Protein AF-A0A936J9A9-F1 (afdb_monomer_lite)

Radius of gyration: 54.3 Å; chains: 1; bounding box: 162×49×166 Å

Structure (mmCIF, N/CA/C/O backbone):
data_AF-A0A936J9A9-F1
#
_entry.id   AF-A0A936J9A9-F1
#
loop_
_atom_site.group_PDB
_atom_site.id
_atom_site.type_symbol
_atom_site.label_atom_id
_atom_site.label_alt_id
_atom_site.label_comp_id
_atom_site.label_asym_id
_atom_site.label_entity_id
_atom_site.label_seq_id
_atom_site.pdbx_PDB_ins_code
_atom_site.Cartn_x
_atom_site.Cartn_y
_atom_site.Cartn_z
_atom_site.occupancy
_atom_site.B_iso_or_equiv
_atom_site.auth_seq_id
_atom_site.auth_comp_id
_atom_site.auth_asym_id
_atom_site.auth_atom_id
_atom_site.pdbx_PDB_model_num
ATOM 1 N N . MET A 1 1 ? 71.850 3.114 -85.555 1.00 32.31 1 MET A N 1
ATOM 2 C CA . MET A 1 1 ? 72.379 4.167 -84.662 1.00 32.31 1 MET A CA 1
ATOM 3 C C . MET A 1 1 ? 71.323 5.258 -84.590 1.00 32.31 1 MET A C 1
ATOM 5 O O . MET A 1 1 ? 70.815 5.624 -85.639 1.00 32.31 1 MET A O 1
ATOM 9 N N . ASN A 1 2 ? 70.968 5.633 -83.360 1.00 35.50 2 ASN A N 1
ATOM 10 C CA . ASN A 1 2 ? 69.932 6.567 -82.871 1.00 35.50 2 ASN A CA 1
ATOM 11 C C . ASN A 1 2 ? 69.866 7.946 -83.590 1.00 35.50 2 ASN A C 1
ATOM 13 O O . ASN A 1 2 ? 70.836 8.264 -84.279 1.00 35.50 2 ASN A O 1
ATOM 17 N N . PRO A 1 3 ? 68.962 8.898 -83.246 1.00 53.53 3 PRO A N 1
ATOM 18 C CA . PRO A 1 3 ? 67.499 8.928 -82.986 1.00 53.53 3 PRO A CA 1
ATOM 19 C C . PRO A 1 3 ? 66.781 10.015 -83.848 1.00 53.53 3 PRO A C 1
ATOM 21 O O . PRO A 1 3 ? 67.442 10.830 -84.489 1.00 53.53 3 PRO A O 1
ATOM 24 N N . SER A 1 4 ? 65.439 10.090 -83.830 1.00 39.50 4 SER A N 1
ATOM 25 C CA . SER A 1 4 ? 64.626 11.335 -83.683 1.00 39.50 4 SER A CA 1
ATOM 26 C C . SER A 1 4 ? 63.185 11.164 -84.191 1.00 39.50 4 SER A C 1
ATOM 28 O O . SER A 1 4 ? 62.994 10.829 -85.354 1.00 39.50 4 SER A O 1
ATOM 30 N N . THR A 1 5 ? 62.212 11.387 -83.293 1.00 40.19 5 THR A N 1
ATOM 31 C CA . THR A 1 5 ? 61.037 12.303 -83.362 1.00 40.19 5 THR A CA 1
ATOM 32 C C . THR A 1 5 ? 59.995 11.843 -82.320 1.00 40.19 5 THR A C 1
ATOM 34 O O . THR A 1 5 ? 59.391 10.797 -82.512 1.00 40.19 5 THR A O 1
ATOM 37 N N . ASN A 1 6 ? 59.967 12.423 -81.115 1.00 40.44 6 ASN A N 1
ATOM 38 C CA . ASN A 1 6 ? 59.155 13.575 -80.657 1.00 40.44 6 ASN A CA 1
ATOM 39 C C . ASN A 1 6 ? 57.678 13.238 -80.327 1.00 40.44 6 ASN A C 1
ATOM 41 O O . ASN A 1 6 ? 56.849 13.179 -81.231 1.00 40.44 6 ASN A O 1
ATOM 45 N N . ILE A 1 7 ? 57.369 13.131 -79.028 1.00 35.81 7 ILE A N 1
ATOM 46 C CA . ILE A 1 7 ? 56.060 13.427 -78.408 1.00 35.81 7 ILE A CA 1
ATOM 47 C C . ILE A 1 7 ? 56.336 14.493 -77.319 1.00 35.81 7 ILE A C 1
ATOM 49 O O . ILE A 1 7 ? 57.429 14.464 -76.746 1.00 35.81 7 ILE A O 1
ATOM 53 N N . PRO A 1 8 ? 55.452 15.489 -77.106 1.00 42.06 8 PRO A N 1
ATOM 54 C CA . PRO A 1 8 ? 55.761 16.710 -76.363 1.00 42.06 8 PRO A CA 1
ATOM 55 C C . PRO A 1 8 ? 55.753 16.474 -74.850 1.00 42.06 8 PRO A C 1
ATOM 57 O O . PRO A 1 8 ? 54.817 15.883 -74.327 1.00 42.06 8 PRO A O 1
ATOM 60 N N . THR A 1 9 ? 56.759 16.999 -74.153 1.00 41.94 9 THR A N 1
ATOM 61 C CA . THR A 1 9 ? 56.700 17.245 -72.710 1.00 41.94 9 THR A CA 1
ATOM 62 C C . THR A 1 9 ? 55.883 18.513 -72.484 1.00 41.94 9 THR A C 1
ATOM 64 O O . THR A 1 9 ? 56.319 19.591 -72.908 1.00 41.94 9 THR A O 1
ATOM 67 N N . ASP A 1 10 ? 54.715 18.394 -71.854 1.00 38.38 10 ASP A N 1
ATOM 68 C CA . ASP A 1 10 ? 54.114 19.546 -71.189 1.00 38.38 10 ASP A CA 1
ATOM 69 C C . ASP A 1 10 ? 55.054 19.980 -70.055 1.00 38.38 10 ASP A C 1
ATOM 71 O O . ASP A 1 10 ? 55.721 19.155 -69.430 1.00 38.38 10 ASP A O 1
ATOM 75 N N . GLY A 1 11 ? 55.212 21.283 -69.879 1.00 46.25 11 GLY A N 1
ATOM 76 C CA . GLY A 1 11 ? 56.262 21.910 -69.077 1.00 46.25 11 GLY A CA 1
ATOM 77 C C . GLY A 1 11 ? 56.073 21.792 -67.566 1.00 46.25 11 GLY A C 1
ATOM 78 O O . GLY A 1 11 ? 56.320 22.771 -66.867 1.00 46.25 11 GLY A O 1
ATOM 79 N N . GLN A 1 12 ? 55.652 20.639 -67.056 1.00 43.31 12 GLN A N 1
ATOM 80 C CA . GLN A 1 12 ? 55.498 20.402 -65.626 1.00 43.31 12 GLN A CA 1
ATOM 81 C C . GLN A 1 12 ? 56.839 19.955 -65.033 1.00 43.31 12 GLN A C 1
ATOM 83 O O . GLN A 1 12 ? 57.353 18.874 -65.318 1.00 43.31 12 GLN A O 1
ATOM 88 N N . THR A 1 13 ? 57.459 20.829 -64.240 1.00 45.31 13 THR A N 1
ATOM 89 C CA . THR A 1 13 ? 58.517 20.420 -63.312 1.00 45.31 13 THR A CA 1
ATOM 90 C C . THR A 1 13 ? 57.876 19.774 -62.076 1.00 45.31 13 THR A C 1
ATOM 92 O O . THR A 1 13 ? 56.802 20.229 -61.689 1.00 45.31 13 THR A O 1
ATOM 95 N N . PRO A 1 14 ? 58.526 18.798 -61.410 1.00 47.16 14 PRO A N 1
ATOM 96 C CA . PRO A 1 14 ? 57.985 18.041 -60.260 1.00 47.16 14 PRO A CA 1
ATOM 97 C C . PRO A 1 14 ? 57.685 18.843 -58.973 1.00 47.16 14 PRO A C 1
ATOM 99 O O . PRO A 1 14 ? 57.649 18.284 -57.888 1.00 47.16 14 PRO A O 1
ATOM 102 N N . THR A 1 15 ? 57.554 20.164 -59.056 1.00 49.31 15 THR A N 1
ATOM 103 C CA . THR A 1 15 ? 57.460 21.096 -57.921 1.00 49.31 15 THR A CA 1
ATOM 104 C C . THR A 1 15 ? 56.061 21.697 -57.761 1.00 49.31 15 THR A C 1
ATOM 106 O O . THR A 1 15 ? 55.935 22.741 -57.130 1.00 49.31 15 THR A O 1
ATOM 109 N N . GLY A 1 16 ? 55.049 21.137 -58.430 1.00 46.19 16 GLY A N 1
ATOM 110 C CA . GLY A 1 16 ? 53.688 21.685 -58.476 1.00 46.19 16 GLY A CA 1
ATOM 111 C C . GLY A 1 16 ? 52.595 20.751 -57.964 1.00 46.19 16 GLY A C 1
ATOM 112 O O . GLY A 1 16 ? 51.439 21.150 -58.021 1.00 46.19 16 GLY A O 1
ATOM 113 N N . PHE A 1 17 ? 52.949 19.553 -57.496 1.00 52.81 17 PHE A N 1
ATOM 114 C CA . PHE A 1 17 ? 52.012 18.620 -56.874 1.00 52.81 17 PHE A CA 1
ATOM 115 C C . PHE A 1 17 ? 52.288 18.576 -55.365 1.00 52.81 17 PHE A C 1
ATOM 117 O O . PHE A 1 17 ? 53.476 18.623 -55.002 1.00 52.81 17 PHE A O 1
ATOM 124 N N . PRO A 1 18 ? 51.242 18.589 -54.520 1.00 54.97 18 PRO A N 1
ATOM 125 C CA . PRO A 1 18 ? 51.382 18.494 -53.071 1.00 54.97 18 PRO A CA 1
ATOM 126 C C . PRO A 1 18 ? 52.116 17.215 -52.628 1.00 54.97 18 PRO A C 1
ATOM 128 O O . PRO A 1 18 ? 52.439 16.353 -53.444 1.00 54.97 18 PRO A O 1
ATOM 131 N N . ASN A 1 19 ? 52.566 17.228 -51.380 1.00 55.59 19 ASN A N 1
ATOM 132 C CA . ASN A 1 19 ? 52.786 16.035 -50.567 1.00 55.59 19 ASN A CA 1
ATOM 133 C C . ASN A 1 19 ? 51.935 16.349 -49.330 1.00 55.59 19 ASN A C 1
ATOM 135 O O . ASN A 1 19 ? 52.258 17.340 -48.659 1.00 55.59 19 ASN A O 1
ATOM 139 N N . LEU A 1 20 ? 50.748 15.745 -49.248 1.00 52.66 20 LEU A N 1
ATOM 140 C CA . LEU A 1 20 ? 49.685 16.150 -48.315 1.00 52.66 20 LEU A CA 1
ATOM 141 C C . LEU A 1 20 ? 49.723 15.351 -47.010 1.00 52.66 20 LEU A C 1
ATOM 143 O O . LEU A 1 20 ? 49.526 15.973 -45.971 1.00 52.66 20 LEU A O 1
ATOM 147 N N . ASP A 1 21 ? 50.069 14.066 -47.076 1.00 52.75 21 ASP A N 1
ATOM 148 C CA . ASP A 1 21 ? 50.162 13.136 -45.938 1.00 52.75 21 ASP A CA 1
ATOM 149 C C . ASP A 1 21 ? 51.474 13.276 -45.132 1.00 52.75 21 ASP A C 1
ATOM 151 O O . ASP A 1 21 ? 51.488 13.219 -43.911 1.00 52.75 21 ASP A O 1
ATOM 155 N N . GLY A 1 22 ? 52.608 13.554 -45.780 1.00 48.00 22 GLY A N 1
ATOM 156 C CA . GLY A 1 22 ? 53.906 13.683 -45.112 1.00 48.00 22 GLY A CA 1
ATOM 157 C C . GLY A 1 22 ? 54.569 12.361 -44.701 1.00 48.00 22 GLY A C 1
ATOM 158 O O . GLY A 1 22 ? 55.692 12.415 -44.177 1.00 48.00 22 GLY A O 1
ATOM 159 N N . ASN A 1 23 ? 53.952 11.212 -44.997 1.00 48.34 23 ASN A N 1
ATOM 160 C CA . ASN A 1 23 ? 54.398 9.881 -44.563 1.00 48.34 23 ASN A CA 1
ATOM 161 C C . ASN A 1 23 ? 55.697 9.449 -45.263 1.00 48.34 23 ASN A C 1
ATOM 163 O O . ASN A 1 23 ? 56.573 8.814 -44.664 1.00 48.34 23 ASN A O 1
ATOM 167 N N . THR A 1 24 ? 55.940 9.923 -46.495 1.00 54.41 24 THR A N 1
ATOM 168 C CA . THR A 1 24 ? 57.232 9.740 -47.173 1.00 54.41 24 THR A CA 1
ATOM 169 C C . THR A 1 24 ? 57.803 11.015 -47.818 1.00 54.41 24 THR A C 1
ATOM 171 O O . THR A 1 24 ? 57.296 12.129 -47.702 1.00 54.41 24 THR A O 1
ATOM 174 N N . THR A 1 25 ? 58.961 10.878 -48.486 1.00 54.47 25 THR A N 1
ATOM 175 C CA . THR A 1 25 ? 59.559 11.966 -49.292 1.00 54.47 25 THR A CA 1
ATOM 176 C C . THR A 1 25 ? 59.131 11.948 -50.766 1.00 54.47 25 THR A C 1
ATOM 178 O O . THR A 1 25 ? 59.623 12.787 -51.540 1.00 54.47 25 THR A O 1
ATOM 181 N N . GLU A 1 26 ? 58.282 10.997 -51.175 1.00 53.22 26 GLU A N 1
ATOM 182 C CA . GLU A 1 26 ? 57.678 10.942 -52.509 1.00 53.22 26 GLU A CA 1
ATOM 183 C C . GLU A 1 26 ? 56.484 11.916 -52.628 1.00 53.22 26 GLU A C 1
ATOM 185 O O . GLU A 1 26 ? 56.467 12.974 -51.996 1.00 53.22 26 GLU A O 1
ATOM 190 N N . ARG A 1 27 ? 55.663 11.753 -53.661 1.00 61.12 27 ARG A N 1
ATOM 191 C CA . ARG A 1 27 ? 54.625 12.712 -54.064 1.00 61.12 27 ARG A CA 1
ATOM 192 C C . ARG A 1 27 ? 53.366 11.905 -54.333 1.00 61.12 27 ARG A C 1
ATOM 194 O O . ARG A 1 27 ? 53.463 11.041 -55.205 1.00 61.12 27 ARG A O 1
ATOM 201 N N . ASP A 1 28 ? 52.234 12.357 -53.801 1.00 57.44 28 ASP A N 1
ATOM 202 C CA . ASP A 1 28 ? 50.954 11.633 -53.679 1.00 57.44 28 ASP A CA 1
ATOM 203 C C . ASP A 1 28 ? 50.562 10.802 -54.916 1.00 57.44 28 ASP A C 1
ATOM 205 O O . ASP A 1 28 ? 50.171 9.652 -54.833 1.00 57.44 28 ASP A O 1
ATOM 209 N N . TRP A 1 29 ? 50.767 11.313 -56.136 1.00 54.59 29 TRP A N 1
ATOM 210 C CA . TRP A 1 29 ? 50.455 10.570 -57.376 1.00 54.59 29 TRP A CA 1
ATOM 211 C C . TRP A 1 29 ? 51.308 9.304 -57.642 1.00 54.59 29 TRP A C 1
ATOM 213 O O . TRP A 1 29 ? 51.185 8.695 -58.713 1.00 54.59 29 TRP A O 1
ATOM 223 N N . ARG A 1 30 ? 52.264 8.986 -56.764 1.00 52.09 30 ARG A N 1
ATOM 224 C CA . ARG A 1 30 ? 53.145 7.810 -56.810 1.00 52.09 30 ARG A CA 1
ATOM 225 C C . ARG A 1 30 ? 53.111 6.977 -55.531 1.00 52.09 30 ARG A C 1
ATOM 227 O O . ARG A 1 30 ? 53.767 5.939 -55.547 1.00 52.09 30 ARG A O 1
ATOM 234 N N . GLU A 1 31 ? 52.429 7.442 -54.493 1.00 60.31 31 GLU A N 1
ATOM 235 C CA . GLU A 1 31 ? 52.234 6.695 -53.254 1.00 60.31 31 GLU A CA 1
ATOM 236 C C . GLU A 1 31 ? 51.057 5.729 -53.447 1.00 60.31 31 GLU A C 1
ATOM 238 O O . GLU A 1 31 ? 50.115 6.007 -54.194 1.00 60.31 31 GLU A O 1
ATOM 243 N N . SER A 1 32 ? 51.227 4.526 -52.915 1.00 69.12 32 SER A N 1
ATOM 244 C CA . SER A 1 32 ? 50.144 3.590 -52.633 1.00 69.12 32 SER A CA 1
ATOM 245 C C . SER A 1 32 ? 49.381 4.123 -51.416 1.00 69.12 32 SER A C 1
ATOM 247 O O . SER A 1 32 ? 50.016 4.758 -50.576 1.00 69.12 32 SER A O 1
ATOM 249 N N . ILE A 1 33 ? 48.058 3.944 -51.393 1.00 81.50 33 ILE A N 1
ATOM 250 C CA . ILE A 1 33 ? 47.217 4.282 -50.230 1.00 81.50 33 ILE A CA 1
ATOM 251 C C . ILE A 1 33 ? 47.646 3.365 -49.071 1.00 81.50 33 ILE A C 1
ATOM 253 O O . ILE A 1 33 ? 48.167 2.281 -49.347 1.00 81.50 33 ILE A O 1
ATOM 257 N N . ASP A 1 34 ? 47.572 3.906 -47.865 1.00 85.75 34 ASP A N 1
ATOM 258 C CA . ASP A 1 34 ? 48.032 3.387 -46.569 1.00 85.75 34 ASP A CA 1
ATOM 259 C C . ASP A 1 34 ? 47.087 4.097 -45.583 1.00 85.75 34 ASP A C 1
ATOM 261 O O . ASP A 1 34 ? 47.296 5.289 -45.316 1.00 85.75 34 ASP A O 1
ATOM 265 N N . THR A 1 35 ? 45.928 3.473 -45.330 1.00 87.94 35 THR A N 1
ATOM 266 C CA . THR A 1 35 ? 44.755 4.078 -44.663 1.00 87.94 35 THR A CA 1
ATOM 267 C C . THR A 1 35 ? 45.051 4.313 -43.182 1.00 87.94 35 THR A C 1
ATOM 269 O O . THR A 1 35 ? 45.032 5.462 -42.737 1.00 87.94 35 THR A O 1
ATOM 272 N N . ASP A 1 36 ? 45.465 3.261 -42.487 1.00 84.81 36 ASP A N 1
ATOM 273 C CA . ASP A 1 36 ? 45.847 3.230 -41.071 1.00 84.81 36 ASP A CA 1
ATOM 274 C C . ASP A 1 36 ? 47.195 3.926 -40.739 1.00 84.81 36 ASP A C 1
ATOM 276 O O . ASP A 1 36 ? 47.482 4.306 -39.598 1.00 84.81 36 ASP A O 1
ATOM 280 N N . GLY A 1 37 ? 48.057 4.146 -41.736 1.00 85.69 37 GLY A N 1
ATOM 281 C CA . GLY A 1 37 ? 49.359 4.779 -41.565 1.00 85.69 37 GLY A CA 1
ATOM 282 C C . GLY A 1 37 ? 50.437 3.887 -40.936 1.00 85.69 37 GLY A C 1
ATOM 283 O O . GLY A 1 37 ? 51.445 4.428 -40.438 1.00 85.69 37 GLY A O 1
ATOM 284 N N . ASP A 1 38 ? 50.284 2.562 -40.952 1.00 85.00 38 ASP A N 1
ATOM 285 C CA . ASP A 1 38 ? 51.224 1.612 -40.342 1.00 85.00 38 ASP A CA 1
ATOM 286 C C . ASP A 1 38 ? 52.532 1.449 -41.168 1.00 85.00 38 ASP A C 1
ATOM 288 O O . ASP A 1 38 ? 53.618 1.111 -40.655 1.00 85.00 38 ASP A O 1
ATOM 292 N N . GLY A 1 39 ? 52.482 1.851 -42.445 1.00 85.62 39 GLY A N 1
ATOM 293 C CA . GLY A 1 39 ? 53.576 1.804 -43.411 1.00 85.62 39 GLY A CA 1
ATOM 294 C C . GLY A 1 39 ? 53.565 0.601 -44.363 1.00 85.62 39 GLY A C 1
ATOM 295 O O . GLY A 1 39 ? 54.534 0.443 -45.138 1.00 85.62 39 GLY A O 1
ATOM 296 N N . ILE A 1 40 ? 52.526 -0.225 -44.320 1.00 87.00 40 ILE A N 1
ATOM 297 C CA . ILE A 1 40 ? 52.137 -1.268 -45.260 1.00 87.00 40 ILE A CA 1
ATOM 298 C C . ILE A 1 40 ? 51.034 -0.670 -46.154 1.00 87.00 40 ILE A C 1
ATOM 300 O O . ILE A 1 40 ? 50.115 -0.017 -45.698 1.00 87.00 40 ILE A O 1
ATOM 304 N N . PRO A 1 41 ? 51.180 -0.720 -47.489 1.00 88.75 41 PRO A N 1
ATOM 305 C CA . PRO A 1 41 ? 50.142 -0.153 -48.339 1.00 88.75 41 PRO A CA 1
ATOM 306 C C . PRO A 1 41 ? 48.985 -1.114 -48.578 1.00 88.75 41 PRO A C 1
ATOM 308 O O . PRO A 1 41 ? 49.258 -2.260 -48.945 1.00 88.75 41 PRO A O 1
ATOM 311 N N . ASN A 1 42 ? 47.766 -0.579 -48.661 1.00 89.44 42 ASN A N 1
ATOM 312 C CA . ASN A 1 42 ? 46.514 -1.327 -48.805 1.00 89.44 42 ASN A CA 1
ATOM 313 C C . ASN A 1 42 ? 46.505 -2.432 -49.885 1.00 89.44 42 ASN A C 1
ATOM 315 O O . ASN A 1 42 ? 45.826 -3.444 -49.836 1.00 89.44 42 ASN A O 1
ATOM 319 N N . GLU A 1 43 ? 47.294 -2.282 -50.961 1.00 87.81 43 GLU A N 1
ATOM 320 C CA . GLU A 1 43 ? 47.364 -3.320 -52.007 1.00 87.81 43 GLU A CA 1
ATOM 321 C C . GLU A 1 43 ? 48.057 -4.632 -51.575 1.00 87.81 43 GLU A C 1
ATOM 323 O O . GLU A 1 43 ? 48.098 -5.595 -52.360 1.00 87.81 43 GLU A O 1
ATOM 328 N N . VAL A 1 44 ? 48.704 -4.635 -50.411 1.00 89.06 44 VAL A N 1
ATOM 329 C CA . VAL A 1 44 ? 49.415 -5.773 -49.817 1.00 89.06 44 VAL A CA 1
ATOM 330 C C . VAL A 1 44 ? 49.159 -5.934 -48.321 1.00 89.06 44 VAL A C 1
ATOM 332 O O . VAL A 1 44 ? 49.749 -6.866 -47.769 1.00 89.06 44 VAL A O 1
ATOM 335 N N . ASP A 1 45 ? 48.355 -5.053 -47.735 1.00 91.12 45 ASP A N 1
ATOM 336 C CA . ASP A 1 45 ? 47.844 -5.198 -46.382 1.00 91.12 45 ASP A CA 1
ATOM 337 C C . ASP A 1 45 ? 46.858 -6.368 -46.296 1.00 91.12 45 ASP A C 1
ATOM 339 O O . ASP A 1 45 ? 46.454 -6.922 -47.329 1.00 91.12 45 ASP A O 1
ATOM 343 N N . LEU A 1 46 ? 46.586 -6.825 -45.083 1.00 92.81 46 LEU A N 1
ATOM 344 C CA . LEU A 1 46 ? 45.566 -7.830 -44.793 1.00 92.81 46 LEU A CA 1
ATOM 345 C C . LEU A 1 46 ? 44.429 -7.294 -43.927 1.00 92.81 46 LEU A C 1
ATOM 347 O O . LEU A 1 46 ? 43.462 -8.041 -43.761 1.00 92.81 46 LEU A O 1
ATOM 351 N N . ASP A 1 47 ? 44.623 -6.111 -43.357 1.00 93.38 47 ASP A N 1
ATOM 352 C CA . ASP A 1 47 ? 43.764 -5.423 -42.401 1.00 93.38 47 ASP A CA 1
ATOM 353 C C . ASP A 1 47 ? 44.023 -3.917 -42.605 1.00 93.38 47 ASP A C 1
ATOM 355 O O . ASP A 1 47 ? 44.893 -3.317 -41.981 1.00 93.38 47 ASP A O 1
ATOM 359 N N . ASP A 1 48 ? 43.400 -3.370 -43.650 1.00 93.25 48 ASP A N 1
ATOM 360 C CA . ASP A 1 48 ? 43.647 -2.029 -44.205 1.00 93.25 48 ASP A CA 1
ATOM 361 C C . ASP A 1 48 ? 43.378 -0.882 -43.192 1.00 93.25 48 ASP A C 1
ATOM 363 O O . ASP A 1 48 ? 43.926 0.218 -43.367 1.00 93.25 48 ASP A O 1
ATOM 367 N N . ASP A 1 49 ? 42.546 -1.114 -42.171 1.00 92.56 49 ASP A N 1
ATOM 368 C CA . ASP A 1 49 ? 42.150 -0.163 -41.119 1.00 92.56 49 ASP A CA 1
ATOM 369 C C . ASP A 1 49 ? 42.683 -0.506 -39.710 1.00 92.56 49 ASP A C 1
ATOM 371 O O . ASP A 1 49 ? 42.703 0.380 -38.844 1.00 92.56 49 ASP A O 1
ATOM 375 N N . ASN A 1 50 ? 43.228 -1.713 -39.507 1.00 93.12 50 ASN A N 1
ATOM 376 C CA . ASN A 1 50 ? 43.677 -2.277 -38.229 1.00 93.12 50 ASN A CA 1
ATOM 377 C C . ASN A 1 50 ? 42.564 -2.464 -37.183 1.00 93.12 50 ASN A C 1
ATOM 379 O O . ASN A 1 50 ? 42.853 -2.443 -35.977 1.00 93.12 50 ASN A O 1
ATOM 383 N N . ASP A 1 51 ? 41.316 -2.675 -37.577 1.00 92.81 51 ASP A N 1
ATOM 384 C CA . ASP A 1 51 ? 40.232 -3.022 -36.650 1.00 92.81 51 ASP A CA 1
ATOM 385 C C . ASP A 1 51 ? 40.359 -4.475 -36.110 1.00 92.81 51 ASP A C 1
ATOM 387 O O . ASP A 1 51 ? 39.788 -4.858 -35.080 1.00 92.81 51 ASP A O 1
ATOM 391 N N . GLY A 1 52 ? 41.226 -5.285 -36.734 1.00 92.31 52 GLY A N 1
ATOM 392 C CA . GLY A 1 52 ? 41.507 -6.675 -36.384 1.00 92.31 52 GLY A CA 1
ATOM 393 C C . GLY A 1 52 ? 40.620 -7.705 -37.084 1.00 92.31 52 GLY A C 1
ATOM 394 O O . GLY A 1 52 ? 40.821 -8.913 -36.862 1.00 92.31 52 GLY A O 1
ATOM 395 N N . ILE A 1 53 ? 39.675 -7.275 -37.915 1.00 93.81 53 ILE A N 1
ATOM 396 C CA . ILE A 1 53 ? 39.021 -8.061 -38.958 1.00 93.81 53 ILE A CA 1
ATOM 397 C C . ILE A 1 53 ? 40.007 -8.090 -40.157 1.00 93.81 53 ILE A C 1
ATOM 399 O O . ILE A 1 53 ? 41.212 -7.975 -39.969 1.00 93.81 53 ILE A O 1
ATOM 403 N N . THR A 1 54 ? 39.633 -8.527 -41.352 1.00 94.06 54 THR A N 1
ATOM 404 C CA . THR A 1 54 ? 40.605 -8.640 -42.460 1.00 94.06 54 THR A CA 1
ATOM 405 C C . THR A 1 54 ? 39.878 -8.335 -43.743 1.00 94.06 54 THR A C 1
ATOM 407 O O . THR A 1 54 ? 38.869 -8.995 -43.961 1.00 94.06 54 THR A O 1
ATOM 410 N N . ASP A 1 55 ? 40.453 -7.621 -44.714 1.00 93.88 55 ASP A N 1
ATOM 411 C CA . ASP A 1 55 ? 39.721 -7.212 -45.935 1.00 93.88 55 ASP A CA 1
ATOM 412 C C . ASP A 1 55 ? 39.128 -8.377 -46.766 1.00 93.88 55 ASP A C 1
ATOM 414 O O . ASP A 1 55 ? 38.356 -8.206 -47.714 1.00 93.88 55 ASP A O 1
ATOM 418 N N . VAL A 1 56 ? 39.517 -9.626 -46.490 1.00 92.50 56 VAL A N 1
ATOM 419 C CA . VAL A 1 56 ? 38.877 -10.818 -47.073 1.00 92.50 56 VAL A CA 1
ATOM 420 C C . VAL A 1 56 ? 37.483 -11.096 -46.486 1.00 92.50 56 VAL A C 1
ATOM 422 O O . VAL A 1 56 ? 36.676 -11.741 -47.169 1.00 92.50 56 VAL A O 1
ATOM 425 N N . ILE A 1 57 ? 37.260 -10.704 -45.236 1.00 92.88 57 ILE A N 1
ATOM 426 C CA . ILE A 1 57 ? 36.044 -10.817 -44.437 1.00 92.88 57 ILE A CA 1
ATOM 427 C C . ILE A 1 57 ? 35.127 -9.618 -44.714 1.00 92.88 57 ILE A C 1
ATOM 429 O O . ILE A 1 57 ? 34.055 -9.905 -45.248 1.00 92.88 57 ILE A O 1
ATOM 433 N N . GLU A 1 58 ? 35.531 -8.358 -44.480 1.00 93.25 58 GLU A N 1
ATOM 434 C CA . GLU A 1 58 ? 34.674 -7.188 -44.805 1.00 93.25 58 GLU A CA 1
ATOM 435 C C . GLU A 1 58 ? 34.445 -7.066 -46.322 1.00 93.25 58 GLU A C 1
ATOM 437 O O . GLU A 1 58 ? 33.340 -6.876 -46.825 1.00 93.25 58 GLU A O 1
ATOM 442 N N . GLY A 1 59 ? 35.489 -7.300 -47.120 1.00 90.12 59 GLY A N 1
ATOM 443 C CA . GLY A 1 59 ? 35.375 -7.340 -48.572 1.00 90.12 59 GLY A CA 1
ATOM 444 C C . GLY A 1 59 ? 35.641 -5.996 -49.246 1.00 90.12 59 GLY A C 1
ATOM 445 O O . GLY A 1 59 ? 36.774 -5.540 -49.299 1.00 90.12 59 GLY A O 1
ATOM 446 N N . THR A 1 60 ? 34.669 -5.476 -50.000 1.00 90.75 60 THR A N 1
ATOM 447 C CA . THR A 1 60 ? 34.844 -4.229 -50.784 1.00 90.75 60 THR A CA 1
ATOM 448 C C . THR A 1 60 ? 33.561 -3.413 -50.885 1.00 90.75 60 THR A C 1
ATOM 450 O O . THR A 1 60 ? 33.429 -2.616 -51.826 1.00 90.75 60 THR A O 1
ATOM 453 N N . ASP A 1 61 ? 32.572 -3.769 -50.073 1.00 92.69 61 ASP A N 1
ATOM 454 C CA . ASP A 1 61 ? 31.317 -3.042 -50.021 1.00 92.69 61 ASP A CA 1
ATOM 455 C C . ASP A 1 61 ? 31.532 -1.781 -49.142 1.00 92.69 61 ASP A C 1
ATOM 457 O O . ASP A 1 61 ? 32.676 -1.452 -48.830 1.00 92.69 61 ASP A O 1
ATOM 461 N N . ASP A 1 62 ? 30.498 -0.962 -49.028 1.00 94.12 62 ASP A N 1
ATOM 462 C CA . ASP A 1 62 ? 30.495 0.401 -48.461 1.00 94.12 62 ASP A CA 1
ATOM 463 C C . ASP A 1 62 ? 29.077 0.510 -47.905 1.00 94.12 62 ASP A C 1
ATOM 465 O O . ASP A 1 62 ? 28.135 0.763 -48.678 1.00 94.12 62 ASP A O 1
ATOM 469 N N . THR A 1 63 ? 28.934 0.017 -46.675 1.00 94.06 63 THR A N 1
ATOM 470 C CA . THR A 1 63 ? 27.668 -0.380 -46.048 1.00 94.06 63 THR A CA 1
ATOM 471 C C . THR A 1 63 ? 26.786 0.838 -45.807 1.00 94.06 63 THR A C 1
ATOM 473 O O . THR A 1 63 ? 25.688 0.918 -46.373 1.00 94.06 63 THR A O 1
ATOM 476 N N . ASP A 1 64 ? 27.327 1.850 -45.139 1.00 91.19 64 ASP A N 1
ATOM 477 C CA . ASP A 1 64 ? 26.650 3.113 -44.851 1.00 91.19 64 ASP A CA 1
ATOM 478 C C . ASP A 1 64 ? 26.608 4.099 -46.051 1.00 91.19 64 ASP A C 1
ATOM 480 O O . ASP A 1 64 ? 25.783 5.023 -46.135 1.00 91.19 64 ASP A O 1
ATOM 484 N N . GLY A 1 65 ? 27.453 3.883 -47.063 1.00 91.75 65 GLY A N 1
ATOM 485 C CA . GLY A 1 65 ? 27.501 4.682 -48.279 1.00 91.75 65 GLY A CA 1
ATOM 486 C C . GLY A 1 65 ? 28.198 6.040 -48.139 1.00 91.75 65 GLY A C 1
ATOM 487 O O . GLY A 1 65 ? 27.951 6.923 -48.992 1.00 91.75 65 GLY A O 1
ATOM 488 N N . ASP A 1 66 ? 29.034 6.254 -47.122 1.00 90.44 66 ASP A N 1
ATOM 489 C CA . ASP A 1 66 ? 29.770 7.507 -46.918 1.00 90.44 66 ASP A CA 1
ATOM 490 C C . ASP A 1 66 ? 30.930 7.692 -47.930 1.00 90.44 66 ASP A C 1
ATOM 492 O O . ASP A 1 66 ? 31.317 8.822 -48.293 1.00 90.44 66 ASP A O 1
ATOM 496 N N . GLY A 1 67 ? 31.366 6.582 -48.539 1.00 91.19 67 GLY A N 1
ATOM 497 C CA . GLY A 1 67 ? 32.419 6.502 -49.541 1.00 91.19 67 GLY A CA 1
ATOM 498 C C . GLY A 1 67 ? 33.771 5.975 -49.050 1.00 91.19 67 GLY A C 1
ATOM 499 O O . GLY A 1 67 ? 34.717 6.007 -49.863 1.00 91.19 67 GLY A O 1
ATOM 500 N N . ILE A 1 68 ? 33.864 5.523 -47.803 1.00 91.44 68 ILE A N 1
ATOM 501 C CA . ILE A 1 68 ? 34.910 4.684 -47.222 1.00 91.44 68 ILE A CA 1
ATOM 502 C C . ILE A 1 68 ? 34.419 3.225 -47.338 1.00 91.44 68 ILE A C 1
ATOM 504 O O . ILE A 1 68 ? 33.284 2.919 -47.016 1.00 91.44 68 ILE A O 1
ATOM 508 N N . PRO A 1 69 ? 35.172 2.318 -47.984 1.00 94.88 69 PRO A N 1
ATOM 509 C CA . PRO A 1 69 ? 34.795 0.904 -47.990 1.00 94.88 69 PRO A CA 1
ATOM 510 C C . PRO A 1 69 ? 34.945 0.304 -46.593 1.00 94.88 69 PRO A C 1
ATOM 512 O O . PRO A 1 69 ? 35.959 0.612 -45.984 1.00 94.88 69 PRO A O 1
ATOM 515 N N . ASP A 1 70 ? 34.077 -0.638 -46.211 1.00 95.38 70 ASP A N 1
ATOM 516 C CA . ASP A 1 70 ? 34.073 -1.306 -44.894 1.00 95.38 70 ASP A CA 1
ATOM 517 C C . ASP A 1 70 ? 35.477 -1.740 -44.438 1.00 95.38 70 ASP A C 1
ATOM 519 O O . ASP A 1 70 ? 35.872 -1.532 -43.312 1.00 95.38 70 ASP A O 1
ATOM 523 N N . SER A 1 71 ? 36.300 -2.260 -45.357 1.00 94.62 71 SER A N 1
ATOM 524 C CA . SER A 1 71 ? 37.668 -2.687 -45.034 1.00 94.62 71 SER A CA 1
ATOM 525 C C . SER A 1 71 ? 38.689 -1.561 -44.842 1.00 94.62 71 SER A C 1
ATOM 527 O O . SER A 1 71 ? 39.876 -1.773 -45.053 1.00 94.62 71 SER A O 1
ATOM 529 N N . GLN A 1 72 ? 38.251 -0.317 -44.762 1.00 94.12 72 GLN A N 1
ATOM 530 C CA . GLN A 1 72 ? 39.055 0.891 -44.557 1.00 94.12 72 GLN A CA 1
ATOM 531 C C . GLN A 1 72 ? 38.363 1.807 -43.543 1.00 94.12 72 GLN A C 1
ATOM 533 O O . GLN A 1 72 ? 38.742 2.980 -43.446 1.00 94.12 72 GLN A O 1
ATOM 538 N N . ASP A 1 73 ? 37.332 1.285 -42.893 1.00 93.88 73 ASP A N 1
ATOM 539 C CA . ASP A 1 73 ? 36.395 1.980 -42.040 1.00 93.88 73 ASP A CA 1
ATOM 540 C C . ASP A 1 73 ? 36.561 1.437 -40.617 1.00 93.88 73 ASP A C 1
ATOM 542 O O . ASP A 1 73 ? 36.874 0.269 -40.432 1.00 93.88 73 ASP A O 1
ATOM 546 N N . LEU A 1 74 ? 36.454 2.296 -39.607 1.00 92.88 74 LEU A N 1
ATOM 547 C CA . LEU A 1 74 ? 36.532 1.858 -38.209 1.00 92.88 74 LEU A CA 1
ATOM 548 C C . LEU A 1 74 ? 35.143 1.627 -37.592 1.00 92.88 74 LEU A C 1
ATOM 550 O O . LEU A 1 74 ? 35.085 1.161 -36.450 1.00 92.88 74 LEU A O 1
ATOM 554 N N . ASP A 1 75 ? 34.082 2.017 -38.302 1.00 93.56 75 ASP A N 1
ATOM 555 C CA . ASP A 1 75 ? 32.670 1.990 -37.902 1.00 93.56 75 ASP A CA 1
ATOM 556 C C . ASP A 1 75 ? 31.813 1.878 -39.186 1.00 93.56 75 ASP A C 1
ATOM 558 O O . ASP A 1 75 ? 31.359 2.866 -39.769 1.00 93.56 75 ASP A O 1
ATOM 562 N N . SER A 1 76 ? 31.708 0.652 -39.703 1.00 94.75 76 SER A N 1
ATOM 563 C CA . SER A 1 76 ? 31.239 0.331 -41.061 1.00 94.75 76 SER A CA 1
ATOM 564 C C . SER A 1 76 ? 29.751 0.637 -41.321 1.00 94.75 76 SER A C 1
ATOM 566 O O . SER A 1 76 ? 29.361 0.859 -42.477 1.00 94.75 76 SER A O 1
ATOM 568 N N . ASP A 1 77 ? 28.900 0.634 -40.296 1.00 94.31 77 ASP A N 1
ATOM 569 C CA . ASP A 1 77 ? 27.485 1.039 -40.370 1.00 94.31 77 ASP A CA 1
ATOM 570 C C . ASP A 1 77 ? 27.211 2.430 -39.785 1.00 94.31 77 ASP A C 1
ATOM 572 O O . ASP A 1 77 ? 26.155 3.021 -40.058 1.00 94.31 77 ASP A O 1
ATOM 576 N N . ASN A 1 78 ? 28.204 3.013 -39.117 1.00 93.19 78 ASN A N 1
ATOM 577 C CA . ASN A 1 78 ? 28.187 4.363 -38.594 1.00 93.19 78 ASN A CA 1
ATOM 578 C C . ASN A 1 78 ? 27.198 4.573 -37.435 1.00 93.19 78 ASN A C 1
ATOM 580 O O . ASN A 1 78 ? 26.682 5.684 -37.225 1.00 93.19 78 ASN A O 1
ATOM 584 N N . ASP A 1 79 ? 26.933 3.523 -36.661 1.00 92.31 79 ASP A N 1
ATOM 585 C CA . ASP A 1 79 ? 26.080 3.534 -35.471 1.00 92.31 79 ASP A CA 1
ATOM 586 C C . ASP A 1 79 ? 26.796 4.134 -34.225 1.00 92.31 79 ASP A C 1
ATOM 588 O O . ASP A 1 79 ? 26.166 4.532 -33.235 1.00 92.31 79 ASP A O 1
ATOM 592 N N . GLY A 1 80 ? 28.119 4.330 -34.297 1.00 89.94 80 GLY A N 1
ATOM 593 C CA . GLY A 1 80 ? 28.960 4.893 -33.238 1.00 89.94 80 GLY A CA 1
ATOM 594 C C . GLY A 1 80 ? 29.618 3.865 -32.307 1.00 89.94 80 GLY A C 1
ATOM 595 O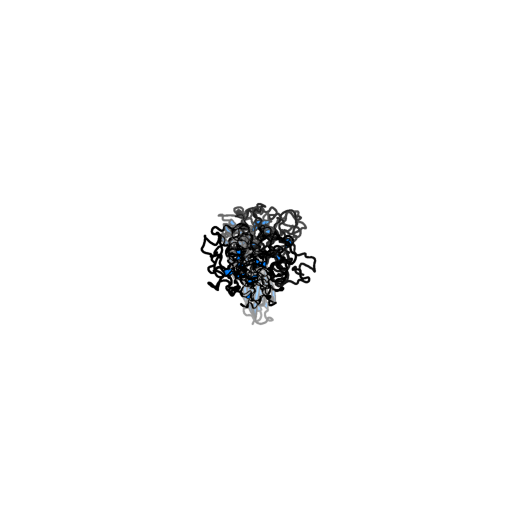 O . GLY A 1 80 ? 30.310 4.271 -31.350 1.00 89.94 80 GLY A O 1
ATOM 596 N N . ILE A 1 81 ? 29.410 2.575 -32.556 1.00 91.75 81 ILE A N 1
ATOM 597 C CA . ILE A 1 81 ? 30.158 1.433 -32.037 1.00 91.75 81 ILE A CA 1
ATOM 598 C C . ILE A 1 81 ? 31.159 1.023 -33.127 1.00 91.75 81 ILE A C 1
ATOM 600 O O . ILE A 1 81 ? 30.910 1.138 -34.307 1.00 91.75 81 ILE A O 1
ATOM 604 N N . THR A 1 82 ? 32.374 0.636 -32.747 1.00 92.75 82 THR A N 1
ATOM 605 C CA . THR A 1 82 ? 33.407 0.329 -33.749 1.00 92.75 82 THR A CA 1
ATOM 606 C C . THR A 1 82 ? 33.444 -1.146 -34.113 1.00 92.75 82 THR A C 1
ATOM 608 O O . THR A 1 82 ? 33.321 -1.989 -33.217 1.00 92.75 82 THR A O 1
ATOM 611 N N . ASP A 1 83 ? 33.856 -1.456 -35.343 1.00 94.25 83 ASP A N 1
ATOM 612 C CA . ASP A 1 83 ? 33.977 -2.821 -35.878 1.00 94.25 83 ASP A CA 1
ATOM 613 C C . ASP A 1 83 ? 34.844 -3.728 -34.979 1.00 94.25 83 ASP A C 1
ATOM 615 O O . ASP A 1 83 ? 34.563 -4.909 -34.714 1.00 94.25 83 ASP A O 1
ATOM 619 N N . VAL A 1 84 ? 35.912 -3.160 -34.402 1.00 92.69 84 VAL A N 1
ATOM 620 C CA . VAL A 1 84 ? 36.763 -3.854 -33.423 1.00 92.69 84 VAL A CA 1
ATOM 621 C C . VAL A 1 84 ? 35.991 -4.281 -32.170 1.00 92.69 84 VAL A C 1
ATOM 623 O O . VAL A 1 84 ? 36.299 -5.320 -31.580 1.00 92.69 84 VAL A O 1
ATOM 626 N N . THR A 1 85 ? 35.021 -3.489 -31.725 1.00 92.06 85 THR A N 1
ATOM 627 C CA . THR A 1 85 ? 34.209 -3.736 -30.529 1.00 92.06 85 THR A CA 1
ATOM 628 C C . THR A 1 85 ? 33.171 -4.816 -30.806 1.00 92.06 85 THR A C 1
ATOM 630 O O . THR A 1 85 ? 33.091 -5.791 -30.053 1.00 92.06 85 THR A O 1
ATOM 633 N N . GLU A 1 86 ? 32.445 -4.700 -31.908 1.00 93.75 86 GLU A N 1
ATOM 634 C CA . GLU A 1 86 ? 31.336 -5.590 -32.262 1.00 93.75 86 GLU A CA 1
ATOM 635 C C . GLU A 1 86 ? 31.821 -6.962 -32.742 1.00 93.75 86 GLU A C 1
ATOM 637 O O . GLU A 1 86 ? 31.225 -8.000 -32.447 1.00 93.75 86 GLU A O 1
ATOM 642 N N . SER A 1 87 ? 33.007 -7.021 -33.356 1.00 93.38 87 SER A N 1
ATOM 643 C CA . SER A 1 87 ? 33.694 -8.288 -33.650 1.00 93.38 87 SER A CA 1
ATOM 644 C C . SER A 1 87 ? 34.227 -9.013 -32.397 1.00 93.38 87 SER A C 1
ATOM 646 O O . SER A 1 87 ? 34.824 -10.099 -32.488 1.00 93.38 87 SER A O 1
ATOM 648 N N . GLY A 1 88 ? 34.027 -8.440 -31.202 1.00 90.31 88 GLY A N 1
ATOM 649 C CA . GLY A 1 88 ? 34.504 -8.961 -29.918 1.00 90.31 88 GLY A CA 1
ATOM 650 C C . GLY A 1 88 ? 36.014 -8.791 -29.713 1.00 90.31 88 GLY A C 1
ATOM 651 O O . GLY A 1 88 ? 36.640 -9.525 -28.929 1.00 90.31 88 GLY A O 1
ATOM 652 N N . GLY A 1 89 ? 36.619 -7.864 -30.453 1.00 90.25 89 GLY A N 1
ATOM 653 C CA . GLY A 1 89 ? 38.016 -7.481 -30.360 1.00 90.25 89 GLY A CA 1
ATOM 654 C C . GLY A 1 89 ? 38.352 -6.754 -29.058 1.00 90.25 89 GLY A C 1
ATOM 655 O O . GLY A 1 89 ? 37.517 -6.411 -28.228 1.00 90.25 89 GLY A O 1
ATOM 656 N N . SER A 1 90 ? 39.651 -6.577 -28.818 1.00 89.19 90 SER A N 1
ATOM 657 C CA . SER A 1 90 ? 40.149 -5.883 -27.630 1.00 89.19 90 SER A CA 1
ATOM 658 C C . SER A 1 90 ? 40.742 -4.543 -28.032 1.00 89.19 90 SER A C 1
ATOM 660 O O . SER A 1 90 ? 41.907 -4.519 -28.427 1.00 89.19 90 SER A O 1
ATOM 662 N N . ASP A 1 91 ? 40.019 -3.462 -27.766 1.00 89.50 91 ASP A N 1
ATOM 663 C CA . ASP A 1 91 ? 40.473 -2.074 -27.902 1.00 89.50 91 ASP A CA 1
ATOM 664 C C . ASP A 1 91 ? 40.453 -1.355 -26.529 1.00 89.50 91 ASP A C 1
ATOM 666 O O . ASP A 1 91 ? 39.444 -0.795 -26.112 1.00 89.50 91 ASP A O 1
ATOM 670 N N . PRO A 1 92 ? 41.537 -1.411 -25.729 1.00 88.94 92 PRO A N 1
ATOM 671 C CA . PRO A 1 92 ? 41.583 -0.792 -24.407 1.00 88.94 92 PRO A CA 1
ATOM 672 C C . PRO A 1 92 ? 41.845 0.721 -24.397 1.00 88.94 92 PRO A C 1
ATOM 674 O O . PRO A 1 92 ? 41.912 1.289 -23.297 1.00 88.94 92 PRO A O 1
ATOM 677 N N . ASP A 1 93 ? 42.130 1.355 -25.538 1.00 87.19 93 ASP A N 1
ATOM 678 C CA . ASP A 1 93 ? 42.239 2.815 -25.659 1.00 87.19 93 ASP A CA 1
ATOM 679 C C . ASP A 1 93 ? 41.124 3.473 -26.479 1.00 87.19 93 ASP A C 1
ATOM 681 O O . ASP A 1 93 ? 41.140 4.706 -26.587 1.00 87.19 93 ASP A O 1
ATOM 685 N N . ASN A 1 94 ? 40.122 2.680 -26.878 1.00 87.38 94 ASN A N 1
ATOM 686 C CA . ASN A 1 94 ? 38.867 3.077 -27.510 1.00 87.38 94 ASN A CA 1
ATOM 687 C C . ASN A 1 94 ? 39.150 3.981 -28.702 1.00 87.38 94 ASN A C 1
ATOM 689 O O . ASN A 1 94 ? 38.801 5.159 -28.689 1.00 87.38 94 ASN A O 1
ATOM 693 N N . ASN A 1 95 ? 39.937 3.485 -29.641 1.00 86.88 95 ASN A N 1
ATOM 694 C CA . ASN A 1 95 ? 40.415 4.244 -30.778 1.00 86.88 95 ASN A CA 1
ATOM 695 C C . ASN A 1 95 ? 40.064 3.581 -32.118 1.00 86.88 95 ASN A C 1
ATOM 697 O O . ASN A 1 95 ? 40.663 3.944 -33.125 1.00 86.88 95 ASN A O 1
ATOM 701 N N . GLY A 1 96 ? 39.161 2.594 -32.104 1.00 89.44 96 GLY A N 1
ATOM 702 C CA . GLY A 1 96 ? 38.711 1.844 -33.280 1.00 89.44 96 GLY A CA 1
ATOM 703 C C . GLY A 1 96 ? 39.716 0.799 -33.764 1.00 89.44 96 GLY A C 1
ATOM 704 O O . GLY A 1 96 ? 39.390 -0.036 -34.590 1.00 89.44 96 GLY A O 1
ATOM 705 N N . ILE A 1 97 ? 40.932 0.785 -33.212 1.00 91.44 97 ILE A N 1
ATOM 706 C CA . ILE A 1 97 ? 42.039 -0.046 -33.686 1.00 91.44 97 ILE A CA 1
ATOM 707 C C . ILE A 1 97 ? 42.317 -1.166 -32.683 1.00 91.44 97 ILE A C 1
ATOM 709 O O . ILE A 1 97 ? 42.410 -0.958 -31.470 1.00 91.44 97 ILE A O 1
ATOM 713 N N . ILE A 1 98 ? 42.559 -2.375 -33.182 1.00 92.31 98 ILE A N 1
ATOM 714 C CA . ILE A 1 98 ? 42.808 -3.543 -32.344 1.00 92.31 98 ILE A CA 1
ATOM 715 C C . ILE A 1 98 ? 44.074 -3.397 -31.484 1.00 92.31 98 ILE A C 1
ATOM 717 O O . ILE A 1 98 ? 45.197 -3.137 -31.928 1.00 92.31 98 ILE A O 1
ATOM 721 N N . GLY A 1 99 ? 43.950 -3.700 -30.196 1.00 89.62 99 GLY A N 1
ATOM 722 C CA . GLY A 1 99 ? 45.070 -3.658 -29.268 1.00 89.62 99 GLY A CA 1
ATOM 723 C C . GLY A 1 99 ? 45.274 -2.261 -28.705 1.00 89.62 99 GLY A C 1
ATOM 724 O O . GLY A 1 99 ? 44.364 -1.733 -28.111 1.00 89.62 99 GLY A O 1
ATOM 725 N N . THR A 1 100 ? 46.501 -1.727 -28.717 1.00 86.81 100 THR A N 1
ATOM 726 C CA . THR A 1 100 ? 46.732 -0.392 -28.134 1.00 86.81 100 THR A CA 1
ATOM 727 C C . THR A 1 100 ? 47.552 0.500 -29.042 1.00 86.81 100 THR A C 1
ATOM 729 O O . THR A 1 100 ? 48.719 0.171 -29.311 1.00 86.81 100 THR A O 1
ATOM 732 N N . GLY A 1 101 ? 47.008 1.674 -29.350 1.00 83.50 101 GLY A N 1
ATOM 733 C CA . GLY A 1 101 ? 47.593 2.718 -30.181 1.00 83.50 101 GLY A CA 1
ATOM 734 C C . GLY A 1 101 ? 47.617 2.400 -31.679 1.00 83.50 101 GLY A C 1
ATOM 735 O O . GLY A 1 101 ? 47.687 1.249 -32.076 1.00 83.50 101 GLY A O 1
ATOM 736 N N . LEU A 1 102 ? 47.725 3.462 -32.482 1.00 76.38 102 LEU A N 1
ATOM 737 C CA . LEU A 1 102 ? 47.598 3.511 -33.954 1.00 76.38 102 LEU A CA 1
ATOM 738 C C . LEU A 1 102 ? 48.356 2.489 -34.813 1.00 76.38 102 LEU A C 1
ATOM 740 O O . LEU A 1 102 ? 48.109 2.403 -36.001 1.00 76.38 102 LEU A O 1
ATOM 744 N N . VAL A 1 103 ? 49.375 1.822 -34.272 1.00 81.75 103 VAL A N 1
ATOM 745 C CA . VAL A 1 103 ? 50.128 0.805 -35.019 1.00 81.75 103 VAL A CA 1
ATOM 746 C C . VAL A 1 103 ? 50.347 -0.358 -34.069 1.00 81.75 103 VAL A C 1
ATOM 748 O O . VAL A 1 103 ? 51.315 -0.334 -33.278 1.00 81.75 103 VAL A O 1
ATOM 751 N N . PRO A 1 104 ? 49.437 -1.343 -34.092 1.00 83.94 104 PRO A N 1
ATOM 752 C CA . PRO A 1 104 ? 49.545 -2.533 -33.277 1.00 83.94 104 PRO A CA 1
ATOM 753 C C . PRO A 1 104 ? 50.853 -3.285 -33.554 1.00 83.94 104 PRO A C 1
ATOM 755 O O . PRO A 1 104 ? 51.597 -3.046 -34.507 1.00 83.94 104 PRO A O 1
ATOM 758 N N . GLY A 1 105 ? 51.231 -4.179 -32.642 1.00 86.31 105 GLY A N 1
ATOM 759 C CA . GLY A 1 105 ? 52.434 -4.973 -32.864 1.00 86.31 105 GLY A CA 1
ATOM 760 C C . GLY A 1 105 ? 52.206 -5.987 -33.978 1.00 86.31 105 GLY A C 1
ATOM 761 O O . GLY A 1 105 ? 51.484 -6.930 -33.728 1.00 86.31 105 GLY A O 1
ATOM 762 N N . ASP A 1 106 ? 52.877 -5.853 -35.120 1.00 88.69 106 ASP A N 1
ATOM 763 C CA . ASP A 1 106 ? 52.952 -6.890 -36.162 1.00 88.69 106 ASP A CA 1
ATOM 764 C C . ASP A 1 106 ? 54.384 -7.464 -36.230 1.00 88.69 106 ASP A C 1
ATOM 766 O O . ASP A 1 106 ? 55.373 -6.794 -36.577 1.00 88.69 106 ASP A O 1
ATOM 770 N N . SER A 1 107 ? 54.540 -8.724 -35.819 1.00 89.75 107 SER A N 1
ATOM 771 C CA . SER A 1 107 ? 55.842 -9.387 -35.766 1.00 89.75 107 SER A CA 1
ATOM 772 C C . SER A 1 107 ? 56.350 -9.905 -37.116 1.00 89.75 107 SER A C 1
ATOM 774 O O . SER A 1 107 ? 57.577 -1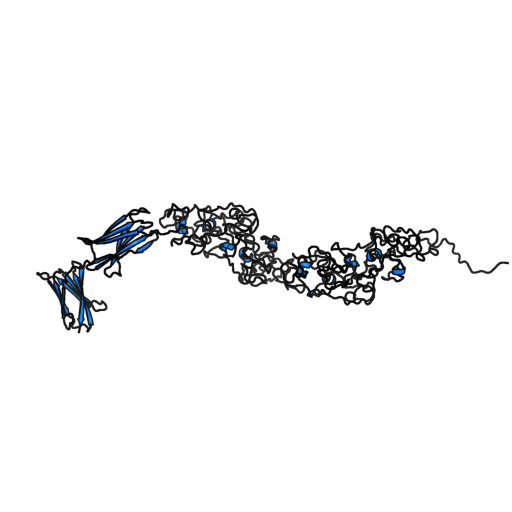0.100 -37.247 1.00 89.75 107 SER A O 1
ATOM 776 N N . ASP A 1 108 ? 55.480 -10.179 -38.089 1.00 87.56 108 ASP A N 1
ATOM 777 C CA . ASP A 1 108 ? 55.851 -10.829 -39.350 1.00 87.56 108 ASP A CA 1
ATOM 778 C C . ASP A 1 108 ? 55.729 -9.939 -40.606 1.00 87.56 108 ASP A C 1
ATOM 780 O O . ASP A 1 108 ? 56.433 -10.207 -41.600 1.00 87.56 108 ASP A O 1
ATOM 784 N N . GLY A 1 109 ? 55.096 -8.773 -40.455 1.00 86.38 109 GLY A N 1
ATOM 785 C CA . GLY A 1 109 ? 55.068 -7.675 -41.415 1.00 86.38 109 GLY A CA 1
ATOM 786 C C . GLY A 1 109 ? 54.030 -7.883 -42.509 1.00 86.38 109 GLY A C 1
ATOM 787 O O . GLY A 1 109 ? 54.362 -7.587 -43.668 1.00 86.38 109 GLY A O 1
ATOM 788 N N . ASP A 1 110 ? 52.904 -8.515 -42.188 1.00 87.44 110 ASP A N 1
ATOM 789 C CA . ASP A 1 110 ? 51.833 -8.846 -43.121 1.00 87.44 110 ASP A CA 1
ATOM 790 C C . ASP A 1 110 ? 50.560 -8.013 -42.964 1.00 87.44 110 ASP A C 1
ATOM 792 O O . ASP A 1 110 ? 49.672 -8.221 -43.788 1.00 87.44 110 ASP A O 1
ATOM 796 N N . GLY A 1 111 ? 50.531 -7.057 -42.029 1.00 88.31 111 GLY A N 1
ATOM 797 C CA . GLY A 1 111 ? 49.414 -6.121 -41.864 1.00 88.31 111 GLY A CA 1
ATOM 798 C C . GLY A 1 111 ? 48.497 -6.445 -40.696 1.00 88.31 111 GLY A C 1
ATOM 799 O O . GLY A 1 111 ? 47.896 -5.560 -40.125 1.00 88.31 111 GLY A O 1
ATOM 800 N N . LEU A 1 112 ? 48.463 -7.702 -40.243 1.00 90.62 112 LEU A N 1
ATOM 801 C CA . LEU A 1 112 ? 47.535 -8.114 -39.194 1.00 90.62 112 LEU A CA 1
ATOM 802 C C . LEU A 1 112 ? 48.195 -8.098 -37.808 1.00 90.62 112 LEU A C 1
ATOM 804 O O . LEU A 1 112 ? 49.287 -8.637 -37.588 1.00 90.62 112 LEU A O 1
ATOM 808 N N . ALA A 1 113 ? 47.514 -7.517 -36.824 1.00 91.12 113 ALA A N 1
ATOM 809 C CA . ALA A 1 113 ? 48.064 -7.338 -35.485 1.00 91.12 113 ALA A CA 1
ATOM 810 C C . ALA A 1 113 ? 48.316 -8.662 -34.721 1.00 91.12 113 ALA A C 1
ATOM 812 O O . ALA A 1 113 ? 47.469 -9.554 -34.665 1.00 91.12 113 ALA A O 1
ATOM 813 N N . ASP 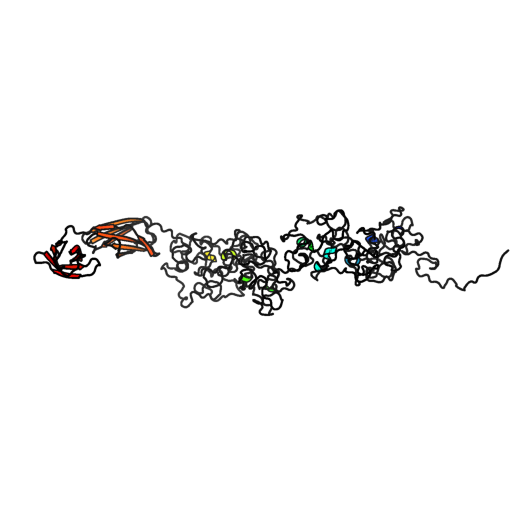A 1 114 ? 49.434 -8.745 -33.975 1.00 89.81 114 ASP A N 1
ATOM 814 C CA . ASP A 1 114 ? 49.863 -9.914 -33.168 1.00 89.81 114 ASP A CA 1
ATOM 815 C C . ASP A 1 114 ? 48.809 -10.364 -32.123 1.00 89.81 114 ASP A C 1
ATOM 817 O O . ASP A 1 114 ? 48.896 -11.460 -31.551 1.00 89.81 114 ASP A O 1
ATOM 821 N N . VAL A 1 115 ? 47.882 -9.468 -31.767 1.00 88.94 115 VAL A N 1
ATOM 822 C CA . VAL A 1 115 ? 46.821 -9.700 -30.775 1.00 88.94 115 VAL A CA 1
ATOM 823 C C . VAL A 1 115 ? 45.747 -10.653 -31.301 1.00 88.94 115 VAL A C 1
ATOM 825 O O . VAL A 1 115 ? 45.263 -11.477 -30.520 1.00 88.94 115 VAL A O 1
ATOM 828 N N . VAL A 1 116 ? 45.472 -10.615 -32.606 1.00 88.38 116 VAL A N 1
ATOM 829 C CA . VAL A 1 116 ? 44.516 -11.491 -33.297 1.00 88.38 116 VAL A CA 1
ATOM 830 C C . VAL A 1 116 ? 45.236 -12.541 -34.148 1.00 88.38 116 VAL A C 1
ATOM 832 O O . VAL A 1 116 ? 44.899 -13.725 -34.070 1.00 88.38 116 VAL A O 1
ATOM 835 N N . ASP A 1 117 ? 46.351 -12.189 -34.799 1.00 87.88 117 ASP A N 1
ATOM 836 C CA . ASP A 1 117 ? 47.233 -13.155 -35.453 1.00 87.88 117 ASP A CA 1
ATOM 837 C C . ASP A 1 117 ? 48.405 -13.534 -34.553 1.00 87.88 117 ASP A C 1
ATOM 839 O O . ASP A 1 117 ? 49.409 -12.837 -34.446 1.00 87.88 117 ASP A O 1
ATOM 843 N N . THR A 1 118 ? 48.344 -14.721 -33.944 1.00 78.50 118 THR A N 1
ATOM 844 C CA . THR A 1 118 ? 49.519 -15.282 -33.258 1.00 78.50 118 THR A CA 1
ATOM 845 C C . THR A 1 118 ? 50.540 -15.806 -34.290 1.00 78.50 118 THR A C 1
ATOM 847 O O . THR A 1 118 ? 50.722 -17.016 -34.446 1.00 78.50 118 THR A O 1
ATOM 850 N N . ASP A 1 119 ? 51.167 -14.846 -34.981 1.00 64.50 119 ASP A N 1
ATOM 851 C CA . ASP A 1 119 ? 52.335 -14.845 -35.870 1.00 64.50 119 ASP A CA 1
ATOM 852 C C . ASP A 1 119 ? 52.346 -15.782 -37.100 1.00 64.50 119 ASP A C 1
ATOM 854 O O . ASP A 1 119 ? 53.300 -16.549 -37.324 1.00 64.50 119 ASP A O 1
ATOM 858 N N . GLY A 1 120 ? 51.314 -15.673 -37.945 1.00 68.25 120 GLY A N 1
ATOM 859 C CA . GLY A 1 120 ? 51.328 -16.127 -39.345 1.00 68.25 120 GLY A CA 1
ATOM 860 C C . GLY A 1 120 ? 50.248 -17.157 -39.669 1.00 68.25 120 GLY A C 1
ATOM 861 O O . GLY A 1 120 ? 50.456 -18.081 -40.479 1.00 68.25 120 GLY A O 1
ATOM 862 N N . THR A 1 121 ? 49.133 -17.087 -38.942 1.00 80.19 121 THR A N 1
ATOM 863 C CA . THR A 1 121 ? 47.906 -17.810 -39.273 1.00 80.19 121 THR A CA 1
ATOM 864 C C . THR A 1 121 ? 47.017 -17.020 -40.221 1.00 80.19 121 THR A C 1
ATOM 866 O O . THR A 1 121 ? 46.203 -17.667 -40.893 1.00 80.19 121 THR A O 1
ATOM 869 N N . ASN A 1 122 ? 47.218 -15.696 -40.321 1.00 84.94 122 ASN A N 1
ATOM 870 C CA . ASN A 1 122 ? 46.421 -14.776 -41.131 1.00 84.94 122 ASN A CA 1
ATOM 871 C C . ASN A 1 122 ? 44.927 -14.976 -40.824 1.00 84.94 122 ASN A C 1
ATOM 873 O O . ASN A 1 122 ? 44.132 -15.284 -41.714 1.00 84.94 122 ASN A O 1
ATOM 877 N N . THR A 1 123 ? 44.598 -15.020 -39.531 1.00 86.75 123 THR A N 1
ATOM 878 C CA . THR A 1 123 ? 43.242 -15.232 -39.011 1.00 86.75 123 THR A CA 1
ATOM 879 C C . THR A 1 123 ? 42.949 -14.084 -38.053 1.00 86.75 123 THR A C 1
ATOM 881 O O . THR A 1 123 ? 43.509 -14.093 -36.961 1.00 86.75 123 THR A O 1
ATOM 884 N N . GLY A 1 124 ? 42.134 -13.120 -38.488 1.00 88.31 124 GLY A N 1
ATOM 885 C CA . GLY A 1 124 ? 41.640 -12.018 -37.659 1.00 88.31 124 GLY A CA 1
ATOM 886 C C . GLY A 1 124 ? 40.440 -12.420 -36.798 1.00 88.31 124 GLY A C 1
ATOM 887 O O . GLY A 1 124 ? 40.160 -13.620 -36.624 1.00 88.31 124 GLY A O 1
ATOM 888 N N . ASN A 1 125 ? 39.744 -11.416 -36.275 1.00 91.44 125 ASN A N 1
ATOM 889 C CA . ASN A 1 125 ? 38.473 -11.566 -35.580 1.00 91.44 125 ASN A CA 1
ATOM 890 C C . ASN A 1 125 ? 37.402 -12.158 -36.514 1.00 91.44 125 ASN A C 1
ATOM 892 O O . ASN A 1 125 ? 37.500 -12.076 -37.744 1.00 91.44 125 ASN A O 1
ATOM 896 N N . PRO A 1 126 ? 36.414 -12.878 -35.957 1.00 90.19 126 PRO A N 1
ATOM 897 C CA . PRO A 1 126 ? 35.242 -13.265 -36.725 1.00 90.19 126 PRO A CA 1
ATOM 898 C C . PRO A 1 126 ? 34.387 -12.031 -37.024 1.00 90.19 126 PRO A C 1
ATOM 900 O O . PRO A 1 126 ? 34.335 -11.128 -36.203 1.00 90.19 126 PRO A O 1
ATOM 903 N N . ASN A 1 127 ? 33.652 -12.067 -38.134 1.00 85.81 127 ASN A N 1
ATOM 904 C CA . ASN A 1 127 ? 32.507 -11.182 -38.284 1.00 85.81 127 ASN A CA 1
ATOM 905 C C . ASN A 1 127 ? 31.314 -11.834 -37.564 1.00 85.81 127 ASN A C 1
ATOM 907 O O . ASN A 1 127 ? 30.923 -12.950 -37.945 1.00 85.81 127 ASN A O 1
ATOM 911 N N . ILE A 1 128 ? 30.901 -11.257 -36.434 1.00 92.50 128 ILE A N 1
ATOM 912 C CA . ILE A 1 128 ? 29.848 -11.784 -35.550 1.00 92.50 128 ILE A CA 1
ATOM 913 C C . ILE A 1 128 ? 28.491 -11.345 -36.114 1.00 92.50 128 ILE A C 1
ATOM 915 O O . ILE A 1 128 ? 28.408 -10.308 -36.741 1.00 92.50 128 ILE A O 1
ATOM 919 N N . ASP A 1 129 ? 27.483 -12.200 -35.985 1.00 93.00 129 ASP A N 1
ATOM 920 C CA . ASP A 1 129 ? 26.110 -12.014 -36.479 1.00 93.00 129 ASP A CA 1
ATOM 921 C C . ASP A 1 129 ? 25.239 -12.587 -35.355 1.00 93.00 129 ASP A C 1
ATOM 923 O O . ASP A 1 129 ? 25.222 -13.816 -35.155 1.00 93.00 129 ASP A O 1
ATOM 927 N N . THR A 1 130 ? 24.732 -11.698 -34.497 1.00 92.44 130 THR A N 1
ATOM 928 C CA . THR A 1 130 ? 24.183 -12.052 -33.176 1.00 92.44 130 THR A CA 1
ATOM 929 C C . THR A 1 130 ? 22.745 -12.539 -33.299 1.00 92.44 130 THR A C 1
ATOM 931 O O . THR A 1 130 ? 22.426 -13.622 -32.789 1.00 92.44 130 THR A O 1
ATOM 934 N N . ASP A 1 131 ? 21.919 -11.835 -34.071 1.00 90.62 131 ASP A N 1
ATOM 935 C CA . ASP A 1 131 ? 20.532 -12.205 -34.359 1.00 90.62 131 ASP A CA 1
ATOM 936 C C . ASP A 1 131 ? 20.373 -13.319 -35.423 1.00 90.62 131 ASP A C 1
ATOM 938 O O . ASP A 1 131 ? 19.357 -14.031 -35.489 1.00 90.62 131 ASP A O 1
ATOM 942 N N . GLY A 1 132 ? 21.420 -13.586 -36.207 1.00 90.88 132 GLY A N 1
ATOM 943 C CA . GLY A 1 132 ? 21.439 -14.634 -37.216 1.00 90.88 132 GLY A CA 1
ATOM 944 C C . GLY A 1 132 ? 20.648 -14.303 -38.483 1.00 90.88 132 GLY A C 1
ATOM 945 O O . GLY A 1 132 ? 20.266 -15.248 -39.208 1.00 90.88 132 GLY A O 1
ATOM 946 N N . ASP A 1 133 ? 20.361 -13.032 -38.760 1.00 89.94 133 ASP A N 1
ATOM 947 C CA . ASP A 1 133 ? 19.633 -12.596 -39.952 1.00 89.94 133 ASP A CA 1
ATOM 948 C C . ASP A 1 133 ? 20.507 -12.630 -41.231 1.00 89.94 133 ASP A C 1
ATOM 950 O O . ASP A 1 133 ? 20.009 -12.834 -42.356 1.00 89.94 133 ASP A O 1
ATOM 954 N N . GLY A 1 134 ? 21.829 -12.650 -41.034 1.00 91.31 134 GLY A N 1
ATOM 955 C CA . GLY A 1 134 ? 22.859 -12.729 -42.059 1.00 91.31 134 GLY A CA 1
ATOM 956 C C . GLY A 1 134 ? 23.549 -11.407 -42.395 1.00 91.31 134 GLY A C 1
ATOM 957 O O . GLY A 1 134 ? 24.345 -11.424 -43.350 1.00 91.31 134 GLY A O 1
ATOM 958 N N . ILE A 1 135 ? 23.247 -10.334 -41.671 1.00 92.88 135 ILE A N 1
ATOM 959 C CA . ILE A 1 135 ? 23.997 -9.088 -41.565 1.00 92.88 135 ILE A CA 1
ATOM 960 C C . ILE A 1 135 ? 24.899 -9.229 -40.325 1.00 92.88 135 ILE A C 1
ATOM 962 O O . ILE A 1 135 ? 24.475 -9.724 -39.288 1.00 92.88 135 ILE A O 1
ATOM 966 N N . PRO A 1 136 ? 26.213 -9.020 -40.459 1.00 95.19 136 PRO A N 1
ATOM 967 C CA . PRO A 1 136 ? 27.087 -9.022 -39.296 1.00 95.19 136 PRO A CA 1
ATOM 968 C C . PRO A 1 136 ? 26.907 -7.752 -38.468 1.00 95.19 136 PRO A C 1
ATOM 970 O O . PRO A 1 136 ? 26.692 -6.722 -39.084 1.00 95.19 136 PRO A O 1
ATOM 973 N N . ASN A 1 137 ? 27.111 -7.830 -37.147 1.00 95.25 137 ASN A N 1
ATOM 974 C CA . ASN A 1 137 ? 26.943 -6.707 -36.219 1.00 95.25 137 ASN A CA 1
ATOM 975 C C . ASN A 1 137 ? 27.591 -5.418 -36.744 1.00 95.25 137 ASN A C 1
ATOM 977 O O . ASN A 1 137 ? 26.899 -4.436 -36.864 1.00 95.25 137 ASN A O 1
ATOM 981 N N . THR A 1 138 ? 28.842 -5.495 -37.231 1.00 95.25 138 THR A N 1
ATOM 982 C CA . THR A 1 138 ? 29.604 -4.352 -37.789 1.00 95.25 138 THR A CA 1
ATOM 983 C C . THR A 1 138 ? 28.984 -3.703 -39.037 1.00 95.25 138 THR A C 1
ATOM 985 O O . THR A 1 138 ? 29.663 -3.013 -39.789 1.00 95.25 138 THR A O 1
ATOM 988 N N . GLN A 1 139 ? 27.809 -4.143 -39.462 1.00 95.56 139 GLN A N 1
ATOM 989 C CA . GLN A 1 139 ? 27.104 -3.714 -40.667 1.00 95.56 139 GLN A CA 1
ATOM 990 C C . GLN A 1 139 ? 25.595 -3.604 -40.396 1.00 95.56 139 GLN A C 1
ATOM 992 O O . GLN A 1 139 ? 24.816 -3.531 -41.356 1.00 95.56 139 GLN A O 1
ATOM 997 N N . ASP A 1 140 ? 25.191 -3.677 -39.131 1.00 95.19 140 ASP A N 1
ATOM 998 C CA . ASP A 1 140 ? 23.836 -3.893 -38.649 1.00 95.19 140 ASP A CA 1
ATOM 999 C C . ASP A 1 140 ? 23.460 -2.771 -37.678 1.00 95.19 140 ASP A C 1
ATOM 1001 O O . ASP A 1 140 ? 24.093 -2.587 -36.652 1.00 95.19 140 ASP A O 1
ATOM 1005 N N . LEU A 1 141 ? 22.410 -2.008 -37.991 1.00 94.25 141 LEU A N 1
ATOM 1006 C CA . LEU A 1 141 ? 21.988 -0.894 -37.136 1.00 94.25 141 LEU A CA 1
ATOM 1007 C C . LEU A 1 141 ? 21.148 -1.337 -35.915 1.00 94.25 141 LEU A C 1
ATOM 1009 O O . LEU A 1 141 ? 20.735 -0.471 -35.136 1.00 94.25 141 LEU A O 1
ATOM 1013 N N . ASP A 1 142 ? 20.810 -2.627 -35.808 1.00 93.88 142 ASP A N 1
ATOM 1014 C CA . ASP A 1 142 ? 19.965 -3.256 -34.775 1.00 93.88 142 ASP A CA 1
ATOM 1015 C C . ASP A 1 142 ? 20.417 -4.725 -34.584 1.00 93.88 142 ASP A C 1
ATOM 1017 O O . ASP A 1 142 ? 19.754 -5.675 -35.015 1.00 93.88 142 ASP A O 1
ATOM 1021 N N . SER A 1 143 ? 21.594 -4.913 -33.974 1.00 94.00 143 SER A N 1
ATOM 1022 C CA . SER A 1 143 ? 22.341 -6.182 -33.932 1.00 94.00 143 SER A CA 1
ATOM 1023 C C . SER A 1 143 ? 21.626 -7.332 -33.206 1.00 94.00 143 SER A C 1
ATOM 1025 O O . SER A 1 143 ? 22.011 -8.507 -33.359 1.00 94.00 143 SER A O 1
ATOM 1027 N N . ASP A 1 144 ? 20.614 -7.041 -32.387 1.00 92.88 144 ASP A N 1
ATOM 1028 C CA . ASP A 1 144 ? 19.761 -8.042 -31.745 1.00 92.88 144 ASP A CA 1
ATOM 1029 C C . ASP A 1 144 ? 18.298 -8.073 -32.209 1.00 92.88 144 ASP A C 1
ATOM 1031 O O . ASP A 1 144 ? 17.566 -9.030 -31.894 1.00 92.88 144 ASP A O 1
ATOM 1035 N N . ASN A 1 145 ? 17.938 -7.151 -33.102 1.00 91.69 145 ASN A N 1
ATOM 1036 C CA . ASN A 1 145 ? 16.679 -7.082 -33.837 1.00 91.69 145 ASN A CA 1
ATOM 1037 C C . ASN A 1 145 ? 15.460 -6.865 -32.933 1.00 91.69 145 ASN A C 1
ATOM 1039 O O . ASN A 1 145 ? 14.324 -7.273 -33.248 1.00 91.69 145 ASN A O 1
ATOM 1043 N N . ASP A 1 146 ? 15.687 -6.280 -31.763 1.00 92.06 146 ASP A N 1
ATOM 1044 C CA . ASP A 1 146 ? 14.665 -5.975 -30.775 1.00 92.06 146 ASP A CA 1
ATOM 1045 C C . ASP A 1 146 ? 13.862 -4.704 -31.145 1.00 92.06 146 ASP A C 1
ATOM 1047 O O . ASP A 1 146 ? 12.751 -4.470 -30.641 1.00 92.06 146 ASP A O 1
ATOM 1051 N N . GLY A 1 147 ? 14.338 -3.946 -32.137 1.00 90.75 147 GLY A N 1
ATOM 1052 C CA . GLY A 1 147 ? 13.706 -2.749 -32.675 1.00 90.75 147 GLY A CA 1
ATOM 1053 C C . GLY A 1 147 ? 14.118 -1.440 -32.010 1.00 90.75 147 GLY A C 1
ATOM 1054 O O . GLY A 1 147 ? 13.627 -0.381 -32.436 1.00 90.75 147 GLY A O 1
ATOM 1055 N N . LEU A 1 148 ? 14.976 -1.486 -30.993 1.00 92.38 148 LEU A N 1
ATOM 1056 C CA . LEU A 1 148 ? 15.913 -0.410 -30.716 1.00 92.38 148 LEU A CA 1
ATOM 1057 C C . LEU A 1 148 ? 17.072 -0.496 -31.707 1.00 92.38 148 LEU A C 1
ATOM 1059 O O . LEU A 1 148 ? 17.070 -1.291 -32.627 1.00 92.38 148 LEU A O 1
ATOM 1063 N N . THR A 1 149 ? 17.939 0.498 -31.677 1.00 93.31 149 THR A N 1
ATOM 1064 C CA . THR A 1 149 ? 19.072 0.558 -32.603 1.00 93.31 149 THR A CA 1
ATOM 1065 C C . THR A 1 149 ? 20.308 0.692 -31.753 1.00 93.31 149 THR A C 1
ATOM 1067 O O . THR A 1 149 ? 20.269 1.449 -30.774 1.00 93.31 149 THR A O 1
ATOM 1070 N N . ASP A 1 150 ? 21.403 0.099 -32.189 1.00 93.50 150 ASP A N 1
ATOM 1071 C CA . ASP A 1 150 ? 22.644 -0.026 -31.430 1.00 93.50 150 ASP A CA 1
ATOM 1072 C C . ASP A 1 150 ? 23.163 1.338 -30.928 1.00 93.50 150 ASP A C 1
ATOM 1074 O O . ASP A 1 150 ? 23.559 1.503 -29.762 1.00 93.50 150 ASP A O 1
ATOM 1078 N N . VAL A 1 151 ? 23.015 2.384 -31.756 1.00 91.62 151 VAL A N 1
ATOM 1079 C CA . VAL A 1 151 ? 23.302 3.783 -31.396 1.00 91.62 151 VAL A CA 1
ATOM 1080 C C . VAL A 1 151 ? 22.498 4.275 -30.185 1.00 91.62 151 VAL A C 1
ATOM 1082 O O . VAL A 1 151 ? 23.026 5.009 -29.347 1.00 91.62 151 VAL A O 1
ATOM 1085 N N . VAL A 1 152 ? 21.216 3.918 -30.070 1.00 90.75 152 VAL A N 1
ATOM 1086 C CA . VAL A 1 152 ? 20.326 4.331 -28.969 1.00 90.75 152 VAL A CA 1
ATOM 1087 C C . VAL A 1 152 ? 20.724 3.605 -27.691 1.00 90.75 152 VAL A C 1
ATOM 1089 O O . VAL A 1 152 ? 20.885 4.244 -26.648 1.00 90.75 152 VAL A O 1
ATOM 1092 N N . GLU A 1 153 ? 20.959 2.304 -27.778 1.00 92.62 153 GLU A N 1
ATOM 1093 C CA . GLU A 1 153 ? 21.254 1.449 -26.628 1.00 92.62 153 GLU A CA 1
ATOM 1094 C C . GLU A 1 153 ? 22.653 1.674 -26.059 1.00 92.62 153 GLU A C 1
ATOM 1096 O O . GLU A 1 153 ? 22.879 1.638 -24.844 1.00 92.62 153 GLU A O 1
ATOM 1101 N N . SER A 1 154 ? 23.591 2.051 -26.924 1.00 90.06 154 SER A N 1
ATOM 1102 C CA . SER A 1 154 ? 24.924 2.502 -26.531 1.00 90.06 154 SER A CA 1
ATOM 1103 C C . SER A 1 154 ? 24.953 3.949 -26.013 1.00 90.06 154 SER A C 1
ATOM 1105 O O . SER A 1 154 ? 26.010 4.456 -25.620 1.00 90.06 154 SER A O 1
ATOM 1107 N N . GLY A 1 155 ? 23.799 4.626 -25.938 1.00 86.81 155 GLY A N 1
ATOM 1108 C CA . GLY A 1 155 ? 23.654 5.984 -25.402 1.00 86.81 155 GLY A CA 1
ATOM 1109 C C . GLY A 1 155 ? 24.148 7.084 -26.349 1.00 86.81 155 GLY A C 1
ATOM 1110 O O . GLY A 1 155 ? 24.496 8.190 -25.908 1.00 86.81 155 GLY A O 1
ATOM 1111 N N . GLY A 1 156 ? 24.215 6.772 -27.639 1.00 86.44 156 GLY A N 1
ATOM 1112 C CA . GLY A 1 156 ? 24.538 7.673 -28.731 1.00 86.44 156 GLY A CA 1
ATOM 1113 C C . GLY A 1 156 ? 23.460 8.718 -29.002 1.00 86.44 156 GLY A C 1
ATOM 1114 O O . GLY A 1 156 ? 22.397 8.772 -28.385 1.00 86.44 156 GLY A O 1
ATOM 1115 N N . SER A 1 157 ? 23.774 9.637 -29.915 1.00 86.62 157 SER A N 1
ATOM 1116 C CA . SER A 1 157 ? 22.824 10.652 -30.371 1.00 86.62 157 SER A CA 1
ATOM 1117 C C . SER A 1 157 ? 22.323 10.264 -31.748 1.00 86.62 157 SER A C 1
ATOM 1119 O O . SER A 1 157 ? 23.093 10.356 -32.694 1.00 86.62 157 SER A O 1
ATOM 1121 N N . ASP A 1 158 ? 21.036 9.959 -31.849 1.00 88.50 158 ASP A N 1
ATOM 1122 C CA . ASP A 1 158 ? 20.311 9.779 -33.107 1.00 88.50 158 ASP A CA 1
ATOM 1123 C C . ASP A 1 158 ? 19.033 10.643 -33.066 1.00 88.50 158 ASP A C 1
ATOM 1125 O O . ASP A 1 158 ? 17.976 10.254 -32.578 1.00 88.50 158 ASP A O 1
ATOM 1129 N N . ILE A 1 159 ? 19.135 11.912 -33.470 1.00 87.75 159 ILE A N 1
ATOM 1130 C CA . ILE A 1 159 ? 18.032 12.891 -33.398 1.00 87.75 159 ILE A CA 1
ATOM 1131 C C . ILE A 1 159 ? 17.020 12.691 -34.539 1.00 87.75 159 ILE A C 1
ATOM 1133 O O . ILE A 1 159 ? 15.887 13.195 -34.481 1.00 87.75 159 ILE A O 1
ATOM 1137 N N . ASN A 1 160 ? 17.453 12.076 -35.633 1.00 86.81 160 ASN A N 1
ATOM 1138 C CA . ASN A 1 160 ? 16.695 11.814 -36.852 1.00 86.81 160 ASN A CA 1
ATOM 1139 C C . ASN A 1 160 ? 16.028 10.440 -36.856 1.00 86.81 160 ASN A C 1
ATOM 1141 O O . ASN A 1 160 ? 15.143 10.260 -37.705 1.00 86.81 160 ASN A O 1
ATOM 1145 N N . ASN A 1 161 ? 16.350 9.585 -35.887 1.00 88.25 161 ASN A N 1
ATOM 1146 C CA . ASN A 1 161 ? 15.873 8.218 -35.766 1.00 88.25 161 ASN A CA 1
ATOM 1147 C C . ASN A 1 161 ? 16.170 7.454 -37.061 1.00 88.25 161 ASN A C 1
ATOM 1149 O O . ASN A 1 161 ? 15.228 7.028 -37.742 1.00 88.25 161 ASN A O 1
ATOM 1153 N N . ASP A 1 162 ? 17.433 7.445 -37.484 1.00 89.44 162 ASP A N 1
ATOM 1154 C CA . ASP A 1 162 ? 17.899 6.646 -38.620 1.00 89.44 162 ASP A CA 1
ATOM 1155 C C . ASP A 1 162 ? 18.894 5.545 -38.258 1.00 89.44 162 ASP A C 1
ATOM 1157 O O . ASP A 1 162 ? 19.416 4.921 -39.169 1.00 89.44 162 ASP A O 1
ATOM 1161 N N . GLY A 1 163 ? 19.132 5.273 -36.974 1.00 89.88 163 GLY A N 1
ATOM 1162 C CA . GLY A 1 163 ? 20.066 4.228 -36.537 1.00 89.88 163 GLY A CA 1
ATOM 1163 C C . GLY A 1 163 ? 21.539 4.617 -36.691 1.00 89.88 163 GLY A C 1
ATOM 1164 O O . GLY A 1 163 ? 22.396 3.982 -36.100 1.00 89.88 163 GLY A O 1
ATOM 1165 N N . ILE A 1 164 ? 21.834 5.712 -37.396 1.00 91.38 164 ILE A N 1
ATOM 1166 C CA . ILE A 1 164 ? 23.185 6.233 -37.604 1.00 91.38 164 ILE A CA 1
ATOM 1167 C C . ILE A 1 164 ? 23.490 7.312 -36.560 1.00 91.38 164 ILE A C 1
ATOM 1169 O O . ILE A 1 164 ? 22.672 8.191 -36.262 1.00 91.38 164 ILE A O 1
ATOM 1173 N N . ALA A 1 165 ? 24.715 7.325 -36.040 1.00 90.88 165 ALA A N 1
ATOM 1174 C CA . ALA A 1 165 ? 25.156 8.337 -35.094 1.00 90.88 165 ALA A CA 1
ATOM 1175 C C . ALA A 1 165 ? 25.183 9.757 -35.707 1.00 90.88 165 ALA A C 1
ATOM 1177 O O . ALA A 1 165 ? 25.712 10.032 -36.781 1.00 90.88 165 ALA A O 1
ATOM 1178 N N . ASP A 1 166 ? 24.679 10.755 -34.980 1.00 88.69 166 ASP A N 1
ATOM 1179 C CA . ASP A 1 166 ? 24.605 12.137 -35.469 1.00 88.69 166 ASP A CA 1
ATOM 1180 C C . ASP A 1 166 ? 25.974 12.837 -35.571 1.00 88.69 166 ASP A C 1
ATOM 1182 O O . ASP A 1 166 ? 26.488 13.403 -34.599 1.00 88.69 166 ASP A O 1
ATOM 1186 N N . GLY A 1 167 ? 26.524 13.011 -36.772 1.00 87.62 167 GLY A N 1
ATOM 1187 C CA . GLY A 1 167 ? 27.798 13.720 -36.864 1.00 87.62 167 GLY A CA 1
ATOM 1188 C C . GLY A 1 167 ? 28.264 14.152 -38.240 1.00 87.62 167 GLY A C 1
ATOM 1189 O O . GLY A 1 167 ? 27.532 14.237 -39.224 1.00 87.62 167 GLY A O 1
ATOM 1190 N N . THR A 1 168 ? 29.529 14.548 -38.275 1.00 87.62 168 THR A N 1
ATOM 1191 C CA . THR A 1 168 ? 30.332 14.587 -39.495 1.00 87.62 168 THR A CA 1
ATOM 1192 C C . THR A 1 168 ? 31.621 13.855 -39.201 1.00 87.62 168 THR A C 1
ATOM 1194 O O . THR A 1 168 ? 32.093 13.998 -38.079 1.00 87.62 168 THR A O 1
ATOM 1197 N N . ASP A 1 169 ? 32.237 13.266 -40.215 1.00 86.75 169 ASP A N 1
ATOM 1198 C CA . ASP A 1 169 ? 33.600 12.743 -40.144 1.00 86.75 169 ASP A CA 1
ATOM 1199 C C . ASP A 1 169 ? 34.568 13.664 -40.940 1.00 86.75 169 ASP A C 1
ATOM 1201 O O . ASP A 1 169 ? 34.538 13.738 -42.178 1.00 86.75 169 ASP A O 1
ATOM 1205 N N . PRO A 1 170 ? 35.361 14.527 -40.273 1.00 86.44 170 PRO A N 1
ATOM 1206 C CA . PRO A 1 170 ? 36.362 15.363 -40.935 1.00 86.44 170 PRO A CA 1
ATOM 1207 C C . PRO A 1 170 ? 37.663 14.630 -41.306 1.00 86.44 170 PRO A C 1
ATOM 1209 O O . PRO A 1 170 ? 38.381 15.121 -42.198 1.00 86.44 170 PRO A O 1
ATOM 1212 N N . ASP A 1 171 ? 37.968 13.541 -40.614 1.00 83.88 171 ASP A N 1
ATOM 1213 C CA . ASP A 1 171 ? 39.161 12.685 -40.645 1.00 83.88 171 ASP A CA 1
ATOM 1214 C C . ASP A 1 171 ? 39.129 11.748 -41.831 1.00 83.88 171 ASP A C 1
ATOM 1216 O O . ASP A 1 171 ? 40.146 11.613 -42.519 1.00 83.88 171 ASP A O 1
ATOM 1220 N N . HIS A 1 172 ? 37.922 11.269 -42.140 1.00 86.81 172 HIS A N 1
ATOM 1221 C CA . HIS A 1 172 ? 37.629 10.121 -42.986 1.00 86.81 172 HIS A CA 1
ATOM 1222 C C . HIS A 1 172 ? 38.233 8.852 -42.375 1.00 86.81 172 HIS A C 1
ATOM 1224 O O . HIS A 1 172 ? 38.990 8.167 -43.065 1.00 86.81 172 HIS A O 1
ATOM 1230 N N . ASP A 1 173 ? 38.021 8.657 -41.071 1.00 86.12 173 ASP A N 1
ATOM 1231 C CA . ASP A 1 173 ? 38.409 7.449 -40.338 1.00 86.12 173 ASP A CA 1
ATOM 1232 C C . ASP A 1 173 ? 37.224 6.562 -39.972 1.00 86.12 173 ASP A C 1
ATOM 1234 O O . ASP A 1 173 ? 37.436 5.573 -39.282 1.00 86.12 173 ASP A O 1
ATOM 1238 N N . GLY A 1 174 ? 36.023 6.899 -40.446 1.00 88.06 174 GLY A N 1
ATOM 1239 C CA . GLY A 1 174 ? 34.840 6.077 -40.247 1.00 88.06 174 GLY A CA 1
ATOM 1240 C C . GLY A 1 174 ? 33.973 6.526 -39.091 1.00 88.06 174 GLY A C 1
ATOM 1241 O O . GLY A 1 174 ? 32.770 6.375 -39.141 1.00 88.06 174 GLY A O 1
ATOM 1242 N N . ILE A 1 175 ? 34.544 7.192 -38.083 1.00 88.12 175 ILE A N 1
ATOM 1243 C CA . ILE A 1 175 ? 33.831 7.462 -36.834 1.00 88.12 175 ILE A CA 1
ATOM 1244 C C . ILE A 1 175 ? 33.208 8.861 -36.856 1.00 88.12 175 ILE A C 1
ATOM 1246 O O . ILE A 1 175 ? 33.879 9.896 -36.961 1.00 88.12 175 ILE A O 1
ATOM 1250 N N . LEU A 1 176 ? 31.890 8.943 -36.674 1.00 88.50 176 LEU A N 1
ATOM 1251 C CA . LEU A 1 176 ? 31.198 10.232 -36.649 1.00 88.50 176 LEU A CA 1
ATOM 1252 C C . LEU A 1 176 ? 31.487 11.037 -35.373 1.00 88.50 176 LEU A C 1
ATOM 1254 O O . LEU A 1 176 ? 31.534 10.533 -34.256 1.00 88.50 176 LEU A O 1
ATOM 1258 N N . SER A 1 177 ? 31.587 12.368 -35.514 1.00 83.69 177 SER A N 1
ATOM 1259 C CA . SER A 1 177 ? 31.932 13.299 -34.415 1.00 83.69 177 SER A CA 1
ATOM 1260 C C . SER A 1 177 ? 30.997 13.310 -33.184 1.00 83.69 177 SER A C 1
ATOM 1262 O O . SER A 1 177 ? 31.231 14.077 -32.245 1.00 83.69 177 SER A O 1
ATOM 1264 N N . SER A 1 178 ? 29.872 12.594 -33.226 1.00 81.19 178 SER A N 1
ATOM 1265 C CA . SER A 1 178 ? 29.027 12.274 -32.062 1.00 81.19 178 SER A CA 1
ATOM 1266 C C . SER A 1 178 ? 29.718 11.285 -31.125 1.00 81.19 178 SER A C 1
ATOM 1268 O O . SER A 1 178 ? 29.658 11.480 -29.909 1.00 81.19 178 SER A O 1
ATOM 1270 N N . ALA A 1 179 ? 30.374 10.275 -31.696 1.00 81.12 179 ALA A N 1
ATOM 1271 C CA . ALA A 1 179 ? 31.144 9.239 -31.018 1.00 81.12 179 ALA A CA 1
ATOM 1272 C C . ALA A 1 179 ? 32.643 9.602 -30.916 1.00 81.12 179 ALA A C 1
ATOM 1274 O O . ALA A 1 179 ? 33.301 9.263 -29.931 1.00 81.12 179 ALA A O 1
ATOM 1275 N N . ASP A 1 180 ? 33.163 10.407 -31.849 1.00 79.25 180 ASP A N 1
ATOM 1276 C CA . ASP A 1 180 ? 34.569 10.826 -31.901 1.00 79.25 180 ASP A CA 1
ATOM 1277 C C . ASP A 1 180 ? 34.890 12.092 -31.053 1.00 79.25 180 ASP A C 1
ATOM 1279 O O . ASP A 1 180 ? 34.286 13.169 -31.170 1.00 79.25 180 ASP A O 1
ATOM 1283 N N . GLN A 1 181 ? 35.879 11.973 -30.153 1.00 69.38 181 GLN A N 1
ATOM 1284 C CA . GLN A 1 181 ? 36.304 13.025 -29.215 1.00 69.38 181 GLN A CA 1
ATOM 1285 C C . GLN A 1 181 ? 37.439 13.928 -29.759 1.00 69.38 181 GLN A C 1
ATOM 1287 O O . GLN A 1 181 ? 37.688 14.997 -29.167 1.00 69.38 181 GLN A O 1
ATOM 1292 N N . ASP A 1 182 ? 38.124 13.555 -30.849 1.00 71.00 182 ASP A N 1
ATOM 1293 C CA . ASP A 1 182 ? 39.133 14.356 -31.571 1.00 71.00 182 ASP A CA 1
ATOM 1294 C C . ASP A 1 182 ? 39.037 14.162 -33.108 1.00 71.00 182 ASP A C 1
ATOM 1296 O O . ASP A 1 182 ? 39.798 13.387 -33.670 1.00 71.00 182 ASP A O 1
ATOM 1300 N N . PRO A 1 183 ? 38.225 14.978 -33.815 1.00 68.94 183 PRO A N 1
ATOM 1301 C CA . PRO A 1 183 ? 37.935 14.824 -35.250 1.00 68.94 183 PRO A CA 1
ATOM 1302 C C . PRO A 1 183 ? 39.047 15.369 -36.157 1.00 68.94 183 PRO A C 1
ATOM 1304 O O . PRO A 1 183 ? 38.827 16.272 -36.991 1.00 68.94 183 PRO A O 1
ATOM 1307 N N . THR A 1 184 ? 40.304 15.022 -35.864 1.00 74.12 184 THR A N 1
ATOM 1308 C CA . THR A 1 184 ? 41.448 15.471 -36.667 1.00 74.12 184 THR A CA 1
ATOM 1309 C C . THR A 1 184 ? 42.544 14.443 -36.979 1.00 74.12 184 THR A C 1
ATOM 1311 O O . THR A 1 184 ? 43.457 14.813 -37.746 1.00 74.12 184 THR A O 1
ATOM 1314 N N . GLY A 1 185 ? 42.514 13.232 -36.421 1.00 78.62 185 GLY A N 1
ATOM 1315 C CA . GLY A 1 185 ? 43.382 12.113 -36.773 1.00 78.62 185 GLY A CA 1
ATOM 1316 C C . GLY A 1 185 ? 42.668 10.754 -36.790 1.00 78.62 185 GLY A C 1
ATOM 1317 O O . GLY A 1 185 ? 41.858 10.461 -35.931 1.00 78.62 185 GLY A O 1
ATOM 1318 N N . TYR A 1 186 ? 43.094 9.900 -37.727 1.00 85.25 186 TYR A N 1
ATOM 1319 C CA . TYR A 1 186 ? 42.649 8.509 -37.838 1.00 85.25 186 TYR A CA 1
ATOM 1320 C C . TYR A 1 186 ? 42.886 7.722 -36.543 1.00 85.25 186 TYR A C 1
ATOM 1322 O O . TYR A 1 186 ? 44.038 7.656 -36.085 1.00 85.25 186 TYR A O 1
ATOM 1330 N N . GLY A 1 187 ? 41.828 7.127 -35.990 1.00 76.38 187 GLY A N 1
ATOM 1331 C CA . GLY A 1 187 ? 41.878 6.239 -34.829 1.00 76.38 187 GLY A CA 1
ATOM 1332 C C . GLY A 1 187 ? 42.345 6.933 -33.545 1.00 76.38 187 GLY A C 1
ATOM 1333 O O . GLY A 1 187 ? 43.262 6.455 -32.861 1.00 76.38 187 GLY A O 1
ATOM 1334 N N . ASP A 1 188 ? 41.791 8.104 -33.223 1.00 74.94 188 ASP A N 1
ATOM 1335 C CA . ASP A 1 188 ? 42.164 8.884 -32.039 1.00 74.94 188 ASP A CA 1
ATOM 1336 C C . ASP A 1 188 ? 41.615 8.286 -30.716 1.00 74.94 188 ASP A C 1
ATOM 1338 O O . ASP A 1 188 ? 40.605 7.596 -30.655 1.00 74.94 188 ASP A O 1
ATOM 1342 N N . THR A 1 189 ? 42.329 8.487 -29.598 1.00 73.44 189 THR A N 1
ATOM 1343 C CA . THR A 1 189 ? 41.982 7.821 -28.323 1.00 73.44 189 THR A CA 1
ATOM 1344 C C . THR A 1 189 ? 40.703 8.372 -27.689 1.00 73.44 189 THR A C 1
ATOM 1346 O O . THR A 1 189 ? 40.679 9.555 -27.325 1.00 73.44 189 THR A O 1
ATOM 1349 N N . GLY A 1 190 ? 39.760 7.487 -27.359 1.00 66.81 190 GLY A N 1
ATOM 1350 C CA . GLY A 1 190 ? 38.504 7.799 -26.671 1.00 66.81 190 GLY A CA 1
ATOM 1351 C C . GLY A 1 190 ? 37.314 8.052 -27.600 1.00 66.81 190 GLY A C 1
ATOM 1352 O O . GLY A 1 190 ? 36.410 8.767 -27.175 1.00 66.81 190 GLY A O 1
ATOM 1353 N N . ASN A 1 191 ? 37.345 7.501 -28.813 1.00 63.31 191 ASN A N 1
ATOM 1354 C CA . ASN A 1 191 ? 36.463 7.747 -29.954 1.00 63.31 191 ASN A CA 1
ATOM 1355 C C . ASN A 1 191 ? 35.313 6.742 -30.107 1.00 63.31 191 ASN A C 1
ATOM 1357 O O . ASN A 1 191 ? 34.927 6.447 -31.224 1.00 63.31 191 ASN A O 1
ATOM 1361 N N . THR A 1 192 ? 34.753 6.196 -29.032 1.00 63.12 192 THR A N 1
ATOM 1362 C CA . THR A 1 192 ? 33.637 5.249 -29.183 1.00 63.12 192 THR A CA 1
ATOM 1363 C C . THR A 1 192 ? 32.545 5.509 -28.165 1.00 63.12 192 THR A C 1
ATOM 1365 O O . THR A 1 192 ? 32.829 5.912 -27.022 1.00 63.12 192 THR A O 1
ATOM 1368 N N . LEU A 1 193 ? 31.292 5.256 -28.558 1.00 68.31 193 LEU A N 1
ATOM 1369 C CA . LEU A 1 193 ? 30.270 4.910 -27.581 1.00 68.31 193 LEU A CA 1
ATOM 1370 C C . LEU A 1 193 ? 30.773 3.631 -26.914 1.00 68.31 193 LEU A C 1
ATOM 1372 O O . LEU A 1 193 ? 30.896 2.588 -27.538 1.00 68.31 193 LEU A O 1
ATOM 1376 N N . ASN A 1 194 ? 31.216 3.732 -25.661 1.00 68.44 194 ASN A N 1
ATOM 1377 C CA . ASN A 1 194 ? 31.610 2.542 -24.924 1.00 68.44 194 ASN A CA 1
ATOM 1378 C C . ASN A 1 194 ? 30.315 1.802 -24.583 1.00 68.44 194 ASN A C 1
ATOM 1380 O O . ASN A 1 194 ? 29.599 2.344 -23.732 1.00 68.44 194 ASN A O 1
ATOM 1384 N N . PRO A 1 195 ? 30.044 0.618 -25.167 1.00 77.75 195 PRO A N 1
ATOM 1385 C CA . PRO A 1 195 ? 28.727 0.009 -25.077 1.00 77.75 195 PRO A CA 1
ATOM 1386 C C . PRO A 1 195 ? 28.288 -0.131 -23.626 1.00 77.75 195 PRO A C 1
ATOM 1388 O O . PRO A 1 195 ? 29.078 -0.540 -22.757 1.00 77.75 195 PRO A O 1
ATOM 1391 N N . THR A 1 196 ? 27.062 0.303 -23.353 1.00 83.88 196 THR A N 1
ATOM 1392 C CA . THR A 1 196 ? 26.469 0.184 -22.024 1.00 83.88 196 THR A CA 1
ATOM 1393 C C . THR A 1 196 ? 26.131 -1.284 -21.780 1.00 83.88 196 THR A C 1
ATOM 1395 O O . THR A 1 196 ? 25.881 -2.045 -22.705 1.00 83.88 196 THR A O 1
ATOM 1398 N N . ASN A 1 197 ? 26.233 -1.698 -20.527 1.00 89.31 197 ASN A N 1
ATOM 1399 C CA . ASN A 1 197 ? 25.837 -3.019 -20.062 1.00 89.31 197 ASN A CA 1
ATOM 1400 C C . ASN A 1 197 ? 25.182 -2.766 -18.701 1.00 89.31 197 ASN A C 1
ATOM 1402 O O . ASN A 1 197 ? 25.888 -2.504 -17.715 1.00 89.31 197 ASN A O 1
ATOM 1406 N N . THR A 1 198 ? 23.855 -2.645 -18.708 1.00 91.56 198 THR A N 1
ATOM 1407 C CA . THR A 1 198 ? 23.062 -2.148 -17.573 1.00 91.56 198 THR A CA 1
ATOM 1408 C C . THR A 1 198 ? 23.121 -3.126 -16.400 1.00 91.56 198 THR A C 1
ATOM 1410 O O . THR A 1 198 ? 23.465 -2.746 -15.274 1.00 91.56 198 THR A O 1
ATOM 1413 N N . ASP A 1 199 ? 22.903 -4.403 -16.677 1.00 86.62 199 ASP A N 1
ATOM 1414 C CA . ASP A 1 199 ? 22.880 -5.500 -15.711 1.00 86.62 199 ASP A CA 1
ATOM 1415 C C . ASP A 1 199 ? 24.265 -5.908 -15.134 1.00 86.62 199 ASP A C 1
ATOM 1417 O O . ASP A 1 199 ? 24.377 -6.643 -14.138 1.00 86.62 199 ASP A O 1
ATOM 1421 N N . GLY A 1 200 ? 25.364 -5.446 -15.737 1.00 83.81 200 GLY A N 1
ATOM 1422 C CA . GLY A 1 200 ? 26.732 -5.789 -15.350 1.00 83.81 200 GLY A CA 1
ATOM 1423 C C . GLY A 1 200 ? 27.180 -7.213 -15.718 1.00 83.81 200 GLY A C 1
ATOM 1424 O O . GLY A 1 200 ? 28.261 -7.635 -15.258 1.00 83.81 200 GLY A O 1
ATOM 1425 N N . ASN A 1 201 ? 26.372 -7.992 -16.440 1.00 76.00 201 ASN A N 1
ATOM 1426 C CA . ASN A 1 201 ? 26.643 -9.382 -16.801 1.00 76.00 201 ASN A CA 1
ATOM 1427 C C . ASN A 1 201 ? 26.227 -9.664 -18.264 1.00 76.00 201 ASN A C 1
ATOM 1429 O O . ASN A 1 201 ? 25.898 -8.737 -18.963 1.00 76.00 201 ASN A O 1
ATOM 1433 N N . GLY A 1 202 ? 26.431 -10.868 -18.806 1.00 80.06 202 GLY A N 1
ATOM 1434 C CA . GLY A 1 202 ? 26.021 -11.112 -20.205 1.00 80.06 202 GLY A CA 1
ATOM 1435 C C . GLY A 1 202 ? 26.672 -10.232 -21.293 1.00 80.06 202 GLY A C 1
ATOM 1436 O O . GLY A 1 202 ? 27.899 -10.024 -21.282 1.00 80.06 202 GLY A O 1
ATOM 1437 N N . ASN A 1 203 ? 25.843 -9.832 -22.259 1.00 88.06 203 ASN A N 1
ATOM 1438 C CA . ASN A 1 203 ? 26.175 -9.048 -23.445 1.00 88.06 203 ASN A CA 1
ATOM 1439 C C . ASN A 1 203 ? 25.942 -7.545 -23.166 1.00 88.06 203 ASN A C 1
ATOM 1441 O O . ASN A 1 203 ? 25.246 -7.188 -22.224 1.00 88.06 203 ASN A O 1
ATOM 1445 N N . PRO A 1 204 ? 26.594 -6.616 -23.883 1.00 92.25 204 PRO A N 1
ATOM 1446 C CA . PRO A 1 204 ? 26.196 -5.202 -23.839 1.00 92.25 204 PRO A CA 1
ATOM 1447 C C . PRO A 1 204 ? 24.764 -5.016 -24.364 1.00 92.25 204 PRO A C 1
ATOM 1449 O O . PRO A 1 204 ? 24.332 -5.854 -25.140 1.00 92.25 204 PRO A O 1
ATOM 1452 N N . ASN A 1 205 ? 24.097 -3.918 -23.983 1.00 93.69 205 ASN A N 1
ATOM 1453 C CA . ASN A 1 205 ? 22.665 -3.695 -24.237 1.00 93.69 205 ASN A CA 1
ATOM 1454 C C . ASN A 1 205 ? 22.272 -3.952 -25.703 1.00 93.69 205 ASN A C 1
ATOM 1456 O O . ASN A 1 205 ? 21.432 -4.794 -25.919 1.00 93.69 205 ASN A O 1
ATOM 1460 N N . TYR A 1 206 ? 23.006 -3.394 -26.679 1.00 93.12 206 TYR A N 1
ATOM 1461 C CA . TYR A 1 206 ? 22.760 -3.590 -28.127 1.00 93.12 206 TYR A CA 1
ATOM 1462 C C . TYR A 1 206 ? 22.856 -5.044 -28.654 1.00 93.12 206 TYR A C 1
ATOM 1464 O O . TYR A 1 206 ? 22.789 -5.297 -29.851 1.00 93.12 206 TYR A O 1
ATOM 1472 N N . LEU A 1 207 ? 23.172 -6.005 -27.783 1.00 93.44 207 LEU A N 1
ATOM 1473 C CA . LEU A 1 207 ? 23.295 -7.434 -28.079 1.00 93.44 207 LEU A CA 1
ATOM 1474 C C . LEU A 1 207 ? 22.532 -8.292 -27.059 1.00 93.44 207 LEU A C 1
ATOM 1476 O O . LEU A 1 207 ? 22.818 -9.495 -26.937 1.00 93.44 207 LEU A O 1
ATOM 1480 N N . ASP A 1 208 ? 21.684 -7.680 -26.245 1.00 93.25 208 ASP A N 1
ATOM 1481 C CA . ASP A 1 208 ? 21.066 -8.265 -25.065 1.00 93.25 208 ASP A CA 1
ATOM 1482 C C . ASP A 1 208 ? 19.570 -7.952 -25.085 1.00 93.25 208 ASP A C 1
ATOM 1484 O O . ASP A 1 208 ? 19.167 -6.827 -24.845 1.00 93.25 208 ASP A O 1
ATOM 1488 N N . ILE A 1 209 ? 18.737 -8.967 -25.333 1.00 93.25 209 ILE A N 1
ATOM 1489 C CA . ILE A 1 209 ? 17.290 -8.760 -25.507 1.00 93.25 209 ILE A CA 1
ATOM 1490 C C . ILE A 1 209 ? 16.534 -8.479 -24.189 1.00 93.25 209 ILE A C 1
ATOM 1492 O O . ILE A 1 209 ? 15.303 -8.455 -24.224 1.00 93.25 209 ILE A O 1
ATOM 1496 N N . ASP A 1 210 ? 17.232 -8.421 -23.050 1.00 93.44 210 ASP A N 1
ATOM 1497 C CA . ASP A 1 210 ? 16.742 -8.171 -21.676 1.00 93.44 210 ASP A CA 1
ATOM 1498 C C . ASP A 1 210 ? 17.853 -7.429 -20.897 1.00 93.44 210 ASP A C 1
ATOM 1500 O O . ASP A 1 210 ? 18.546 -7.989 -20.033 1.00 93.44 210 ASP A O 1
ATOM 1504 N N . ALA A 1 211 ? 18.101 -6.172 -21.277 1.00 93.31 211 ALA A N 1
ATOM 1505 C CA . ALA A 1 211 ? 19.329 -5.444 -20.957 1.00 93.31 211 ALA A CA 1
ATOM 1506 C C . ALA A 1 211 ? 19.547 -5.178 -19.456 1.00 93.31 211 ALA A C 1
ATOM 1508 O O . ALA A 1 211 ? 20.696 -5.009 -19.009 1.00 93.31 211 ALA A O 1
ATOM 1509 N N . ASP A 1 212 ? 18.484 -5.116 -18.653 1.00 92.06 212 ASP A N 1
ATOM 1510 C CA . ASP A 1 212 ? 18.560 -4.971 -17.196 1.00 92.06 212 ASP A CA 1
ATOM 1511 C C . ASP A 1 212 ? 18.314 -6.274 -16.413 1.00 92.06 212 ASP A C 1
ATOM 1513 O O . ASP A 1 212 ? 18.592 -6.333 -15.202 1.00 92.06 212 ASP A O 1
ATOM 1517 N N . ASN A 1 213 ? 17.991 -7.357 -17.126 1.00 91.06 213 ASN A N 1
ATOM 1518 C CA . ASN A 1 213 ? 17.872 -8.715 -16.619 1.00 91.06 213 ASN A CA 1
ATOM 1519 C C . ASN A 1 213 ? 16.709 -8.910 -15.634 1.00 91.06 213 ASN A C 1
ATOM 1521 O O . ASN A 1 213 ? 16.799 -9.692 -14.664 1.00 91.06 213 ASN A O 1
ATOM 1525 N N . ASP A 1 214 ? 15.620 -8.187 -15.855 1.00 90.38 214 ASP A N 1
ATOM 1526 C CA . ASP A 1 214 ? 14.413 -8.262 -15.053 1.00 90.38 214 ASP A CA 1
ATOM 1527 C C . ASP A 1 214 ? 13.481 -9.412 -15.525 1.00 90.38 214 ASP A C 1
ATOM 1529 O O . ASP A 1 214 ? 12.763 -10.018 -14.713 1.00 90.38 214 ASP A O 1
ATOM 1533 N N . GLY A 1 215 ? 13.636 -9.869 -16.773 1.00 90.62 215 GLY A N 1
ATOM 1534 C CA . GLY A 1 215 ? 12.883 -10.965 -17.382 1.00 90.62 215 GLY A CA 1
ATOM 1535 C C . GLY A 1 215 ? 11.794 -10.542 -18.360 1.00 90.62 215 GLY A C 1
ATOM 1536 O O . GLY A 1 215 ? 11.062 -11.410 -18.866 1.00 90.62 215 GLY A O 1
ATOM 1537 N N . ILE A 1 216 ? 11.656 -9.253 -18.616 1.00 93.44 216 ILE A N 1
ATOM 1538 C CA . ILE A 1 216 ? 10.851 -8.664 -19.670 1.00 93.44 216 ILE A CA 1
ATOM 1539 C C . ILE A 1 216 ? 11.815 -8.304 -20.805 1.00 93.44 216 ILE A C 1
ATOM 1541 O O . ILE A 1 216 ? 12.893 -7.798 -20.579 1.00 93.44 216 ILE A O 1
ATOM 1545 N N . VAL A 1 217 ? 11.474 -8.652 -22.046 1.00 95.12 217 VAL A N 1
ATOM 1546 C CA . VAL A 1 217 ? 12.387 -8.375 -23.172 1.00 95.12 217 VAL A CA 1
ATOM 1547 C C . VAL A 1 217 ? 12.281 -6.933 -23.653 1.00 95.12 217 VAL A C 1
ATOM 1549 O O . VAL A 1 217 ? 11.156 -6.450 -23.836 1.00 95.12 217 VAL A O 1
ATOM 1552 N N . ASP A 1 218 ? 13.407 -6.316 -24.002 1.00 95.19 218 ASP A N 1
ATOM 1553 C CA . ASP A 1 218 ? 13.557 -4.916 -24.421 1.00 95.19 218 ASP A CA 1
ATOM 1554 C C . ASP A 1 218 ? 12.527 -4.517 -25.487 1.00 95.19 218 ASP A C 1
ATOM 1556 O O . ASP A 1 218 ? 11.837 -3.502 -25.354 1.00 95.19 218 ASP A O 1
ATOM 1560 N N . ASN A 1 219 ? 12.272 -5.385 -26.480 1.00 94.50 219 ASN A N 1
ATOM 1561 C CA . ASN A 1 219 ? 11.234 -5.186 -27.501 1.00 94.50 219 ASN A CA 1
ATOM 1562 C C . ASN A 1 219 ? 9.848 -4.832 -26.929 1.00 94.50 219 ASN A C 1
ATOM 1564 O O . ASN A 1 219 ? 9.055 -4.109 -27.550 1.00 94.50 219 ASN A O 1
ATOM 1568 N N . VAL A 1 220 ? 9.498 -5.436 -25.795 1.00 95.12 220 VAL A N 1
ATOM 1569 C CA . VAL A 1 220 ? 8.278 -5.137 -25.050 1.00 95.12 220 VAL A CA 1
ATOM 1570 C C . VAL A 1 220 ? 8.459 -3.836 -24.278 1.00 95.12 220 VAL A C 1
ATOM 1572 O O . VAL A 1 220 ? 7.544 -3.015 -24.291 1.00 95.12 220 VAL A O 1
ATOM 1575 N N . GLU A 1 221 ? 9.594 -3.634 -23.630 1.00 94.81 221 GLU A N 1
ATOM 1576 C CA . GLU A 1 221 ? 9.866 -2.537 -22.700 1.00 94.81 221 GLU A CA 1
ATOM 1577 C C . GLU A 1 221 ? 10.044 -1.179 -23.350 1.00 94.81 221 GLU A C 1
ATOM 1579 O O . GLU A 1 221 ? 9.505 -0.184 -22.884 1.00 94.81 221 GLU A O 1
ATOM 1584 N N . TRP A 1 222 ? 10.657 -1.069 -24.514 1.00 93.50 222 TRP A N 1
ATOM 1585 C CA . TRP A 1 222 ? 10.791 0.256 -25.108 1.00 93.50 222 TRP A CA 1
ATOM 1586 C C . TRP A 1 222 ? 9.453 0.792 -25.669 1.00 93.50 222 TRP A C 1
ATOM 1588 O O . TRP A 1 222 ? 9.342 1.975 -26.015 1.00 93.50 222 TRP A O 1
ATOM 1598 N N . GLN A 1 223 ? 8.390 -0.029 -25.704 1.00 93.38 223 GLN A N 1
ATOM 1599 C CA . GLN A 1 223 ? 7.071 0.294 -26.264 1.00 93.38 223 GLN A CA 1
ATOM 1600 C C . GLN A 1 223 ? 5.922 0.259 -25.238 1.00 93.38 223 GLN A C 1
ATOM 1602 O O . GLN A 1 223 ? 5.697 -0.738 -24.569 1.00 93.38 223 GLN A O 1
ATOM 1607 N N . THR A 1 224 ? 5.034 1.262 -25.267 1.00 91.69 224 THR A N 1
ATOM 1608 C CA . THR A 1 224 ? 3.739 1.191 -24.538 1.00 91.69 224 THR A CA 1
ATOM 1609 C C . THR A 1 224 ? 2.867 -0.008 -24.959 1.00 91.69 224 THR A C 1
ATOM 1611 O O . THR A 1 224 ? 2.780 -0.328 -26.157 1.00 91.69 224 THR A O 1
ATOM 1614 N N . THR A 1 225 ? 2.062 -0.571 -24.046 1.00 91.44 225 THR A N 1
ATOM 1615 C CA . THR A 1 225 ? 1.144 -1.693 -24.346 1.00 91.44 225 THR A CA 1
ATOM 1616 C C . THR A 1 225 ? 0.185 -1.392 -25.500 1.00 91.44 225 THR A C 1
ATOM 1618 O O . THR A 1 225 ? -0.090 -2.241 -26.358 1.00 91.44 225 THR A O 1
ATOM 1621 N N . ALA A 1 226 ? -0.359 -0.173 -25.553 1.00 89.88 226 ALA A N 1
ATOM 1622 C CA . ALA A 1 226 ? -1.289 0.232 -26.609 1.00 89.88 226 ALA A CA 1
ATOM 1623 C C . ALA A 1 226 ? -0.596 0.499 -27.960 1.00 89.88 226 ALA A C 1
ATOM 1625 O O . ALA A 1 226 ? -1.249 0.415 -29.011 1.00 89.88 226 ALA A O 1
ATOM 1626 N N . GLY A 1 227 ? 0.687 0.868 -27.922 1.00 89.12 227 GLY A N 1
ATOM 1627 C CA . GLY A 1 227 ? 1.520 1.207 -29.072 1.00 89.12 227 GLY A CA 1
ATOM 1628 C C . GLY A 1 227 ? 2.252 0.021 -29.693 1.00 89.12 227 GLY A C 1
ATOM 1629 O O . GLY A 1 227 ? 2.603 0.129 -30.864 1.00 89.12 227 GLY A O 1
ATOM 1630 N N . TYR A 1 228 ? 2.395 -1.087 -28.960 1.00 92.88 228 TYR A N 1
ATOM 1631 C CA . TYR A 1 228 ? 3.228 -2.235 -29.316 1.00 92.88 228 TYR A CA 1
ATOM 1632 C C . TYR A 1 228 ? 3.089 -2.714 -30.770 1.00 92.88 228 TYR A C 1
ATOM 1634 O O . TYR A 1 228 ? 2.001 -3.067 -31.261 1.00 92.88 228 TYR A O 1
ATOM 1642 N N . ILE A 1 229 ? 4.233 -2.772 -31.444 1.00 91.81 229 ILE A N 1
ATOM 1643 C CA . ILE A 1 229 ? 4.442 -3.286 -32.790 1.00 91.81 229 ILE A CA 1
ATOM 1644 C C . ILE A 1 229 ? 5.390 -4.479 -32.665 1.00 91.81 229 ILE A C 1
ATOM 1646 O O . ILE A 1 229 ? 6.511 -4.341 -32.205 1.00 91.81 229 ILE A O 1
ATOM 1650 N N . ALA A 1 230 ? 4.927 -5.657 -33.085 1.00 92.12 230 ALA A N 1
ATOM 1651 C CA . ALA A 1 230 ? 5.763 -6.855 -33.117 1.00 92.12 230 ALA A CA 1
ATOM 1652 C C . ALA A 1 230 ? 6.652 -6.878 -34.376 1.00 92.12 230 ALA A C 1
ATOM 1654 O O . ALA A 1 230 ? 6.150 -6.491 -35.448 1.00 92.12 230 ALA A O 1
ATOM 1655 N N . PRO A 1 231 ? 7.866 -7.455 -34.297 1.00 92.12 231 PRO A N 1
ATOM 1656 C CA . PRO A 1 231 ? 8.765 -7.562 -35.440 1.00 92.12 231 PRO A CA 1
ATOM 1657 C C . PRO A 1 231 ? 8.162 -8.447 -36.540 1.00 92.12 231 PRO A C 1
ATOM 1659 O O . PRO A 1 231 ? 7.380 -9.384 -36.302 1.00 92.12 231 PRO A O 1
ATOM 1662 N N . THR A 1 232 ? 8.484 -8.141 -37.796 1.00 91.81 232 THR A N 1
ATOM 1663 C CA . THR A 1 232 ? 8.000 -8.888 -38.962 1.00 91.81 232 THR A CA 1
ATOM 1664 C C . THR A 1 232 ? 8.887 -10.077 -39.340 1.00 91.81 232 THR A C 1
ATOM 1666 O O . THR A 1 232 ? 8.403 -10.980 -40.047 1.00 91.81 232 THR A O 1
ATOM 1669 N N . GLY A 1 233 ? 10.130 -10.102 -38.855 1.00 89.06 233 GLY A N 1
ATOM 1670 C CA . GLY A 1 233 ? 11.215 -10.996 -39.256 1.00 89.06 233 GLY A CA 1
ATOM 1671 C C . GLY A 1 233 ? 11.657 -10.755 -40.698 1.00 89.06 233 GLY A C 1
ATOM 1672 O O . GLY A 1 233 ? 11.915 -11.718 -41.434 1.00 89.06 233 GLY A O 1
ATOM 1673 N N . LEU A 1 234 ? 11.568 -9.511 -41.165 1.00 90.62 234 LEU A N 1
ATOM 1674 C CA . LEU A 1 234 ? 11.947 -9.108 -42.510 1.00 90.62 234 LEU A CA 1
ATOM 1675 C C . LEU A 1 234 ? 12.730 -7.806 -42.426 1.00 90.62 234 LEU A C 1
ATOM 1677 O O . LEU A 1 234 ? 12.199 -6.827 -41.918 1.00 90.62 234 LEU A O 1
ATOM 1681 N N . ASP A 1 235 ? 13.835 -7.763 -43.153 1.00 91.56 235 ASP A N 1
ATOM 1682 C CA . ASP A 1 235 ? 14.529 -6.552 -43.578 1.00 91.56 235 ASP A CA 1
ATOM 1683 C C . ASP A 1 235 ? 14.501 -6.500 -45.128 1.00 91.56 235 ASP A C 1
ATOM 1685 O O . ASP A 1 235 ? 14.718 -7.497 -45.836 1.00 91.56 235 ASP A O 1
ATOM 1689 N N . SER A 1 236 ? 14.050 -5.373 -45.688 1.00 91.06 236 SER A N 1
ATOM 1690 C CA . SER A 1 236 ? 13.818 -5.225 -47.132 1.00 91.06 236 SER A CA 1
ATOM 1691 C C . SER A 1 236 ? 15.012 -4.625 -47.879 1.00 91.06 236 SER A C 1
ATOM 1693 O O . SER A 1 236 ? 15.099 -4.791 -49.112 1.00 91.06 236 SER A O 1
ATOM 1695 N N . ASP A 1 237 ? 15.882 -3.931 -47.170 1.00 89.81 237 ASP A N 1
ATOM 1696 C CA . ASP A 1 237 ? 16.911 -3.021 -47.651 1.00 89.81 237 ASP A CA 1
ATOM 1697 C C . ASP A 1 237 ? 18.294 -3.459 -47.207 1.00 89.81 237 ASP A C 1
ATOM 1699 O O . ASP A 1 237 ? 19.225 -3.211 -47.982 1.00 89.81 237 ASP A O 1
ATOM 1703 N N . GLY A 1 238 ? 18.384 -4.263 -46.150 1.00 91.19 238 GLY A N 1
ATOM 1704 C CA . GLY A 1 238 ? 19.626 -4.861 -45.694 1.00 91.19 238 GLY A CA 1
ATOM 1705 C C . GLY A 1 238 ? 20.389 -3.937 -44.758 1.00 91.19 238 GLY A C 1
ATOM 1706 O O . GLY A 1 238 ? 21.592 -3.838 -44.963 1.00 91.19 238 GLY A O 1
ATOM 1707 N N . ASP A 1 239 ? 19.702 -3.198 -43.888 1.00 91.25 239 ASP A N 1
ATOM 1708 C CA . ASP A 1 239 ? 20.295 -2.271 -42.918 1.00 91.25 239 ASP A CA 1
ATOM 1709 C C . ASP A 1 239 ? 20.096 -2.700 -41.461 1.00 91.25 239 ASP A C 1
ATOM 1711 O O . ASP A 1 239 ? 20.363 -1.904 -40.568 1.00 91.25 239 ASP A O 1
ATOM 1715 N N . GLY A 1 240 ? 19.628 -3.931 -41.223 1.00 91.38 240 GLY A N 1
ATOM 1716 C CA . GLY A 1 240 ? 19.501 -4.500 -39.876 1.00 91.38 240 GLY A CA 1
ATOM 1717 C C . GLY A 1 240 ? 18.132 -4.291 -39.239 1.00 91.38 240 GLY A C 1
ATOM 1718 O O . GLY A 1 240 ? 17.533 -5.195 -38.660 1.00 91.38 240 GLY A O 1
ATOM 1719 N N . ILE A 1 241 ? 17.533 -3.128 -39.488 1.00 91.62 241 ILE A N 1
ATOM 1720 C CA . ILE A 1 241 ? 16.276 -2.724 -38.855 1.00 91.62 241 ILE A CA 1
ATOM 1721 C C . ILE A 1 241 ? 15.079 -3.490 -39.452 1.00 91.62 241 ILE A C 1
ATOM 1723 O O . ILE A 1 241 ? 14.794 -3.455 -40.658 1.00 91.62 241 ILE A O 1
ATOM 1727 N N . ASP A 1 242 ? 14.269 -4.144 -38.608 1.00 91.88 242 ASP A N 1
ATOM 1728 C CA . ASP A 1 242 ? 13.064 -4.833 -39.089 1.00 91.88 242 ASP A CA 1
ATOM 1729 C C . ASP A 1 242 ? 12.070 -3.857 -39.753 1.00 91.88 242 ASP A C 1
ATOM 1731 O O . ASP A 1 242 ? 11.765 -2.770 -39.261 1.00 91.88 242 ASP A O 1
ATOM 1735 N N . ASN A 1 243 ? 11.417 -4.301 -40.834 1.00 89.62 243 ASN A N 1
ATOM 1736 C CA . ASN A 1 243 ? 10.371 -3.550 -41.551 1.00 89.62 243 ASN A CA 1
ATOM 1737 C C . ASN A 1 243 ? 9.185 -3.084 -40.661 1.00 89.62 243 ASN A C 1
ATOM 1739 O O . ASN A 1 243 ? 8.304 -2.354 -41.135 1.00 89.62 243 ASN A O 1
ATOM 1743 N N . ALA A 1 244 ? 9.042 -3.604 -39.439 1.00 90.88 244 ALA A N 1
ATOM 1744 C CA . ALA A 1 244 ? 8.115 -3.112 -38.423 1.00 90.88 244 ALA A CA 1
ATOM 1745 C C . ALA A 1 244 ? 8.477 -1.698 -37.950 1.00 90.88 244 ALA A C 1
ATOM 1747 O O . ALA A 1 244 ? 7.560 -0.895 -37.731 1.00 90.88 244 ALA A O 1
ATOM 1748 N N . TYR A 1 245 ? 9.774 -1.424 -37.829 1.00 89.81 245 TYR A N 1
ATOM 1749 C CA . TYR A 1 245 ? 10.365 -0.225 -37.240 1.00 89.81 245 TYR A CA 1
ATOM 1750 C C . TYR A 1 245 ? 10.974 0.693 -38.306 1.00 89.81 245 TYR A C 1
ATOM 1752 O O . TYR A 1 245 ? 10.951 1.915 -38.131 1.00 89.81 245 TYR A O 1
ATOM 1760 N N . ASP A 1 246 ? 11.346 0.131 -39.462 1.00 87.88 246 ASP A N 1
ATOM 1761 C CA . ASP A 1 246 ? 11.731 0.872 -40.661 1.00 87.88 246 ASP A CA 1
ATOM 1762 C C . ASP A 1 246 ? 10.506 1.383 -41.460 1.00 87.88 246 ASP A C 1
ATOM 1764 O O . ASP A 1 246 ? 9.697 0.646 -42.048 1.00 87.88 246 ASP A O 1
ATOM 1768 N N . GLN A 1 247 ? 10.344 2.710 -41.506 1.00 75.75 247 GLN A N 1
ATOM 1769 C CA . GLN A 1 247 ? 9.264 3.356 -42.262 1.00 75.75 247 GLN A CA 1
ATOM 1770 C C . GLN A 1 247 ? 9.618 3.656 -43.729 1.00 75.75 247 GLN A C 1
ATOM 1772 O O . GLN A 1 247 ? 8.710 3.987 -44.525 1.00 75.75 247 GLN A O 1
ATOM 1777 N N . THR A 1 248 ? 10.891 3.580 -44.112 1.00 79.31 248 THR A N 1
ATOM 1778 C CA . THR A 1 248 ? 11.427 4.063 -45.386 1.00 79.31 248 THR A CA 1
ATOM 1779 C C . THR A 1 248 ? 12.604 3.230 -45.874 1.00 79.31 248 THR A C 1
ATOM 1781 O O . THR A 1 248 ? 13.663 3.274 -45.307 1.00 79.31 248 THR A O 1
ATOM 1784 N N . LEU A 1 249 ? 12.428 2.610 -47.047 1.00 78.50 249 LEU A N 1
ATOM 1785 C CA . LEU A 1 249 ? 13.453 1.735 -47.622 1.00 78.50 249 LEU A CA 1
ATOM 1786 C C . LEU A 1 249 ? 14.730 2.474 -48.101 1.00 78.50 249 LEU A C 1
ATOM 1788 O O . LEU A 1 249 ? 14.715 3.043 -49.216 1.00 78.50 249 LEU A O 1
ATOM 1792 N N . GLY A 1 250 ? 15.816 2.322 -47.350 1.00 83.88 250 GLY A N 1
ATOM 1793 C CA . GLY A 1 250 ? 17.207 2.692 -47.586 1.00 83.88 250 GLY A CA 1
ATOM 1794 C C . GLY A 1 250 ? 18.026 2.615 -46.287 1.00 83.88 250 GLY A C 1
ATOM 1795 O O . GLY A 1 250 ? 17.521 3.019 -45.257 1.00 83.88 250 GLY A O 1
ATOM 1796 N N . PHE A 1 251 ? 19.297 2.201 -46.383 1.00 88.94 251 PHE A N 1
ATOM 1797 C CA . PHE A 1 251 ? 20.220 2.165 -45.240 1.00 88.94 251 PHE A CA 1
ATOM 1798 C C . PHE A 1 251 ? 20.248 3.500 -44.496 1.00 88.94 251 PHE A C 1
ATOM 1800 O O . PHE A 1 251 ? 20.527 4.536 -45.121 1.00 88.94 251 PHE A O 1
ATOM 1807 N N . GLY A 1 252 ? 19.924 3.463 -43.205 1.00 81.81 252 GLY A N 1
ATOM 1808 C CA . GLY A 1 252 ? 19.886 4.638 -42.345 1.00 81.81 252 GLY A CA 1
ATOM 1809 C C . GLY A 1 252 ? 18.893 5.704 -42.817 1.00 81.81 252 GLY A C 1
ATOM 1810 O O . GLY A 1 252 ? 19.245 6.870 -43.042 1.00 81.81 252 GLY A O 1
ATOM 1811 N N . ASP A 1 253 ? 17.628 5.332 -43.027 1.00 81.38 253 ASP A N 1
ATOM 1812 C CA . ASP A 1 253 ? 16.581 6.261 -43.457 1.00 81.38 253 ASP A CA 1
ATOM 1813 C C . ASP A 1 253 ? 15.820 6.901 -42.264 1.00 81.38 253 ASP A C 1
ATOM 1815 O O . ASP A 1 253 ? 15.178 6.250 -41.450 1.00 81.38 253 ASP A O 1
ATOM 1819 N N . ALA A 1 254 ? 15.786 8.240 -42.216 1.00 71.06 254 ALA A N 1
ATOM 1820 C CA . ALA A 1 254 ? 15.151 8.993 -41.122 1.00 71.06 254 ALA A CA 1
ATOM 1821 C C . ALA A 1 254 ? 13.651 8.728 -40.894 1.00 71.06 254 ALA A C 1
ATOM 1823 O O . ALA A 1 254 ? 12.813 8.929 -41.788 1.00 71.06 254 ALA A O 1
ATOM 1824 N N . GLY A 1 255 ? 13.295 8.541 -39.619 1.00 63.47 255 GLY A N 1
ATOM 1825 C CA . GLY A 1 255 ? 11.919 8.501 -39.124 1.00 63.47 255 GLY A CA 1
ATOM 1826 C C . GLY A 1 255 ? 11.472 7.142 -38.594 1.00 63.47 255 GLY A C 1
ATOM 1827 O O . GLY A 1 255 ? 10.254 6.912 -38.550 1.00 63.47 255 GLY A O 1
ATOM 1828 N N . ASN A 1 256 ? 12.420 6.297 -38.195 1.00 71.50 256 ASN A N 1
ATOM 1829 C CA . ASN A 1 256 ? 12.174 5.018 -37.544 1.00 71.50 256 ASN A CA 1
ATOM 1830 C C . ASN A 1 256 ? 11.515 5.226 -36.173 1.00 71.50 256 ASN A C 1
ATOM 1832 O O . ASN A 1 256 ? 11.562 6.308 -35.569 1.00 71.50 256 ASN A O 1
ATOM 1836 N N . THR A 1 257 ? 10.766 4.220 -35.725 1.00 65.06 257 THR A N 1
ATOM 1837 C CA . THR A 1 257 ? 10.107 4.242 -34.413 1.00 65.06 257 THR A CA 1
ATOM 1838 C C . THR A 1 257 ? 11.006 3.578 -33.381 1.00 65.06 257 THR A C 1
ATOM 1840 O O . THR A 1 257 ? 10.711 2.459 -33.018 1.00 65.06 257 THR A O 1
ATOM 1843 N N . ASN A 1 258 ? 12.060 4.254 -32.927 1.00 71.50 258 ASN A N 1
ATOM 1844 C CA . ASN A 1 258 ? 13.041 3.734 -31.958 1.00 71.50 258 ASN A CA 1
ATOM 1845 C C . ASN A 1 258 ? 13.218 4.672 -30.746 1.00 71.50 258 ASN A C 1
ATOM 1847 O O . ASN A 1 258 ? 14.270 4.700 -30.127 1.00 71.50 258 ASN A O 1
ATOM 1851 N N . THR A 1 259 ? 12.239 5.535 -30.437 1.00 84.88 259 THR A N 1
ATOM 1852 C CA . THR A 1 259 ? 12.315 6.366 -29.221 1.00 84.88 259 THR A CA 1
ATOM 1853 C C . THR A 1 259 ? 11.799 5.545 -28.044 1.00 84.88 259 THR A C 1
ATOM 1855 O O . THR A 1 259 ? 10.585 5.306 -28.022 1.00 84.88 259 THR A O 1
ATOM 1858 N N . PRO A 1 260 ? 12.663 5.155 -27.089 1.00 91.00 260 PRO A N 1
ATOM 1859 C CA . PRO A 1 260 ? 12.248 4.322 -25.972 1.00 91.00 260 PRO A CA 1
ATOM 1860 C C . PRO A 1 260 ? 11.220 5.037 -25.094 1.00 91.00 260 PRO A C 1
ATOM 1862 O O . PRO A 1 260 ? 11.244 6.268 -24.949 1.00 91.00 260 PRO A O 1
ATOM 1865 N N . THR A 1 261 ? 10.299 4.263 -24.533 1.00 92.25 261 THR A N 1
ATOM 1866 C CA . THR A 1 261 ? 9.363 4.731 -23.509 1.00 92.25 261 THR A CA 1
ATOM 1867 C C . THR A 1 261 ? 10.127 4.939 -22.194 1.00 92.25 261 THR A C 1
ATOM 1869 O O . THR A 1 261 ? 11.103 4.252 -21.926 1.00 92.25 261 THR A O 1
ATOM 1872 N N . ASN A 1 262 ? 9.740 5.966 -21.443 1.00 91.31 262 ASN A N 1
ATOM 1873 C CA . ASN A 1 262 ? 10.135 6.190 -20.053 1.00 91.31 262 ASN A CA 1
ATOM 1874 C C . ASN A 1 262 ? 8.826 6.576 -19.358 1.00 91.31 262 ASN A C 1
ATOM 1876 O O . ASN A 1 262 ? 8.262 7.639 -19.662 1.00 91.31 262 ASN A O 1
ATOM 1880 N N . THR A 1 263 ? 8.273 5.637 -18.602 1.00 89.25 263 THR A N 1
ATOM 1881 C CA . THR A 1 263 ? 6.885 5.658 -18.134 1.00 89.25 263 THR A CA 1
ATOM 1882 C C . THR A 1 263 ? 6.670 6.746 -17.087 1.00 89.25 263 THR A C 1
ATOM 1884 O O . THR A 1 263 ? 5.740 7.548 -17.225 1.00 89.25 263 THR A O 1
ATOM 1887 N N . ASP A 1 264 ? 7.591 6.868 -16.139 1.00 84.69 264 ASP A N 1
ATOM 1888 C CA . ASP A 1 264 ? 7.533 7.816 -15.024 1.00 84.69 264 ASP A CA 1
ATOM 1889 C C . ASP A 1 264 ? 8.024 9.252 -15.365 1.00 84.69 264 ASP A C 1
ATOM 1891 O O . ASP A 1 264 ? 7.700 10.244 -14.705 1.00 84.69 264 ASP A O 1
ATOM 1895 N N . GLY A 1 265 ? 8.816 9.424 -16.426 1.00 84.56 265 GLY A N 1
ATOM 1896 C CA . GLY A 1 265 ? 9.420 10.707 -16.782 1.00 84.56 265 GLY A CA 1
ATOM 1897 C C . GLY A 1 265 ? 10.662 11.129 -15.978 1.00 84.56 265 GLY A C 1
ATOM 1898 O O . GLY A 1 265 ? 11.115 12.270 -16.199 1.00 84.56 265 GLY A O 1
ATOM 1899 N N . THR A 1 266 ? 11.188 10.338 -15.028 1.00 81.50 266 THR A N 1
ATOM 1900 C CA . THR A 1 266 ? 12.155 10.829 -14.021 1.00 81.50 266 THR A CA 1
ATOM 1901 C C . THR A 1 266 ? 13.558 10.218 -14.070 1.00 81.50 266 THR A C 1
ATOM 1903 O O . THR A 1 266 ? 14.519 10.927 -13.718 1.00 81.50 266 THR A O 1
ATOM 1906 N N . ASP A 1 267 ? 13.709 9.000 -14.582 1.00 83.94 267 ASP A N 1
ATOM 1907 C CA . ASP A 1 267 ? 14.956 8.227 -14.630 1.00 83.94 267 ASP A CA 1
ATOM 1908 C C . ASP A 1 267 ? 15.297 7.700 -16.040 1.00 83.94 267 ASP A C 1
ATOM 1910 O O . ASP A 1 267 ? 15.449 8.505 -16.973 1.00 83.94 267 ASP A O 1
ATOM 1914 N N . THR A 1 268 ? 15.640 6.418 -16.158 1.00 91.00 268 THR A N 1
ATOM 1915 C CA . THR A 1 268 ? 16.140 5.778 -17.374 1.00 91.00 268 THR A CA 1
ATOM 1916 C C . THR A 1 268 ? 14.970 5.239 -18.193 1.00 91.00 268 THR A C 1
ATOM 1918 O O . THR A 1 268 ? 13.878 5.067 -17.676 1.00 91.00 268 THR A O 1
ATOM 1921 N N . PRO A 1 269 ? 15.110 5.059 -19.514 1.00 93.69 269 PRO A N 1
ATOM 1922 C CA . PRO A 1 269 ? 14.028 4.447 -20.273 1.00 93.69 269 PRO A CA 1
ATOM 1923 C C . PRO A 1 269 ? 13.724 3.021 -19.809 1.00 93.69 269 PRO A C 1
ATOM 1925 O O . PRO A 1 269 ? 14.656 2.322 -19.430 1.00 93.69 269 PRO A O 1
ATOM 1928 N N . ASP A 1 270 ? 12.455 2.622 -19.930 1.00 94.44 270 ASP A N 1
ATOM 1929 C CA . ASP A 1 270 ? 11.874 1.401 -19.348 1.00 94.44 270 ASP A CA 1
ATOM 1930 C C . ASP A 1 270 ? 12.747 0.152 -19.579 1.00 94.44 270 ASP A C 1
ATOM 1932 O O . ASP A 1 270 ? 13.060 -0.545 -18.638 1.00 94.44 270 ASP A O 1
ATOM 1936 N N . TYR A 1 271 ? 13.251 -0.069 -20.802 1.00 94.62 271 TYR A N 1
ATOM 1937 C CA . TYR A 1 271 ? 14.068 -1.250 -21.164 1.00 94.62 271 TYR A CA 1
ATOM 1938 C C . TYR A 1 271 ? 15.411 -1.406 -20.421 1.00 94.62 271 TYR A C 1
ATOM 1940 O O . TYR A 1 271 ? 16.159 -2.352 -20.637 1.00 94.62 271 TYR A O 1
ATOM 1948 N N . ILE A 1 272 ? 15.801 -0.409 -19.628 1.00 93.94 272 ILE A N 1
ATOM 1949 C CA . ILE A 1 272 ? 16.985 -0.472 -18.767 1.00 93.94 272 ILE A CA 1
ATOM 1950 C C . ILE A 1 272 ? 16.676 -0.001 -17.343 1.00 93.94 272 ILE A C 1
ATOM 1952 O O . ILE A 1 272 ? 17.607 0.352 -16.601 1.00 93.94 272 ILE A O 1
ATOM 1956 N N . ASP A 1 273 ? 15.394 0.082 -16.995 1.00 93.62 273 ASP A N 1
ATOM 1957 C CA . ASP A 1 273 ? 14.923 0.504 -15.692 1.00 93.62 273 ASP A CA 1
ATOM 1958 C C . ASP A 1 273 ? 14.280 -0.655 -14.940 1.00 93.62 273 ASP A C 1
ATOM 1960 O O . ASP A 1 273 ? 13.242 -1.161 -15.323 1.00 93.62 273 ASP A O 1
ATOM 1964 N N . LEU A 1 274 ? 14.848 -1.000 -13.784 1.00 92.19 274 LEU A N 1
ATOM 1965 C CA . LEU A 1 274 ? 14.363 -2.115 -12.964 1.00 92.19 274 LEU A CA 1
ATOM 1966 C C . LEU A 1 274 ? 13.010 -1.826 -12.283 1.00 92.19 274 LEU A C 1
ATOM 1968 O O . LEU A 1 274 ? 12.545 -2.654 -11.489 1.00 92.19 274 LEU A O 1
ATOM 1972 N N . ASN A 1 275 ? 12.488 -0.610 -12.453 1.00 90.94 275 ASN A N 1
ATOM 1973 C CA . ASN A 1 275 ? 11.235 -0.122 -11.899 1.00 90.94 275 ASN A CA 1
ATOM 1974 C C . ASN A 1 275 ? 10.672 1.023 -12.771 1.00 90.94 275 ASN A C 1
ATOM 1976 O O . ASN A 1 275 ? 10.835 2.202 -12.447 1.00 90.94 275 ASN A O 1
ATOM 1980 N N . SER A 1 276 ? 10.049 0.675 -13.895 1.00 92.00 276 SER A N 1
ATOM 1981 C CA . SER A 1 276 ? 9.634 1.590 -14.964 1.00 92.00 276 SER A CA 1
ATOM 1982 C C . SER A 1 276 ? 8.624 2.661 -14.536 1.00 92.00 276 SER A C 1
ATOM 1984 O O . SER A 1 276 ? 8.610 3.766 -15.093 1.00 92.00 276 SER A O 1
ATOM 1986 N N . ASP A 1 277 ? 7.740 2.359 -13.587 1.00 87.44 277 ASP A N 1
ATOM 1987 C CA . ASP A 1 277 ? 6.747 3.304 -13.059 1.00 87.44 277 ASP A CA 1
ATOM 1988 C C . ASP A 1 277 ? 7.108 3.868 -11.677 1.00 87.44 277 ASP A C 1
ATOM 1990 O O . ASP A 1 277 ? 6.378 4.711 -11.146 1.00 87.44 277 ASP A O 1
ATOM 1994 N N . ASN A 1 278 ? 8.272 3.485 -11.141 1.00 85.81 278 ASN A N 1
ATOM 1995 C CA . ASN A 1 278 ? 8.750 3.857 -9.816 1.00 85.81 278 ASN A CA 1
ATOM 1996 C C . ASN A 1 278 ? 7.782 3.475 -8.681 1.00 85.81 278 ASN A C 1
ATOM 1998 O O . ASN A 1 278 ? 7.722 4.169 -7.656 1.00 85.81 278 ASN A O 1
ATOM 2002 N N . SER A 1 279 ? 7.065 2.358 -8.839 1.00 80.50 279 SER A N 1
ATOM 2003 C CA . SER A 1 279 ? 6.245 1.763 -7.788 1.00 80.50 279 SER A CA 1
ATOM 2004 C C . SER A 1 279 ? 7.100 1.188 -6.648 1.00 80.50 279 SER A C 1
ATOM 2006 O O . SER A 1 279 ? 8.334 1.257 -6.628 1.00 80.50 279 SER A O 1
ATOM 2008 N N . GLU A 1 280 ? 6.469 0.631 -5.620 1.00 77.75 280 GLU A N 1
ATOM 2009 C CA . GLU A 1 280 ? 7.214 -0.057 -4.562 1.00 77.75 280 GLU A CA 1
ATOM 2010 C C . GLU A 1 280 ? 7.740 -1.433 -4.991 1.00 77.75 280 GLU A C 1
ATOM 2012 O O . GLU A 1 280 ? 8.698 -1.960 -4.401 1.00 77.75 280 GLU A O 1
ATOM 2017 N N . GLN A 1 281 ? 7.123 -2.021 -6.017 1.00 82.88 281 GLN A N 1
ATOM 2018 C CA . GLN A 1 281 ? 7.501 -3.314 -6.559 1.00 82.88 281 GLN A CA 1
ATOM 2019 C C . GLN A 1 281 ? 8.375 -3.106 -7.806 1.00 82.88 281 GLN A C 1
ATOM 2021 O O . GLN A 1 281 ? 8.142 -2.208 -8.589 1.00 82.88 281 GLN A O 1
ATOM 2026 N N . PRO A 1 282 ? 9.457 -3.876 -7.989 1.00 88.69 282 PRO A N 1
ATOM 2027 C CA . PRO A 1 282 ? 10.224 -3.811 -9.231 1.00 88.69 282 PRO A CA 1
ATOM 2028 C C . PRO A 1 282 ? 9.482 -4.522 -10.372 1.00 88.69 282 PRO A C 1
ATOM 2030 O O . PRO A 1 282 ? 8.764 -5.498 -10.118 1.00 88.69 282 PRO A O 1
ATOM 2033 N N . ASP A 1 283 ? 9.785 -4.138 -11.612 1.00 90.81 283 ASP A N 1
ATOM 2034 C CA . ASP A 1 283 ? 9.117 -4.603 -12.838 1.00 90.81 283 ASP A CA 1
ATOM 2035 C C . ASP A 1 283 ? 9.016 -6.130 -12.911 1.00 90.81 283 ASP A C 1
ATOM 2037 O O . ASP A 1 283 ? 7.954 -6.713 -13.158 1.00 90.81 283 ASP A O 1
ATOM 2041 N N . ASN A 1 284 ? 10.102 -6.821 -12.565 1.00 89.25 284 ASN A N 1
ATOM 2042 C CA . ASN A 1 284 ? 10.130 -8.277 -12.552 1.00 89.25 284 ASN A CA 1
ATOM 2043 C C . ASN A 1 284 ? 9.147 -8.938 -11.572 1.00 89.25 284 ASN A C 1
ATOM 2045 O O . ASN A 1 284 ? 8.721 -10.076 -11.802 1.00 89.25 284 ASN A O 1
ATOM 2049 N N . VAL A 1 285 ? 8.807 -8.284 -10.460 1.00 88.00 285 VAL A N 1
ATOM 2050 C CA . VAL A 1 285 ? 7.797 -8.774 -9.521 1.00 88.00 285 VAL A CA 1
ATOM 2051 C C . VAL A 1 285 ? 6.426 -8.573 -10.136 1.00 88.00 285 VAL A C 1
ATOM 2053 O O . VAL A 1 285 ? 5.685 -9.547 -10.246 1.00 88.00 285 VAL A O 1
ATOM 2056 N N . GLU A 1 286 ? 6.123 -7.379 -10.623 1.00 88.44 286 GLU A N 1
ATOM 2057 C CA . GLU A 1 286 ? 4.804 -7.022 -11.151 1.00 88.44 286 GLU A CA 1
ATOM 2058 C C . GLU A 1 286 ? 4.471 -7.772 -12.448 1.00 88.44 286 GLU A C 1
ATOM 2060 O O . GLU A 1 286 ? 3.374 -8.308 -12.634 1.00 88.44 286 GLU A O 1
ATOM 2065 N N . ALA A 1 287 ? 5.451 -7.936 -13.336 1.00 90.38 287 ALA A N 1
ATOM 2066 C CA . ALA A 1 287 ? 5.293 -8.688 -14.572 1.00 90.38 287 ALA A CA 1
ATOM 2067 C C . ALA A 1 287 ? 5.064 -10.188 -14.327 1.00 90.38 287 ALA A C 1
ATOM 2069 O O . ALA A 1 287 ? 4.381 -10.858 -15.113 1.00 90.38 287 ALA A O 1
ATOM 2070 N N . TRP A 1 288 ? 5.599 -10.748 -13.240 1.00 87.25 288 TRP A N 1
ATOM 2071 C CA . TRP A 1 288 ? 5.567 -12.194 -13.011 1.00 87.25 288 TRP A CA 1
ATOM 2072 C C . TRP A 1 288 ? 4.778 -12.640 -11.776 1.00 87.25 288 TRP A C 1
ATOM 2074 O O . TRP A 1 288 ? 4.626 -13.848 -11.574 1.00 87.25 288 TRP A O 1
ATOM 2084 N N . ASP A 1 289 ? 4.201 -11.736 -10.990 1.00 85.75 289 ASP A N 1
ATOM 2085 C CA . ASP A 1 289 ? 3.257 -12.046 -9.916 1.00 85.75 289 ASP A CA 1
ATOM 2086 C C . ASP A 1 289 ? 1.814 -12.052 -10.436 1.00 85.75 289 ASP A C 1
ATOM 2088 O O . ASP A 1 289 ? 1.083 -11.068 -10.444 1.00 85.75 289 ASP A O 1
ATOM 2092 N N . THR A 1 290 ? 1.341 -13.225 -10.855 1.00 84.56 290 THR A N 1
ATOM 2093 C CA . THR A 1 290 ? -0.019 -13.356 -11.396 1.00 84.56 290 THR A CA 1
ATOM 2094 C C . THR A 1 290 ? -1.115 -13.360 -10.328 1.00 84.56 290 THR A C 1
ATOM 2096 O O . THR A 1 290 ? -2.294 -13.529 -10.672 1.00 84.56 290 THR A O 1
ATOM 2099 N N . ASN A 1 291 ? -0.751 -13.269 -9.045 1.00 77.56 291 ASN A N 1
ATOM 2100 C CA . ASN A 1 291 ? -1.683 -13.365 -7.929 1.00 77.56 291 ASN A CA 1
ATOM 2101 C C . ASN A 1 291 ? -1.585 -12.216 -6.911 1.00 77.56 291 ASN A C 1
ATOM 2103 O O . ASN A 1 291 ? -2.313 -12.293 -5.923 1.00 77.56 291 ASN A O 1
ATOM 2107 N N . ASN A 1 292 ? -0.776 -11.192 -7.193 1.00 73.50 292 ASN A N 1
ATOM 2108 C CA . ASN A 1 292 ? -0.584 -9.977 -6.398 1.00 73.50 292 ASN A CA 1
ATOM 2109 C C . ASN A 1 292 ? -0.282 -10.242 -4.915 1.00 73.50 292 ASN A C 1
ATOM 2111 O O . ASN A 1 292 ? -0.938 -9.704 -4.032 1.00 73.50 292 ASN A O 1
ATOM 2115 N N . ASN A 1 293 ? 0.643 -11.158 -4.629 1.00 72.62 293 ASN A N 1
ATOM 2116 C CA . ASN A 1 293 ? 1.100 -11.446 -3.266 1.00 72.62 293 ASN A CA 1
ATOM 2117 C C . ASN A 1 293 ? 2.523 -10.933 -2.982 1.00 72.62 293 ASN A C 1
ATOM 2119 O O . ASN A 1 293 ? 3.151 -11.401 -2.024 1.00 72.62 293 ASN A O 1
ATOM 2123 N N . GLY A 1 294 ? 3.046 -10.055 -3.844 1.00 75.38 294 GLY A N 1
ATOM 2124 C CA . GLY A 1 294 ? 4.401 -9.507 -3.800 1.00 75.38 294 GLY A CA 1
ATOM 2125 C C . GLY A 1 294 ? 5.486 -10.542 -4.116 1.00 75.38 294 GLY A C 1
ATOM 2126 O O . GLY A 1 294 ? 6.652 -10.372 -3.745 1.00 75.38 294 GLY A O 1
ATOM 2127 N N . ILE A 1 295 ? 5.127 -11.683 -4.719 1.00 77.06 295 ILE A N 1
ATOM 2128 C CA . ILE A 1 295 ? 6.052 -12.787 -4.996 1.00 77.06 295 ILE A CA 1
ATOM 2129 C C . ILE A 1 295 ? 5.811 -13.352 -6.397 1.00 77.06 295 ILE A C 1
ATOM 2131 O O . ILE A 1 295 ? 4.793 -13.980 -6.678 1.00 77.06 295 ILE A O 1
ATOM 2135 N N . ILE A 1 296 ? 6.861 -13.288 -7.222 1.00 80.12 296 ILE A N 1
ATOM 2136 C CA . ILE A 1 296 ? 6.933 -13.897 -8.558 1.00 80.12 296 ILE A CA 1
ATOM 2137 C C . ILE A 1 296 ? 6.377 -15.335 -8.585 1.00 80.12 296 ILE A C 1
ATOM 2139 O O . ILE A 1 296 ? 6.887 -16.259 -7.927 1.00 80.12 296 ILE A O 1
ATOM 2143 N N . ASP A 1 297 ? 5.382 -15.558 -9.443 1.00 77.88 297 ASP A N 1
ATOM 2144 C CA . ASP A 1 297 ? 4.778 -16.857 -9.695 1.00 77.88 297 ASP A CA 1
ATOM 2145 C C . ASP A 1 297 ? 5.640 -17.713 -10.634 1.00 77.88 297 ASP A C 1
ATOM 2147 O O . ASP A 1 297 ? 6.008 -17.331 -11.738 1.00 77.88 297 ASP A O 1
ATOM 2151 N N . GLY A 1 298 ? 5.879 -18.976 -10.262 1.00 64.62 298 GLY A N 1
ATOM 2152 C CA . GLY A 1 298 ? 6.376 -19.984 -11.213 1.00 64.62 298 GLY A CA 1
ATOM 2153 C C . GLY A 1 298 ? 7.830 -20.438 -11.062 1.00 64.62 298 GLY A C 1
ATOM 2154 O O . GLY A 1 298 ? 8.135 -21.531 -11.551 1.00 64.62 298 GLY A O 1
ATOM 2155 N N . SER A 1 299 ? 8.676 -19.765 -10.275 1.00 50.31 299 SER A N 1
ATOM 2156 C CA . SER A 1 299 ? 9.925 -20.348 -9.742 1.00 50.31 299 SER A CA 1
ATOM 2157 C C . SER A 1 299 ? 10.569 -19.517 -8.627 1.00 50.31 299 SER A C 1
ATOM 2159 O O . SER A 1 299 ? 11.492 -18.748 -8.854 1.00 50.31 299 SER A O 1
ATOM 2161 N N . GLU A 1 300 ? 10.159 -19.755 -7.383 1.00 43.22 300 GLU A N 1
ATOM 2162 C CA . GLU A 1 300 ? 10.799 -19.159 -6.202 1.00 43.22 300 GLU A CA 1
ATOM 2163 C C . GLU A 1 300 ? 12.312 -19.452 -6.082 1.00 43.22 300 GLU A C 1
ATOM 2165 O O . GLU A 1 300 ? 12.729 -20.610 -6.252 1.00 43.22 300 GLU A O 1
ATOM 2170 N N . PRO A 1 301 ? 13.117 -18.535 -5.514 1.00 48.22 301 PRO A N 1
ATOM 2171 C CA . PRO A 1 301 ? 13.284 -17.112 -5.814 1.00 48.22 301 PRO A CA 1
ATOM 2172 C C . PRO A 1 301 ? 14.515 -16.924 -6.729 1.00 48.22 301 PRO A C 1
ATOM 2174 O O . PRO A 1 301 ? 15.576 -17.501 -6.454 1.00 48.22 301 PRO A O 1
ATOM 2177 N N . ILE A 1 302 ? 14.444 -16.106 -7.779 1.00 49.44 302 ILE A N 1
ATOM 2178 C CA . ILE A 1 302 ? 15.605 -15.836 -8.651 1.00 49.44 302 ILE A CA 1
ATOM 2179 C C . ILE A 1 302 ? 16.408 -14.652 -8.104 1.00 49.44 302 ILE A C 1
ATOM 2181 O O . ILE A 1 302 ? 16.728 -13.689 -8.773 1.00 49.44 302 ILE A O 1
ATOM 2185 N N . SER A 1 303 ? 16.834 -14.747 -6.845 1.00 44.06 303 SER A N 1
ATOM 2186 C CA . SER A 1 303 ? 17.963 -13.929 -6.400 1.00 44.06 303 SER A CA 1
ATOM 2187 C C . SER A 1 303 ? 19.251 -14.695 -6.720 1.00 44.06 303 SER A C 1
ATOM 2189 O O . SER A 1 303 ? 19.733 -15.517 -5.928 1.00 44.06 303 SER A O 1
ATOM 2191 N N . GLY A 1 304 ? 19.783 -14.471 -7.928 1.00 52.56 304 GLY A N 1
ATOM 2192 C CA . GLY A 1 304 ? 21.151 -14.845 -8.310 1.00 52.56 304 GLY A CA 1
ATOM 2193 C C . GLY A 1 304 ? 21.333 -16.081 -9.199 1.00 52.56 304 GLY A C 1
ATOM 2194 O O . GLY A 1 304 ? 22.373 -16.746 -9.082 1.00 52.56 304 GLY A O 1
ATOM 2195 N N . THR A 1 305 ? 20.379 -16.422 -10.074 1.00 62.22 305 THR A N 1
ATOM 2196 C CA . THR A 1 305 ? 20.674 -17.324 -11.202 1.00 62.22 305 THR A CA 1
ATOM 2197 C C . THR A 1 305 ? 21.057 -16.500 -12.422 1.00 62.22 305 THR A C 1
ATOM 2199 O O . THR A 1 305 ? 20.199 -15.911 -13.041 1.00 62.22 305 THR A O 1
ATOM 2202 N N . THR A 1 306 ? 22.338 -16.489 -12.777 1.00 70.81 306 THR A N 1
ATOM 2203 C CA . THR A 1 306 ? 22.875 -15.769 -13.949 1.00 70.81 306 THR A CA 1
ATOM 2204 C C . THR A 1 306 ? 23.109 -16.744 -15.111 1.00 70.81 306 THR A C 1
ATOM 2206 O O . THR A 1 306 ? 24.208 -16.806 -15.666 1.00 70.81 306 THR A O 1
ATOM 2209 N N . THR A 1 307 ? 22.208 -17.718 -15.282 1.00 85.56 307 THR A N 1
ATOM 2210 C CA . THR A 1 307 ? 22.394 -18.739 -16.321 1.00 85.56 307 THR A CA 1
ATOM 2211 C C . THR A 1 307 ? 21.550 -18.349 -17.507 1.00 85.56 307 THR A C 1
ATOM 2213 O O . THR A 1 307 ? 20.338 -18.478 -17.440 1.00 85.56 307 THR A O 1
ATOM 2216 N N . ASP A 1 308 ? 22.244 -17.933 -18.545 1.00 87.25 308 ASP A N 1
ATOM 2217 C CA . ASP A 1 308 ? 21.763 -17.840 -19.907 1.00 87.25 308 ASP A CA 1
ATOM 2218 C C . ASP A 1 308 ? 22.549 -18.904 -20.701 1.00 87.25 308 ASP A C 1
ATOM 2220 O O . ASP A 1 308 ? 23.790 -18.926 -20.739 1.00 87.25 308 ASP A O 1
ATOM 2224 N N . SER A 1 309 ? 21.834 -19.919 -21.183 1.00 89.56 309 SER A N 1
ATOM 2225 C CA . SER A 1 309 ? 22.409 -21.043 -21.924 1.00 89.56 309 SER A CA 1
ATOM 2226 C C . SER A 1 309 ? 22.621 -20.748 -23.412 1.00 89.56 309 SER A C 1
ATOM 2228 O O . SER A 1 309 ? 23.403 -21.475 -24.048 1.00 89.56 309 SER A O 1
ATOM 2230 N N . ASP A 1 310 ? 21.933 -19.742 -23.939 1.00 87.50 310 ASP A N 1
ATOM 2231 C CA . ASP A 1 310 ? 21.833 -19.361 -25.351 1.00 87.50 310 ASP A CA 1
ATOM 2232 C C . ASP A 1 310 ? 22.898 -18.336 -25.682 1.00 87.50 310 ASP A C 1
ATOM 2234 O O . ASP A 1 310 ? 23.572 -18.472 -26.706 1.00 87.50 310 ASP A O 1
ATOM 2238 N N . GLY A 1 311 ? 23.113 -17.404 -24.756 1.00 88.19 311 GLY A N 1
ATOM 2239 C CA . GLY A 1 311 ? 23.876 -16.188 -24.957 1.00 88.19 311 GLY A CA 1
ATOM 2240 C C . GLY A 1 311 ? 23.038 -15.059 -25.554 1.00 88.19 311 GLY A C 1
ATOM 2241 O O . GLY A 1 311 ? 23.652 -14.236 -26.225 1.00 88.19 311 GLY A O 1
ATOM 2242 N N . ASP A 1 312 ? 21.706 -15.083 -25.425 1.00 88.19 312 ASP A N 1
ATOM 2243 C CA . ASP A 1 312 ? 20.806 -14.058 -25.976 1.00 88.19 312 ASP A CA 1
ATOM 2244 C C . ASP A 1 312 ? 20.401 -12.979 -24.973 1.00 88.19 312 ASP A C 1
ATOM 2246 O O . ASP A 1 312 ? 19.618 -12.114 -25.335 1.00 88.19 312 ASP A O 1
ATOM 2250 N N . GLY A 1 313 ? 20.937 -13.011 -23.748 1.00 88.88 313 GLY A N 1
ATOM 2251 C CA . GLY A 1 313 ? 20.676 -11.974 -22.749 1.00 88.88 313 GLY A CA 1
ATOM 2252 C C . GLY A 1 313 ? 19.590 -12.348 -21.744 1.00 88.88 313 GLY A C 1
ATOM 2253 O O . GLY A 1 313 ? 19.808 -12.281 -20.534 1.00 88.88 313 GLY A O 1
ATOM 2254 N N . LEU A 1 314 ? 18.497 -12.946 -22.226 1.00 90.38 314 LEU A N 1
ATOM 2255 C CA . LEU A 1 314 ? 17.385 -13.409 -21.395 1.00 90.38 314 LEU A CA 1
ATOM 2256 C C . LEU A 1 314 ? 17.752 -14.657 -20.568 1.00 90.38 314 LEU A C 1
ATOM 2258 O O . LEU A 1 314 ? 18.161 -15.709 -21.067 1.00 90.38 314 LEU A O 1
ATOM 2262 N N . LEU A 1 315 ? 17.548 -14.600 -19.250 1.00 88.56 315 LEU A N 1
ATOM 2263 C CA . LEU A 1 315 ? 17.897 -15.719 -18.364 1.00 88.56 315 LEU A CA 1
ATOM 2264 C C . LEU A 1 315 ? 17.037 -16.973 -18.621 1.00 88.56 315 LEU A C 1
ATOM 2266 O O . LEU A 1 315 ? 15.818 -16.889 -18.747 1.00 88.56 315 LEU A O 1
ATOM 2270 N N . ASP A 1 316 ? 17.635 -18.174 -18.485 1.00 86.94 316 ASP A N 1
ATOM 2271 C CA . ASP A 1 316 ? 17.014 -19.520 -18.642 1.00 86.94 316 ASP A CA 1
ATOM 2272 C C . ASP A 1 316 ? 15.658 -19.704 -17.910 1.00 86.94 316 ASP A C 1
ATOM 2274 O O . ASP A 1 316 ? 14.922 -20.675 -18.121 1.00 86.94 316 ASP A O 1
ATOM 2278 N N . VAL A 1 317 ? 15.421 -18.883 -16.891 1.00 83.50 317 VAL A N 1
ATOM 2279 C CA . VAL A 1 317 ? 14.239 -18.906 -16.027 1.00 83.50 317 VAL A CA 1
ATOM 2280 C C . VAL A 1 317 ? 13.034 -18.217 -16.664 1.00 83.50 317 VAL A C 1
ATOM 2282 O O . VAL A 1 317 ? 11.912 -18.668 -16.418 1.00 83.50 317 VAL A O 1
ATOM 2285 N N . TYR A 1 318 ? 13.282 -17.205 -17.492 1.00 87.31 318 TYR A N 1
ATOM 2286 C CA . TYR A 1 318 ? 12.301 -16.453 -18.268 1.00 87.31 318 TYR A CA 1
ATOM 2287 C C . TYR A 1 318 ? 12.247 -16.949 -19.722 1.00 87.31 318 TYR A C 1
ATOM 2289 O O . TYR A 1 318 ? 11.167 -17.004 -20.304 1.00 87.31 318 TYR A O 1
ATOM 2297 N N . ASP A 1 319 ? 13.371 -17.448 -20.243 1.00 87.56 319 ASP A N 1
ATOM 2298 C CA . ASP A 1 319 ? 13.542 -17.934 -21.614 1.00 87.56 319 ASP A CA 1
ATOM 2299 C C . ASP A 1 319 ? 12.716 -19.203 -21.928 1.00 87.56 319 ASP A C 1
ATOM 2301 O O . ASP A 1 319 ? 12.924 -20.322 -21.420 1.00 87.56 319 ASP A O 1
ATOM 2305 N N . THR A 1 320 ? 11.748 -19.036 -22.831 1.00 85.69 320 THR A N 1
ATOM 2306 C CA . THR A 1 320 ? 10.869 -20.100 -23.316 1.00 85.69 320 THR A CA 1
ATOM 2307 C C . THR A 1 320 ? 11.305 -20.714 -24.650 1.00 85.69 320 THR A C 1
ATOM 2309 O O . THR A 1 320 ? 10.821 -21.814 -24.995 1.00 85.69 320 THR A O 1
ATOM 2312 N N . MET A 1 321 ? 12.203 -20.061 -25.392 1.00 85.88 321 MET A N 1
ATOM 2313 C CA . MET A 1 321 ? 12.684 -20.466 -26.718 1.00 85.88 321 MET A CA 1
ATOM 2314 C C . MET A 1 321 ? 14.071 -21.125 -26.723 1.00 85.88 321 MET A C 1
ATOM 2316 O O . MET A 1 321 ? 14.480 -21.632 -27.781 1.00 85.88 321 MET A O 1
ATOM 2320 N N . ASN A 1 322 ? 14.688 -21.308 -25.554 1.00 82.12 322 ASN A N 1
ATOM 2321 C CA . ASN A 1 322 ? 15.929 -22.046 -25.336 1.00 82.12 322 ASN A CA 1
ATOM 2322 C C . ASN A 1 322 ? 15.996 -23.378 -26.123 1.00 82.12 322 ASN A C 1
ATOM 2324 O O . ASN A 1 322 ? 15.118 -24.257 -25.958 1.00 82.12 322 ASN A O 1
ATOM 2328 N N . PRO A 1 323 ? 17.036 -23.656 -26.946 1.00 81.81 323 PRO A N 1
ATOM 2329 C CA . PRO A 1 323 ? 18.298 -22.924 -27.107 1.00 81.81 323 PRO A CA 1
ATOM 2330 C C . PRO A 1 323 ? 18.348 -22.120 -28.429 1.00 81.81 323 PRO A C 1
ATOM 2332 O O . PRO A 1 323 ? 19.146 -22.460 -29.317 1.00 81.81 323 PRO A O 1
ATOM 2335 N N . SER A 1 324 ? 17.392 -21.220 -28.654 1.00 82.19 324 SER A N 1
ATOM 2336 C CA . SER A 1 324 ? 17.327 -20.387 -29.861 1.00 82.19 324 SER A CA 1
ATOM 2337 C C . SER A 1 324 ? 17.789 -18.979 -29.498 1.00 82.19 324 SER A C 1
ATOM 2339 O O . SER A 1 324 ? 17.056 -18.293 -28.816 1.00 82.19 324 SER A O 1
ATOM 2341 N N . THR A 1 325 ? 18.947 -18.570 -30.010 1.00 76.50 325 THR A N 1
ATOM 2342 C CA . THR A 1 325 ? 19.566 -17.267 -29.725 1.00 76.50 325 THR A CA 1
ATOM 2343 C C . THR A 1 325 ? 18.828 -16.105 -30.394 1.00 76.50 325 THR A C 1
ATOM 2345 O O . THR A 1 325 ? 18.302 -16.320 -31.494 1.00 76.50 325 THR A O 1
ATOM 2348 N N . ASN A 1 326 ? 18.848 -14.923 -29.762 1.00 79.00 326 ASN A N 1
ATOM 2349 C CA . ASN A 1 326 ? 18.326 -13.632 -30.235 1.00 79.00 326 ASN A CA 1
ATOM 2350 C C . ASN A 1 326 ? 16.989 -13.761 -30.956 1.00 79.00 326 ASN A C 1
ATOM 2352 O O . ASN A 1 326 ? 16.828 -13.453 -32.136 1.00 79.00 326 ASN A O 1
ATOM 2356 N N . ILE A 1 327 ? 16.001 -14.318 -30.259 1.00 89.06 327 ILE A N 1
ATOM 2357 C CA . ILE A 1 327 ? 14.6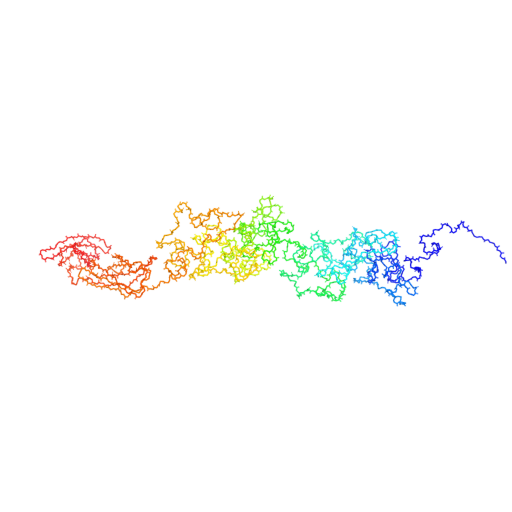21 -14.149 -30.692 1.00 89.06 327 ILE A CA 1
ATOM 2358 C C . ILE A 1 327 ? 14.120 -12.892 -29.984 1.00 89.06 327 ILE A C 1
ATOM 2360 O O . ILE A 1 327 ? 13.723 -13.029 -28.831 1.00 89.06 327 ILE A O 1
ATOM 2364 N N . PRO A 1 328 ? 14.016 -11.731 -30.656 1.00 89.62 328 PRO A N 1
ATOM 2365 C CA . PRO A 1 328 ? 13.812 -10.420 -30.014 1.00 89.62 328 PRO A CA 1
ATOM 2366 C C . PRO A 1 328 ? 12.531 -10.264 -29.187 1.00 89.62 328 PRO A C 1
ATOM 2368 O O . PRO A 1 328 ? 12.261 -9.231 -28.607 1.00 89.62 328 PRO A O 1
ATOM 2371 N N . THR A 1 329 ? 11.668 -11.279 -29.158 1.00 92.62 329 THR A N 1
ATOM 2372 C CA . THR A 1 329 ? 10.472 -11.263 -28.308 1.00 92.62 329 THR A CA 1
ATOM 2373 C C . THR A 1 329 ? 10.451 -12.391 -27.289 1.00 92.62 329 THR A C 1
ATOM 2375 O O . THR A 1 329 ? 9.552 -12.402 -26.467 1.00 92.62 329 THR A O 1
ATOM 2378 N N . ASP A 1 330 ? 11.266 -13.441 -27.441 1.00 91.38 330 ASP A N 1
ATOM 2379 C CA . ASP A 1 330 ? 11.092 -14.758 -26.792 1.00 91.38 330 ASP A CA 1
ATOM 2380 C C . ASP A 1 330 ? 9.632 -15.311 -26.810 1.00 91.38 330 ASP A C 1
ATOM 2382 O O . ASP A 1 330 ? 9.226 -16.227 -26.097 1.00 91.38 330 ASP A O 1
ATOM 2386 N N . GLY A 1 331 ? 8.762 -14.782 -27.678 1.00 90.25 331 GLY A N 1
ATOM 2387 C CA . GLY A 1 331 ? 7.322 -15.053 -27.636 1.00 90.25 331 GLY A CA 1
ATOM 2388 C C . GLY A 1 331 ? 6.542 -14.351 -26.512 1.00 90.25 331 GLY A C 1
ATOM 2389 O O . GLY A 1 331 ? 5.335 -14.610 -26.391 1.00 90.25 331 GLY A O 1
ATOM 2390 N N . GLN A 1 332 ? 7.181 -13.469 -25.749 1.00 93.88 332 GLN A N 1
ATOM 2391 C CA . GLN A 1 332 ? 6.554 -12.459 -24.909 1.00 93.88 332 GLN A CA 1
ATOM 2392 C C . GLN A 1 332 ? 5.771 -11.441 -25.757 1.00 93.88 332 GLN A C 1
ATOM 2394 O O . GLN A 1 332 ? 5.984 -11.259 -26.957 1.00 93.88 332 GLN A O 1
ATOM 2399 N N . THR A 1 333 ? 4.772 -10.826 -25.132 1.00 93.19 333 THR A N 1
ATOM 2400 C CA . THR A 1 333 ? 4.000 -9.693 -25.666 1.00 93.19 333 THR A CA 1
ATOM 2401 C C . THR A 1 333 ? 3.498 -8.898 -24.466 1.00 93.19 333 THR A C 1
ATOM 2403 O O . THR A 1 333 ? 3.158 -9.564 -23.484 1.00 93.19 333 THR A O 1
ATOM 2406 N N . PRO A 1 334 ? 3.267 -7.574 -24.555 1.00 91.62 334 PRO A N 1
ATOM 2407 C CA . PRO A 1 334 ? 2.800 -6.799 -23.402 1.00 91.62 334 PRO A CA 1
ATOM 2408 C C . PRO A 1 334 ? 1.551 -7.414 -22.751 1.00 91.62 334 PRO A C 1
ATOM 2410 O O . PRO A 1 334 ? 1.511 -7.701 -21.568 1.00 91.62 334 PRO A O 1
ATOM 2413 N N . THR A 1 335 ? 0.550 -7.803 -23.552 1.00 90.88 335 THR A N 1
ATOM 2414 C CA . THR A 1 335 ? -0.697 -8.425 -23.046 1.00 90.88 335 THR A CA 1
ATOM 2415 C C . THR A 1 335 ? -0.544 -9.835 -22.448 1.00 90.88 335 THR A C 1
ATOM 2417 O O . THR A 1 335 ? -1.549 -10.471 -22.115 1.00 90.88 335 THR A O 1
ATOM 2420 N N . GLY A 1 336 ? 0.675 -10.376 -22.430 1.00 89.88 336 GLY A N 1
ATOM 2421 C CA . GLY A 1 336 ? 1.023 -11.625 -21.758 1.00 89.88 336 GLY A CA 1
ATOM 2422 C C . GLY A 1 336 ? 1.202 -11.457 -20.250 1.00 89.88 336 GLY A C 1
ATOM 2423 O O . GLY A 1 336 ? 1.015 -12.444 -19.538 1.00 89.88 336 GLY A O 1
ATOM 2424 N N . PHE A 1 337 ? 1.485 -10.233 -19.803 1.00 91.62 337 PHE A N 1
ATOM 2425 C CA . PHE A 1 337 ? 1.728 -9.876 -18.412 1.00 91.62 337 PHE A CA 1
ATOM 2426 C C . PHE A 1 337 ? 0.437 -9.503 -17.653 1.00 91.62 337 PHE A C 1
ATOM 2428 O O . PHE A 1 337 ? -0.582 -9.184 -18.295 1.00 91.62 337 PHE A O 1
ATOM 2435 N N . PRO A 1 338 ? 0.455 -9.599 -16.309 1.00 89.50 338 PRO A N 1
ATOM 2436 C CA . PRO A 1 338 ? -0.605 -9.143 -15.411 1.00 89.50 338 PRO A CA 1
ATOM 2437 C C . PRO A 1 338 ? -1.014 -7.669 -15.606 1.00 89.50 338 PRO A C 1
ATOM 2439 O O . PRO A 1 338 ? -0.373 -6.906 -16.323 1.00 89.50 338 PRO A O 1
ATOM 2442 N N . ASN A 1 339 ? -2.211 -7.363 -15.111 1.00 86.62 339 ASN A N 1
ATOM 2443 C CA . ASN A 1 339 ? -2.875 -6.053 -15.079 1.00 86.62 339 ASN A CA 1
ATOM 2444 C C . ASN A 1 339 ? -4.041 -6.234 -14.100 1.00 86.62 339 ASN A C 1
ATOM 2446 O O . ASN A 1 339 ? -5.174 -6.535 -14.520 1.00 86.62 339 ASN A O 1
ATOM 2450 N N . LEU A 1 340 ? -3.687 -6.351 -12.826 1.00 77.38 340 LEU A N 1
ATOM 2451 C CA . LEU A 1 340 ? -4.534 -6.845 -11.743 1.00 77.38 340 LEU A CA 1
ATOM 2452 C C . LEU A 1 340 ? -5.351 -5.724 -11.100 1.00 77.38 340 LEU A C 1
ATOM 2454 O O . LEU A 1 340 ? -6.508 -5.979 -10.756 1.00 77.38 340 LEU A O 1
ATOM 2458 N N . ASP A 1 341 ? -4.802 -4.516 -11.055 1.00 68.00 341 ASP A N 1
ATOM 2459 C CA . ASP A 1 341 ? -5.458 -3.263 -10.667 1.00 68.00 341 ASP A CA 1
ATOM 2460 C C . ASP A 1 341 ? -6.508 -2.807 -11.713 1.00 68.00 341 ASP A C 1
ATOM 2462 O O . ASP A 1 341 ? -7.646 -2.466 -11.389 1.00 68.00 341 ASP A O 1
ATOM 2466 N N . GLY A 1 342 ? -6.219 -2.966 -13.009 1.00 60.41 342 GLY A N 1
ATOM 2467 C CA . GLY A 1 342 ? -7.144 -2.798 -14.126 1.00 60.41 342 GLY A CA 1
ATOM 2468 C C . GLY A 1 342 ? -7.607 -1.361 -14.384 1.00 60.41 342 GLY A C 1
ATOM 2469 O O . GLY A 1 342 ? -8.632 -1.187 -15.070 1.00 60.41 342 GLY A O 1
ATOM 2470 N N . ASN A 1 343 ? -6.889 -0.362 -13.867 1.00 66.38 343 ASN A N 1
ATOM 2471 C CA . ASN A 1 343 ? -7.241 1.058 -13.955 1.00 66.38 343 ASN A CA 1
ATOM 2472 C C . ASN A 1 343 ? -7.046 1.593 -15.387 1.00 66.38 343 ASN A C 1
ATOM 2474 O O . ASN A 1 343 ? -7.865 2.360 -15.923 1.00 66.38 343 ASN A O 1
ATOM 2478 N N . THR A 1 344 ? -6.054 1.062 -16.100 1.00 75.00 344 THR A N 1
ATOM 2479 C CA . THR A 1 344 ? -5.696 1.421 -17.468 1.00 75.00 344 THR A CA 1
ATOM 2480 C C . THR A 1 344 ? -5.621 0.200 -18.400 1.00 75.00 344 THR A C 1
ATOM 2482 O O . THR A 1 344 ? -6.227 -0.850 -18.190 1.00 75.00 344 THR A O 1
ATOM 2485 N N . THR A 1 345 ? -5.024 0.387 -19.582 1.00 82.69 345 THR A N 1
ATOM 2486 C CA . THR A 1 345 ? -4.690 -0.728 -20.484 1.00 82.69 345 THR A CA 1
ATOM 2487 C C . THR A 1 345 ? -3.212 -1.071 -20.450 1.00 82.69 345 THR A C 1
ATOM 2489 O O . THR A 1 345 ? -2.809 -1.936 -21.235 1.00 82.69 345 THR A O 1
ATOM 2492 N N . GLU A 1 346 ? -2.428 -0.384 -19.626 1.00 87.44 346 GLU A N 1
ATOM 2493 C CA . GLU A 1 346 ? -1.029 -0.720 -19.402 1.00 87.44 346 GLU A CA 1
ATOM 2494 C C . GLU A 1 346 ? -0.936 -2.030 -18.599 1.00 87.44 346 GLU A C 1
ATOM 2496 O O . GLU A 1 346 ? -1.946 -2.726 -18.433 1.00 87.44 346 GLU A O 1
ATOM 2501 N N . ARG A 1 347 ? 0.272 -2.513 -18.336 1.00 90.88 347 ARG A N 1
ATOM 2502 C CA . ARG A 1 347 ? 0.501 -3.713 -17.517 1.00 90.88 347 ARG A CA 1
ATOM 2503 C C . ARG A 1 347 ? 1.017 -3.252 -16.166 1.00 90.88 347 ARG A C 1
ATOM 2505 O O . ARG A 1 347 ? 1.609 -2.187 -16.152 1.00 90.88 347 ARG A O 1
ATOM 2512 N N . ASP A 1 348 ? 0.829 -4.078 -15.136 1.00 87.88 348 ASP A N 1
ATOM 2513 C CA . ASP A 1 348 ? 1.126 -3.713 -13.739 1.00 87.88 348 ASP A CA 1
ATOM 2514 C C . ASP A 1 348 ? 2.506 -3.041 -13.611 1.00 87.88 348 ASP A C 1
ATOM 2516 O O . ASP A 1 348 ? 2.559 -1.900 -13.208 1.00 87.88 348 ASP A O 1
ATOM 2520 N N . TRP A 1 349 ? 3.566 -3.653 -14.151 1.00 90.25 349 TRP A N 1
ATOM 2521 C CA . TRP A 1 349 ? 4.948 -3.129 -14.139 1.00 90.25 349 TRP A CA 1
ATOM 2522 C C . TRP A 1 349 ? 5.195 -1.772 -14.838 1.00 90.25 349 TRP A C 1
ATOM 2524 O O . TRP A 1 349 ? 6.317 -1.295 -14.932 1.00 90.25 349 TRP A O 1
ATOM 2534 N N . ARG A 1 350 ? 4.173 -1.194 -15.469 1.00 89.19 350 ARG A N 1
ATOM 2535 C CA . ARG A 1 350 ? 4.218 0.115 -16.141 1.00 89.19 350 ARG A CA 1
ATOM 2536 C C . ARG A 1 350 ? 2.995 0.962 -15.869 1.00 89.19 350 ARG A C 1
ATOM 2538 O O . ARG A 1 350 ? 2.722 1.941 -16.577 1.00 89.19 350 ARG A O 1
ATOM 2545 N N . GLU A 1 351 ? 2.182 0.529 -14.931 1.00 85.12 351 GLU A N 1
ATOM 2546 C CA . GLU A 1 351 ? 0.946 1.184 -14.598 1.00 85.12 351 GLU A CA 1
ATOM 2547 C C . GLU A 1 351 ? 1.220 2.089 -13.412 1.00 85.12 351 GLU A C 1
ATOM 2549 O O . GLU A 1 351 ? 1.433 1.631 -12.302 1.00 85.12 351 GLU A O 1
ATOM 2554 N N . SER A 1 352 ? 1.203 3.404 -13.651 1.00 78.56 352 SER A N 1
ATOM 2555 C CA . SER A 1 352 ? 1.320 4.369 -12.560 1.00 78.56 352 SER A CA 1
ATOM 2556 C C . SER A 1 352 ? 0.316 4.032 -11.457 1.00 78.56 352 SER A C 1
ATOM 2558 O O . SER A 1 352 ? -0.880 3.940 -11.753 1.00 78.56 352 SER A O 1
ATOM 2560 N N . ILE A 1 353 ? 0.813 3.889 -10.224 1.00 77.75 353 ILE A N 1
ATOM 2561 C CA . ILE A 1 353 ? -0.007 3.539 -9.062 1.00 77.75 353 ILE A CA 1
ATOM 2562 C C . ILE A 1 353 ? -1.169 4.538 -8.931 1.00 77.75 353 ILE A C 1
ATOM 2564 O O . ILE A 1 353 ? -0.989 5.751 -9.076 1.00 77.75 353 ILE A O 1
ATOM 2568 N N . ASP A 1 354 ? -2.354 3.983 -8.705 1.00 82.94 354 ASP A N 1
ATOM 2569 C CA . ASP A 1 354 ? -3.645 4.643 -8.489 1.00 82.94 354 ASP A CA 1
ATOM 2570 C C . ASP A 1 354 ? -4.332 3.811 -7.395 1.00 82.94 354 ASP A C 1
ATOM 2572 O O . ASP A 1 354 ? -5.091 2.883 -7.705 1.00 82.94 354 ASP A O 1
ATOM 2576 N N . THR A 1 355 ? -3.899 4.033 -6.145 1.00 86.44 355 THR A N 1
ATOM 2577 C CA . THR A 1 355 ? -4.166 3.166 -4.980 1.00 86.44 355 THR A CA 1
ATOM 2578 C C . THR A 1 355 ? -5.668 2.983 -4.759 1.00 86.44 355 THR A C 1
ATOM 2580 O O . THR A 1 355 ? -6.152 1.855 -4.650 1.00 86.44 355 THR A O 1
ATOM 2583 N N . ASP A 1 356 ? -6.429 4.072 -4.806 1.00 85.88 356 ASP A N 1
ATOM 2584 C CA . ASP A 1 356 ? -7.882 4.067 -4.629 1.00 85.88 356 ASP A CA 1
ATOM 2585 C C . ASP A 1 356 ? -8.695 3.734 -5.907 1.00 85.88 356 ASP A C 1
ATOM 2587 O O . ASP A 1 356 ? -9.912 3.480 -5.857 1.00 85.88 356 ASP A O 1
ATOM 2591 N N . GLY A 1 357 ? -8.041 3.696 -7.072 1.00 84.56 357 GLY A N 1
ATOM 2592 C CA . GLY A 1 357 ? -8.648 3.398 -8.366 1.00 84.56 357 GLY A CA 1
ATOM 2593 C C . GLY A 1 357 ? -9.637 4.461 -8.857 1.00 84.56 357 GLY A C 1
ATOM 2594 O O . GLY A 1 357 ? -10.602 4.138 -9.582 1.00 84.56 357 GLY A O 1
ATOM 2595 N N . ASP A 1 358 ? -9.457 5.721 -8.465 1.00 84.94 358 ASP A N 1
ATOM 2596 C CA . ASP A 1 358 ? -10.308 6.837 -8.870 1.00 84.94 358 ASP A CA 1
ATOM 2597 C C . ASP A 1 358 ? -10.008 7.332 -10.307 1.00 84.94 358 ASP A C 1
ATOM 2599 O O . ASP A 1 358 ? -10.876 7.919 -10.991 1.00 84.94 358 ASP A O 1
ATOM 2603 N N . GLY A 1 359 ? -8.834 6.960 -10.830 1.00 84.69 359 GLY A N 1
ATOM 2604 C CA . GLY A 1 359 ? -8.324 7.317 -12.150 1.00 84.69 359 GLY A CA 1
ATOM 2605 C C . GLY A 1 359 ? -7.366 8.511 -12.161 1.00 84.69 359 GLY A C 1
ATOM 2606 O O . GLY A 1 359 ? -7.078 9.026 -13.260 1.00 84.69 359 GLY A O 1
ATOM 2607 N N . ILE A 1 360 ? -6.923 8.977 -10.996 1.00 85.38 360 ILE A N 1
ATOM 2608 C CA . ILE A 1 360 ? -5.884 9.980 -10.775 1.00 85.38 360 ILE A CA 1
ATOM 2609 C C . ILE A 1 360 ? -4.683 9.253 -10.141 1.00 85.38 360 ILE A C 1
ATOM 2611 O O . ILE A 1 360 ? -4.781 8.746 -9.042 1.00 85.38 360 ILE A O 1
ATOM 2615 N N . PRO A 1 361 ? -3.533 9.166 -10.833 1.00 84.00 361 PRO A N 1
ATOM 2616 C CA . PRO A 1 361 ? -2.365 8.493 -10.268 1.00 84.00 361 PRO A CA 1
ATOM 2617 C C . PRO A 1 361 ? -1.817 9.212 -9.032 1.00 84.00 361 PRO A C 1
ATOM 2619 O O . PRO A 1 361 ? -1.738 10.447 -9.055 1.00 84.00 361 PRO A O 1
ATOM 2622 N N . ASN A 1 362 ? -1.306 8.453 -8.061 1.00 86.19 362 ASN A N 1
ATOM 2623 C CA . ASN A 1 362 ? -0.804 8.935 -6.766 1.00 86.19 362 ASN A CA 1
ATOM 2624 C C . ASN A 1 362 ? 0.165 10.132 -6.893 1.00 86.19 362 ASN A C 1
ATOM 2626 O O . ASN A 1 362 ? 0.133 11.117 -6.166 1.00 86.19 362 ASN A O 1
ATOM 2630 N N . GLU A 1 363 ? 1.019 10.140 -7.925 1.00 84.44 363 GLU A N 1
ATOM 2631 C CA . GLU A 1 363 ? 1.970 11.238 -8.177 1.00 84.44 363 GLU A CA 1
ATOM 2632 C C . GLU A 1 363 ? 1.335 12.633 -8.382 1.00 84.44 363 GLU A C 1
ATOM 2634 O O . GLU A 1 363 ? 2.019 13.670 -8.305 1.00 84.44 363 GLU A O 1
ATOM 2639 N N . VAL A 1 364 ? 0.048 12.671 -8.726 1.00 88.19 364 VAL A N 1
ATOM 2640 C CA . VAL A 1 364 ? -0.739 13.885 -8.957 1.00 88.19 364 VAL A CA 1
ATOM 2641 C C . VAL A 1 364 ? -2.029 13.938 -8.143 1.00 88.19 364 VAL A C 1
ATOM 2643 O O . VAL A 1 364 ? -2.695 14.983 -8.217 1.00 88.19 364 VAL A O 1
ATOM 2646 N N . ASP A 1 365 ? -2.350 12.875 -7.412 1.00 91.19 365 ASP A N 1
ATOM 2647 C CA . ASP A 1 365 ? -3.404 12.855 -6.407 1.00 91.19 365 ASP A CA 1
ATOM 2648 C C . ASP A 1 365 ? -3.008 13.733 -5.201 1.00 91.19 365 ASP A C 1
ATOM 2650 O O . ASP A 1 365 ? -1.883 14.238 -5.100 1.00 91.19 365 ASP A O 1
ATOM 2654 N N . LEU A 1 366 ? -3.987 14.096 -4.383 1.00 93.81 366 LEU A N 1
ATOM 2655 C CA . LEU A 1 366 ? -3.806 14.799 -3.118 1.00 93.81 366 LEU A CA 1
ATOM 2656 C C . LEU A 1 366 ? -4.223 13.956 -1.907 1.00 93.81 366 LEU A C 1
ATOM 2658 O O . LEU A 1 366 ? -4.115 14.490 -0.795 1.00 93.81 366 LEU A O 1
ATOM 2662 N N . ASP A 1 367 ? -4.804 12.783 -2.149 1.00 94.38 367 ASP A N 1
ATOM 2663 C CA . ASP A 1 367 ? -5.433 11.874 -1.194 1.00 94.38 367 ASP A CA 1
ATOM 2664 C C . ASP A 1 367 ? -5.406 10.449 -1.792 1.00 94.38 367 ASP A C 1
ATOM 2666 O O . ASP A 1 367 ? -6.443 9.969 -2.246 1.00 94.38 367 ASP A O 1
ATOM 2670 N N . ASP A 1 368 ? -4.219 9.823 -1.885 1.00 93.38 368 ASP A N 1
ATOM 2671 C CA . ASP A 1 368 ? -3.993 8.597 -2.691 1.00 93.38 368 ASP A CA 1
ATOM 2672 C C . ASP A 1 368 ? -4.917 7.415 -2.308 1.00 93.38 368 ASP A C 1
ATOM 2674 O O . ASP A 1 368 ? -5.189 6.548 -3.145 1.00 93.38 368 ASP A O 1
ATOM 2678 N N . ASP A 1 369 ? -5.386 7.347 -1.059 1.00 93.38 369 ASP A N 1
ATOM 2679 C CA . ASP A 1 369 ? -6.300 6.312 -0.557 1.00 93.38 369 ASP A CA 1
ATOM 2680 C C . ASP A 1 369 ? -7.775 6.746 -0.464 1.00 93.38 369 ASP A C 1
ATOM 2682 O O . ASP A 1 369 ? -8.670 5.911 -0.255 1.00 93.38 369 ASP A O 1
ATOM 2686 N N . ASN A 1 370 ? -8.050 8.033 -0.690 1.00 94.00 370 ASN A N 1
ATOM 2687 C CA . ASN A 1 370 ? -9.365 8.660 -0.626 1.00 94.00 370 ASN A CA 1
ATOM 2688 C C . ASN A 1 370 ? -10.068 8.532 0.749 1.00 94.00 370 ASN A C 1
ATOM 2690 O O . ASN A 1 370 ? -11.311 8.561 0.836 1.00 94.00 370 ASN A O 1
ATOM 2694 N N . ASP A 1 371 ? -9.318 8.413 1.846 1.00 94.31 371 ASP A N 1
ATOM 2695 C CA . ASP A 1 371 ? -9.844 8.398 3.219 1.00 94.31 371 ASP A CA 1
ATOM 2696 C C . ASP A 1 371 ? -10.324 9.808 3.678 1.00 94.31 371 ASP A C 1
ATOM 2698 O O . ASP A 1 371 ? -11.136 9.983 4.607 1.00 94.31 371 ASP A O 1
ATOM 2702 N N . GLY A 1 372 ? -9.935 10.845 2.926 1.00 93.62 372 GLY A N 1
ATOM 2703 C CA . GLY A 1 372 ? -10.317 12.236 3.102 1.00 93.62 372 GLY A CA 1
ATOM 2704 C C . GLY A 1 372 ? -9.359 13.063 3.952 1.00 93.62 372 GLY A C 1
ATOM 2705 O O . GLY A 1 372 ? -9.688 14.237 4.200 1.00 93.62 372 GLY A O 1
ATOM 2706 N N . ILE A 1 373 ? -8.251 12.503 4.432 1.00 94.69 373 ILE A N 1
ATOM 2707 C CA . ILE A 1 373 ? -7.070 13.205 4.936 1.00 94.69 373 ILE A CA 1
ATOM 2708 C C . ILE A 1 373 ? -6.324 13.693 3.673 1.00 94.69 373 ILE A C 1
ATOM 2710 O O . ILE A 1 373 ? -6.977 14.287 2.827 1.00 94.69 373 ILE A O 1
ATOM 2714 N N . THR A 1 374 ? -5.008 13.772 3.586 1.00 95.31 374 THR A N 1
ATOM 2715 C CA . THR A 1 374 ? -4.319 14.229 2.360 1.00 95.31 374 THR A CA 1
ATOM 2716 C C . THR A 1 374 ? -2.874 13.840 2.553 1.00 95.31 374 THR A C 1
ATOM 2718 O O . THR A 1 374 ? -2.337 14.230 3.593 1.00 95.31 374 THR A O 1
ATOM 2721 N N . ASP A 1 375 ? -2.167 13.360 1.536 1.00 94.94 375 ASP A N 1
ATOM 2722 C CA . ASP A 1 375 ? -0.784 12.856 1.664 1.00 94.94 375 ASP A CA 1
ATOM 2723 C C . ASP A 1 375 ? 0.197 13.882 2.269 1.00 94.94 375 ASP A C 1
ATOM 2725 O O . ASP A 1 375 ? 1.247 13.570 2.825 1.00 94.94 375 ASP A O 1
ATOM 2729 N N . VAL A 1 376 ? -0.112 15.182 2.190 1.00 94.44 376 VAL A N 1
ATOM 2730 C CA . VAL A 1 376 ? 0.683 16.237 2.850 1.00 94.44 376 VAL A CA 1
ATOM 2731 C C . VAL A 1 376 ? 0.582 16.201 4.386 1.00 94.44 376 VAL A C 1
ATOM 2733 O O . VAL A 1 376 ? 1.470 16.735 5.067 1.00 94.44 376 VAL A O 1
ATOM 2736 N N . ILE A 1 377 ? -0.527 15.696 4.914 1.00 94.12 377 ILE A N 1
ATOM 2737 C CA . ILE A 1 377 ? -0.844 15.535 6.332 1.00 94.12 377 ILE A CA 1
ATOM 2738 C C . ILE A 1 377 ? -0.309 14.195 6.842 1.00 94.12 377 ILE A C 1
ATOM 2740 O O . ILE A 1 377 ? 0.411 14.262 7.839 1.00 94.12 377 ILE A O 1
ATOM 2744 N N . GLU A 1 378 ? -0.584 13.068 6.176 1.00 94.62 378 GLU A N 1
ATOM 2745 C CA . GLU A 1 378 ? -0.023 11.750 6.546 1.00 94.62 378 GLU A CA 1
ATOM 2746 C C . GLU A 1 378 ? 1.488 11.693 6.333 1.00 94.62 378 GLU A C 1
ATOM 2748 O O . GLU A 1 378 ? 2.261 11.375 7.233 1.00 94.62 378 GLU A O 1
ATOM 2753 N N . GLY A 1 379 ? 1.954 12.159 5.178 1.00 91.69 379 GLY A N 1
ATOM 2754 C CA . GLY A 1 379 ? 3.367 12.194 4.847 1.00 91.69 379 GLY A CA 1
ATOM 2755 C C . GLY A 1 379 ? 3.799 10.980 4.036 1.00 91.69 379 GLY A C 1
ATOM 2756 O O . GLY A 1 379 ? 3.306 10.764 2.944 1.00 91.69 379 GLY A O 1
ATOM 2757 N N . THR A 1 380 ? 4.861 10.312 4.478 1.00 91.00 380 THR A N 1
ATOM 2758 C CA . THR A 1 380 ? 5.470 9.167 3.768 1.00 91.00 380 THR A CA 1
ATOM 2759 C C . THR A 1 380 ? 5.974 8.124 4.764 1.00 91.00 380 THR A C 1
ATOM 2761 O O . THR A 1 380 ? 6.962 7.437 4.486 1.00 91.00 380 THR A O 1
ATOM 2764 N N . ASP A 1 381 ? 5.479 8.194 5.998 1.00 93.25 381 ASP A N 1
ATOM 2765 C CA . ASP A 1 381 ? 5.803 7.206 7.016 1.00 93.25 381 ASP A CA 1
ATOM 2766 C C . ASP A 1 381 ? 4.896 5.976 6.771 1.00 93.25 381 ASP A C 1
ATOM 2768 O O . ASP A 1 381 ? 3.997 6.032 5.938 1.00 93.25 381 ASP A O 1
ATOM 2772 N N . ASP A 1 382 ? 5.258 4.854 7.379 1.00 94.88 382 ASP A N 1
ATOM 2773 C CA . ASP A 1 382 ? 4.575 3.553 7.316 1.00 94.88 382 ASP A CA 1
ATOM 2774 C C . ASP A 1 382 ? 4.565 3.110 8.780 1.00 94.88 382 ASP A C 1
ATOM 2776 O O . ASP A 1 382 ? 5.613 2.725 9.334 1.00 94.88 382 ASP A O 1
ATOM 2780 N N . THR A 1 383 ? 3.471 3.448 9.457 1.00 95.06 383 THR A N 1
ATOM 2781 C CA . THR A 1 383 ? 3.386 3.496 10.916 1.00 95.06 383 THR A CA 1
ATOM 2782 C C . THR A 1 383 ? 3.410 2.095 11.511 1.00 95.06 383 THR A C 1
ATOM 2784 O O . THR A 1 383 ? 4.197 1.830 12.433 1.00 95.06 383 THR A O 1
ATOM 2787 N N . ASP A 1 384 ? 2.644 1.179 10.934 1.00 93.19 384 ASP A N 1
ATOM 2788 C CA . ASP A 1 384 ? 2.534 -0.196 11.400 1.00 93.19 384 ASP A CA 1
ATOM 2789 C C . ASP A 1 384 ? 3.614 -1.138 10.808 1.00 93.19 384 ASP A C 1
ATOM 2791 O O . ASP A 1 384 ? 3.955 -2.181 11.393 1.00 93.19 384 ASP A O 1
ATOM 2795 N N . GLY A 1 385 ? 4.265 -0.727 9.716 1.00 92.56 385 GLY A N 1
ATOM 2796 C CA . GLY A 1 385 ? 5.341 -1.455 9.064 1.00 92.56 385 GLY A CA 1
ATOM 2797 C C . GLY A 1 385 ? 4.871 -2.611 8.183 1.00 92.56 385 GLY A C 1
ATOM 2798 O O . GLY A 1 385 ? 5.654 -3.568 8.009 1.00 92.56 385 GLY A O 1
ATOM 2799 N N . ASP A 1 386 ? 3.631 -2.593 7.692 1.00 88.75 386 ASP A N 1
ATOM 2800 C CA . ASP A 1 386 ? 3.099 -3.623 6.799 1.00 88.75 386 ASP A CA 1
ATOM 2801 C C . ASP A 1 386 ? 3.571 -3.472 5.341 1.00 88.75 386 ASP A C 1
ATOM 2803 O O . ASP A 1 386 ? 3.623 -4.466 4.598 1.00 88.75 386 ASP A O 1
ATOM 2807 N N . GLY A 1 387 ? 4.096 -2.291 5.007 1.00 89.00 387 GLY A N 1
ATOM 2808 C CA . GLY A 1 387 ? 4.633 -1.939 3.703 1.00 89.00 387 GLY A CA 1
ATOM 2809 C C . GLY A 1 387 ? 3.713 -1.065 2.860 1.00 89.00 387 GLY A C 1
ATOM 2810 O O . GLY A 1 387 ? 4.091 -0.816 1.723 1.00 89.00 387 GLY A O 1
ATOM 2811 N N . ILE A 1 388 ? 2.572 -0.611 3.374 1.00 88.56 388 ILE A N 1
ATOM 2812 C CA . ILE A 1 388 ? 1.718 0.401 2.755 1.00 88.56 388 ILE A CA 1
ATOM 2813 C C . ILE A 1 388 ? 2.018 1.742 3.452 1.00 88.56 388 ILE A C 1
ATOM 2815 O O . ILE A 1 388 ? 2.000 1.824 4.676 1.00 88.56 388 ILE A O 1
ATOM 2819 N N . PRO A 1 389 ? 2.404 2.808 2.728 1.00 93.88 389 PRO A N 1
ATOM 2820 C CA . PRO A 1 389 ? 2.592 4.116 3.354 1.00 93.88 389 PRO A CA 1
ATOM 2821 C C . PRO A 1 389 ? 1.281 4.655 3.935 1.00 93.88 389 PRO A C 1
ATOM 2823 O O . PRO A 1 389 ? 0.264 4.544 3.266 1.00 93.88 389 PRO A O 1
ATOM 2826 N N . ASP A 1 390 ? 1.335 5.379 5.060 1.00 95.94 390 ASP A N 1
ATOM 2827 C CA . ASP A 1 390 ? 0.162 5.972 5.740 1.00 95.94 390 ASP A CA 1
ATOM 2828 C C . ASP A 1 390 ? -0.738 6.828 4.821 1.00 95.94 390 ASP A C 1
ATOM 2830 O O . ASP A 1 390 ? -1.861 7.134 5.169 1.00 95.94 390 ASP A O 1
ATOM 2834 N N . SER A 1 391 ? -0.227 7.326 3.688 1.00 95.69 391 SER A N 1
ATOM 2835 C CA . SER A 1 391 ? -1.023 8.107 2.728 1.00 95.69 391 SER A CA 1
ATOM 2836 C C . SER A 1 391 ? -1.739 7.258 1.675 1.00 95.69 391 SER A C 1
ATOM 2838 O O . SER A 1 391 ? -2.285 7.811 0.730 1.00 95.69 391 SER A O 1
ATOM 2840 N N . GLN A 1 392 ? -1.560 5.943 1.723 1.00 94.25 392 GLN A N 1
ATOM 2841 C CA . GLN A 1 392 ? -2.076 4.936 0.795 1.00 94.25 392 GLN A CA 1
ATOM 2842 C C . GLN A 1 392 ? -2.794 3.814 1.565 1.00 94.25 392 GLN A C 1
ATOM 2844 O O . GLN A 1 392 ? -3.091 2.769 0.982 1.00 94.25 392 GLN A O 1
ATOM 2849 N N . ASP A 1 393 ? -3.028 4.020 2.859 1.00 94.81 393 ASP A N 1
ATOM 2850 C CA . ASP A 1 393 ? -3.461 3.027 3.830 1.00 94.81 393 ASP A CA 1
ATOM 2851 C C . ASP A 1 393 ? -4.785 3.489 4.451 1.00 94.81 393 ASP A C 1
ATOM 2853 O O . ASP A 1 393 ? -4.889 4.589 4.984 1.00 94.81 393 ASP A O 1
ATOM 2857 N N . LEU A 1 394 ? -5.829 2.657 4.386 1.00 94.38 394 LEU A N 1
ATOM 2858 C CA . LEU A 1 394 ? -7.128 3.012 4.960 1.00 94.38 394 LEU A CA 1
ATOM 2859 C C . LEU A 1 394 ? -7.206 2.827 6.490 1.00 94.38 394 LEU A C 1
ATOM 2861 O O . LEU A 1 394 ? -8.264 3.141 7.052 1.00 94.38 394 LEU A O 1
ATOM 2865 N N . ASP A 1 395 ? -6.180 2.259 7.130 1.00 94.94 395 ASP A N 1
ATOM 2866 C CA . ASP A 1 395 ? -6.072 1.901 8.556 1.00 94.94 395 ASP A CA 1
ATOM 2867 C C . ASP A 1 395 ? -4.585 1.917 9.006 1.00 94.94 395 ASP A C 1
ATOM 2869 O O . ASP A 1 395 ? -4.005 0.874 9.307 1.00 94.94 395 ASP A O 1
ATOM 2873 N N . SER A 1 396 ? -3.965 3.102 9.056 1.00 96.19 396 SER A N 1
ATOM 2874 C CA . SER A 1 396 ? -2.505 3.332 9.151 1.00 96.19 396 SER A CA 1
ATOM 2875 C C . SER A 1 396 ? -1.791 2.707 10.370 1.00 96.19 396 SER A C 1
ATOM 2877 O O . SER A 1 396 ? -0.572 2.503 10.350 1.00 96.19 396 SER A O 1
ATOM 2879 N N . ASP A 1 397 ? -2.489 2.430 11.475 1.00 95.88 397 ASP A N 1
ATOM 2880 C CA . ASP A 1 397 ? -1.950 1.697 12.636 1.00 95.88 397 ASP A CA 1
ATOM 2881 C C . ASP A 1 397 ? -2.441 0.248 12.745 1.00 95.88 397 ASP A C 1
ATOM 2883 O O . ASP A 1 397 ? -1.968 -0.529 13.589 1.00 95.88 397 ASP A O 1
ATOM 2887 N N . ASN A 1 398 ? -3.339 -0.131 11.842 1.00 94.56 398 ASN A N 1
ATOM 2888 C CA . ASN A 1 398 ? -3.868 -1.464 11.663 1.00 94.56 398 ASN A CA 1
ATOM 2889 C C . ASN A 1 398 ? -4.627 -2.007 12.892 1.00 94.56 398 ASN A C 1
ATOM 2891 O O . ASN A 1 398 ? -4.678 -3.222 13.154 1.00 94.56 398 ASN A O 1
ATOM 2895 N N . ASP A 1 399 ? -5.229 -1.117 13.683 1.00 93.81 399 ASP A N 1
ATOM 2896 C CA . ASP A 1 399 ? -6.046 -1.452 14.850 1.00 93.81 399 ASP A CA 1
ATOM 2897 C C . ASP A 1 399 ? -7.490 -1.898 14.471 1.00 93.81 399 ASP A C 1
ATOM 2899 O O . ASP A 1 399 ? -8.236 -2.481 15.278 1.00 93.81 399 ASP A O 1
ATOM 2903 N N . GLY A 1 400 ? -7.880 -1.725 13.204 1.00 91.12 400 GLY A N 1
ATOM 2904 C CA . GLY A 1 400 ? -9.179 -2.082 12.642 1.00 91.12 400 GLY A CA 1
ATOM 2905 C C . GLY A 1 400 ? -10.217 -0.952 12.627 1.00 91.12 400 GLY A C 1
ATOM 2906 O O . GLY A 1 400 ? -11.380 -1.217 12.262 1.00 91.12 400 GLY A O 1
ATOM 2907 N N . ILE A 1 401 ? -9.862 0.263 13.047 1.00 92.50 401 ILE A N 1
ATOM 2908 C CA . ILE A 1 401 ? -10.661 1.485 12.979 1.00 92.50 401 ILE A CA 1
ATOM 2909 C C . ILE A 1 401 ? -10.071 2.421 11.917 1.00 92.50 401 ILE A C 1
ATOM 2911 O O . ILE A 1 401 ? -9.409 3.383 12.228 1.00 92.50 401 ILE A O 1
ATOM 2915 N N . THR A 1 402 ? -10.522 2.265 10.678 1.00 94.00 402 THR A N 1
ATOM 2916 C CA . THR A 1 402 ? -10.112 3.099 9.529 1.00 94.00 402 THR A CA 1
ATOM 2917 C C . THR A 1 402 ? -9.851 4.596 9.798 1.00 94.00 402 THR A C 1
ATOM 2919 O O . THR A 1 402 ? -10.717 5.263 10.393 1.00 94.00 402 THR A O 1
ATOM 2922 N N . ASP A 1 403 ? -8.837 5.161 9.149 1.00 95.31 403 ASP A N 1
ATOM 2923 C CA . ASP A 1 403 ? -8.360 6.548 9.273 1.00 95.31 403 ASP A CA 1
ATOM 2924 C C . ASP A 1 403 ? -9.464 7.601 9.063 1.00 95.31 403 ASP A C 1
ATOM 2926 O O . ASP A 1 403 ? -9.632 8.564 9.835 1.00 95.31 403 ASP A O 1
ATOM 2930 N N . VAL A 1 404 ? -10.352 7.369 8.088 1.00 94.06 404 VAL A N 1
ATOM 2931 C CA . VAL A 1 404 ? -11.534 8.215 7.847 1.00 94.06 404 VAL A CA 1
ATOM 2932 C C . VAL A 1 404 ? -12.426 8.348 9.085 1.00 94.06 404 VAL A C 1
ATOM 2934 O O . VAL A 1 404 ? -13.085 9.373 9.298 1.00 94.06 404 VAL A O 1
ATOM 2937 N N . THR A 1 405 ? -12.514 7.302 9.903 1.00 92.69 405 THR A N 1
ATOM 2938 C CA . THR A 1 405 ? -13.346 7.270 11.107 1.00 92.69 405 THR A CA 1
ATOM 2939 C C . THR A 1 405 ? -12.676 8.044 12.236 1.00 92.69 405 THR A C 1
ATOM 2941 O O . THR A 1 405 ? -13.343 8.825 12.928 1.00 92.69 405 THR A O 1
ATOM 2944 N N . GLU A 1 406 ? -11.370 7.897 12.382 1.00 94.06 406 GLU A N 1
ATOM 2945 C CA . GLU A 1 406 ? -10.578 8.459 13.472 1.00 94.06 406 GLU A CA 1
ATOM 2946 C C . GLU A 1 406 ? -10.243 9.933 13.285 1.00 94.06 406 GLU A C 1
ATOM 2948 O O . GLU A 1 406 ? -10.336 10.729 14.227 1.00 94.06 406 GLU A O 1
ATOM 2953 N N . SER A 1 407 ? -10.041 10.350 12.036 1.00 93.12 407 SER A N 1
ATOM 2954 C CA . SER A 1 407 ? -10.002 11.759 11.633 1.00 93.12 407 SER A CA 1
ATOM 2955 C C . SER A 1 407 ? -11.358 12.470 11.798 1.00 93.12 407 SER A C 1
ATOM 2957 O O . SER A 1 407 ? -11.489 13.691 11.615 1.00 93.12 407 SER A O 1
ATOM 2959 N N . GLY A 1 408 ? -12.410 11.733 12.183 1.00 90.00 408 GLY A N 1
ATOM 2960 C CA . GLY A 1 408 ? -13.771 12.238 12.354 1.00 90.00 408 GLY A CA 1
ATOM 2961 C C . GLY A 1 408 ? -14.472 12.541 11.027 1.00 90.00 408 GLY A C 1
ATOM 2962 O O . GLY A 1 408 ? -15.440 13.325 10.995 1.00 90.00 408 GLY A O 1
ATOM 2963 N N . GLY A 1 409 ? -13.979 11.941 9.945 1.00 90.31 409 GLY A N 1
ATOM 2964 C CA . GLY A 1 409 ? -14.565 11.935 8.620 1.00 90.31 409 GLY A CA 1
ATOM 2965 C C . GLY A 1 409 ? -15.955 11.301 8.586 1.00 90.31 409 GLY A C 1
ATOM 2966 O O . GLY A 1 409 ? -16.512 10.777 9.553 1.00 90.31 409 GLY A O 1
ATOM 2967 N N . SER A 1 410 ? -16.617 11.460 7.445 1.00 89.19 410 SER A N 1
ATOM 2968 C CA . SER A 1 410 ? -17.966 10.944 7.239 1.00 89.19 410 SER A CA 1
ATOM 2969 C C . SER A 1 410 ? -17.916 9.785 6.265 1.00 89.19 410 SER A C 1
ATOM 2971 O O . SER A 1 410 ? -18.089 10.026 5.073 1.00 89.19 410 SER A O 1
ATOM 2973 N N . ASP A 1 411 ? -17.887 8.566 6.790 1.00 90.25 411 ASP A N 1
ATOM 2974 C CA . ASP A 1 411 ? -18.044 7.323 6.030 1.00 90.25 411 ASP A CA 1
ATOM 2975 C C . ASP A 1 411 ? -19.396 6.612 6.326 1.00 90.25 411 ASP A C 1
ATOM 2977 O O . ASP A 1 411 ? -19.544 5.792 7.233 1.00 90.25 411 ASP A O 1
ATOM 2981 N N . PRO A 1 412 ? -20.480 6.994 5.624 1.00 89.38 412 PRO A N 1
ATOM 2982 C CA . PRO A 1 412 ? -21.769 6.308 5.675 1.00 89.38 412 PRO A CA 1
ATOM 2983 C C . PRO A 1 412 ? -21.811 4.847 5.197 1.00 89.38 412 PRO A C 1
ATOM 2985 O O . PRO A 1 412 ? -22.843 4.195 5.433 1.00 89.38 412 PRO A O 1
ATOM 2988 N N . ASP A 1 413 ? -20.812 4.397 4.442 1.00 88.00 413 ASP A N 1
ATOM 2989 C CA . ASP A 1 413 ? -20.727 3.064 3.830 1.00 88.00 413 ASP A CA 1
ATOM 2990 C C . ASP A 1 413 ? -19.999 2.083 4.736 1.00 88.00 413 ASP A C 1
ATOM 2992 O O . ASP A 1 413 ? -20.296 0.885 4.652 1.00 88.00 413 ASP A O 1
ATOM 2996 N N . ASN A 1 414 ? -19.151 2.629 5.612 1.00 87.81 414 ASN A N 1
ATOM 2997 C CA . ASN A 1 414 ? -18.199 1.944 6.463 1.00 87.81 414 ASN A CA 1
ATOM 2998 C C . ASN A 1 414 ? -17.124 1.216 5.646 1.00 87.81 414 ASN A C 1
ATOM 3000 O O . ASN A 1 414 ? -16.882 0.061 5.975 1.00 87.81 414 ASN A O 1
ATOM 3004 N N . ASN A 1 415 ? -16.589 1.862 4.598 1.00 88.19 415 ASN A N 1
ATOM 3005 C CA . ASN A 1 415 ? -15.602 1.333 3.651 1.00 88.19 415 ASN A CA 1
ATOM 3006 C C . ASN A 1 415 ? -14.225 1.977 3.653 1.00 88.19 415 ASN A C 1
ATOM 3008 O O . ASN A 1 415 ? -13.525 1.817 2.659 1.00 88.19 415 ASN A O 1
ATOM 3012 N N . GLY A 1 416 ? -13.864 2.710 4.704 1.00 90.88 416 GLY A N 1
ATOM 3013 C CA . GLY A 1 416 ? -12.547 3.349 4.821 1.00 90.88 416 GLY A CA 1
ATOM 3014 C C . GLY A 1 416 ? -12.404 4.599 3.952 1.00 90.88 416 GLY A C 1
ATOM 3015 O O . GLY A 1 416 ? -11.651 5.495 4.276 1.00 90.88 416 GLY A O 1
ATOM 3016 N N . ILE A 1 417 ? -13.235 4.735 2.921 1.00 92.56 417 ILE A N 1
ATOM 3017 C CA . ILE A 1 417 ? -13.204 5.850 1.976 1.00 92.56 417 ILE A CA 1
ATOM 3018 C C . ILE A 1 417 ? -14.200 6.939 2.377 1.00 92.56 417 ILE A C 1
ATOM 3020 O O . ILE A 1 417 ? -15.352 6.688 2.767 1.00 92.56 417 ILE A O 1
ATOM 3024 N N . ILE A 1 418 ? -13.810 8.197 2.195 1.00 93.38 418 ILE A N 1
ATOM 3025 C CA . ILE A 1 418 ? -14.643 9.335 2.560 1.00 93.38 418 ILE A CA 1
ATOM 3026 C C . ILE A 1 418 ? -15.943 9.409 1.740 1.00 93.38 418 ILE A C 1
ATOM 3028 O O . ILE A 1 418 ? -16.012 9.485 0.510 1.00 93.38 418 ILE A O 1
ATOM 3032 N N . GLY A 1 419 ? -17.067 9.523 2.445 1.00 91.00 419 GLY A N 1
ATOM 3033 C CA . GLY A 1 419 ? -18.365 9.754 1.826 1.00 91.00 419 GLY A CA 1
ATOM 3034 C C . GLY A 1 419 ? -19.093 8.470 1.437 1.00 91.00 419 GLY A C 1
ATOM 3035 O O . GLY A 1 419 ? -19.697 7.836 2.287 1.00 91.00 419 GLY A O 1
ATOM 3036 N N . THR A 1 420 ? -19.282 8.211 0.143 1.00 87.69 420 THR A N 1
ATOM 3037 C CA . THR A 1 420 ? -20.046 7.019 -0.275 1.00 87.69 420 THR A CA 1
ATOM 3038 C C . THR A 1 420 ? -19.529 6.457 -1.589 1.00 87.69 420 THR A C 1
ATOM 3040 O O . THR A 1 420 ? -19.575 7.172 -2.599 1.00 87.69 420 THR A O 1
ATOM 3043 N N . GLY A 1 421 ? -19.252 5.155 -1.620 1.00 84.06 421 GLY A N 1
ATOM 3044 C CA . GLY A 1 421 ? -18.664 4.434 -2.747 1.00 84.06 421 GLY A CA 1
ATOM 3045 C C . GLY A 1 421 ? -17.161 4.667 -2.901 1.00 84.06 421 GLY A C 1
ATOM 3046 O O . GLY A 1 421 ? -16.639 5.625 -2.363 1.00 84.06 421 GLY A O 1
ATOM 3047 N N . LEU A 1 422 ? -16.524 3.811 -3.708 1.00 77.25 422 LEU A N 1
ATOM 3048 C CA . LEU A 1 422 ? -15.065 3.776 -3.904 1.00 77.25 422 LEU A CA 1
ATOM 3049 C C . LEU A 1 422 ? -14.473 4.995 -4.615 1.00 77.25 422 LEU A C 1
ATOM 3051 O O . LEU A 1 422 ? -13.299 5.251 -4.498 1.00 77.25 422 LEU A O 1
ATOM 3055 N N . VAL A 1 423 ? -15.289 5.724 -5.380 1.00 83.00 423 VAL A N 1
ATOM 3056 C CA . VAL A 1 423 ? -14.852 6.959 -6.040 1.00 83.00 423 VAL A CA 1
ATOM 3057 C C . VAL A 1 423 ? -15.781 8.061 -5.568 1.00 83.00 423 VAL A C 1
ATOM 3059 O O . VAL A 1 423 ? -16.925 8.162 -6.070 1.00 83.00 423 VAL A O 1
ATOM 3062 N N . PRO A 1 424 ? -15.358 8.835 -4.558 1.00 84.44 424 PRO A N 1
ATOM 3063 C CA . PRO A 1 424 ? -16.105 9.973 -4.074 1.00 84.44 424 PRO A CA 1
ATOM 3064 C C . PRO A 1 424 ? -16.369 10.989 -5.192 1.00 84.44 424 PRO A C 1
ATOM 3066 O O . PRO A 1 424 ? -15.880 10.928 -6.319 1.00 84.44 424 PRO A O 1
ATOM 3069 N N . GLY A 1 425 ? -17.277 11.928 -4.935 1.00 87.44 425 GLY A N 1
ATOM 3070 C CA . GLY A 1 425 ? -17.504 12.981 -5.918 1.00 87.44 425 GLY A CA 1
ATOM 3071 C C . GLY A 1 425 ? -16.349 13.971 -5.896 1.00 87.44 425 GLY A C 1
ATOM 3072 O O . GLY A 1 425 ? -16.307 14.734 -4.949 1.00 87.44 425 GLY A O 1
ATOM 3073 N N . ASP A 1 426 ? -15.533 14.036 -6.942 1.00 90.06 426 ASP A N 1
ATOM 3074 C CA . ASP A 1 426 ? -14.559 15.115 -7.159 1.00 90.06 426 ASP A CA 1
ATOM 3075 C C . ASP A 1 426 ? -15.019 16.021 -8.327 1.00 90.06 426 ASP A C 1
ATOM 3077 O O . ASP A 1 426 ? -15.273 15.589 -9.463 1.00 90.06 426 ASP A O 1
ATOM 3081 N N . SER A 1 427 ? -15.234 17.307 -8.039 1.00 90.75 427 SER A N 1
ATOM 3082 C CA . SER A 1 427 ? -15.716 18.281 -9.021 1.00 90.75 427 SER A CA 1
ATOM 3083 C C . SER A 1 427 ? -14.615 18.962 -9.847 1.00 90.75 427 SER A C 1
ATOM 3085 O O . SER A 1 427 ? -14.941 19.457 -10.947 1.00 90.75 427 SER A O 1
ATOM 3087 N N . ASP A 1 428 ? -13.377 19.050 -9.360 1.00 88.38 428 ASP A N 1
ATOM 3088 C CA . ASP A 1 428 ? -12.245 19.718 -10.018 1.00 88.38 428 ASP A CA 1
ATOM 3089 C C . ASP A 1 428 ? -11.145 18.798 -10.543 1.00 88.38 428 ASP A C 1
ATOM 3091 O O . ASP A 1 428 ? -10.421 19.255 -11.442 1.00 88.38 428 ASP A O 1
ATOM 3095 N N . GLY A 1 429 ? -11.156 17.515 -10.186 1.00 88.06 429 GLY A N 1
ATOM 3096 C CA . GLY A 1 429 ? -10.233 16.515 -10.719 1.00 88.06 429 GLY A CA 1
ATOM 3097 C C . GLY A 1 429 ? -8.853 16.635 -10.085 1.00 88.06 429 GLY A C 1
ATOM 3098 O O . GLY A 1 429 ? -7.882 16.687 -10.843 1.00 88.06 429 GLY A O 1
ATOM 3099 N N . ASP A 1 430 ? -8.791 16.850 -8.773 1.00 88.31 430 ASP A N 1
ATOM 3100 C CA . ASP A 1 430 ? -7.556 16.947 -7.992 1.00 88.31 430 ASP A CA 1
ATOM 3101 C C . ASP A 1 430 ? -7.447 15.899 -6.878 1.00 88.31 430 ASP A C 1
ATOM 3103 O O . ASP A 1 430 ? -6.621 16.098 -5.995 1.00 88.31 430 ASP A O 1
ATOM 3107 N N . GLY A 1 431 ? -8.251 14.830 -6.933 1.00 89.38 431 GLY A N 1
ATOM 3108 C CA . GLY A 1 431 ? -8.128 13.653 -6.060 1.00 89.38 431 GLY A CA 1
ATOM 3109 C C . GLY A 1 431 ? -8.953 13.760 -4.783 1.00 89.38 431 GLY A C 1
ATOM 3110 O O . GLY A 1 431 ? -9.672 12.852 -4.392 1.00 89.38 431 GLY A O 1
ATOM 3111 N N . LEU A 1 432 ? -9.036 14.962 -4.211 1.00 91.88 432 LEU A N 1
ATOM 3112 C CA . LEU A 1 432 ? -9.724 15.166 -2.941 1.00 91.88 432 LEU A CA 1
ATOM 3113 C C . LEU A 1 432 ? -11.257 15.276 -3.080 1.00 91.88 432 LEU A C 1
ATOM 3115 O O . LEU A 1 432 ? -11.816 16.129 -3.782 1.00 91.88 432 LEU A O 1
ATOM 3119 N N . ALA A 1 433 ? -11.987 14.477 -2.304 1.00 91.75 433 ALA A N 1
ATOM 3120 C CA . ALA A 1 433 ? -13.444 14.406 -2.382 1.00 91.75 433 ALA A CA 1
ATOM 3121 C C . ALA A 1 433 ? -14.198 15.716 -2.020 1.00 91.75 433 ALA A C 1
ATOM 3123 O O . ALA A 1 433 ? -13.964 16.349 -0.987 1.00 91.75 433 ALA A O 1
ATOM 3124 N N . ASP A 1 434 ? -15.283 16.035 -2.755 1.00 90.19 434 ASP A N 1
ATOM 3125 C CA . ASP A 1 434 ? -16.180 17.208 -2.572 1.00 90.19 434 ASP A CA 1
ATOM 3126 C C . ASP A 1 434 ? -16.739 17.354 -1.132 1.00 90.19 434 ASP A C 1
ATOM 3128 O O . ASP A 1 434 ? -17.280 18.402 -0.738 1.00 90.19 434 ASP A O 1
ATOM 3132 N N . VAL A 1 435 ? -16.774 16.249 -0.380 1.00 90.00 435 VAL A N 1
ATOM 3133 C CA . VAL A 1 435 ? -17.312 16.186 0.985 1.00 90.00 435 VAL A CA 1
ATOM 3134 C C . VAL A 1 435 ? -16.394 16.882 1.990 1.00 90.00 435 VAL A C 1
ATOM 3136 O O . VAL A 1 435 ? -16.919 17.519 2.914 1.00 90.00 435 VAL A O 1
ATOM 3139 N N . VAL A 1 436 ? -15.082 16.837 1.756 1.00 89.31 436 VAL A N 1
ATOM 3140 C CA . VAL A 1 436 ? -14.047 17.504 2.555 1.00 89.31 436 VAL A CA 1
ATOM 3141 C C . VAL A 1 436 ? -13.511 18.742 1.832 1.00 89.31 436 VAL A C 1
ATOM 3143 O O . VAL A 1 436 ? -13.489 19.822 2.435 1.00 89.31 436 VAL A O 1
ATOM 3146 N N . ASP A 1 437 ? -13.298 18.685 0.511 1.00 88.94 437 ASP A N 1
ATOM 3147 C CA . ASP A 1 437 ? -12.983 19.862 -0.296 1.00 88.94 437 ASP A CA 1
ATOM 3148 C C . ASP A 1 437 ? -14.224 20.467 -0.951 1.00 88.94 437 ASP A C 1
ATOM 3150 O O . ASP A 1 437 ? -14.676 20.098 -2.032 1.00 88.94 437 ASP A O 1
ATOM 3154 N N . THR A 1 438 ? -14.775 21.505 -0.320 1.00 78.94 438 THR A N 1
ATOM 3155 C CA . THR A 1 438 ? -15.811 22.304 -0.987 1.00 78.94 438 THR A CA 1
ATOM 3156 C C . THR A 1 438 ? -15.188 23.243 -2.029 1.00 78.94 438 THR A C 1
ATOM 3158 O O . THR A 1 438 ? -15.102 24.451 -1.797 1.00 78.94 438 THR A O 1
ATOM 3161 N N . ASP A 1 439 ? -14.850 22.651 -3.180 1.00 64.56 439 ASP A N 1
ATOM 3162 C CA . ASP A 1 439 ? -14.509 23.198 -4.504 1.00 64.56 439 ASP A CA 1
ATOM 3163 C C . ASP A 1 439 ? -13.205 24.015 -4.672 1.00 64.56 439 ASP A C 1
ATOM 3165 O O . ASP A 1 439 ? -13.218 25.114 -5.257 1.00 64.56 439 ASP A O 1
ATOM 3169 N N . GLY A 1 440 ? -12.077 23.458 -4.210 1.00 69.62 440 GLY A N 1
ATOM 3170 C CA . GLY A 1 440 ? -10.713 23.859 -4.594 1.00 69.62 440 GLY A CA 1
ATOM 3171 C C . GLY A 1 440 ? -9.967 24.626 -3.505 1.00 69.62 440 GLY A C 1
ATOM 3172 O O . GLY A 1 440 ? -9.276 25.629 -3.766 1.00 69.62 440 GLY A O 1
ATOM 3173 N N . THR A 1 441 ? -10.231 24.266 -2.250 1.00 79.75 441 THR A N 1
ATOM 3174 C CA . THR A 1 441 ? -9.442 24.728 -1.108 1.00 79.75 441 THR A CA 1
ATOM 3175 C C . THR A 1 441 ? -8.295 23.790 -0.775 1.00 79.75 441 THR A C 1
ATOM 3177 O O . THR A 1 441 ? -7.391 24.260 -0.071 1.00 79.75 441 THR A O 1
ATOM 3180 N N . ASN A 1 442 ? -8.316 22.555 -1.298 1.00 85.38 442 ASN A N 1
ATOM 3181 C CA . ASN A 1 442 ? -7.314 21.513 -1.078 1.00 85.38 442 ASN A CA 1
ATOM 3182 C C . ASN A 1 442 ? -7.076 21.369 0.431 1.00 85.38 442 ASN A C 1
ATOM 3184 O O . ASN A 1 442 ? -5.988 21.625 0.948 1.00 85.38 442 ASN A O 1
ATOM 3188 N N . THR A 1 443 ? -8.180 21.220 1.165 1.00 86.06 443 THR A N 1
ATOM 3189 C CA . THR A 1 443 ? -8.198 21.120 2.625 1.00 86.06 443 THR A CA 1
ATOM 3190 C C . THR A 1 443 ? -8.996 19.873 2.976 1.00 86.06 443 THR A C 1
ATOM 3192 O O . THR A 1 443 ? -10.224 19.949 2.973 1.00 86.06 443 THR A O 1
ATOM 3195 N N . GLY A 1 444 ? -8.295 18.774 3.252 1.00 88.50 444 GLY A N 1
ATOM 3196 C CA . GLY A 1 444 ? -8.879 17.530 3.752 1.00 88.50 444 GLY A CA 1
ATOM 3197 C C . GLY A 1 444 ? -9.271 17.607 5.228 1.00 88.50 444 GLY A C 1
ATOM 3198 O O . GLY A 1 444 ? -9.345 18.694 5.835 1.00 88.50 444 GLY A O 1
ATOM 3199 N N . ASN A 1 445 ? -9.538 16.440 5.800 1.00 91.44 445 ASN A N 1
ATOM 3200 C CA . ASN A 1 445 ? -9.739 16.239 7.223 1.00 91.44 445 ASN A CA 1
ATOM 3201 C C . ASN A 1 445 ? -8.439 16.522 7.990 1.00 91.44 445 ASN A C 1
ATOM 3203 O O . ASN A 1 445 ? -7.336 16.431 7.454 1.00 91.44 445 ASN A O 1
ATOM 3207 N N . PRO A 1 446 ? -8.538 16.987 9.243 1.00 90.62 446 PRO A N 1
ATOM 3208 C CA . PRO A 1 446 ? -7.372 17.035 10.107 1.00 90.62 446 PRO A CA 1
ATOM 3209 C C . PRO A 1 446 ? -7.004 15.616 10.542 1.00 90.62 446 PRO A C 1
ATOM 3211 O O . PRO A 1 446 ? -7.901 14.865 10.907 1.00 90.62 446 PRO A O 1
ATOM 3214 N N . ASN A 1 447 ? -5.710 15.321 10.646 1.00 88.62 447 ASN A N 1
ATOM 3215 C CA . ASN A 1 447 ? -5.282 14.182 11.444 1.00 88.62 447 ASN A CA 1
ATOM 3216 C C . ASN A 1 447 ? -5.381 14.563 12.941 1.00 88.62 447 ASN A C 1
ATOM 3218 O O . ASN A 1 447 ? -4.754 15.538 13.387 1.00 88.62 447 ASN A O 1
ATOM 3222 N N . ILE A 1 448 ? -6.323 13.945 13.660 1.00 91.81 448 ILE A N 1
ATOM 3223 C CA . ILE A 1 448 ? -6.732 14.322 15.024 1.00 91.81 448 ILE A CA 1
ATOM 3224 C C . ILE A 1 448 ? -5.825 13.606 16.023 1.00 91.81 448 ILE A C 1
ATOM 3226 O O . ILE A 1 448 ? -5.592 12.429 15.877 1.00 91.81 448 ILE A O 1
ATOM 3230 N N . ASP A 1 449 ? -5.363 14.317 17.052 1.00 91.56 449 ASP A N 1
ATOM 3231 C CA . ASP A 1 449 ? -4.588 13.778 18.183 1.00 91.56 449 ASP A CA 1
ATOM 3232 C C . ASP A 1 449 ? -5.419 14.052 19.451 1.00 91.56 449 ASP A C 1
ATOM 3234 O O . ASP A 1 449 ? -5.566 15.216 19.877 1.00 91.56 449 ASP A O 1
ATOM 3238 N N . THR A 1 450 ? -6.102 13.020 19.955 1.00 89.06 450 THR A N 1
ATOM 3239 C CA . THR A 1 450 ? -7.101 13.158 21.023 1.00 89.06 450 THR A CA 1
ATOM 3240 C C . THR A 1 450 ? -6.454 13.341 22.386 1.00 89.06 450 THR A C 1
ATOM 3242 O O . THR A 1 450 ? -6.842 14.280 23.102 1.00 89.06 450 THR A O 1
ATOM 3245 N N . ASP A 1 451 ? -5.462 12.521 22.724 1.00 86.81 451 ASP A N 1
ATOM 3246 C CA . ASP A 1 451 ? -4.788 12.547 24.019 1.00 86.81 451 ASP A CA 1
ATOM 3247 C C . ASP A 1 451 ? -3.712 13.650 24.131 1.00 86.81 451 ASP A C 1
ATOM 3249 O O . ASP A 1 451 ? -3.370 14.101 25.233 1.00 86.81 451 ASP A O 1
ATOM 3253 N N . GLY A 1 452 ? -3.250 14.202 23.009 1.00 86.50 452 GLY A N 1
ATOM 3254 C CA . GLY A 1 452 ? -2.281 15.284 22.931 1.00 86.50 452 GLY A CA 1
ATOM 3255 C C . GLY A 1 452 ? -0.834 14.870 23.203 1.00 86.50 452 GLY A C 1
ATOM 3256 O O . GLY A 1 452 ? -0.049 15.740 23.642 1.00 86.50 452 GLY A O 1
ATOM 3257 N N . ASP A 1 453 ? -0.477 13.600 23.036 1.00 86.19 453 ASP A N 1
ATOM 3258 C CA . ASP A 1 453 ? 0.880 13.088 23.220 1.00 86.19 453 ASP A CA 1
ATOM 3259 C C . ASP A 1 453 ? 1.800 13.343 22.004 1.00 86.19 453 ASP A C 1
ATOM 3261 O O . ASP A 1 453 ? 3.024 13.502 22.166 1.00 86.19 453 ASP A O 1
ATOM 3265 N N . GLY A 1 454 ? 1.188 13.612 20.847 1.00 89.75 454 GLY A N 1
ATOM 3266 C CA . GLY A 1 454 ? 1.829 13.957 19.587 1.00 89.75 454 GLY A CA 1
ATOM 3267 C C . GLY A 1 454 ? 1.831 12.850 18.535 1.00 89.75 454 GLY A C 1
ATOM 3268 O O . GLY A 1 454 ? 2.449 13.098 17.492 1.00 89.75 454 GLY A O 1
ATOM 3269 N N . ILE A 1 455 ? 1.194 11.713 18.805 1.00 91.88 455 ILE A N 1
ATOM 3270 C CA . ILE A 1 455 ? 0.811 10.683 17.841 1.00 91.88 455 ILE A CA 1
ATOM 3271 C C . ILE A 1 455 ? -0.657 10.958 17.460 1.00 91.88 455 ILE A C 1
ATOM 3273 O O . ILE A 1 455 ? -1.479 11.249 18.328 1.00 91.88 455 ILE A O 1
ATOM 3277 N N . PRO A 1 456 ? -0.987 11.085 16.169 1.00 94.62 456 PRO A N 1
ATOM 3278 C CA . PRO A 1 456 ? -2.377 11.191 15.751 1.00 94.62 456 PRO A CA 1
ATOM 3279 C C . PRO A 1 456 ? -3.118 9.867 15.929 1.00 94.62 456 PRO A C 1
ATOM 3281 O O . PRO A 1 456 ? -2.503 8.824 15.799 1.00 94.62 456 PRO A O 1
ATOM 3284 N N . ASN A 1 457 ? -4.430 9.938 16.145 1.00 94.88 457 ASN A N 1
ATOM 3285 C CA . ASN A 1 457 ? -5.293 8.779 16.347 1.00 94.88 457 ASN A CA 1
ATOM 3286 C C . ASN A 1 457 ? -5.114 7.715 15.255 1.00 94.88 457 ASN A C 1
ATOM 3288 O O . ASN A 1 457 ? -4.999 6.560 15.594 1.00 94.88 457 ASN A O 1
ATOM 3292 N N . THR A 1 458 ? -4.977 8.121 13.984 1.00 95.94 458 THR A N 1
ATOM 3293 C CA . THR A 1 458 ? -4.773 7.180 12.861 1.00 95.94 458 THR A CA 1
ATOM 3294 C C . THR A 1 458 ? -3.482 6.371 12.933 1.00 95.94 458 THR A C 1
ATOM 3296 O O . THR A 1 458 ? -3.187 5.559 12.076 1.00 95.94 458 THR A O 1
ATOM 3299 N N . GLN A 1 459 ? -2.623 6.682 13.893 1.00 96.31 459 GLN A N 1
ATOM 3300 C CA . GLN A 1 459 ? -1.264 6.178 14.018 1.00 96.31 459 GLN A CA 1
ATOM 3301 C C . GLN A 1 459 ? -1.003 5.706 15.462 1.00 96.31 459 GLN A C 1
ATOM 3303 O O . GLN A 1 459 ? 0.158 5.535 15.852 1.00 96.31 459 GLN A O 1
ATOM 3308 N N . ASP A 1 460 ? -2.055 5.574 16.278 1.00 95.50 460 ASP A N 1
ATOM 3309 C CA . ASP A 1 460 ? -2.011 5.433 17.732 1.00 95.50 460 ASP A CA 1
ATOM 3310 C C . ASP A 1 460 ? -2.897 4.271 18.202 1.00 95.50 460 ASP A C 1
ATOM 3312 O O . ASP A 1 460 ? -4.115 4.377 18.256 1.00 95.50 460 ASP A O 1
ATOM 3316 N N . LEU A 1 461 ? -2.269 3.192 18.682 1.00 94.88 461 LEU A N 1
ATOM 3317 C CA . LEU A 1 461 ? -2.983 1.988 19.122 1.00 94.88 461 LEU A CA 1
ATOM 3318 C C . LEU A 1 461 ? -3.793 2.160 20.430 1.00 94.88 461 LEU A C 1
ATOM 3320 O O . LEU A 1 461 ? -4.414 1.189 20.881 1.00 94.88 461 LEU A O 1
ATOM 3324 N N . ASP A 1 462 ? -3.709 3.310 21.108 1.00 93.69 462 ASP A N 1
ATOM 3325 C CA . ASP A 1 462 ? -4.378 3.658 22.377 1.00 93.69 462 ASP A CA 1
ATOM 3326 C C . ASP A 1 462 ? -4.675 5.177 22.387 1.00 93.69 462 ASP A C 1
ATOM 3328 O O . ASP A 1 462 ? -4.100 5.940 23.171 1.00 93.69 462 ASP A O 1
ATOM 3332 N N . SER A 1 463 ? -5.569 5.629 21.498 1.00 93.56 463 SER A N 1
ATOM 3333 C CA . SER A 1 463 ? -5.817 7.041 21.151 1.00 93.56 463 SER A CA 1
ATOM 3334 C C . SER A 1 463 ? -6.270 7.951 22.305 1.00 93.56 463 SER A C 1
ATOM 3336 O O . SER A 1 463 ? -6.251 9.189 22.185 1.00 93.56 463 SER A O 1
ATOM 3338 N N . ASP A 1 464 ? -6.754 7.394 23.418 1.00 91.56 464 ASP A N 1
ATOM 3339 C CA . ASP A 1 464 ? -7.030 8.142 24.653 1.00 91.56 464 ASP A CA 1
ATOM 3340 C C . ASP A 1 464 ? -6.051 7.862 25.802 1.00 91.56 464 ASP A C 1
ATOM 3342 O O . ASP A 1 464 ? -6.075 8.564 26.830 1.00 91.56 464 ASP A O 1
ATOM 3346 N N . ASN A 1 465 ? -5.132 6.923 25.575 1.00 90.44 465 ASN A N 1
ATOM 3347 C CA . ASN A 1 465 ? -3.997 6.544 26.400 1.00 90.44 465 ASN A CA 1
ATOM 3348 C C . ASN A 1 465 ? -4.422 6.013 27.778 1.00 90.44 465 ASN A C 1
ATOM 3350 O O . ASN A 1 465 ? -3.702 6.127 28.780 1.00 90.44 465 ASN A O 1
ATOM 3354 N N . ASP A 1 466 ? -5.622 5.444 27.896 1.00 90.81 466 ASP A N 1
ATOM 3355 C CA . ASP A 1 466 ? -6.114 4.873 29.144 1.00 90.81 466 ASP A CA 1
ATOM 3356 C C . ASP A 1 466 ? -5.458 3.514 29.492 1.00 90.81 466 ASP A C 1
ATOM 3358 O O . ASP A 1 466 ? -5.556 3.022 30.637 1.00 90.81 466 ASP A O 1
ATOM 3362 N N . GLY A 1 467 ? -4.708 2.928 28.557 1.00 89.56 467 GLY A N 1
ATOM 3363 C CA . GLY A 1 467 ? -4.030 1.643 28.687 1.00 89.56 467 GLY A CA 1
ATOM 3364 C C . GLY A 1 467 ? -4.818 0.434 28.177 1.00 89.56 467 GLY A C 1
ATOM 3365 O O . GLY A 1 467 ? -4.348 -0.699 28.378 1.00 89.56 467 GLY A O 1
ATOM 3366 N N . LEU A 1 468 ? -6.005 0.629 27.607 1.00 91.88 468 LEU A N 1
ATOM 3367 C CA . LEU A 1 468 ? -6.670 -0.298 26.700 1.00 91.88 468 LEU A CA 1
ATOM 3368 C C . LEU A 1 468 ? -6.417 0.140 25.266 1.00 91.88 468 LEU A C 1
ATOM 3370 O O . LEU A 1 468 ? -6.487 1.303 24.950 1.00 91.88 468 LEU A O 1
ATOM 3374 N N . THR A 1 469 ? -6.129 -0.825 24.401 1.00 93.88 469 THR A N 1
ATOM 3375 C CA . THR A 1 469 ? -5.908 -0.527 22.988 1.00 93.88 469 THR A CA 1
ATOM 3376 C C . THR A 1 469 ? -7.236 -0.338 22.265 1.00 93.88 469 THR A C 1
ATOM 3378 O O . THR A 1 469 ? -8.197 -1.069 22.552 1.00 93.88 469 THR A O 1
ATOM 3381 N N . ASP A 1 470 ? -7.246 0.517 21.258 1.00 94.56 470 ASP A N 1
ATOM 3382 C CA . ASP A 1 470 ? -8.426 0.957 20.511 1.00 94.56 470 ASP A CA 1
ATOM 3383 C C . ASP A 1 470 ? -9.213 -0.225 19.916 1.00 94.56 470 ASP A C 1
ATOM 3385 O O . ASP A 1 470 ? -10.435 -0.370 20.115 1.00 94.56 470 ASP A O 1
ATOM 3389 N N . ILE A 1 471 ? -8.494 -1.212 19.371 1.00 93.12 471 ILE A N 1
ATOM 3390 C CA . ILE A 1 471 ? -9.080 -2.474 18.912 1.00 93.12 471 ILE A CA 1
ATOM 3391 C C . ILE A 1 471 ? -9.888 -3.216 19.989 1.00 93.12 471 ILE A C 1
ATOM 3393 O O . ILE A 1 471 ? -10.935 -3.820 19.710 1.00 93.12 471 ILE A O 1
ATOM 3397 N N . VAL A 1 472 ? -9.434 -3.220 21.247 1.00 92.00 472 VAL A N 1
ATOM 3398 C CA . VAL A 1 472 ? -10.124 -3.911 22.350 1.00 92.00 472 VAL A CA 1
ATOM 3399 C C . VAL A 1 472 ? -11.424 -3.189 22.672 1.00 92.00 472 VAL A C 1
ATOM 3401 O O . VAL A 1 472 ? -12.449 -3.838 22.924 1.00 92.00 472 VAL A O 1
ATOM 3404 N N . GLU A 1 473 ? -11.399 -1.868 22.621 1.00 93.38 473 GLU A N 1
ATOM 3405 C CA . GLU A 1 473 ? -12.515 -1.003 22.966 1.00 93.38 473 GLU A CA 1
ATOM 3406 C C . GLU A 1 473 ? -13.602 -0.946 21.905 1.00 93.38 473 GLU A C 1
ATOM 3408 O O . GLU A 1 473 ? -14.797 -0.904 22.234 1.00 93.38 473 GLU A O 1
ATOM 3413 N N . SER A 1 474 ? -13.197 -1.057 20.643 1.00 91.06 474 SER A N 1
ATOM 3414 C CA . SER A 1 474 ? -14.076 -1.241 19.489 1.00 91.06 474 SER A CA 1
ATOM 3415 C C . SER A 1 474 ? -14.591 -2.681 19.358 1.00 91.06 474 SER A C 1
ATOM 3417 O O . SER A 1 474 ? -15.566 -2.952 18.646 1.00 91.06 474 SER A O 1
ATOM 3419 N N . GLY A 1 475 ? -14.029 -3.619 20.129 1.00 87.81 475 GLY A N 1
ATOM 3420 C CA . GLY A 1 475 ? -14.474 -5.011 20.207 1.00 87.81 475 GLY A CA 1
ATOM 3421 C C . GLY A 1 475 ? -13.933 -5.902 19.086 1.00 87.81 475 GLY A C 1
ATOM 3422 O O . GLY A 1 475 ? -14.583 -6.898 18.729 1.00 87.81 475 GLY A O 1
ATOM 3423 N N . GLY A 1 476 ? -12.771 -5.539 18.548 1.00 88.19 476 GLY A N 1
ATOM 3424 C CA . GLY A 1 476 ? -12.017 -6.244 17.521 1.00 88.19 476 GLY A CA 1
ATOM 3425 C C . GLY A 1 476 ? -11.411 -7.553 18.001 1.00 88.19 476 GLY A C 1
ATOM 3426 O O . GLY A 1 476 ? -11.620 -8.019 19.128 1.00 88.19 476 GLY A O 1
ATOM 3427 N N . THR A 1 477 ? -10.725 -8.226 17.081 1.00 89.31 477 THR A N 1
ATOM 3428 C CA . THR A 1 477 ? -10.048 -9.488 17.379 1.00 89.31 477 THR A CA 1
ATOM 3429 C C . THR A 1 477 ? -8.552 -9.243 17.457 1.00 89.31 477 THR A C 1
ATOM 3431 O O . THR A 1 477 ? -7.910 -9.141 16.428 1.00 89.31 477 THR A O 1
ATOM 3434 N N . ASP A 1 478 ? -8.027 -9.258 18.676 1.00 91.12 478 ASP A N 1
ATOM 3435 C CA . ASP A 1 478 ? -6.595 -9.207 18.977 1.00 91.12 478 ASP A CA 1
ATOM 3436 C C . ASP A 1 478 ? -6.265 -10.384 19.919 1.00 91.12 478 ASP A C 1
ATOM 3438 O O . ASP A 1 478 ? -6.531 -10.357 21.126 1.00 91.12 478 ASP A O 1
ATOM 3442 N N . ALA A 1 479 ? -5.823 -11.523 19.377 1.00 91.00 479 ALA A N 1
ATOM 3443 C CA . ALA A 1 479 ? -5.582 -12.733 20.174 1.00 91.00 479 ALA A CA 1
ATOM 3444 C C . ALA A 1 479 ? -4.178 -12.801 20.799 1.00 91.00 479 ALA A C 1
ATOM 3446 O O . ALA A 1 479 ? -3.929 -13.641 21.684 1.00 91.00 479 ALA A O 1
ATOM 3447 N N . ASN A 1 480 ? -3.252 -12.011 20.273 1.00 89.38 480 ASN A N 1
ATOM 3448 C CA . ASN A 1 480 ? -1.844 -11.866 20.633 1.00 89.38 480 ASN A CA 1
ATOM 3449 C C . ASN A 1 480 ? -1.618 -10.725 21.621 1.00 89.38 480 ASN A C 1
ATOM 3451 O O . ASN A 1 480 ? -0.595 -10.770 22.315 1.00 89.38 480 ASN A O 1
ATOM 3455 N N . ASN A 1 481 ? -2.607 -9.854 21.794 1.00 90.44 481 ASN A N 1
ATOM 3456 C CA . ASN A 1 481 ? -2.560 -8.656 22.605 1.00 90.44 481 ASN A CA 1
ATOM 3457 C C . ASN A 1 481 ? -1.427 -7.732 22.140 1.00 90.44 481 ASN A C 1
ATOM 3459 O O . ASN A 1 481 ? -0.547 -7.442 22.954 1.00 90.44 481 ASN A O 1
ATOM 3463 N N . ASP A 1 482 ? -1.349 -7.408 20.852 1.00 91.19 482 ASP A N 1
ATOM 3464 C CA . ASP A 1 482 ? -0.433 -6.375 20.340 1.00 91.19 482 ASP A CA 1
ATOM 3465 C C . ASP A 1 482 ? -1.098 -5.029 20.063 1.00 91.19 482 ASP A C 1
ATOM 3467 O O . ASP A 1 482 ? -0.365 -4.072 19.874 1.00 91.19 482 ASP A O 1
ATOM 3471 N N . GLY A 1 483 ? -2.427 -4.925 20.108 1.00 91.62 483 GLY A N 1
ATOM 3472 C CA . GLY A 1 483 ? -3.132 -3.705 19.696 1.00 91.62 483 GLY A CA 1
ATOM 3473 C C . GLY A 1 483 ? -3.494 -3.679 18.210 1.00 91.62 483 GLY A C 1
ATOM 3474 O O . GLY A 1 483 ? -4.387 -2.938 17.843 1.00 91.62 483 GLY A O 1
ATOM 3475 N N . ILE A 1 484 ? -2.914 -4.570 17.401 1.00 93.19 484 ILE A N 1
ATOM 3476 C CA . ILE A 1 484 ? -3.194 -4.710 15.966 1.00 93.19 484 ILE A CA 1
ATOM 3477 C C . ILE A 1 484 ? -4.296 -5.753 15.722 1.00 93.19 484 ILE A C 1
ATOM 3479 O O . ILE A 1 484 ? -4.421 -6.757 16.441 1.00 93.19 484 ILE A O 1
ATOM 3483 N N . ALA A 1 485 ? -5.090 -5.560 14.671 1.00 92.69 485 ALA A N 1
ATOM 3484 C CA . ALA A 1 485 ? -6.105 -6.506 14.239 1.00 92.69 485 ALA A CA 1
ATOM 3485 C C . ALA A 1 485 ? -5.522 -7.847 13.765 1.00 92.69 485 ALA A C 1
ATOM 3487 O O . ALA A 1 485 ? -4.589 -7.954 12.980 1.00 92.69 485 ALA A O 1
ATOM 3488 N N . ASP A 1 486 ? -6.108 -8.963 14.209 1.00 90.94 486 ASP A N 1
ATOM 3489 C CA . ASP A 1 486 ? -5.677 -10.288 13.759 1.00 90.94 486 ASP A CA 1
ATOM 3490 C C . ASP A 1 486 ? -6.042 -10.489 12.277 1.00 90.94 486 ASP A C 1
ATOM 3492 O O . ASP A 1 486 ? -7.220 -10.600 11.940 1.00 90.94 486 ASP A O 1
ATOM 3496 N N . GLY A 1 487 ? -5.093 -10.707 11.372 1.00 89.62 487 GLY A N 1
ATOM 3497 C CA . GLY A 1 487 ? -5.493 -10.950 9.986 1.00 89.62 487 GLY A CA 1
ATOM 3498 C C . GLY A 1 487 ? -4.368 -11.177 8.999 1.00 89.62 487 GLY A C 1
ATOM 3499 O O . GLY A 1 487 ? -3.200 -11.283 9.348 1.00 89.62 487 GLY A O 1
ATOM 3500 N N . THR A 1 488 ? -4.769 -11.359 7.749 1.00 90.00 488 THR A N 1
ATOM 3501 C CA . THR A 1 488 ? -3.970 -10.980 6.582 1.00 90.00 488 THR A CA 1
ATOM 3502 C C . THR A 1 488 ? -4.729 -9.875 5.866 1.00 90.00 488 THR A C 1
ATOM 3504 O O . THR A 1 488 ? -5.960 -9.905 5.939 1.00 90.00 488 THR A O 1
ATOM 3507 N N . ASP A 1 489 ? -4.029 -9.046 5.112 1.00 88.25 489 ASP A N 1
ATOM 3508 C CA . ASP A 1 489 ? -4.597 -8.154 4.107 1.00 88.25 489 ASP A CA 1
ATOM 3509 C C . ASP A 1 489 ? -4.260 -8.722 2.707 1.00 88.25 489 ASP A C 1
ATOM 3511 O O . ASP A 1 489 ? -3.089 -8.793 2.332 1.00 88.25 489 ASP A O 1
ATOM 3515 N N . PRO A 1 490 ? -5.217 -9.350 1.995 1.00 84.56 490 PRO A N 1
ATOM 3516 C CA . PRO A 1 490 ? -4.965 -9.910 0.666 1.00 84.56 490 PRO A CA 1
ATOM 3517 C C . PRO A 1 490 ? -5.038 -8.902 -0.487 1.00 84.56 490 PRO A C 1
ATOM 3519 O O . PRO A 1 490 ? -4.610 -9.253 -1.591 1.00 84.56 490 PRO A O 1
ATOM 3522 N N . ASP A 1 491 ? -5.667 -7.756 -0.275 1.00 81.94 491 ASP A N 1
ATOM 3523 C CA . ASP A 1 491 ? -5.927 -6.703 -1.252 1.00 81.94 491 ASP A CA 1
ATOM 3524 C C . ASP A 1 491 ? -5.002 -5.502 -1.094 1.00 81.94 491 ASP A C 1
ATOM 3526 O O . ASP A 1 491 ? -4.868 -4.773 -2.073 1.00 81.94 491 ASP A O 1
ATOM 3530 N N . HIS A 1 492 ? -4.273 -5.425 0.021 1.00 86.56 492 HIS A N 1
ATOM 3531 C CA . HIS A 1 492 ? -3.311 -4.373 0.343 1.00 86.56 492 HIS A CA 1
ATOM 3532 C C . HIS A 1 492 ? -3.995 -3.005 0.365 1.00 86.56 492 HIS A C 1
ATOM 3534 O O . HIS A 1 492 ? -3.553 -2.082 -0.311 1.00 86.56 492 HIS A O 1
ATOM 3540 N N . ASP A 1 493 ? -5.134 -2.932 1.056 1.00 88.19 493 ASP A N 1
ATOM 3541 C CA . ASP A 1 493 ? -5.877 -1.691 1.284 1.00 88.19 493 ASP A CA 1
ATOM 3542 C C . ASP A 1 493 ? -5.723 -1.163 2.714 1.00 88.19 493 ASP A C 1
ATOM 3544 O O . ASP A 1 493 ? -6.397 -0.199 3.071 1.00 88.19 493 ASP A O 1
ATOM 3548 N N . GLY A 1 494 ? -4.880 -1.812 3.524 1.00 90.75 494 GLY A N 1
ATOM 3549 C CA . GLY A 1 494 ? -4.635 -1.442 4.909 1.00 90.75 494 GLY A CA 1
ATOM 3550 C C . GLY A 1 494 ? -5.542 -2.150 5.904 1.00 90.75 494 GLY A C 1
ATOM 3551 O O . GLY A 1 494 ? -5.215 -2.263 7.074 1.00 90.75 494 GLY A O 1
ATOM 3552 N N . ILE A 1 495 ? -6.677 -2.724 5.483 1.00 90.50 495 ILE A N 1
ATOM 3553 C CA . ILE A 1 495 ? -7.679 -3.222 6.433 1.00 90.50 495 ILE A CA 1
ATOM 3554 C C . ILE A 1 495 ? -7.547 -4.735 6.632 1.00 90.50 495 ILE A C 1
ATOM 3556 O O . ILE A 1 495 ? -7.964 -5.574 5.824 1.00 90.50 495 ILE A O 1
ATOM 3560 N N . LEU A 1 496 ? -7.070 -5.150 7.806 1.00 91.69 496 LEU A N 1
ATOM 3561 C CA . LEU A 1 496 ? -6.887 -6.575 8.088 1.00 91.69 496 LEU A CA 1
ATOM 3562 C C . LEU A 1 496 ? -8.206 -7.369 8.113 1.00 91.69 496 LEU A C 1
ATOM 3564 O O . LEU A 1 496 ? -9.195 -7.018 8.753 1.00 91.69 496 LEU A O 1
ATOM 3568 N N . SER A 1 497 ? -8.187 -8.575 7.528 1.00 88.25 497 SER A N 1
ATOM 3569 C CA . SER A 1 497 ? -9.365 -9.462 7.347 1.00 88.25 497 SER A CA 1
ATOM 3570 C C . SER A 1 497 ? -10.198 -9.859 8.592 1.00 88.25 497 SER A C 1
ATOM 3572 O O . SER A 1 497 ? -11.182 -10.603 8.453 1.00 88.25 497 SER A O 1
ATOM 3574 N N . SER A 1 498 ? -9.809 -9.495 9.823 1.00 88.50 498 SER A N 1
ATOM 3575 C CA . SER A 1 498 ? -10.719 -9.605 10.981 1.00 88.50 498 SER A CA 1
ATOM 3576 C C . SER A 1 498 ? -11.606 -8.380 11.179 1.00 88.50 498 SER A C 1
ATOM 3578 O O . SER A 1 498 ? -12.708 -8.553 11.720 1.00 88.50 498 SER A O 1
ATOM 3580 N N . ALA A 1 499 ? -11.153 -7.214 10.725 1.00 88.19 499 ALA A N 1
ATOM 3581 C CA . ALA A 1 499 ? -11.919 -5.989 10.574 1.00 88.19 499 ALA A CA 1
ATOM 3582 C C . ALA A 1 499 ? -12.688 -5.996 9.242 1.00 88.19 499 ALA A C 1
ATOM 3584 O O . ALA A 1 499 ? -13.888 -5.714 9.252 1.00 88.19 499 ALA A O 1
ATOM 3585 N N . ASP A 1 500 ? -12.057 -6.492 8.172 1.00 86.44 500 ASP A N 1
ATOM 3586 C CA . ASP A 1 500 ? -12.571 -6.400 6.807 1.00 86.44 500 ASP A CA 1
ATOM 3587 C C . ASP A 1 500 ? -13.613 -7.491 6.402 1.00 86.44 500 ASP A C 1
ATOM 3589 O O . ASP A 1 500 ? -13.480 -8.707 6.639 1.00 86.44 500 ASP A O 1
ATOM 3593 N N . GLN A 1 501 ? -14.740 -7.050 5.819 1.00 81.94 501 GLN A N 1
ATOM 3594 C CA . GLN A 1 501 ? -15.815 -7.907 5.295 1.00 81.94 501 GLN A CA 1
ATOM 3595 C C . GLN A 1 501 ? -15.687 -8.287 3.806 1.00 81.94 501 GLN A C 1
ATOM 3597 O O . GLN A 1 501 ? -16.410 -9.213 3.380 1.00 81.94 501 GLN A O 1
ATOM 3602 N N . ASP A 1 502 ? -14.818 -7.639 3.029 1.00 81.38 502 ASP A N 1
ATOM 3603 C CA . ASP A 1 502 ? -14.514 -7.927 1.621 1.00 81.38 502 ASP A CA 1
ATOM 3604 C C . ASP A 1 502 ? -12.993 -8.007 1.331 1.00 81.38 502 ASP A C 1
ATOM 3606 O O . ASP A 1 502 ? -12.504 -7.199 0.560 1.00 81.38 502 ASP A O 1
ATOM 3610 N N . PRO A 1 503 ? -12.296 -9.078 1.782 1.00 77.75 503 PRO A N 1
ATOM 3611 C CA . PRO A 1 503 ? -10.815 -9.196 1.804 1.00 77.75 503 PRO A CA 1
ATOM 3612 C C . PRO A 1 503 ? -10.184 -9.490 0.445 1.00 77.75 503 PRO A C 1
ATOM 3614 O O . PRO A 1 503 ? -9.394 -10.428 0.293 1.00 77.75 503 PRO A O 1
ATOM 3617 N N . THR A 1 504 ? -10.731 -8.888 -0.603 1.00 79.44 504 THR A N 1
ATOM 3618 C CA . THR A 1 504 ? -10.327 -9.067 -1.997 1.00 79.44 504 THR A CA 1
ATOM 3619 C C . THR A 1 504 ? -10.607 -7.838 -2.864 1.00 79.44 504 THR A C 1
ATOM 3621 O O . THR A 1 504 ? -10.477 -7.944 -4.089 1.00 79.44 504 THR A O 1
ATOM 3624 N N . GLY A 1 505 ? -11.098 -6.743 -2.300 1.00 82.00 505 GLY A N 1
ATOM 3625 C CA . GLY A 1 505 ? -11.256 -5.490 -3.010 1.00 82.00 505 GLY A CA 1
ATOM 3626 C C . GLY A 1 505 ? -11.165 -4.298 -2.067 1.00 82.00 505 GLY A C 1
ATOM 3627 O O . GLY A 1 505 ? -11.910 -4.251 -1.101 1.00 82.00 505 GLY A O 1
ATOM 3628 N N . TYR A 1 506 ? -10.374 -3.318 -2.499 1.00 86.19 506 TYR A N 1
ATOM 3629 C CA . TYR A 1 506 ? -10.128 -2.038 -1.846 1.00 86.19 506 TYR A CA 1
ATOM 3630 C C . TYR A 1 506 ? -11.368 -1.409 -1.185 1.00 86.19 506 TYR A C 1
ATOM 3632 O O . TYR A 1 506 ? -12.392 -1.162 -1.848 1.00 86.19 506 TYR A O 1
ATOM 3640 N N . GLY A 1 507 ? -11.244 -1.138 0.111 1.00 85.31 507 GLY A N 1
ATOM 3641 C CA . GLY A 1 507 ? -12.241 -0.586 1.011 1.00 85.31 507 GLY A CA 1
ATOM 3642 C C . GLY A 1 507 ? -13.297 -1.596 1.478 1.00 85.31 507 GLY A C 1
ATOM 3643 O O . GLY A 1 507 ? -13.950 -2.297 0.699 1.00 85.31 507 GLY A O 1
ATOM 3644 N N . ASP A 1 508 ? -13.631 -1.569 2.768 1.00 76.44 508 ASP A N 1
ATOM 3645 C CA . ASP A 1 508 ? -14.581 -2.522 3.358 1.00 76.44 508 ASP A CA 1
ATOM 3646 C C . ASP A 1 508 ? -16.058 -2.152 3.107 1.00 76.44 508 ASP A C 1
ATOM 3648 O O . ASP A 1 508 ? -16.641 -1.329 3.796 1.00 76.44 508 ASP A O 1
ATOM 3652 N N . THR A 1 509 ? -16.816 -2.806 2.222 1.00 72.19 509 THR A N 1
ATOM 3653 C CA . THR A 1 509 ? -18.280 -2.539 2.228 1.00 72.19 509 THR A CA 1
ATOM 3654 C C . THR A 1 509 ? -19.037 -3.138 3.428 1.00 72.19 509 THR A C 1
ATOM 3656 O O . THR A 1 509 ? -19.777 -4.127 3.309 1.00 72.19 509 THR A O 1
ATOM 3659 N N . GLY A 1 510 ? -19.038 -2.401 4.541 1.00 64.50 510 GLY A N 1
ATOM 3660 C CA . GLY A 1 510 ? -19.855 -2.633 5.723 1.00 64.50 510 GLY A CA 1
ATOM 3661 C C . GLY A 1 510 ? -19.083 -3.174 6.921 1.00 64.50 510 GLY A C 1
ATOM 3662 O O . GLY A 1 510 ? -19.568 -4.155 7.509 1.00 64.50 510 GLY A O 1
ATOM 3663 N N . ASN A 1 511 ? -18.002 -2.476 7.295 1.00 63.28 511 ASN A N 1
ATOM 3664 C CA . ASN A 1 511 ? -17.106 -2.780 8.413 1.00 63.28 511 ASN A CA 1
ATOM 3665 C C . ASN A 1 511 ? -17.815 -3.309 9.666 1.00 63.28 511 ASN A C 1
ATOM 3667 O O . ASN A 1 511 ? -18.904 -2.869 10.077 1.00 63.28 511 ASN A O 1
ATOM 3671 N N . THR A 1 512 ? -17.201 -4.337 10.252 1.00 55.16 512 THR A N 1
ATOM 3672 C CA . THR A 1 512 ? -17.626 -4.958 11.504 1.00 55.16 512 THR A CA 1
ATOM 3673 C C . THR A 1 512 ? -17.224 -4.203 12.765 1.00 55.16 512 THR A C 1
ATOM 3675 O O . THR A 1 512 ? -17.954 -4.327 13.758 1.00 55.16 512 THR A O 1
ATOM 3678 N N . LEU A 1 513 ? -16.141 -3.431 12.725 1.00 72.69 513 LEU A N 1
ATOM 3679 C CA . LEU A 1 513 ? -15.640 -2.585 13.802 1.00 72.69 513 LEU A CA 1
ATOM 3680 C C . LEU A 1 513 ? -16.130 -1.156 13.582 1.00 72.69 513 LEU A C 1
ATOM 3682 O O . LEU A 1 513 ? -15.501 -0.313 12.970 1.00 72.69 513 LEU A O 1
ATOM 3686 N N . ASN A 1 514 ? -17.357 -0.904 14.032 1.00 69.69 514 ASN A N 1
ATOM 3687 C CA . ASN A 1 514 ? -17.881 0.454 14.115 1.00 69.69 514 ASN A CA 1
ATOM 3688 C C . ASN A 1 514 ? -17.683 0.917 15.560 1.00 69.69 514 ASN A C 1
ATOM 3690 O O . ASN A 1 514 ? -18.248 0.240 16.437 1.00 69.69 514 ASN A O 1
ATOM 3694 N N . PRO A 1 515 ? -16.953 2.021 15.810 1.00 80.75 515 PRO A N 1
ATOM 3695 C CA . PRO A 1 515 ? -16.587 2.429 17.154 1.00 80.75 515 PRO A CA 1
ATOM 3696 C C . PRO A 1 515 ? -17.779 2.435 18.098 1.00 80.75 515 PRO A C 1
ATOM 3698 O O . PRO A 1 515 ? -18.796 3.120 17.897 1.00 80.75 515 PRO A O 1
ATOM 3701 N N . THR A 1 516 ? -17.691 1.604 19.129 1.00 85.94 516 THR A N 1
ATOM 3702 C CA . THR A 1 516 ? -18.725 1.545 20.149 1.00 85.94 516 THR A 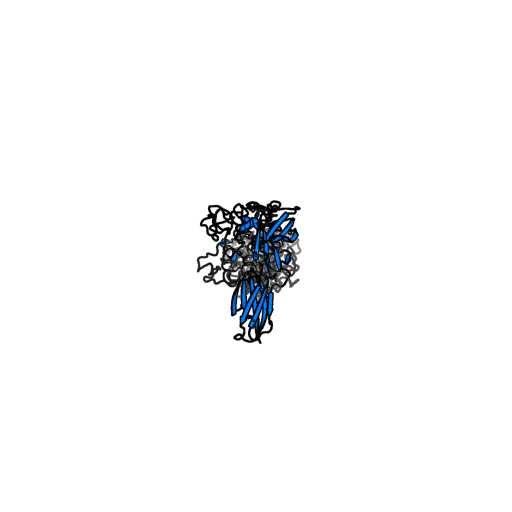CA 1
ATOM 3703 C C . THR A 1 516 ? -18.698 2.817 20.977 1.00 85.94 516 THR A C 1
ATOM 3705 O O . THR A 1 516 ? -17.650 3.335 21.309 1.00 85.94 516 THR A O 1
ATOM 3708 N N . ASN A 1 517 ? -19.877 3.329 21.312 1.00 89.94 517 ASN A N 1
ATOM 3709 C CA . ASN A 1 517 ? -20.040 4.401 22.285 1.00 89.94 517 ASN A CA 1
ATOM 3710 C C . ASN A 1 517 ? -21.068 3.887 23.304 1.00 89.94 517 ASN A C 1
ATOM 3712 O O . ASN A 1 517 ? -22.272 3.796 23.008 1.00 89.94 517 ASN A O 1
ATOM 3716 N N . THR A 1 518 ? -20.575 3.411 24.447 1.00 91.44 518 THR A N 1
ATOM 3717 C CA . THR A 1 518 ? -21.360 2.667 25.445 1.00 91.44 518 THR A CA 1
ATOM 3718 C C . THR A 1 518 ? -22.417 3.553 26.105 1.00 91.44 518 THR A C 1
ATOM 3720 O O . THR A 1 518 ? -23.586 3.158 26.242 1.00 91.44 518 THR A O 1
ATOM 3723 N N . ASP A 1 519 ? -22.043 4.775 26.459 1.00 86.62 519 ASP A N 1
ATOM 3724 C CA . ASP A 1 519 ? -22.876 5.726 27.189 1.00 86.62 519 ASP A CA 1
ATOM 3725 C C . ASP A 1 519 ? -23.927 6.463 26.321 1.00 86.62 519 ASP A C 1
ATOM 3727 O O . ASP A 1 519 ? -24.986 6.905 26.798 1.00 86.62 519 ASP A O 1
ATOM 3731 N N . GLY A 1 520 ? -23.714 6.529 25.007 1.00 83.56 520 GLY A N 1
ATOM 3732 C CA . GLY A 1 520 ? -24.532 7.286 24.064 1.00 83.56 520 GLY A CA 1
ATOM 3733 C C . GLY A 1 520 ? -24.211 8.787 23.996 1.00 83.56 520 GLY A C 1
ATOM 3734 O O . GLY A 1 520 ? -25.027 9.521 23.407 1.00 83.56 520 GLY A O 1
ATOM 3735 N N . ASN A 1 521 ? -23.152 9.287 24.648 1.00 76.31 521 ASN A N 1
ATOM 3736 C CA . ASN A 1 521 ? -22.924 10.719 24.857 1.00 76.31 521 ASN A CA 1
ATOM 3737 C C . ASN A 1 521 ? -21.468 11.202 24.922 1.00 76.31 521 ASN A C 1
ATOM 3739 O O . ASN A 1 521 ? -21.112 11.885 25.870 1.00 76.31 521 ASN A O 1
ATOM 3743 N N . GLY A 1 522 ? -20.717 11.145 23.839 1.00 78.88 522 GLY A N 1
ATOM 3744 C CA . GLY A 1 522 ? -19.417 11.808 23.853 1.00 78.88 522 GLY A CA 1
ATOM 3745 C C . GLY A 1 522 ? -18.592 11.383 22.674 1.00 78.88 522 GLY A C 1
ATOM 3746 O O . GLY A 1 522 ? -19.105 11.384 21.547 1.00 78.88 522 GLY A O 1
ATOM 3747 N N . ASN A 1 523 ? -17.349 11.045 22.978 1.00 86.88 523 ASN A N 1
ATOM 3748 C CA . ASN A 1 523 ? -16.465 10.354 22.066 1.00 86.88 523 ASN A CA 1
ATOM 3749 C C . ASN A 1 523 ? -16.827 8.846 22.088 1.00 86.88 523 ASN A C 1
ATOM 3751 O O . ASN A 1 523 ? -17.534 8.393 22.989 1.00 86.88 523 ASN A O 1
ATOM 3755 N N . PRO A 1 524 ? -16.499 8.068 21.051 1.00 92.25 524 PRO A N 1
ATOM 3756 C CA . PRO A 1 524 ? -16.511 6.606 21.137 1.00 92.25 524 PRO A CA 1
ATOM 3757 C C . PRO A 1 524 ? -15.555 6.095 22.224 1.00 92.25 524 PRO A C 1
ATOM 3759 O O . PRO A 1 524 ? -14.717 6.865 22.663 1.00 92.25 524 PRO A O 1
ATOM 3762 N N . ASN A 1 525 ? -15.706 4.832 22.634 1.00 93.56 525 ASN A N 1
ATOM 3763 C CA . ASN A 1 525 ? -14.976 4.244 23.762 1.00 93.56 525 ASN A CA 1
ATOM 3764 C C . ASN A 1 525 ? -13.456 4.432 23.622 1.00 93.56 525 ASN A C 1
ATOM 3766 O O . ASN A 1 525 ? -12.892 5.023 24.513 1.00 93.56 525 ASN A O 1
ATOM 3770 N N . TYR A 1 526 ? -12.873 4.118 22.455 1.00 93.31 526 TYR A N 1
ATOM 3771 C CA . TYR A 1 526 ? -11.438 4.305 22.153 1.00 93.31 526 TYR A CA 1
ATOM 3772 C C . TYR A 1 526 ? -10.914 5.758 22.234 1.00 93.31 526 TYR A C 1
ATOM 3774 O O . TYR A 1 526 ? -9.759 6.049 21.976 1.00 93.31 526 TYR A O 1
ATOM 3782 N N . LEU A 1 527 ? -11.799 6.720 22.507 1.00 92.44 527 LEU A N 1
ATOM 3783 C CA . LEU A 1 527 ? -11.500 8.145 22.633 1.00 92.44 527 LEU A CA 1
ATOM 3784 C C . LEU A 1 527 ? -12.077 8.729 23.940 1.00 92.44 527 LEU A C 1
ATOM 3786 O O . LEU A 1 527 ? -12.262 9.956 24.035 1.00 92.44 527 LEU A O 1
ATOM 3790 N N . ASP A 1 528 ? -12.495 7.888 24.884 1.00 92.06 528 ASP A N 1
ATOM 3791 C CA . ASP A 1 528 ? -13.290 8.228 26.064 1.00 92.06 528 ASP A CA 1
ATOM 3792 C C . ASP A 1 528 ? -12.802 7.476 27.313 1.00 92.06 528 ASP A C 1
ATOM 3794 O O . ASP A 1 528 ? -13.214 6.353 27.569 1.00 92.06 528 ASP A O 1
ATOM 3798 N N . ILE A 1 529 ? -12.060 8.176 28.182 1.00 91.12 529 ILE A N 1
ATOM 3799 C CA . ILE A 1 529 ? -11.414 7.600 29.379 1.00 91.12 529 ILE A CA 1
ATOM 3800 C C . ILE A 1 529 ? -12.381 7.097 30.485 1.00 91.12 529 ILE A C 1
ATOM 3802 O O . ILE A 1 529 ? -11.924 6.729 31.574 1.00 91.12 529 ILE A O 1
ATOM 3806 N N . ASP A 1 530 ? -13.700 7.207 30.291 1.00 92.75 530 ASP A N 1
ATOM 3807 C CA . ASP A 1 530 ? -14.794 6.760 31.183 1.00 92.75 530 ASP A CA 1
ATOM 3808 C C . ASP A 1 530 ? -15.984 6.303 30.311 1.00 92.75 530 ASP A C 1
ATOM 3810 O O . ASP A 1 530 ? -17.050 6.940 30.272 1.00 92.75 530 ASP A O 1
ATOM 3814 N N . ALA A 1 531 ? -15.800 5.205 29.568 1.00 93.44 531 ALA A N 1
ATOM 3815 C CA . ALA A 1 531 ? -16.669 4.805 28.462 1.00 93.44 531 ALA A CA 1
ATOM 3816 C C . ALA A 1 531 ? -18.145 4.562 28.845 1.00 93.44 531 ALA A C 1
ATOM 3818 O O . ALA A 1 531 ? -19.051 4.750 28.016 1.00 93.44 531 ALA A O 1
ATOM 3819 N N . ASP A 1 532 ? -18.448 4.126 30.075 1.00 92.50 532 ASP A N 1
ATOM 3820 C CA . ASP A 1 532 ? -19.832 3.989 30.566 1.00 92.50 532 ASP A CA 1
ATOM 3821 C C . ASP A 1 532 ? -20.347 5.168 31.403 1.00 92.50 532 ASP A C 1
ATOM 3823 O O . ASP A 1 532 ? -21.558 5.267 31.691 1.00 92.50 532 ASP A O 1
ATOM 3827 N N . ASN A 1 533 ? -19.466 6.130 31.653 1.00 91.06 533 ASN A N 1
ATOM 3828 C CA . ASN A 1 533 ? -19.765 7.443 32.174 1.00 91.06 533 ASN A CA 1
ATOM 3829 C C . ASN A 1 533 ? -20.280 7.421 33.622 1.00 91.06 533 ASN A C 1
ATOM 3831 O O . ASN A 1 533 ? -21.210 8.152 34.036 1.00 91.06 533 ASN A O 1
ATOM 3835 N N . ASP A 1 534 ? -19.711 6.515 34.410 1.00 90.50 534 ASP A N 1
ATOM 3836 C CA . ASP A 1 534 ? -20.062 6.294 35.798 1.00 90.50 534 ASP A CA 1
ATOM 3837 C C . ASP A 1 534 ? -19.188 7.116 36.769 1.00 90.50 534 ASP A C 1
ATOM 3839 O O . ASP A 1 534 ? -19.637 7.425 37.890 1.00 90.50 534 ASP A O 1
ATOM 3843 N N . GLY A 1 535 ? -18.053 7.634 36.295 1.00 89.44 535 GLY A N 1
ATOM 3844 C CA . GLY A 1 535 ? -17.112 8.437 37.063 1.00 89.44 535 GLY A CA 1
ATOM 3845 C C . GLY A 1 535 ? -16.009 7.635 37.733 1.00 89.44 535 GLY A C 1
ATOM 3846 O O . GLY A 1 535 ? -15.562 8.043 38.814 1.00 89.44 535 GLY A O 1
ATOM 3847 N N . ILE A 1 536 ? -15.645 6.497 37.160 1.00 91.62 536 ILE A N 1
ATOM 3848 C CA . ILE A 1 536 ? -14.438 5.734 37.438 1.00 91.62 536 ILE A CA 1
ATOM 3849 C C . ILE A 1 536 ? -13.718 5.619 36.096 1.00 91.62 536 ILE A C 1
ATOM 3851 O O . ILE A 1 536 ? -14.309 5.156 35.142 1.00 91.62 536 ILE A O 1
ATOM 3855 N N . VAL A 1 537 ? -12.459 6.045 36.013 1.00 93.12 537 VAL A N 1
ATOM 3856 C CA . VAL A 1 537 ? -11.751 5.999 34.720 1.00 93.12 537 VAL A CA 1
ATOM 3857 C C . VAL A 1 537 ? -11.391 4.573 34.307 1.00 93.12 537 VAL A C 1
ATOM 3859 O O . VAL A 1 537 ? -10.971 3.760 35.148 1.00 93.12 537 VAL A O 1
ATOM 3862 N N . ASP A 1 538 ? -11.431 4.313 33.010 1.00 93.69 538 ASP A N 1
ATOM 3863 C CA . ASP A 1 538 ? -11.270 3.002 32.388 1.00 93.69 538 ASP A CA 1
ATOM 3864 C C . ASP A 1 538 ? -9.915 2.373 32.723 1.00 93.69 538 ASP A C 1
ATOM 3866 O O . ASP A 1 538 ? -9.859 1.207 33.133 1.00 93.69 538 ASP A O 1
ATOM 3870 N N . ASN A 1 539 ? -8.841 3.173 32.792 1.00 92.62 539 ASN A N 1
ATOM 3871 C CA . ASN A 1 539 ? -7.524 2.775 33.317 1.00 92.62 539 ASN A CA 1
ATOM 3872 C C . ASN A 1 539 ? -7.592 2.033 34.670 1.00 92.62 539 ASN A C 1
ATOM 3874 O O . ASN A 1 539 ? -6.799 1.127 34.966 1.00 92.62 539 ASN A O 1
ATOM 3878 N N . VAL A 1 540 ? -8.507 2.448 35.552 1.00 92.94 540 VAL A N 1
ATOM 3879 C CA . VAL A 1 540 ? -8.751 1.806 36.849 1.00 92.94 540 VAL A CA 1
ATOM 3880 C C . VAL A 1 540 ? -9.664 0.595 36.691 1.00 92.94 540 VAL A C 1
ATOM 3882 O O . VAL A 1 540 ? -9.501 -0.381 37.436 1.00 92.94 540 VAL A O 1
ATOM 3885 N N . GLU A 1 541 ? -10.599 0.644 35.752 1.00 93.69 541 GLU A N 1
ATOM 3886 C CA . GLU A 1 541 ? -11.651 -0.341 35.591 1.00 93.69 541 GLU A CA 1
ATOM 3887 C C . GLU A 1 541 ? -11.209 -1.609 34.868 1.00 93.69 541 GLU A C 1
ATOM 3889 O O . GLU A 1 541 ? -11.483 -2.743 35.283 1.00 93.69 541 GLU A O 1
ATOM 3894 N N . TRP A 1 542 ? -10.443 -1.481 33.802 1.00 92.94 542 TRP A N 1
ATOM 3895 C CA . TRP A 1 542 ? -10.025 -2.660 33.064 1.00 92.94 542 TRP A CA 1
ATOM 3896 C C . TRP A 1 542 ? -9.048 -3.526 33.885 1.00 92.94 542 TRP A C 1
ATOM 3898 O O . TRP A 1 542 ? -8.891 -4.728 33.647 1.00 92.94 542 TRP A O 1
ATOM 3908 N N . GLN A 1 543 ? -8.477 -2.983 34.965 1.00 92.38 543 GLN A N 1
ATOM 3909 C CA . GLN A 1 543 ? -7.541 -3.663 35.858 1.00 92.38 543 GLN A CA 1
ATOM 3910 C C . GLN A 1 543 ? -8.171 -4.166 37.169 1.00 92.38 543 GLN A C 1
ATOM 3912 O O . GLN A 1 543 ? -9.062 -3.574 37.764 1.00 92.38 543 GLN A O 1
ATOM 3917 N N . THR A 1 544 ? -7.606 -5.236 37.743 1.00 89.94 544 THR A N 1
ATOM 3918 C CA . THR A 1 544 ? -7.970 -5.652 39.116 1.00 89.94 544 THR A CA 1
ATOM 3919 C C . THR A 1 544 ? -7.336 -4.743 40.179 1.00 89.94 544 THR A C 1
ATOM 3921 O O . THR A 1 544 ? -6.150 -4.415 40.088 1.00 89.94 544 THR A O 1
ATOM 3924 N N . THR A 1 545 ? -8.017 -4.490 41.308 1.00 89.19 545 THR A N 1
ATOM 3925 C CA . THR A 1 545 ? -7.477 -3.643 42.400 1.00 89.19 545 THR A CA 1
ATOM 3926 C C . THR A 1 545 ? -6.095 -4.089 42.906 1.00 89.19 545 THR A C 1
ATOM 3928 O O . THR A 1 545 ? -5.250 -3.286 43.309 1.00 89.19 545 THR A O 1
ATOM 3931 N N . ALA A 1 546 ? -5.856 -5.403 42.968 1.00 87.12 546 ALA A N 1
ATOM 3932 C CA . ALA A 1 546 ? -4.585 -5.959 43.435 1.00 87.12 546 ALA A CA 1
ATOM 3933 C C . ALA A 1 546 ? -3.500 -6.017 42.347 1.00 87.12 546 ALA A C 1
ATOM 3935 O O . ALA A 1 546 ? -2.319 -6.137 42.696 1.00 87.12 546 ALA A O 1
ATOM 3936 N N . GLY A 1 547 ? -3.913 -6.021 41.080 1.00 87.56 547 GLY A N 1
ATOM 3937 C CA . GLY A 1 547 ? -3.064 -6.101 39.898 1.00 87.56 547 GLY A CA 1
ATOM 3938 C C . GLY A 1 547 ? -2.703 -4.747 39.302 1.00 87.56 547 GLY A C 1
ATOM 3939 O O . GLY A 1 547 ? -1.726 -4.723 38.571 1.00 87.56 547 GLY A O 1
ATOM 3940 N N . TYR A 1 548 ? -3.412 -3.677 39.681 1.00 90.75 548 TYR A N 1
ATOM 3941 C CA . TYR A 1 548 ? -3.263 -2.333 39.128 1.00 90.75 548 TYR A CA 1
ATOM 3942 C C . TYR A 1 548 ? -1.807 -1.897 38.952 1.00 90.75 548 TYR A C 1
ATOM 3944 O O . TYR A 1 548 ? -1.014 -1.854 39.911 1.00 90.75 548 TYR A O 1
ATOM 3952 N N . ILE A 1 549 ? -1.495 -1.564 37.711 1.00 90.56 549 ILE A N 1
ATOM 3953 C CA . ILE A 1 549 ? -0.264 -0.976 37.225 1.00 90.56 549 ILE A CA 1
ATOM 3954 C C . ILE A 1 549 ? -0.628 0.464 36.874 1.00 90.56 549 ILE A C 1
ATOM 3956 O O . ILE A 1 549 ? -1.624 0.706 36.216 1.00 90.56 549 ILE A O 1
ATOM 3960 N N . ALA A 1 550 ? 0.134 1.416 37.407 1.00 89.12 550 ALA A N 1
ATOM 3961 C CA . ALA A 1 550 ? -0.080 2.819 37.081 1.00 89.12 550 ALA A CA 1
ATOM 3962 C C . ALA A 1 550 ? 0.716 3.161 35.815 1.00 89.12 550 ALA A C 1
ATOM 3964 O O . ALA A 1 550 ? 1.860 2.679 35.732 1.00 89.12 550 ALA A O 1
ATOM 3965 N N . PRO A 1 551 ? 0.193 4.038 34.944 1.00 89.19 551 PRO A N 1
ATOM 3966 C CA . PRO A 1 551 ? 0.893 4.465 33.741 1.00 89.19 551 PRO A CA 1
ATOM 3967 C C . PRO A 1 551 ? 2.199 5.183 34.100 1.00 89.19 551 PRO A C 1
ATOM 3969 O O . PRO A 1 551 ? 2.363 5.764 35.190 1.00 89.19 551 PRO A O 1
ATOM 3972 N N . THR A 1 552 ? 3.183 5.099 33.211 1.00 88.56 552 THR A N 1
ATOM 3973 C CA . THR A 1 552 ? 4.492 5.725 33.396 1.00 88.56 552 THR A CA 1
ATOM 3974 C C . THR A 1 552 ? 4.577 7.138 32.816 1.00 88.56 552 THR A C 1
ATOM 3976 O O . THR A 1 552 ? 5.436 7.910 33.276 1.00 88.56 552 THR A O 1
ATOM 3979 N N . GLY A 1 553 ? 3.673 7.483 31.897 1.00 85.25 553 GLY A N 1
ATOM 3980 C CA . GLY A 1 553 ? 3.697 8.655 31.026 1.00 85.25 553 GLY A CA 1
ATOM 3981 C C . GLY A 1 553 ? 4.856 8.603 30.033 1.00 85.25 553 GLY A C 1
ATOM 3982 O O . GLY A 1 553 ? 5.522 9.625 29.833 1.00 85.25 553 GLY A O 1
ATOM 3983 N N . LEU A 1 554 ? 5.220 7.406 29.572 1.00 87.44 554 LEU A N 1
ATOM 3984 C CA . LEU A 1 554 ? 6.304 7.188 28.621 1.00 87.44 554 LEU A CA 1
ATOM 3985 C C . LEU A 1 554 ? 5.865 6.155 27.593 1.00 87.44 554 LEU A C 1
ATOM 3987 O O . LEU A 1 554 ? 5.572 5.025 27.969 1.00 87.44 554 LEU A O 1
ATOM 3991 N N . ASP A 1 555 ? 6.032 6.517 26.335 1.00 89.88 555 ASP A N 1
ATOM 3992 C CA . ASP A 1 555 ? 6.081 5.636 25.178 1.00 89.88 555 ASP A CA 1
ATOM 3993 C C . ASP A 1 555 ? 7.518 5.709 24.602 1.00 89.88 555 ASP A C 1
ATOM 3995 O O . ASP A 1 555 ? 8.146 6.778 24.562 1.00 89.88 555 ASP A O 1
ATOM 3999 N N . SER A 1 556 ? 8.137 4.556 24.343 1.00 89.75 556 SER A N 1
ATOM 4000 C CA . SER A 1 556 ? 9.555 4.462 23.963 1.00 89.75 556 SER A CA 1
ATOM 4001 C C . SER A 1 556 ? 9.756 4.146 22.482 1.00 89.75 556 SER A C 1
ATOM 4003 O O . SER A 1 556 ? 10.863 4.383 21.974 1.00 89.75 556 SER A O 1
ATOM 4005 N N . ASP A 1 557 ? 8.732 3.603 21.853 1.00 89.25 557 ASP A N 1
ATOM 4006 C CA . ASP A 1 557 ? 8.624 3.024 20.524 1.00 89.25 557 ASP A CA 1
ATOM 4007 C C . ASP A 1 557 ? 7.870 3.977 19.615 1.00 89.25 557 ASP A C 1
ATOM 4009 O O . ASP A 1 557 ? 8.292 4.115 18.469 1.00 89.25 557 ASP A O 1
ATOM 4013 N N . GLY A 1 558 ? 6.894 4.705 20.163 1.00 90.38 558 GLY A N 1
ATOM 4014 C CA . GLY A 1 558 ? 6.018 5.585 19.406 1.00 90.38 558 GLY A CA 1
ATOM 4015 C C . GLY A 1 558 ? 4.768 4.872 18.900 1.00 90.38 558 GLY A C 1
ATOM 4016 O O . GLY A 1 558 ? 4.363 5.214 17.802 1.00 90.38 558 GLY A O 1
ATOM 4017 N N . ASP A 1 559 ? 4.257 3.860 19.608 1.00 91.44 559 ASP A N 1
ATOM 4018 C CA . ASP A 1 559 ? 3.084 3.069 19.196 1.00 91.44 559 ASP A CA 1
ATOM 4019 C C . ASP A 1 559 ? 1.811 3.403 19.984 1.00 91.44 559 ASP A C 1
ATOM 4021 O O . ASP A 1 559 ? 0.844 2.652 19.919 1.00 91.44 559 ASP A O 1
ATOM 4025 N N . GLY A 1 560 ? 1.835 4.477 20.782 1.00 91.06 560 GLY A N 1
ATOM 4026 C CA . GLY A 1 560 ? 0.688 4.909 21.587 1.00 91.06 560 GLY A CA 1
ATOM 4027 C C . GLY A 1 560 ? 0.593 4.245 22.959 1.00 91.06 560 GLY A C 1
ATOM 4028 O O . GLY A 1 560 ? 0.149 4.837 23.946 1.00 91.06 560 GLY A O 1
ATOM 4029 N N . ILE A 1 561 ? 1.137 3.035 23.104 1.00 91.31 561 ILE A N 1
ATOM 4030 C CA . ILE A 1 561 ? 0.950 2.226 24.308 1.00 91.31 561 ILE A CA 1
ATOM 4031 C C . ILE A 1 561 ? 1.963 2.619 25.398 1.00 91.31 561 ILE A C 1
ATOM 4033 O O . ILE A 1 561 ? 3.187 2.516 25.261 1.00 91.31 561 ILE A O 1
ATOM 4037 N N . ASP A 1 562 ? 1.482 2.997 26.592 1.00 90.50 562 ASP A N 1
ATOM 4038 C CA . ASP A 1 562 ? 2.394 3.314 27.700 1.00 90.50 562 ASP A CA 1
ATOM 4039 C C . ASP A 1 562 ? 3.284 2.107 28.069 1.00 90.50 562 ASP A C 1
ATOM 4041 O O . ASP A 1 562 ? 2.830 0.980 28.275 1.00 90.50 562 ASP A O 1
ATOM 4045 N N . ASN A 1 563 ? 4.567 2.371 28.335 1.00 88.56 563 ASN A N 1
ATOM 4046 C CA . ASN A 1 563 ? 5.580 1.394 28.775 1.00 88.56 563 ASN A CA 1
ATOM 4047 C C . ASN A 1 563 ? 5.195 0.576 30.039 1.00 88.56 563 ASN A C 1
ATOM 4049 O O . ASN A 1 563 ? 5.922 -0.335 30.464 1.00 88.56 563 ASN A O 1
ATOM 4053 N N . ALA A 1 564 ? 4.149 0.968 30.771 1.00 89.56 564 ALA A N 1
ATOM 4054 C CA . ALA A 1 564 ? 3.540 0.185 31.843 1.00 89.56 564 ALA A CA 1
ATOM 4055 C C . ALA A 1 564 ? 2.818 -1.067 31.327 1.00 89.56 564 ALA A C 1
ATOM 4057 O O . ALA A 1 564 ? 2.780 -2.073 32.054 1.00 89.56 564 ALA A O 1
ATOM 4058 N N . TYR A 1 565 ? 2.248 -0.965 30.131 1.00 89.25 565 TYR A N 1
ATOM 4059 C CA . TYR A 1 565 ? 1.341 -1.909 29.489 1.00 89.25 565 TYR A CA 1
ATOM 4060 C C . TYR A 1 565 ? 1.998 -2.614 28.298 1.00 89.25 565 TYR A C 1
ATOM 4062 O O . TYR A 1 565 ? 1.701 -3.794 28.080 1.00 89.25 565 TYR A O 1
ATOM 4070 N N . ASP A 1 566 ? 2.988 -1.966 27.682 1.00 87.75 566 ASP A N 1
ATOM 4071 C CA . ASP A 1 566 ? 3.910 -2.547 26.709 1.00 87.75 566 ASP A CA 1
ATOM 4072 C C . ASP A 1 566 ? 5.023 -3.386 27.390 1.00 87.75 566 ASP A C 1
ATOM 4074 O O . ASP A 1 566 ? 5.732 -2.975 28.323 1.00 87.75 566 ASP A O 1
ATOM 4078 N N . GLN A 1 567 ? 5.136 -4.655 26.980 1.00 75.75 567 GLN A N 1
ATOM 4079 C CA . GLN A 1 567 ? 6.127 -5.593 27.522 1.00 75.75 567 GLN A CA 1
ATOM 4080 C C . GLN A 1 567 ? 7.409 -5.706 26.696 1.00 75.75 567 GLN A C 1
ATOM 4082 O O . GLN A 1 567 ? 8.412 -6.233 27.228 1.00 75.75 567 GLN A O 1
ATOM 4087 N N . THR A 1 568 ? 7.386 -5.288 25.435 1.00 77.50 568 THR A N 1
ATOM 4088 C CA . THR A 1 568 ? 8.527 -5.342 24.522 1.00 77.50 568 THR A CA 1
ATOM 4089 C C . THR A 1 568 ? 8.906 -3.932 24.075 1.00 77.50 568 THR A C 1
ATOM 4091 O O . THR A 1 568 ? 9.029 -3.121 24.973 1.00 77.50 568 THR A O 1
ATOM 4094 N N . LEU A 1 569 ? 9.487 -3.729 22.898 1.00 76.44 569 LEU A N 1
ATOM 4095 C CA . LEU A 1 569 ? 9.886 -2.405 22.407 1.00 76.44 569 LEU A CA 1
ATOM 4096 C C . LEU A 1 569 ? 9.877 -2.510 20.870 1.00 76.44 569 LEU A C 1
ATOM 4098 O O . LEU A 1 569 ? 10.889 -2.971 20.305 1.00 76.44 569 LEU A O 1
ATOM 4102 N N . GLY A 1 570 ? 8.772 -2.120 20.247 1.00 84.19 570 GLY A N 1
ATOM 4103 C CA . GLY A 1 570 ? 8.411 -2.183 18.832 1.00 84.19 570 GLY A CA 1
ATOM 4104 C C . GLY A 1 570 ? 6.907 -1.929 18.653 1.00 84.19 570 GLY A C 1
ATOM 4105 O O . GLY A 1 570 ? 6.138 -2.340 19.508 1.00 84.19 570 GLY A O 1
ATOM 4106 N N . PHE A 1 571 ? 6.515 -1.301 17.541 1.00 90.25 571 PHE A N 1
ATOM 4107 C CA . PHE A 1 571 ? 5.108 -1.071 17.200 1.00 90.25 571 PHE A CA 1
ATOM 4108 C C . PHE A 1 571 ? 4.331 -2.391 17.146 1.00 90.25 571 PHE A C 1
ATOM 4110 O O . PHE A 1 571 ? 4.840 -3.367 16.579 1.00 90.25 571 PHE A O 1
ATOM 4117 N N . GLY A 1 572 ? 3.153 -2.448 17.773 1.00 84.69 572 GLY A N 1
ATOM 4118 C CA . GLY A 1 572 ? 2.298 -3.637 17.738 1.00 84.69 572 GLY A CA 1
ATOM 4119 C C . GLY A 1 572 ? 2.954 -4.884 18.343 1.00 84.69 572 GLY A C 1
ATOM 4120 O O . GLY A 1 572 ? 2.977 -5.970 17.753 1.00 84.69 572 GLY A O 1
ATOM 4121 N N . ASP A 1 573 ? 3.574 -4.758 19.515 1.00 82.88 573 ASP A N 1
ATOM 4122 C CA . ASP A 1 573 ? 4.394 -5.822 20.090 1.00 82.88 573 ASP A CA 1
ATOM 4123 C C . ASP A 1 573 ? 3.583 -6.840 20.931 1.00 82.88 573 ASP A C 1
ATOM 4125 O O . ASP A 1 573 ? 2.993 -6.540 21.968 1.00 82.88 573 ASP A O 1
ATOM 4129 N N . ALA A 1 574 ? 3.604 -8.120 20.536 1.00 79.38 574 ALA A N 1
ATOM 4130 C CA . ALA A 1 574 ? 2.736 -9.130 21.151 1.00 79.38 574 ALA A CA 1
ATOM 4131 C C . ALA A 1 574 ? 2.925 -9.326 22.673 1.00 79.38 574 ALA A C 1
ATOM 4133 O O . ALA A 1 574 ? 4.006 -9.676 23.176 1.00 79.38 574 ALA A O 1
ATOM 4134 N N . GLY A 1 575 ? 1.800 -9.358 23.390 1.00 68.19 575 GLY A N 1
ATOM 4135 C CA . GLY A 1 575 ? 1.715 -9.765 24.791 1.00 68.19 575 GLY A CA 1
ATOM 4136 C C . GLY A 1 575 ? 1.528 -8.614 25.772 1.00 68.19 575 GLY A C 1
ATOM 4137 O O . GLY A 1 575 ? 1.811 -8.816 26.966 1.00 68.19 575 GLY A O 1
ATOM 4138 N N . ASN A 1 576 ? 1.029 -7.477 25.293 1.00 80.12 576 ASN A N 1
ATOM 4139 C CA . ASN A 1 576 ? 0.619 -6.322 26.077 1.00 80.12 576 ASN A CA 1
ATOM 4140 C C . ASN A 1 576 ? -0.443 -6.712 27.104 1.00 80.12 576 ASN A C 1
ATOM 4142 O O . ASN A 1 576 ? -1.141 -7.738 27.019 1.00 80.12 576 ASN A O 1
ATOM 4146 N N . THR A 1 577 ? -0.508 -5.943 28.187 1.00 72.00 577 THR A N 1
ATOM 4147 C CA . THR A 1 577 ? -1.479 -6.203 29.250 1.00 72.00 577 THR A CA 1
ATOM 4148 C C . THR A 1 577 ? -2.840 -5.591 28.931 1.00 72.00 577 THR A C 1
ATOM 4150 O O . THR A 1 577 ? -3.344 -4.895 29.781 1.00 72.00 577 THR A O 1
ATOM 4153 N N . ASN A 1 578 ? -3.462 -5.886 27.787 1.00 75.69 578 ASN A N 1
ATOM 4154 C CA . ASN A 1 578 ? -4.719 -5.248 27.347 1.00 75.69 578 ASN A CA 1
ATOM 4155 C C . ASN A 1 578 ? -6.003 -6.054 27.644 1.00 75.69 578 ASN A C 1
ATOM 4157 O O . ASN A 1 578 ? -7.053 -5.785 27.086 1.00 75.69 578 ASN A O 1
ATOM 4161 N N . THR A 1 579 ? -5.955 -7.117 28.462 1.00 87.69 579 THR A N 1
ATOM 4162 C CA . THR A 1 579 ? -7.149 -7.955 28.691 1.00 87.69 579 THR A CA 1
ATOM 4163 C C . THR A 1 579 ? -8.035 -7.359 29.787 1.00 87.69 579 THR A C 1
ATOM 4165 O O . THR A 1 579 ? -7.655 -7.469 30.965 1.00 87.69 579 THR A O 1
ATOM 4168 N N . PRO A 1 580 ? -9.242 -6.853 29.464 1.00 92.31 580 PRO A N 1
ATOM 4169 C CA . PRO A 1 580 ? -10.082 -6.187 30.445 1.00 92.31 580 PRO A CA 1
ATOM 4170 C C . PRO A 1 580 ? -10.574 -7.149 31.528 1.00 92.31 580 PRO A C 1
ATOM 4172 O O . PRO A 1 580 ? -10.886 -8.327 31.295 1.00 92.31 580 PRO A O 1
ATOM 4175 N N . THR A 1 581 ? -10.656 -6.644 32.752 1.00 92.50 581 THR A N 1
ATOM 4176 C CA . THR A 1 581 ? -11.237 -7.365 33.879 1.00 92.50 581 THR A CA 1
ATOM 4177 C C . THR A 1 581 ? -12.750 -7.436 33.705 1.00 92.50 581 THR A C 1
ATOM 4179 O O . THR A 1 581 ? -13.397 -6.464 33.345 1.00 92.50 581 THR A O 1
ATOM 4182 N N . ASN A 1 582 ? -13.308 -8.613 33.983 1.00 91.88 582 ASN A N 1
ATOM 4183 C CA . ASN A 1 582 ? -14.731 -8.783 34.237 1.00 91.88 582 ASN A CA 1
ATOM 4184 C C . ASN A 1 582 ? -14.877 -9.435 35.620 1.00 91.88 582 ASN A C 1
ATOM 4186 O O . ASN A 1 582 ? -14.500 -10.604 35.819 1.00 91.88 582 ASN A O 1
ATOM 4190 N N . THR A 1 583 ? -15.342 -8.655 36.589 1.00 89.31 583 THR A N 1
ATOM 4191 C CA . THR A 1 583 ? -15.338 -8.978 38.015 1.00 89.31 583 THR A CA 1
ATOM 4192 C C . THR A 1 583 ? -16.288 -10.125 38.349 1.00 89.31 583 THR A C 1
ATOM 4194 O O . THR A 1 583 ? -15.941 -11.024 39.136 1.00 89.31 583 THR A O 1
ATOM 4197 N N . ASP A 1 584 ? -17.467 -10.159 37.738 1.00 83.50 584 ASP A N 1
ATOM 4198 C CA . ASP A 1 584 ? -18.498 -11.150 38.037 1.00 83.50 584 ASP A CA 1
ATOM 4199 C C . ASP A 1 584 ? -18.479 -12.368 37.073 1.00 83.50 584 ASP A C 1
ATOM 4201 O O . ASP A 1 584 ? -18.897 -13.487 37.426 1.00 83.50 584 ASP A O 1
ATOM 4205 N N . GLY A 1 585 ? -17.901 -12.176 35.887 1.00 84.94 585 GLY A N 1
ATOM 4206 C CA . GLY A 1 585 ? -17.769 -13.103 34.772 1.00 84.94 585 GLY A CA 1
ATOM 4207 C C . GLY A 1 585 ? -19.068 -13.436 34.025 1.00 84.94 585 GLY A C 1
ATOM 4208 O O . GLY A 1 585 ? -19.161 -14.558 33.498 1.00 84.94 585 GLY A O 1
ATOM 4209 N N . THR A 1 586 ? -20.094 -12.578 34.033 1.00 81.50 586 THR A N 1
ATOM 4210 C CA . THR A 1 586 ? -21.430 -12.878 33.487 1.00 81.50 586 THR A CA 1
ATOM 4211 C C . THR A 1 586 ? -21.991 -11.902 32.447 1.00 81.50 586 THR A C 1
ATOM 4213 O O . THR A 1 586 ? -22.852 -12.343 31.669 1.00 81.50 586 THR A O 1
ATOM 4216 N N . ASP A 1 587 ? -21.473 -10.682 32.352 1.00 82.81 587 ASP A N 1
ATOM 4217 C CA . ASP A 1 587 ? -21.832 -9.615 31.399 1.00 82.81 587 ASP A CA 1
ATOM 4218 C C . ASP A 1 587 ? -20.602 -8.989 30.710 1.00 82.81 587 ASP A C 1
ATOM 4220 O O . ASP A 1 587 ? -19.735 -9.739 30.248 1.00 82.81 587 ASP A O 1
ATOM 4224 N N . THR A 1 588 ? -20.612 -7.676 30.464 1.00 90.81 588 THR A N 1
ATOM 4225 C CA . THR A 1 588 ? -19.559 -6.932 29.764 1.00 90.81 588 THR A CA 1
ATOM 4226 C C . THR A 1 588 ? -18.337 -6.753 30.668 1.00 90.81 588 THR A C 1
ATOM 4228 O O . THR A 1 588 ? -18.410 -7.036 31.859 1.00 90.81 588 THR A O 1
ATOM 4231 N N . PRO A 1 589 ? -17.158 -6.442 30.114 1.00 94.06 589 PRO A N 1
ATOM 4232 C CA . PRO A 1 589 ? -16.031 -5.994 30.922 1.00 94.06 589 PRO A CA 1
ATOM 4233 C C . PRO A 1 589 ? -16.377 -4.798 31.804 1.00 94.06 589 PRO A C 1
ATOM 4235 O O . PRO A 1 589 ? -17.257 -4.021 31.450 1.00 94.06 589 PRO A O 1
ATOM 4238 N N . ASP A 1 590 ? -15.646 -4.662 32.907 1.00 94.00 590 ASP A N 1
ATOM 4239 C CA . ASP A 1 590 ? -15.991 -3.716 33.965 1.00 94.00 590 ASP A CA 1
ATOM 4240 C C . ASP A 1 590 ? -15.971 -2.246 33.486 1.00 94.00 590 ASP A C 1
ATOM 4242 O O . ASP A 1 590 ? -16.871 -1.517 33.849 1.00 94.00 590 ASP A O 1
ATOM 4246 N N . TYR A 1 591 ? -15.033 -1.845 32.612 1.00 93.94 591 TYR A N 1
ATOM 4247 C CA . TYR A 1 591 ? -14.923 -0.467 32.069 1.00 93.94 591 TYR A CA 1
ATOM 4248 C C . TYR A 1 591 ? -16.125 -0.013 31.214 1.00 93.94 591 TYR A C 1
ATOM 4250 O O . TYR A 1 591 ? -16.278 1.143 30.855 1.00 93.94 591 TYR A O 1
ATOM 4258 N N . ILE A 1 592 ? -17.005 -0.950 30.847 1.00 93.88 592 ILE A N 1
ATOM 4259 C CA . ILE A 1 592 ? -18.249 -0.651 30.130 1.00 93.88 592 ILE A CA 1
ATOM 4260 C C . ILE A 1 592 ? -19.479 -1.227 30.846 1.00 93.88 592 ILE A C 1
ATOM 4262 O O . ILE A 1 592 ? -20.518 -1.479 30.215 1.00 93.88 592 ILE A O 1
ATOM 4266 N N . ASP A 1 593 ? -19.365 -1.518 32.145 1.00 93.31 593 ASP A N 1
ATOM 4267 C CA . ASP A 1 593 ? -20.421 -2.118 32.956 1.00 93.31 593 ASP A CA 1
ATOM 4268 C C . ASP A 1 593 ? -20.761 -1.320 34.223 1.00 93.31 593 ASP A C 1
ATOM 4270 O O . ASP A 1 593 ? -20.137 -1.458 35.264 1.00 93.31 593 ASP A O 1
ATOM 4274 N N . LEU A 1 594 ? -21.916 -0.652 34.180 1.00 92.06 594 LEU A N 1
ATOM 4275 C CA . LEU A 1 594 ? -22.469 0.171 35.263 1.00 92.06 594 LEU A CA 1
ATOM 4276 C C . LEU A 1 594 ? -22.733 -0.543 36.621 1.00 92.06 594 LEU A C 1
ATOM 4278 O O . LEU A 1 594 ? -23.273 0.101 37.534 1.00 92.06 594 LEU A O 1
ATOM 4282 N N . ASP A 1 595 ? -22.532 -1.861 36.735 1.00 90.69 595 ASP A N 1
ATOM 4283 C CA . ASP A 1 595 ? -22.710 -2.701 37.944 1.00 90.69 595 ASP A CA 1
ATOM 4284 C C . ASP A 1 595 ? -21.744 -3.910 37.895 1.00 90.69 595 ASP A C 1
ATOM 4286 O O . ASP A 1 595 ? -22.192 -5.064 37.893 1.00 90.69 595 ASP A O 1
ATOM 4290 N N . SER A 1 596 ? -20.430 -3.646 37.880 1.00 92.31 596 SER A N 1
ATOM 4291 C CA . SER A 1 596 ? -19.325 -4.612 37.706 1.00 92.31 596 SER A CA 1
ATOM 4292 C C . SER A 1 596 ? -19.397 -5.852 38.607 1.00 92.31 596 SER A C 1
ATOM 4294 O O . SER A 1 596 ? -18.876 -6.930 38.291 1.00 92.31 596 SER A O 1
ATOM 4296 N N . ASP A 1 597 ? -19.984 -5.733 39.802 1.00 89.00 597 ASP A N 1
ATOM 4297 C CA . ASP A 1 597 ? -20.103 -6.835 40.763 1.00 89.00 597 ASP A CA 1
ATOM 4298 C C . ASP A 1 597 ? -21.499 -7.488 40.818 1.00 89.00 597 ASP A C 1
ATOM 4300 O O . ASP A 1 597 ? -21.707 -8.496 41.525 1.00 89.00 597 ASP A O 1
ATOM 4304 N N . ASN A 1 598 ? -22.424 -6.959 40.016 1.00 86.75 598 ASN A N 1
ATOM 4305 C CA . ASN A 1 598 ? -23.789 -7.411 39.796 1.00 86.75 598 ASN A CA 1
ATOM 4306 C C . ASN A 1 598 ? -24.623 -7.497 41.089 1.00 86.75 598 ASN A C 1
ATOM 4308 O O . ASN A 1 598 ? -25.418 -8.435 41.315 1.00 86.75 598 ASN A O 1
ATOM 4312 N N . THR A 1 599 ? -24.440 -6.530 41.992 1.00 81.25 599 THR A N 1
ATOM 4313 C CA . THR A 1 599 ? -25.159 -6.453 43.272 1.00 81.25 599 THR A CA 1
ATOM 4314 C C . THR A 1 599 ? -26.488 -5.697 43.210 1.00 81.25 599 THR A C 1
ATOM 4316 O O . THR A 1 599 ? -27.219 -5.668 44.215 1.00 81.25 599 THR A O 1
ATOM 4319 N N . GLU A 1 600 ? -26.888 -5.204 42.033 1.00 81.94 600 GLU A N 1
ATOM 4320 C CA . GLU A 1 600 ? -28.014 -4.286 41.794 1.00 81.94 600 GLU A CA 1
ATOM 4321 C C . GLU A 1 600 ? -27.774 -2.866 42.350 1.00 81.94 600 GLU A C 1
ATOM 4323 O O . GLU A 1 600 ? -28.730 -2.075 42.465 1.00 81.94 600 GLU A O 1
ATOM 4328 N N . GLN A 1 601 ? -26.539 -2.546 42.738 1.00 83.25 601 GLN A N 1
ATOM 4329 C CA . GLN A 1 601 ? -26.117 -1.215 43.145 1.00 83.25 601 GLN A CA 1
ATOM 4330 C C . GLN A 1 601 ? -25.109 -0.708 42.108 1.00 83.25 601 GLN A C 1
ATOM 4332 O O . GLN A 1 601 ? -24.112 -1.368 41.921 1.00 83.25 601 GLN A O 1
ATOM 4337 N N . PRO A 1 602 ? -25.366 0.429 41.435 1.00 88.88 602 PRO A N 1
ATOM 4338 C CA . PRO A 1 602 ? -24.454 0.887 40.393 1.00 88.88 602 PRO A CA 1
ATOM 4339 C C . PRO A 1 602 ? -23.094 1.301 40.948 1.00 88.88 602 PRO A C 1
ATOM 4341 O O . PRO A 1 602 ? -23.043 1.895 42.040 1.00 88.88 602 PRO A O 1
ATOM 4344 N N . ASP A 1 603 ? -22.061 1.099 40.144 1.00 91.19 603 ASP A N 1
ATOM 4345 C CA . ASP A 1 603 ? -20.655 1.308 40.489 1.00 91.19 603 ASP A CA 1
ATOM 4346 C C . ASP A 1 603 ? -20.401 2.742 40.960 1.00 91.19 603 ASP A C 1
ATOM 4348 O O . ASP A 1 603 ? -19.940 2.961 42.087 1.00 91.19 603 ASP A O 1
ATOM 4352 N N . ASN A 1 604 ? -20.919 3.736 40.240 1.00 89.19 604 ASN A N 1
ATOM 4353 C CA . ASN A 1 604 ? -20.867 5.138 40.652 1.00 89.19 604 ASN A CA 1
ATOM 4354 C C . ASN A 1 604 ? -21.430 5.438 42.053 1.00 89.19 604 ASN A C 1
ATOM 4356 O O . ASN A 1 604 ? -21.000 6.377 42.739 1.00 89.19 604 ASN A O 1
ATOM 4360 N N . VAL A 1 605 ? -22.410 4.666 42.530 1.00 87.62 605 VAL A N 1
ATOM 4361 C CA . VAL A 1 605 ? -22.938 4.816 43.889 1.00 87.62 605 VAL A CA 1
ATOM 4362 C C . VAL A 1 605 ? -21.942 4.260 44.894 1.00 87.62 605 VAL A C 1
ATOM 4364 O O . VAL A 1 605 ? -21.746 4.874 45.945 1.00 87.62 605 VAL A O 1
ATOM 4367 N N . GLU A 1 606 ? -21.339 3.117 44.602 1.00 88.56 606 GLU A N 1
ATOM 4368 C CA . GLU A 1 606 ? -20.409 2.410 45.483 1.00 88.56 606 GLU A CA 1
ATOM 4369 C C . GLU A 1 606 ? -19.044 3.089 45.549 1.00 88.56 606 GLU A C 1
ATOM 4371 O O . GLU A 1 606 ? -18.536 3.356 46.644 1.00 88.56 606 GLU A O 1
ATOM 4376 N N . ALA A 1 607 ? -18.503 3.476 44.398 1.00 89.56 607 ALA A N 1
ATOM 4377 C CA . ALA A 1 607 ? -17.275 4.239 44.258 1.00 89.56 607 ALA A CA 1
ATOM 4378 C C . ALA A 1 607 ? -17.342 5.575 45.010 1.00 89.56 607 ALA A C 1
ATOM 4380 O O . ALA A 1 607 ? -16.422 5.938 45.750 1.00 89.56 607 ALA A O 1
ATOM 4381 N N . TRP A 1 608 ? -18.468 6.288 44.934 1.00 86.69 608 TRP A N 1
ATOM 4382 C CA . TRP A 1 608 ? -18.561 7.631 45.507 1.00 86.69 608 TRP A CA 1
ATOM 4383 C C . TRP A 1 608 ? -19.289 7.713 46.862 1.00 86.69 608 TRP A C 1
ATOM 4385 O O . TRP A 1 608 ? -19.364 8.801 47.450 1.00 86.69 608 TRP A O 1
ATOM 4395 N N . ASP A 1 609 ? -19.775 6.611 47.447 1.00 85.56 609 ASP A N 1
ATOM 4396 C CA . ASP A 1 609 ? -20.350 6.580 48.806 1.00 85.56 609 ASP A CA 1
ATOM 4397 C C . ASP A 1 609 ? -19.304 6.308 49.903 1.00 85.56 609 ASP A C 1
ATOM 4399 O O . ASP A 1 609 ? -19.256 5.281 50.582 1.00 85.56 609 ASP A O 1
ATOM 4403 N N . THR A 1 610 ? -18.499 7.331 50.184 1.00 83.94 610 THR A N 1
ATOM 4404 C CA . THR A 1 610 ? -17.444 7.290 51.213 1.00 83.94 610 THR A CA 1
ATOM 4405 C C . THR A 1 610 ? -17.917 7.012 52.649 1.00 83.94 610 THR A C 1
ATOM 4407 O O . THR A 1 610 ? -17.084 6.863 53.557 1.00 83.94 610 THR A O 1
ATOM 4410 N N . ASN A 1 611 ? -19.229 7.007 52.914 1.00 80.00 611 ASN A N 1
ATOM 4411 C CA . ASN A 1 611 ? -19.781 6.822 54.253 1.00 80.00 611 ASN A CA 1
ATOM 4412 C C . ASN A 1 611 ? -20.769 5.651 54.390 1.00 80.00 611 ASN A C 1
ATOM 4414 O O . ASN A 1 611 ? -21.207 5.389 55.520 1.00 80.00 611 ASN A O 1
ATOM 4418 N N . ASN A 1 612 ? -21.022 4.929 53.297 1.00 75.00 612 ASN A N 1
ATOM 4419 C CA . ASN A 1 612 ? -21.912 3.776 53.199 1.00 75.00 612 ASN A CA 1
ATOM 4420 C C . ASN A 1 612 ? -23.319 4.084 53.760 1.00 75.00 612 ASN A C 1
ATOM 4422 O O . ASN A 1 612 ? -23.827 3.416 54.673 1.00 75.00 612 ASN A O 1
ATOM 4426 N N . ASP A 1 613 ? -23.917 5.190 53.299 1.00 76.75 613 ASP A N 1
ATOM 4427 C CA . ASP A 1 613 ? -25.313 5.556 53.585 1.00 76.75 613 ASP A CA 1
ATOM 4428 C C . ASP A 1 613 ? -26.268 5.434 52.384 1.00 76.75 613 ASP A C 1
ATOM 4430 O O . ASP A 1 613 ? -27.458 5.761 52.510 1.00 76.75 613 ASP A O 1
ATOM 4434 N N . GLY A 1 614 ? -25.774 4.876 51.278 1.00 72.75 614 GLY A N 1
ATOM 4435 C CA . GLY A 1 614 ? -26.444 4.689 49.995 1.00 72.75 614 GLY A CA 1
ATOM 4436 C C . GLY A 1 614 ? -26.602 5.994 49.218 1.00 72.75 614 GLY A C 1
ATOM 4437 O O . GLY A 1 614 ? -27.592 6.160 48.499 1.00 72.75 614 GLY A O 1
ATOM 4438 N N . ILE A 1 615 ? -25.728 6.977 49.462 1.00 75.50 615 ILE A N 1
ATOM 4439 C CA . ILE A 1 615 ? -25.774 8.294 48.823 1.00 75.50 615 ILE A CA 1
ATOM 4440 C C . ILE A 1 615 ? -24.358 8.723 48.440 1.00 75.50 615 ILE A C 1
ATOM 4442 O O . ILE A 1 615 ? -23.527 8.979 49.308 1.00 75.50 615 ILE A O 1
ATOM 4446 N N . ILE A 1 616 ? -24.158 8.942 47.140 1.00 80.00 616 ILE A N 1
ATOM 4447 C CA . ILE A 1 616 ? -22.955 9.541 46.551 1.00 80.00 616 ILE A CA 1
ATOM 4448 C C . ILE A 1 616 ? -22.496 10.791 47.329 1.00 80.00 616 ILE A C 1
ATOM 4450 O O . ILE A 1 616 ? -23.289 11.674 47.690 1.00 80.00 616 ILE A O 1
ATOM 4454 N N . ASN A 1 617 ? -21.195 10.879 47.603 1.00 79.25 617 ASN A N 1
ATOM 4455 C CA . ASN A 1 617 ? -20.548 11.929 48.390 1.00 79.25 617 ASN A CA 1
ATOM 4456 C C . ASN A 1 617 ? -19.607 12.818 47.565 1.00 79.25 617 ASN A C 1
ATOM 4458 O O . ASN A 1 617 ? -18.536 13.196 48.042 1.00 79.25 617 ASN A O 1
ATOM 4462 N N . LEU A 1 618 ? -20.038 13.251 46.383 1.00 72.75 618 LEU A N 1
ATOM 4463 C CA . LEU A 1 618 ? -19.357 14.311 45.639 1.00 72.75 618 LEU A CA 1
ATOM 4464 C C . LEU A 1 618 ? -19.385 15.613 46.471 1.00 72.75 618 LEU A C 1
ATOM 4466 O O . LEU A 1 618 ? -20.418 15.995 47.033 1.00 72.75 618 LEU A O 1
ATOM 4470 N N . GLY A 1 619 ? -18.232 16.261 46.663 1.00 58.59 619 GLY A N 1
ATOM 4471 C CA . GLY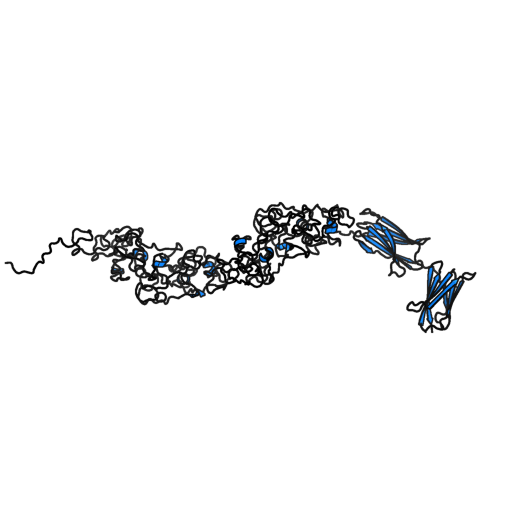 A 1 619 ? -18.021 17.302 47.684 1.00 58.59 619 GLY A CA 1
ATOM 4472 C C . GLY A 1 619 ? -18.988 18.510 47.651 1.00 58.59 619 GLY A C 1
ATOM 4473 O O . GLY A 1 619 ? -19.726 18.748 46.702 1.00 58.59 619 GLY A O 1
ATOM 4474 N N . GLU A 1 620 ? -18.955 19.375 48.685 1.00 46.34 620 GLU A N 1
ATOM 4475 C CA . GLU A 1 620 ? -19.836 20.569 48.810 1.00 46.34 620 GLU A CA 1
ATOM 4476 C C . GLU A 1 620 ? -19.739 21.594 47.639 1.00 46.34 620 GLU A C 1
ATOM 4478 O O . GLU A 1 620 ? -20.491 22.573 47.632 1.00 46.34 620 GLU A O 1
ATOM 4483 N N . ASN A 1 621 ? -18.839 21.397 46.665 1.00 44.28 621 ASN A N 1
ATOM 4484 C CA . ASN A 1 621 ? -18.642 22.257 45.491 1.00 44.28 621 ASN A CA 1
ATOM 4485 C C . ASN A 1 621 ? -19.466 21.861 44.246 1.00 44.28 621 ASN A C 1
ATOM 4487 O O . ASN A 1 621 ? -19.573 22.688 43.347 1.00 44.28 621 ASN A O 1
ATOM 4491 N N . VAL A 1 622 ? -20.134 20.700 44.216 1.00 54.19 622 VAL A N 1
ATOM 4492 C CA . VAL A 1 622 ? -20.860 20.184 43.023 1.00 54.19 622 VAL A CA 1
ATOM 4493 C C . VAL A 1 622 ? -22.262 20.808 42.844 1.00 54.19 622 VAL A C 1
ATOM 4495 O O . VAL A 1 622 ? -23.072 20.438 41.997 1.00 54.19 622 VAL A O 1
ATOM 4498 N N . THR A 1 623 ? -22.612 21.835 43.629 1.00 45.97 623 THR A N 1
ATOM 4499 C CA . THR A 1 623 ? -23.912 22.507 43.475 1.00 45.97 623 THR A CA 1
ATOM 4500 C C . THR A 1 623 ? -23.953 23.397 42.226 1.00 45.97 623 THR A C 1
ATOM 4502 O O . THR A 1 623 ? -23.641 24.586 42.306 1.00 45.97 623 THR A O 1
ATOM 4505 N N . GLY A 1 624 ? -24.443 22.855 41.108 1.00 49.94 624 GLY A N 1
ATOM 4506 C CA . GLY A 1 624 ? -24.732 23.603 39.876 1.00 49.94 624 GLY A CA 1
ATOM 4507 C C . GLY A 1 624 ? -23.992 23.136 38.623 1.00 49.94 624 GLY A C 1
ATOM 4508 O O . GLY A 1 624 ? -24.198 23.766 37.588 1.00 49.94 624 GLY A O 1
ATOM 4509 N N . VAL A 1 625 ? -23.188 22.079 38.730 1.00 57.00 625 VAL A N 1
ATOM 4510 C CA . VAL A 1 625 ? -22.568 21.358 37.609 1.00 57.00 625 VAL A CA 1
ATOM 4511 C C . VAL A 1 625 ? -23.610 20.394 37.022 1.00 57.00 625 VAL A C 1
ATOM 4513 O O . VAL A 1 625 ? -24.457 19.880 37.765 1.00 57.00 625 VAL A O 1
ATOM 4516 N N . SER A 1 626 ? -23.662 20.271 35.694 1.00 61.22 626 SER A N 1
ATOM 4517 C CA . SER A 1 626 ? -24.583 19.350 35.015 1.00 61.22 626 SER A CA 1
ATOM 4518 C C . SER A 1 626 ? -24.004 17.946 35.092 1.00 61.22 626 SER A C 1
ATOM 4520 O O . SER A 1 626 ? -22.818 17.793 34.873 1.00 61.22 626 SER A O 1
ATOM 4522 N N . SER A 1 627 ? -24.825 16.931 35.346 1.00 68.69 627 SER A N 1
ATOM 4523 C CA . SER A 1 627 ? -24.394 15.523 35.358 1.00 68.69 627 SER A CA 1
ATOM 4524 C C . SER A 1 627 ? -24.242 14.931 33.947 1.00 68.69 627 SER A C 1
ATOM 4526 O O . SER A 1 627 ? -24.635 13.796 33.739 1.00 68.69 627 SER A O 1
ATOM 4528 N N . THR A 1 628 ? -23.916 15.766 32.963 1.00 75.75 628 THR A N 1
ATOM 4529 C CA . THR A 1 628 ? -23.876 15.439 31.521 1.00 75.75 628 THR A CA 1
ATOM 4530 C C . THR A 1 628 ? -22.981 16.437 30.772 1.00 75.75 628 THR A C 1
ATOM 4532 O O . THR A 1 628 ? -23.233 16.730 29.604 1.00 75.75 628 THR A O 1
ATOM 4535 N N . LEU A 1 629 ? -22.167 17.200 31.501 1.00 83.81 629 LEU A N 1
ATOM 4536 C CA . LEU A 1 629 ? -21.288 18.193 30.906 1.00 83.81 629 LEU A CA 1
ATOM 4537 C C . LEU A 1 629 ? -19.883 17.682 31.146 1.00 83.81 629 LEU A C 1
ATOM 4539 O O . LEU A 1 629 ? -19.531 17.485 32.302 1.00 83.81 629 LEU A O 1
ATOM 4543 N N . ASP A 1 630 ? -19.178 17.503 30.051 1.00 83.62 630 ASP A N 1
ATOM 4544 C CA . ASP A 1 630 ? -17.740 17.374 29.960 1.00 83.62 630 ASP A CA 1
ATOM 4545 C C . ASP A 1 630 ? -17.277 18.645 29.221 1.00 83.62 630 ASP A C 1
ATOM 4547 O O . ASP A 1 630 ? -17.824 19.026 28.173 1.00 83.62 630 ASP A O 1
ATOM 4551 N N . SER A 1 631 ? -16.424 19.423 29.881 1.00 83.94 631 SER A N 1
ATOM 4552 C CA . SER A 1 631 ? -15.948 20.718 29.396 1.00 83.94 631 SER A CA 1
ATOM 4553 C C . SER A 1 631 ? -14.634 20.617 28.620 1.00 83.94 631 SER A C 1
ATOM 4555 O O . SER A 1 631 ? -14.329 21.556 27.869 1.00 83.94 631 SER A O 1
ATOM 4557 N N . ASP A 1 632 ? -13.886 19.539 28.825 1.00 78.12 632 ASP A N 1
ATOM 4558 C CA . ASP A 1 632 ? -12.538 19.260 28.324 1.00 78.12 632 ASP A CA 1
ATOM 4559 C C . ASP A 1 632 ? -12.632 18.443 27.042 1.00 78.12 632 ASP A C 1
ATOM 4561 O O . ASP A 1 632 ? -11.846 18.663 26.122 1.00 78.12 632 ASP A O 1
ATOM 4565 N N . GLY A 1 633 ? -13.656 17.599 26.943 1.00 81.88 633 GLY A N 1
ATOM 4566 C CA . GLY A 1 633 ? -13.813 16.634 25.869 1.00 81.88 633 GLY A CA 1
ATOM 4567 C C . GLY A 1 633 ? -12.972 15.377 26.079 1.00 81.88 633 GLY A C 1
ATOM 4568 O O . GLY A 1 633 ? -12.695 14.731 25.069 1.00 81.88 633 GLY A O 1
ATOM 4569 N N . ASP A 1 634 ? -12.522 15.106 27.310 1.00 80.69 634 ASP A N 1
ATOM 4570 C CA . ASP A 1 634 ? -11.691 13.948 27.670 1.00 80.69 634 ASP A CA 1
ATOM 4571 C C . ASP A 1 634 ? -12.517 12.709 28.038 1.00 80.69 634 ASP A C 1
ATOM 4573 O O . ASP A 1 634 ? -11.928 11.682 28.327 1.00 80.69 634 ASP A O 1
ATOM 4577 N N . GLY A 1 635 ? -13.854 12.792 28.013 1.00 86.12 635 GLY A N 1
ATOM 4578 C CA . GLY A 1 635 ? -14.737 11.658 28.312 1.00 86.12 635 GLY A CA 1
ATOM 4579 C C . GLY A 1 635 ? -15.279 11.658 29.743 1.00 86.12 635 GLY A C 1
ATOM 4580 O O . GLY A 1 635 ? -16.461 11.385 29.982 1.00 86.12 635 GLY A O 1
ATOM 4581 N N . LEU A 1 636 ? -14.495 12.163 30.702 1.00 87.62 636 LEU A N 1
ATOM 4582 C CA . LEU A 1 636 ? -14.871 12.211 32.113 1.00 87.62 636 LEU A CA 1
ATOM 4583 C C . LEU A 1 636 ? -15.751 13.432 32.440 1.00 87.62 636 LEU A C 1
ATOM 4585 O O . LEU A 1 636 ? -15.405 14.598 32.246 1.00 87.62 636 LEU A O 1
ATOM 4589 N N . LEU A 1 637 ? -16.927 13.211 33.036 1.00 86.69 637 LEU A N 1
ATOM 4590 C CA . LEU A 1 637 ? -17.839 14.326 33.344 1.00 86.69 637 LEU A CA 1
ATOM 4591 C C . LEU A 1 637 ? -17.276 15.293 34.397 1.00 86.69 637 LEU A C 1
ATOM 4593 O O . LEU A 1 637 ? -16.832 14.878 35.467 1.00 86.69 637 LEU A O 1
ATOM 4597 N N . ASP A 1 638 ? -17.572 16.595 34.232 1.00 83.69 638 ASP A N 1
ATOM 4598 C CA . ASP A 1 638 ? -17.221 17.710 35.143 1.00 83.69 638 ASP A CA 1
ATOM 4599 C C . ASP A 1 638 ? -17.547 17.458 36.643 1.00 83.69 638 ASP A C 1
ATOM 4601 O O . ASP A 1 638 ? -17.150 18.212 37.544 1.00 83.69 638 ASP A O 1
ATOM 4605 N N . ILE A 1 639 ? -18.466 16.529 36.927 1.00 81.50 639 ILE A N 1
ATOM 4606 C CA . ILE A 1 639 ? -18.894 16.191 38.291 1.00 81.50 639 ILE A CA 1
ATOM 4607 C C . ILE A 1 639 ? -17.914 15.261 39.014 1.00 81.50 639 ILE A C 1
ATOM 4609 O O . ILE A 1 639 ? -17.929 15.275 40.254 1.00 81.50 639 ILE A O 1
ATOM 4613 N N . TYR A 1 640 ? -17.120 14.507 38.258 1.00 84.19 640 TYR A N 1
ATOM 4614 C CA . TYR A 1 640 ? -16.097 13.558 38.695 1.00 84.19 640 TYR A CA 1
ATOM 4615 C C . TYR A 1 640 ? -14.693 14.126 38.474 1.00 84.19 640 TYR A C 1
ATOM 4617 O O . TYR A 1 640 ? -13.852 14.014 39.362 1.00 84.19 640 TYR A O 1
ATOM 4625 N N . ASP A 1 641 ? -14.543 14.894 37.403 1.00 80.50 641 ASP A N 1
ATOM 4626 C CA . ASP A 1 641 ? -13.307 15.497 36.925 1.00 80.50 641 ASP A CA 1
ATOM 4627 C C . ASP A 1 641 ? -12.715 16.584 37.865 1.00 80.50 641 ASP A C 1
ATOM 4629 O O . ASP A 1 641 ? -13.365 17.553 38.311 1.00 80.50 641 ASP A O 1
ATOM 4633 N N . ASN A 1 642 ? -11.435 16.417 38.215 1.00 73.38 642 ASN A N 1
ATOM 4634 C CA . ASN A 1 642 ? -10.662 17.358 39.023 1.00 73.38 642 ASN A CA 1
ATOM 4635 C C . ASN A 1 642 ? -10.080 18.533 38.214 1.00 73.38 642 ASN A C 1
ATOM 4637 O O . ASN A 1 642 ? -9.636 19.526 38.829 1.00 73.38 642 ASN A O 1
ATOM 4641 N N . LEU A 1 643 ? -10.085 18.445 36.886 1.00 72.56 643 LEU A N 1
ATOM 4642 C CA . LEU A 1 643 ? -9.402 19.309 35.935 1.00 72.56 643 LEU A CA 1
ATOM 4643 C C . LEU A 1 643 ? -10.296 20.207 35.053 1.00 72.56 643 LEU A C 1
ATOM 4645 O O . LEU A 1 643 ? -9.848 21.334 34.877 1.00 72.56 643 LEU A O 1
ATOM 4649 N N . VAL A 1 644 ? -11.538 19.909 34.667 1.00 70.62 644 VAL A N 1
ATOM 4650 C CA . VAL A 1 644 ? -12.666 20.755 34.136 1.00 70.62 644 VAL A CA 1
ATOM 4651 C C . VAL A 1 644 ? -12.402 21.912 33.143 1.00 70.62 644 VAL A C 1
ATOM 4653 O O . VAL A 1 644 ? -13.294 22.714 32.829 1.00 70.62 644 VAL A O 1
ATOM 4656 N N . THR A 1 645 ? -11.160 22.183 32.764 1.00 60.28 645 THR A N 1
ATOM 4657 C CA . THR A 1 645 ? -10.723 23.382 32.028 1.00 60.28 645 THR A CA 1
ATOM 4658 C C . THR A 1 645 ? -9.429 23.163 31.256 1.00 60.28 645 THR A C 1
ATOM 4660 O O . THR A 1 645 ? -8.824 24.150 30.807 1.00 60.28 645 THR A O 1
ATOM 4663 N N . THR A 1 646 ? -9.017 21.919 31.066 1.00 53.19 646 THR A N 1
ATOM 4664 C CA . THR A 1 646 ? -7.919 21.518 30.189 1.00 53.19 646 THR A CA 1
ATOM 4665 C C . THR A 1 646 ? -8.475 20.788 28.967 1.00 53.19 646 THR A C 1
ATOM 4667 O O . THR A 1 646 ? -8.224 19.607 28.823 1.00 53.19 646 THR A O 1
ATOM 4670 N N . PRO A 1 647 ? -9.177 21.473 28.037 1.00 49.12 647 PRO A N 1
ATOM 4671 C CA . PRO A 1 647 ? -9.567 20.831 26.796 1.00 49.12 647 PRO A CA 1
ATOM 4672 C C . PRO A 1 647 ? -8.366 20.613 25.885 1.00 49.12 647 PRO A C 1
ATOM 4674 O O . PRO A 1 647 ? -7.579 21.555 25.681 1.00 49.12 647 PRO A O 1
ATOM 4677 N N . LYS A 1 648 ? -8.322 19.396 25.339 1.00 50.50 648 LYS A N 1
ATOM 4678 C CA . LYS A 1 648 ? -8.282 19.051 23.911 1.00 50.50 648 LYS A CA 1
ATOM 4679 C C . LYS A 1 648 ? -7.682 20.146 23.020 1.00 50.50 648 LYS A C 1
ATOM 4681 O O . LYS A 1 648 ? -8.240 21.239 22.853 1.00 50.50 648 LYS A O 1
ATOM 4686 N N . GLU A 1 649 ? -6.523 19.795 22.470 1.00 37.75 649 GLU A N 1
ATOM 4687 C CA . GLU A 1 649 ? -5.681 20.486 21.490 1.00 37.75 649 GLU A CA 1
ATOM 4688 C C . GLU A 1 649 ? -4.521 21.364 22.003 1.00 37.75 649 GLU A C 1
ATOM 4690 O O . GLU A 1 649 ? -4.604 22.583 22.230 1.00 37.75 649 GLU A O 1
ATOM 4695 N N . GLY A 1 650 ? -3.346 20.721 22.033 1.00 39.97 650 GLY A N 1
ATOM 4696 C CA . GLY A 1 650 ? -2.120 21.329 21.519 1.00 39.97 650 GLY A CA 1
ATOM 4697 C C . GLY A 1 650 ? -1.107 21.879 22.526 1.00 39.97 650 GLY A C 1
ATOM 4698 O O . GLY A 1 650 ? -0.365 22.795 22.157 1.00 39.97 650 GLY A O 1
ATOM 4699 N N . SER A 1 651 ? -1.026 21.396 23.780 1.00 36.41 651 SER A N 1
ATOM 4700 C CA . SER A 1 651 ? 0.216 21.574 24.586 1.00 36.41 651 SER A CA 1
ATOM 4701 C C . SER A 1 651 ? 0.363 20.765 25.895 1.00 36.41 651 SER A C 1
ATOM 4703 O O . SER A 1 651 ? 1.192 21.149 26.734 1.00 36.41 651 SER A O 1
ATOM 4705 N N . GLY A 1 652 ? -0.377 19.681 26.111 1.00 50.19 652 GLY A N 1
ATOM 4706 C CA . GLY A 1 652 ? -0.127 18.780 27.240 1.00 50.19 652 GLY A CA 1
ATOM 4707 C C . GLY A 1 652 ? -1.039 17.569 27.184 1.00 50.19 652 GLY A C 1
ATOM 4708 O O . GLY A 1 652 ? -2.223 17.787 26.954 1.00 50.19 652 GLY A O 1
ATOM 4709 N N . SER A 1 653 ? -0.470 16.379 27.399 1.00 61.69 653 SER A N 1
ATOM 4710 C CA . SER A 1 653 ? -1.222 15.129 27.336 1.00 61.69 653 SER A CA 1
ATOM 4711 C C . SER A 1 653 ? -2.349 15.103 28.375 1.00 61.69 653 SER A C 1
ATOM 4713 O O . SER A 1 653 ? -2.225 15.735 29.445 1.00 61.69 653 SER A O 1
ATOM 4715 N N . ILE A 1 654 ? -3.447 14.434 28.030 1.00 65.44 654 ILE A N 1
ATOM 4716 C CA . ILE A 1 654 ? -4.583 14.165 28.913 1.00 65.44 654 ILE A CA 1
ATOM 4717 C C . ILE A 1 654 ? -4.064 13.488 30.196 1.00 65.44 654 ILE A C 1
ATOM 4719 O O . ILE A 1 654 ? -3.114 12.703 30.190 1.00 65.44 654 ILE A O 1
ATOM 4723 N N . ASP A 1 655 ? -4.618 13.868 31.355 1.00 73.38 655 ASP A N 1
ATOM 4724 C CA . ASP A 1 655 ? -4.382 13.110 32.591 1.00 73.38 655 ASP A CA 1
ATOM 4725 C C . ASP A 1 655 ? -5.365 11.945 32.593 1.00 73.38 655 ASP A C 1
ATOM 4727 O O . ASP A 1 655 ? -6.389 12.012 33.260 1.00 73.38 655 ASP A O 1
ATOM 4731 N N . ILE A 1 656 ? -5.012 10.887 31.867 1.00 74.75 656 ILE A N 1
ATOM 4732 C CA . ILE A 1 656 ? -5.751 9.623 31.674 1.00 74.75 656 ILE A CA 1
ATOM 4733 C C . ILE A 1 656 ? -6.208 8.949 32.975 1.00 74.75 656 ILE A C 1
ATOM 4735 O O . ILE A 1 656 ? -6.998 8.016 32.990 1.00 74.75 656 ILE A O 1
ATOM 4739 N N . THR A 1 657 ? -5.665 9.384 34.116 1.00 81.00 657 THR A N 1
ATOM 4740 C CA . THR A 1 657 ? -6.076 8.876 35.423 1.00 81.00 657 THR A CA 1
ATOM 4741 C C . THR A 1 657 ? -7.025 9.810 36.161 1.00 81.00 657 THR A C 1
ATOM 4743 O O . THR A 1 657 ? -7.573 9.393 37.169 1.00 81.00 657 THR A O 1
ATOM 4746 N N . ASP A 1 658 ? -7.105 11.096 35.808 1.00 79.94 658 ASP A N 1
ATOM 4747 C CA . ASP A 1 658 ? -7.622 12.208 36.634 1.00 79.94 658 ASP A CA 1
ATOM 4748 C C . ASP A 1 658 ? -7.159 12.159 38.119 1.00 79.94 658 ASP A C 1
ATOM 4750 O O . ASP A 1 658 ? -7.799 12.621 39.075 1.00 79.94 658 ASP A O 1
ATOM 4754 N N . GLY A 1 659 ? -5.989 11.560 38.370 1.00 79.94 659 GLY A N 1
ATOM 4755 C CA . GLY A 1 659 ? -5.476 11.281 39.713 1.00 79.94 659 GLY A CA 1
ATOM 4756 C C . GLY A 1 659 ? -6.207 10.167 40.479 1.00 79.94 659 GLY A C 1
ATOM 4757 O O . GLY A 1 659 ? -5.947 9.970 41.681 1.00 79.94 659 GLY A O 1
ATOM 4758 N N . GLU A 1 660 ? -7.095 9.436 39.817 1.00 88.94 660 GLU A N 1
ATOM 4759 C CA . GLU A 1 660 ? -7.666 8.176 40.251 1.00 88.94 660 GLU A CA 1
ATOM 4760 C C . GLU A 1 660 ? -6.619 7.055 40.276 1.00 88.94 660 GLU A C 1
ATOM 4762 O O . GLU A 1 660 ? -5.534 7.117 39.708 1.00 88.94 660 GLU A O 1
ATOM 4767 N N . THR A 1 661 ? -6.885 6.052 41.105 1.00 87.94 661 THR A N 1
ATOM 4768 C CA . THR A 1 661 ? -6.016 4.894 41.317 1.00 87.94 661 THR A CA 1
ATOM 4769 C C . THR A 1 661 ? -6.887 3.759 41.832 1.00 87.94 661 THR A C 1
ATOM 4771 O O . THR A 1 661 ? -7.910 4.007 42.478 1.00 87.94 661 THR A O 1
ATOM 4774 N N . ALA A 1 662 ? -6.378 2.529 41.797 1.00 84.44 662 ALA A N 1
ATOM 4775 C CA . ALA A 1 662 ? -7.009 1.372 42.443 1.00 84.44 662 ALA A CA 1
ATOM 4776 C C . ALA A 1 662 ? -7.332 1.519 43.954 1.00 84.44 662 ALA A C 1
ATOM 4778 O O . ALA A 1 662 ? -7.939 0.640 44.567 1.00 84.44 662 ALA A O 1
ATOM 4779 N N . THR A 1 663 ? -6.911 2.601 44.623 1.00 85.81 663 THR A N 1
ATOM 4780 C CA . THR A 1 663 ? -7.242 2.866 46.037 1.00 85.81 663 THR A CA 1
ATOM 4781 C C . THR A 1 663 ? -7.983 4.176 46.285 1.00 85.81 663 THR A C 1
ATOM 4783 O O . THR A 1 663 ? -8.173 4.542 47.451 1.00 85.81 663 THR A O 1
ATOM 4786 N N . SER A 1 664 ? -8.397 4.871 45.226 1.00 86.94 664 SER A N 1
ATOM 4787 C CA . SER A 1 664 ? -9.153 6.124 45.314 1.00 86.94 664 SER A CA 1
ATOM 4788 C C . SER A 1 664 ? -10.538 5.910 45.928 1.00 86.94 664 SER A C 1
ATOM 4790 O O . SER A 1 664 ? -11.002 6.740 46.715 1.00 86.94 664 SER A O 1
ATOM 4792 N N . PHE A 1 665 ? -11.116 4.728 45.706 1.00 90.12 665 PHE A N 1
ATOM 4793 C CA . PHE A 1 665 ? -12.474 4.397 46.117 1.00 90.12 665 PHE A CA 1
ATOM 4794 C C . PHE A 1 665 ? -12.580 3.679 47.479 1.00 90.12 665 PHE A C 1
ATOM 4796 O O . PHE A 1 665 ? -11.612 3.073 47.979 1.00 90.12 665 PHE A O 1
ATOM 4803 N N . PRO A 1 666 ? -13.754 3.745 48.134 1.00 88.69 666 PRO A N 1
ATOM 4804 C CA . PRO A 1 666 ? -14.049 3.058 49.383 1.00 88.69 666 PRO A CA 1
ATOM 4805 C C . PRO A 1 666 ? -13.855 1.534 49.327 1.00 88.69 666 PRO A C 1
ATOM 4807 O O . PRO A 1 666 ? -13.854 0.894 48.283 1.00 88.69 666 PRO A O 1
ATOM 4810 N N . ASN A 1 667 ? -13.614 0.970 50.509 1.00 88.06 667 ASN A N 1
ATOM 4811 C CA . ASN A 1 667 ? -13.713 -0.465 50.779 1.00 88.06 667 ASN A CA 1
ATOM 4812 C C . ASN A 1 667 ? -14.232 -0.604 52.210 1.00 88.06 667 ASN A C 1
ATOM 4814 O O . ASN A 1 667 ? -13.474 -0.655 53.196 1.00 88.06 667 ASN A O 1
ATOM 4818 N N . LEU A 1 668 ? -15.544 -0.468 52.324 1.00 83.31 668 LEU A N 1
ATOM 4819 C CA . LEU A 1 668 ? -16.316 -0.443 53.552 1.00 83.31 668 LEU A CA 1
ATOM 4820 C C . LEU A 1 668 ? -17.138 -1.719 53.727 1.00 83.31 668 LEU A C 1
ATOM 4822 O O . LEU A 1 668 ? -17.364 -2.106 54.885 1.00 83.31 668 LEU A O 1
ATOM 4826 N N . ASP A 1 669 ? -17.531 -2.374 52.639 1.00 76.31 669 ASP A N 1
ATOM 4827 C CA . ASP A 1 669 ? -18.448 -3.508 52.637 1.00 76.31 669 ASP A CA 1
ATOM 4828 C C . ASP A 1 669 ? -17.759 -4.801 53.058 1.00 76.31 669 ASP A C 1
ATOM 4830 O O . ASP A 1 669 ? -18.166 -5.455 54.039 1.00 76.31 669 ASP A O 1
ATOM 4834 N N . THR A 1 670 ? -16.616 -5.113 52.447 1.00 75.38 670 THR A N 1
ATOM 4835 C CA . THR A 1 670 ? -15.734 -6.187 52.896 1.00 75.38 670 THR A CA 1
ATOM 4836 C C . THR A 1 670 ? -14.262 -5.763 53.078 1.00 75.38 670 THR A C 1
ATOM 4838 O O . THR A 1 670 ? -13.369 -6.382 52.515 1.00 75.38 670 THR A O 1
ATOM 4841 N N . PRO A 1 671 ? -13.923 -4.948 54.116 1.00 79.69 671 PRO A N 1
ATOM 4842 C CA . PRO A 1 671 ? -12.566 -4.414 54.414 1.00 79.69 671 PRO A CA 1
ATOM 4843 C C . PRO A 1 671 ? -11.415 -5.419 54.595 1.00 79.69 671 PRO A C 1
ATOM 4845 O O . PRO A 1 671 ? -10.292 -5.057 54.958 1.00 79.69 671 PRO A O 1
ATOM 4848 N N . SER A 1 672 ? -11.710 -6.712 54.508 1.00 77.00 672 SER A N 1
ATOM 4849 C CA . SER A 1 672 ? -10.748 -7.805 54.508 1.00 77.00 672 SER A CA 1
ATOM 4850 C C . SER A 1 672 ? -10.208 -8.187 53.128 1.00 77.00 672 SER A C 1
ATOM 4852 O O . SER A 1 672 ? -9.175 -8.863 53.096 1.00 77.00 672 SER A O 1
ATOM 4854 N N . THR A 1 673 ? -10.886 -7.825 52.040 1.00 81.19 673 THR A N 1
ATOM 4855 C CA . THR A 1 673 ? -10.413 -7.954 50.654 1.00 81.19 673 THR A CA 1
ATOM 4856 C C . THR A 1 673 ? -9.690 -6.682 50.225 1.00 81.19 673 THR A C 1
ATOM 4858 O O . THR A 1 673 ? -9.851 -5.648 50.870 1.00 81.19 673 THR A O 1
ATOM 4861 N N . PRO A 1 674 ? -8.788 -6.767 49.233 1.00 82.19 674 PRO A N 1
ATOM 4862 C CA . PRO A 1 674 ? -8.178 -5.586 48.642 1.00 82.19 674 PRO A CA 1
ATOM 4863 C C . PRO A 1 674 ? -9.122 -4.853 47.681 1.00 82.19 674 PRO A C 1
ATOM 4865 O O . PRO A 1 674 ? -8.901 -3.661 47.512 1.00 82.19 674 PRO A O 1
ATOM 4868 N N . GLU A 1 675 ? -10.145 -5.517 47.131 1.00 86.44 675 GLU A N 1
ATOM 4869 C CA . GLU A 1 675 ? -11.101 -4.938 46.169 1.00 86.44 675 GLU A CA 1
ATOM 4870 C C . GLU A 1 675 ? -11.820 -3.691 46.698 1.00 86.44 675 GLU A C 1
ATOM 4872 O O . GLU A 1 675 ? -11.847 -3.445 47.908 1.00 86.44 675 GLU A O 1
ATOM 4877 N N . ARG A 1 676 ? -12.291 -2.841 45.789 1.00 90.75 676 ARG A N 1
ATOM 4878 C CA . ARG A 1 676 ? -13.112 -1.663 46.101 1.00 90.75 676 ARG A CA 1
ATOM 4879 C C . ARG A 1 676 ? -14.582 -2.064 46.168 1.00 90.75 676 ARG A C 1
ATOM 4881 O O . ARG A 1 676 ? -14.935 -3.091 45.609 1.00 90.75 676 ARG A O 1
ATOM 4888 N N . ASP A 1 677 ? -15.398 -1.277 46.870 1.00 88.25 677 ASP A N 1
ATOM 4889 C CA . ASP A 1 677 ? -16.805 -1.630 47.127 1.00 88.25 677 ASP A CA 1
ATOM 4890 C C . ASP A 1 677 ? -17.562 -1.988 45.826 1.00 88.25 677 ASP A C 1
ATOM 4892 O O . ASP A 1 677 ? -18.225 -3.012 45.810 1.00 88.25 677 ASP A O 1
ATOM 4896 N N . TRP A 1 678 ? -17.328 -1.257 44.733 1.00 89.69 678 TRP A N 1
ATOM 4897 C CA . TRP A 1 678 ? -17.929 -1.468 43.405 1.00 89.69 678 TRP A CA 1
ATOM 4898 C C . TRP A 1 678 ? -17.453 -2.731 42.642 1.00 89.69 678 TRP A C 1
ATOM 4900 O O . TRP A 1 678 ? -18.038 -3.132 41.653 1.00 89.69 678 TRP A O 1
ATOM 4910 N N . ARG A 1 679 ? -16.406 -3.428 43.118 1.00 89.38 679 ARG A N 1
ATOM 4911 C CA . ARG A 1 679 ? -15.951 -4.736 42.574 1.00 89.38 679 ARG A CA 1
ATOM 4912 C C . ARG A 1 679 ? -16.142 -5.891 43.551 1.00 89.38 679 ARG A C 1
ATOM 4914 O O . ARG A 1 679 ? -15.618 -7.001 43.373 1.00 89.38 679 ARG A O 1
ATOM 4921 N N . GLU A 1 680 ? -16.791 -5.650 44.684 1.00 85.06 680 GLU A N 1
ATOM 4922 C CA . GLU A 1 680 ? -16.817 -6.598 45.790 1.00 85.06 680 GLU A CA 1
ATOM 4923 C C . GLU A 1 680 ? -17.968 -7.595 45.692 1.00 85.06 680 GLU A C 1
ATOM 4925 O O . GLU A 1 680 ? -18.892 -7.581 46.502 1.00 85.06 680 GLU A O 1
ATOM 4930 N N . THR A 1 681 ? -17.802 -8.616 44.838 1.00 69.62 681 THR A N 1
ATOM 4931 C CA . THR A 1 681 ? -18.802 -9.689 44.689 1.00 69.62 681 THR A CA 1
ATOM 4932 C C . THR A 1 681 ? -19.268 -10.268 46.035 1.00 69.62 681 THR A C 1
ATOM 4934 O O . THR A 1 681 ? -18.638 -11.108 46.710 1.00 69.62 681 THR A O 1
ATOM 4937 N N . MET A 1 682 ? -20.455 -9.835 46.455 1.00 61.09 682 MET A N 1
ATOM 4938 C CA . MET A 1 682 ? -21.061 -10.290 47.690 1.00 61.09 682 MET A CA 1
ATOM 4939 C C . MET A 1 682 ? -21.534 -11.720 47.477 1.00 61.09 682 MET A C 1
ATOM 4941 O O . MET A 1 682 ? -22.599 -11.981 46.930 1.00 61.09 682 MET A O 1
ATOM 4945 N N . THR A 1 683 ? -20.789 -12.704 47.983 1.00 48.12 683 THR A N 1
ATOM 4946 C CA . THR A 1 683 ? -21.374 -14.035 48.196 1.00 48.12 683 THR A CA 1
ATOM 4947 C C . THR A 1 683 ? -22.209 -13.982 49.478 1.00 48.12 683 THR A C 1
ATOM 4949 O O . THR A 1 683 ? -21.634 -14.042 50.576 1.00 48.12 683 THR A O 1
ATOM 4952 N N . PRO A 1 684 ? -23.558 -13.877 49.427 1.00 51.06 684 PRO A N 1
ATOM 4953 C CA . PRO A 1 684 ? -24.346 -13.870 50.645 1.00 51.06 684 PRO A CA 1
ATOM 4954 C C . PRO A 1 684 ? -24.128 -15.205 51.354 1.00 51.06 684 PRO A C 1
ATOM 4956 O O . PRO A 1 684 ? -24.550 -16.278 50.905 1.00 51.06 684 PRO A O 1
ATOM 4959 N N . LEU A 1 685 ? -23.434 -15.163 52.494 1.00 46.62 685 LEU A N 1
ATOM 4960 C CA . LEU A 1 685 ? -23.372 -16.321 53.367 1.00 46.62 685 LEU A CA 1
ATOM 4961 C C . LEU A 1 685 ? -24.789 -16.516 53.927 1.00 46.62 685 LEU A C 1
ATOM 4963 O O . LEU A 1 685 ? -25.326 -15.598 54.546 1.00 46.62 685 LEU A O 1
ATOM 4967 N N . PRO A 1 686 ? -25.413 -17.692 53.749 1.00 56.62 686 PRO A N 1
ATOM 4968 C CA . PRO A 1 686 ? -26.826 -17.851 54.046 1.00 56.62 686 PRO A CA 1
ATOM 4969 C C . PRO A 1 686 ? -27.087 -17.658 55.539 1.00 56.62 686 PRO A C 1
ATOM 4971 O O . PRO A 1 686 ? -26.580 -18.420 56.370 1.00 56.62 686 PRO A O 1
ATOM 4974 N N . LEU A 1 687 ? -27.934 -16.682 55.869 1.00 74.38 687 LEU A N 1
ATOM 4975 C CA . LEU A 1 687 ? -28.508 -16.503 57.198 1.00 74.38 687 LEU A CA 1
ATOM 4976 C C . LEU A 1 687 ? -29.048 -17.844 57.731 1.00 74.38 687 LEU A C 1
ATOM 4978 O O . LEU A 1 687 ? -30.029 -18.403 57.230 1.00 74.38 687 LEU A O 1
ATOM 4982 N N . GLU A 1 688 ? -28.453 -18.372 58.807 1.00 82.06 688 GLU A N 1
ATOM 4983 C CA . GLU A 1 688 ? -28.904 -19.634 59.397 1.00 82.06 688 GLU A CA 1
ATOM 4984 C C . GLU A 1 688 ? -30.075 -19.374 60.365 1.00 82.06 688 GLU A C 1
ATOM 4986 O O . GLU A 1 688 ? -29.897 -19.086 61.557 1.00 82.06 688 GLU A O 1
ATOM 4991 N N . LEU A 1 689 ? -31.319 -19.518 59.885 1.00 88.06 689 LEU A N 1
ATOM 4992 C CA . LEU A 1 689 ? -32.495 -19.514 60.764 1.00 88.06 689 LEU A CA 1
ATOM 4993 C C . LEU A 1 689 ? -32.562 -20.811 61.590 1.00 88.06 689 LEU A C 1
ATOM 4995 O O . LEU A 1 689 ? -33.224 -21.788 61.226 1.00 88.06 689 LEU A O 1
ATOM 4999 N N . ILE A 1 690 ? -31.950 -20.784 62.773 1.00 87.94 690 ILE A N 1
ATOM 5000 C CA . ILE A 1 690 ? -31.955 -21.895 63.736 1.00 87.94 690 ILE A CA 1
ATOM 5001 C C . ILE A 1 690 ? -33.378 -22.272 64.149 1.00 87.94 690 ILE A C 1
ATOM 5003 O O . ILE A 1 690 ? -33.721 -23.453 64.275 1.00 87.94 690 ILE A O 1
ATOM 5007 N N . SER A 1 691 ? -34.234 -21.280 64.416 1.00 91.44 691 SER A N 1
ATOM 5008 C CA . SER A 1 691 ? -35.628 -21.565 64.746 1.00 91.44 691 SER A CA 1
ATOM 5009 C C . SER A 1 691 ? -36.559 -20.376 64.552 1.00 91.44 691 SER A C 1
ATOM 5011 O O . SER A 1 691 ? -36.203 -19.246 64.855 1.00 91.44 691 SER A O 1
ATOM 5013 N N . PHE A 1 692 ? -37.808 -20.650 64.177 1.00 95.06 692 PHE A N 1
ATOM 5014 C CA . PHE A 1 692 ? -38.915 -19.701 64.267 1.00 95.06 692 PHE A CA 1
ATOM 5015 C C . PHE A 1 692 ? -40.142 -20.408 64.844 1.00 95.06 692 PHE A C 1
ATOM 5017 O O . PHE A 1 692 ? -40.674 -21.353 64.265 1.00 95.06 692 PHE A O 1
ATOM 5024 N N . ASN A 1 693 ? -40.565 -19.990 66.038 1.00 93.06 693 ASN A N 1
ATOM 5025 C CA . ASN A 1 693 ? -41.576 -20.686 66.826 1.00 93.06 693 ASN A CA 1
ATOM 5026 C C . ASN A 1 693 ? -42.591 -19.726 67.443 1.00 93.06 693 ASN A C 1
ATOM 5028 O O . ASN A 1 693 ? -42.251 -18.663 67.962 1.00 93.06 693 ASN A O 1
ATOM 5032 N N . GLY A 1 694 ? -43.846 -20.169 67.493 1.00 92.44 694 GLY A N 1
ATOM 5033 C CA . GLY A 1 694 ? -44.930 -19.460 68.162 1.00 92.44 694 GLY A CA 1
ATOM 5034 C C . GLY A 1 694 ? -45.604 -20.306 69.234 1.00 92.44 694 GLY A C 1
ATOM 5035 O O . GLY A 1 694 ? -45.781 -21.513 69.071 1.00 92.44 694 GLY A O 1
ATOM 5036 N N . HIS A 1 695 ? -46.049 -19.680 70.321 1.00 91.31 695 HIS A N 1
ATOM 5037 C CA . HIS A 1 695 ? -46.949 -20.321 71.277 1.00 91.31 695 HIS A CA 1
ATOM 5038 C C . HIS A 1 695 ? -47.949 -19.335 71.880 1.00 91.31 695 HIS A C 1
ATOM 5040 O O . HIS A 1 695 ? -47.732 -18.128 71.955 1.00 91.31 695 HIS A O 1
ATOM 5046 N N . LYS A 1 696 ? -49.087 -19.868 72.323 1.00 87.56 696 LYS A N 1
ATOM 5047 C CA . LYS A 1 696 ? -50.158 -19.075 72.934 1.00 87.56 696 LYS A CA 1
ATOM 5048 C C . LYS A 1 696 ? -49.820 -18.767 74.388 1.00 87.56 696 LYS A C 1
ATOM 5050 O O . LYS A 1 696 ? -49.554 -19.688 75.161 1.00 87.56 696 LYS A O 1
ATOM 5055 N N . VAL A 1 697 ? -49.915 -17.498 74.770 1.00 87.31 697 VAL A N 1
ATOM 5056 C CA . VAL A 1 697 ? -49.697 -17.021 76.143 1.00 87.31 697 VAL A CA 1
ATOM 5057 C C . VAL A 1 697 ? -50.914 -16.250 76.652 1.00 87.31 697 VAL A C 1
ATOM 5059 O O . VAL A 1 697 ? -51.819 -15.886 75.899 1.00 87.31 697 VAL A O 1
ATOM 5062 N N . ASN A 1 698 ? -50.971 -16.007 77.963 1.00 75.69 698 ASN A N 1
ATOM 5063 C CA . ASN A 1 698 ? -52.019 -15.165 78.530 1.00 75.69 698 ASN A CA 1
ATOM 5064 C C . ASN A 1 698 ? -51.778 -13.709 78.100 1.00 75.69 698 ASN A C 1
ATOM 5066 O O . ASN A 1 698 ? -50.895 -13.053 78.644 1.00 75.69 698 ASN A O 1
ATOM 5070 N N . GLY A 1 699 ? -52.538 -13.234 77.111 1.00 75.81 699 GLY A N 1
ATOM 5071 C CA . GLY A 1 699 ? -52.383 -11.897 76.531 1.00 75.81 699 GLY A CA 1
ATOM 5072 C C . GLY A 1 699 ? -52.099 -11.866 75.028 1.00 75.81 699 GLY A C 1
ATOM 5073 O O . GLY A 1 699 ? -52.064 -10.773 74.479 1.00 75.81 699 GLY A O 1
ATOM 5074 N N . GLY A 1 700 ? -51.941 -13.016 74.356 1.00 89.00 700 GLY A N 1
ATOM 5075 C CA . GLY A 1 700 ? -51.699 -13.040 72.913 1.00 89.00 700 GLY A CA 1
ATOM 5076 C C . GLY A 1 700 ? -50.964 -14.280 72.407 1.00 89.00 700 GLY A C 1
ATOM 5077 O O . GLY A 1 700 ? -50.974 -15.337 73.043 1.00 89.00 700 GLY A O 1
ATOM 5078 N N . ASN A 1 701 ? -50.310 -14.124 71.260 1.00 93.62 701 ASN A N 1
ATOM 5079 C CA . ASN A 1 701 ? -49.409 -15.112 70.674 1.00 93.62 701 ASN A CA 1
ATOM 5080 C C . ASN A 1 701 ? -47.969 -14.611 70.816 1.00 93.62 701 ASN A C 1
ATOM 5082 O O . ASN A 1 701 ? -47.667 -13.515 70.360 1.00 93.62 701 ASN A O 1
ATOM 5086 N N . GLN A 1 702 ? -47.105 -15.395 71.459 1.00 95.50 702 GLN A N 1
ATOM 5087 C CA . GLN A 1 702 ? -45.679 -15.102 71.600 1.00 95.50 702 GLN A CA 1
ATOM 5088 C C . GLN A 1 702 ? -44.922 -15.760 70.448 1.00 95.50 702 GLN A C 1
ATOM 5090 O O . GLN A 1 702 ? -45.013 -16.979 70.286 1.00 95.50 702 GLN A O 1
ATOM 5095 N N . LEU A 1 703 ? -44.173 -14.966 69.690 1.00 96.56 703 LEU A N 1
ATOM 5096 C CA . LEU A 1 703 ? -43.348 -15.384 68.564 1.00 96.56 703 LEU A CA 1
ATOM 5097 C C . LEU A 1 703 ? -41.884 -15.180 68.944 1.00 96.56 703 LEU A C 1
ATOM 5099 O O . LEU A 1 703 ? -41.539 -14.158 69.535 1.00 96.56 703 LEU A O 1
ATOM 5103 N N . ASN A 1 704 ? -41.042 -16.165 68.655 1.00 94.88 704 ASN A N 1
ATOM 5104 C CA . ASN A 1 704 ? -39.610 -16.092 68.917 1.00 94.88 704 ASN A CA 1
ATOM 5105 C C . ASN A 1 704 ? -38.864 -16.696 67.734 1.00 94.88 704 ASN A C 1
ATOM 5107 O O . ASN A 1 704 ? -39.263 -17.761 67.251 1.00 94.88 704 ASN A O 1
ATOM 5111 N N . TRP A 1 705 ? -37.789 -16.045 67.311 1.00 95.06 705 TRP A N 1
ATOM 5112 C CA . TRP A 1 705 ? -36.853 -16.606 66.348 1.00 95.06 705 TRP A CA 1
ATOM 5113 C C . TRP A 1 705 ? -35.427 -16.531 66.874 1.00 95.06 705 TRP A C 1
ATOM 5115 O O . TRP A 1 705 ? -35.103 -15.687 67.715 1.00 95.06 705 TRP A O 1
ATOM 5125 N N . VAL A 1 706 ? -34.627 -17.495 66.434 1.00 93.50 706 VAL A N 1
ATOM 5126 C CA . VAL A 1 706 ? -33.200 -17.593 66.711 1.00 93.50 706 VAL A CA 1
ATOM 5127 C C . VAL A 1 706 ? -32.497 -17.726 65.378 1.00 93.50 706 VAL A C 1
ATOM 5129 O O . VAL A 1 706 ? -32.880 -18.576 64.572 1.00 93.50 706 VAL A O 1
ATOM 5132 N N . THR A 1 707 ? -31.497 -16.892 65.190 1.00 91.62 707 THR A N 1
ATOM 5133 C CA . THR A 1 707 ? -30.643 -16.796 64.011 1.00 91.62 707 THR A CA 1
ATOM 5134 C C . THR A 1 707 ? -29.206 -17.014 64.446 1.00 91.62 707 THR A C 1
ATOM 5136 O O . THR A 1 707 ? -28.863 -16.844 65.622 1.00 91.62 707 THR A O 1
ATOM 5139 N N . LYS A 1 708 ? -28.370 -17.433 63.512 1.00 86.25 708 LYS A N 1
ATOM 5140 C CA . LYS A 1 708 ? -26.928 -17.538 63.674 1.00 86.25 708 LYS A CA 1
ATOM 5141 C C . LYS A 1 708 ? -26.312 -17.106 62.350 1.00 86.25 708 LYS A C 1
ATOM 5143 O O . LYS A 1 708 ? -26.938 -17.314 61.316 1.00 86.25 708 LYS A O 1
ATOM 5148 N N . ASP A 1 709 ? -25.130 -16.505 62.417 1.00 81.19 709 ASP A N 1
ATOM 5149 C CA . ASP A 1 709 ? -24.418 -16.037 61.228 1.00 81.19 709 ASP A CA 1
ATOM 5150 C C . ASP A 1 709 ? -25.251 -14.989 60.443 1.00 81.19 709 ASP A C 1
ATOM 5152 O O . ASP A 1 709 ? -25.447 -15.123 59.245 1.00 81.19 709 ASP A O 1
ATOM 5156 N N . GLU A 1 710 ? -25.798 -13.964 61.124 1.00 84.31 710 GLU A N 1
ATOM 5157 C CA . GLU A 1 710 ? -26.397 -12.787 60.460 1.00 84.31 710 GLU A CA 1
ATOM 5158 C C . GLU A 1 710 ? -25.260 -11.918 59.888 1.00 84.31 710 GLU A C 1
ATOM 5160 O O . GLU A 1 710 ? -24.637 -11.120 60.606 1.00 84.31 710 GLU A O 1
ATOM 5165 N N . LYS A 1 711 ? -24.987 -12.108 58.596 1.00 73.25 711 LYS A N 1
ATOM 5166 C CA . LYS A 1 711 ? -24.173 -11.221 57.761 1.00 73.25 711 LYS A CA 1
ATOM 5167 C C . LYS A 1 711 ? -25.126 -10.386 56.900 1.00 73.25 711 LYS A C 1
ATOM 5169 O O . LYS A 1 711 ? -26.129 -10.926 56.447 1.00 73.25 711 LYS A O 1
ATOM 5174 N N . ASP A 1 712 ? -24.885 -9.084 56.816 1.00 72.00 712 ASP A N 1
ATOM 5175 C CA . ASP A 1 712 ? -25.579 -8.145 55.915 1.00 72.00 712 ASP A CA 1
ATOM 5176 C C . ASP A 1 712 ? -27.105 -8.022 56.110 1.00 72.00 712 ASP A C 1
ATOM 5178 O O . ASP A 1 712 ? -27.830 -7.469 55.291 1.00 72.00 712 ASP A O 1
ATOM 5182 N N . ILE A 1 713 ? -27.612 -8.459 57.271 1.00 81.00 713 ILE A N 1
ATOM 5183 C CA . ILE A 1 713 ? -29.022 -8.308 57.649 1.00 81.00 713 ILE A CA 1
ATOM 5184 C C . ILE A 1 713 ? -29.248 -6.959 58.342 1.00 81.00 713 ILE A C 1
ATOM 5186 O O . ILE A 1 713 ? -28.818 -6.781 59.486 1.00 81.00 713 ILE A O 1
ATOM 5190 N N . ASP A 1 714 ? -30.027 -6.067 57.726 1.00 82.56 714 ASP A N 1
ATOM 5191 C CA . ASP A 1 714 ? -30.487 -4.813 58.341 1.00 82.56 714 ASP A CA 1
ATOM 5192 C C . ASP A 1 714 ? -31.607 -5.082 59.364 1.00 82.56 714 ASP A C 1
ATOM 5194 O O . ASP A 1 714 ? -31.533 -4.716 60.546 1.00 82.56 714 ASP A O 1
ATOM 5198 N N . LYS A 1 715 ? -32.681 -5.768 58.946 1.00 87.19 715 LYS A N 1
ATOM 5199 C CA . LYS A 1 715 ? -33.902 -5.899 59.768 1.00 87.19 715 LYS A CA 1
ATOM 5200 C C . LYS A 1 715 ? -34.740 -7.131 59.462 1.00 87.19 715 LYS A C 1
ATOM 5202 O O . LYS A 1 715 ? -34.801 -7.629 58.353 1.00 87.19 715 LYS A O 1
ATOM 5207 N N . PHE A 1 716 ? -35.508 -7.570 60.452 1.00 93.44 716 PHE A N 1
ATOM 5208 C CA . PHE A 1 716 ? -36.509 -8.624 60.314 1.00 93.44 716 PHE A CA 1
ATOM 5209 C C . PHE A 1 716 ? -37.919 -8.042 60.263 1.00 93.44 716 PHE A C 1
ATOM 5211 O O . PHE A 1 716 ? -38.297 -7.215 61.102 1.00 93.44 716 PHE A O 1
ATOM 5218 N N . ARG A 1 717 ? -38.752 -8.531 59.340 1.00 94.38 717 ARG A N 1
ATOM 5219 C CA . ARG A 1 717 ? -40.175 -8.170 59.255 1.00 94.38 717 ARG A CA 1
ATOM 5220 C C . ARG A 1 717 ? -41.049 -9.355 59.651 1.00 94.38 717 ARG A C 1
ATOM 5222 O O . ARG A 1 717 ? -40.937 -10.463 59.129 1.00 94.38 717 ARG A O 1
ATOM 5229 N N . LEU A 1 718 ? -41.968 -9.123 60.591 1.00 96.00 718 LEU A N 1
ATOM 5230 C CA . LEU A 1 718 ? -42.927 -10.134 61.038 1.00 96.00 718 LEU A CA 1
ATOM 5231 C C . LEU A 1 718 ? -44.322 -9.795 60.529 1.00 96.00 718 LEU A C 1
ATOM 5233 O O . LEU A 1 718 ? -44.877 -8.744 60.848 1.00 96.00 718 LEU A O 1
ATOM 5237 N N . TYR A 1 719 ? -44.942 -10.735 59.828 1.00 95.00 719 TYR A N 1
ATOM 5238 C CA . TYR A 1 719 ? -46.268 -10.577 59.248 1.00 95.00 719 TYR A CA 1
ATOM 5239 C C . TYR A 1 719 ? -47.289 -11.522 59.867 1.00 95.00 719 TYR A C 1
ATOM 5241 O O . TYR A 1 719 ? -46.955 -12.580 60.404 1.00 95.00 719 TYR A O 1
ATOM 5249 N N . ARG A 1 720 ? -48.573 -11.179 59.721 1.00 94.44 720 ARG A N 1
ATOM 5250 C CA . ARG A 1 720 ? -49.701 -12.039 60.091 1.00 94.44 720 ARG A CA 1
ATOM 5251 C C . ARG A 1 720 ? -50.794 -12.058 59.037 1.00 94.44 720 ARG A C 1
ATOM 5253 O O . ARG A 1 720 ? -51.219 -11.013 58.553 1.00 94.44 720 ARG A O 1
ATOM 5260 N N . SER A 1 721 ? -51.342 -13.245 58.805 1.00 88.25 721 SER A N 1
ATOM 5261 C CA . SER A 1 721 ? -52.508 -13.491 57.961 1.00 88.25 721 SER A CA 1
ATOM 5262 C C . SER A 1 721 ? -53.581 -14.312 58.695 1.00 88.25 721 SER A C 1
ATOM 5264 O O . SER A 1 721 ? -53.291 -15.057 59.636 1.00 88.25 721 SER A O 1
ATOM 5266 N N . PHE A 1 722 ? -54.843 -14.170 58.277 1.00 81.38 722 PHE A N 1
ATOM 5267 C CA . PHE A 1 722 ? -55.955 -15.028 58.715 1.00 81.38 722 PHE A CA 1
ATOM 5268 C C . PHE A 1 722 ? -56.343 -16.091 57.673 1.00 81.38 722 PHE A C 1
ATOM 5270 O O . PHE A 1 722 ? -57.006 -17.064 58.028 1.00 81.38 722 PHE A O 1
ATOM 5277 N N . ASP A 1 723 ? -55.973 -15.900 56.406 1.00 76.00 723 ASP A N 1
ATOM 5278 C CA . ASP A 1 723 ? -56.288 -16.797 55.286 1.00 76.00 723 ASP A CA 1
ATOM 5279 C C . ASP A 1 723 ? -55.051 -17.527 54.737 1.00 76.00 723 ASP A C 1
ATOM 5281 O O . ASP A 1 723 ? -55.193 -18.430 53.918 1.00 76.00 723 ASP A O 1
ATOM 5285 N N . GLY A 1 724 ? -53.858 -17.172 55.224 1.00 79.75 724 GLY A N 1
ATOM 5286 C CA . GLY A 1 724 ? -52.580 -17.724 54.783 1.00 79.75 724 GLY A CA 1
ATOM 5287 C C . GLY A 1 724 ? -52.096 -17.157 53.447 1.00 79.75 724 GLY A C 1
ATOM 5288 O O . GLY A 1 724 ? -51.066 -17.614 52.962 1.00 79.75 724 GLY A O 1
ATOM 5289 N N . ILE A 1 725 ? -52.815 -16.185 52.871 1.00 75.25 725 ILE A N 1
ATOM 5290 C CA . ILE A 1 725 ? -52.537 -15.579 51.560 1.00 75.25 725 ILE A CA 1
ATOM 5291 C C . ILE A 1 725 ? -52.245 -14.084 51.732 1.00 75.25 725 ILE A C 1
ATOM 5293 O O . ILE A 1 725 ? -51.202 -13.602 51.312 1.00 75.25 725 ILE A O 1
ATOM 5297 N N . ASN A 1 726 ? -53.140 -13.350 52.397 1.00 78.94 726 ASN A N 1
ATOM 5298 C CA . ASN A 1 726 ? -53.019 -11.910 52.603 1.00 78.94 726 ASN A CA 1
ATOM 5299 C C . ASN A 1 726 ? -52.333 -11.632 53.941 1.00 78.94 726 ASN A C 1
ATOM 5301 O O . ASN A 1 726 ? -52.939 -11.805 55.005 1.00 78.94 726 ASN A O 1
ATOM 5305 N N . TYR A 1 727 ? -51.067 -11.225 53.890 1.00 89.81 727 TYR A N 1
ATOM 5306 C CA . TYR A 1 727 ? -50.251 -10.921 55.063 1.00 89.81 727 TYR A CA 1
ATOM 5307 C C . TYR A 1 727 ? -50.223 -9.417 55.349 1.00 89.81 727 TYR A C 1
ATOM 5309 O O . TYR A 1 727 ? -50.122 -8.593 54.447 1.00 89.81 727 TYR A O 1
ATOM 5317 N N . HIS A 1 728 ? -50.311 -9.059 56.629 1.00 87.25 728 HIS A N 1
ATOM 5318 C CA . HIS A 1 728 ? -50.144 -7.691 57.112 1.00 87.25 728 HIS A CA 1
ATOM 5319 C C . HIS A 1 728 ? -48.938 -7.617 58.043 1.00 87.25 728 HIS A C 1
ATOM 5321 O O . HIS A 1 728 ? -48.804 -8.466 58.928 1.00 87.25 728 HIS A O 1
ATOM 5327 N N . LEU A 1 729 ? -48.104 -6.593 57.871 1.00 92.94 729 LEU A N 1
ATOM 5328 C CA . LEU A 1 729 ? -46.949 -6.338 58.728 1.00 92.94 729 LEU A CA 1
ATOM 5329 C C . LEU A 1 729 ? -47.399 -6.077 60.177 1.00 92.94 729 LEU A C 1
ATOM 5331 O O . LEU A 1 729 ? -48.335 -5.311 60.424 1.00 92.94 729 LEU A O 1
ATOM 5335 N N . LEU A 1 730 ? -46.761 -6.749 61.136 1.00 92.12 730 LEU A N 1
ATOM 5336 C CA . LEU A 1 730 ? -46.985 -6.578 62.573 1.00 92.12 730 LEU A CA 1
ATOM 5337 C C . LEU A 1 730 ? -45.907 -5.725 63.228 1.00 92.12 730 LEU A C 1
ATOM 5339 O O . LEU A 1 730 ? -46.241 -4.883 64.061 1.00 92.12 730 LEU A O 1
ATOM 5343 N N . THR A 1 731 ? -44.646 -5.996 62.899 1.00 92.25 731 THR A N 1
ATOM 5344 C CA . THR A 1 731 ? -43.486 -5.284 63.431 1.00 92.25 731 THR A CA 1
ATOM 5345 C C . THR A 1 731 ? -42.304 -5.414 62.483 1.00 92.25 731 THR A C 1
ATOM 5347 O O . THR A 1 731 ? -42.244 -6.361 61.691 1.00 92.25 731 THR A O 1
ATOM 5350 N N . THR A 1 732 ? -41.374 -4.483 62.638 1.00 91.81 732 THR A N 1
ATOM 5351 C CA . THR A 1 732 ? -40.026 -4.531 62.087 1.00 91.81 732 THR A CA 1
ATOM 5352 C C . THR A 1 732 ? -39.077 -4.485 63.276 1.00 91.81 732 THR A C 1
ATOM 5354 O O . THR A 1 732 ? -39.235 -3.628 64.145 1.00 91.81 732 THR A O 1
ATOM 5357 N N . GLU A 1 733 ? -38.140 -5.419 63.344 1.00 90.94 733 GLU A N 1
ATOM 5358 C CA . GLU A 1 733 ? -37.115 -5.468 64.383 1.00 90.94 733 GLU A CA 1
ATOM 5359 C C . GLU A 1 733 ? -35.756 -5.377 63.702 1.00 90.94 733 GLU A C 1
ATOM 5361 O O . GLU A 1 733 ? -35.445 -6.230 62.877 1.00 90.94 733 GLU A O 1
ATOM 5366 N N . ASN A 1 734 ? -34.958 -4.368 64.042 1.00 87.75 734 ASN A N 1
ATOM 5367 C CA . ASN A 1 734 ? -33.599 -4.269 63.516 1.00 87.75 734 ASN A CA 1
ATOM 5368 C C . ASN A 1 734 ? -32.785 -5.495 63.940 1.00 87.75 734 ASN A C 1
ATOM 5370 O O . ASN A 1 734 ? -32.996 -6.056 65.028 1.00 87.75 734 ASN A O 1
ATOM 5374 N N . SER A 1 735 ? -31.852 -5.875 63.079 1.00 87.00 735 SER A N 1
ATOM 5375 C CA . SER A 1 735 ? -30.835 -6.866 63.375 1.00 87.00 735 SER A CA 1
ATOM 5376 C C . SER A 1 735 ? -30.102 -6.510 64.669 1.00 87.00 735 SER A C 1
ATOM 5378 O O . SER A 1 735 ? -29.904 -5.344 65.026 1.00 87.00 735 SER A O 1
ATOM 5380 N N . LYS A 1 736 ? -29.774 -7.537 65.450 1.00 86.06 736 LYS A N 1
ATOM 5381 C CA . LYS A 1 736 ? -28.973 -7.417 66.676 1.00 86.06 736 LYS A CA 1
ATOM 5382 C C . LYS A 1 736 ? -27.488 -7.597 66.394 1.00 86.06 736 LYS A C 1
ATOM 5384 O O . LYS A 1 736 ? -26.694 -7.401 67.317 1.00 86.06 736 LYS A O 1
ATOM 5389 N N . SER A 1 737 ? -27.138 -7.980 65.171 1.00 74.06 737 SER A N 1
ATOM 5390 C CA . SER A 1 737 ? -25.780 -7.941 64.657 1.00 74.06 737 SER A CA 1
ATOM 5391 C C . SER A 1 737 ? -25.327 -6.482 64.504 1.00 74.06 737 SER A C 1
ATOM 5393 O O . SER A 1 737 ? -26.096 -5.629 64.072 1.00 74.06 737 SER A O 1
ATOM 5395 N N . GLN A 1 738 ? -24.099 -6.164 64.924 1.00 56.78 738 GLN A N 1
ATOM 5396 C CA . GLN A 1 738 ? -23.446 -4.882 64.620 1.00 56.78 738 GLN A CA 1
ATOM 5397 C C . GLN A 1 738 ? -22.573 -5.083 63.376 1.00 56.78 738 GLN A C 1
ATOM 5399 O O . GLN A 1 738 ? -21.351 -5.031 63.484 1.00 56.78 738 GLN A O 1
ATOM 5404 N N . HIS A 1 739 ? -23.220 -5.378 62.245 1.00 51.66 739 HIS A N 1
ATOM 5405 C CA . HIS A 1 739 ? -22.632 -5.642 60.920 1.00 51.66 739 HIS A CA 1
ATOM 5406 C C . HIS A 1 739 ? -22.004 -7.031 60.693 1.00 51.66 739 HIS A C 1
ATOM 5408 O O . HIS A 1 739 ? -21.703 -7.355 59.558 1.00 51.66 739 HIS A O 1
ATOM 5414 N N . ASN A 1 740 ? -21.859 -7.901 61.708 1.00 60.59 740 ASN A N 1
ATOM 5415 C CA . ASN A 1 740 ? -21.572 -9.338 61.514 1.00 60.59 740 ASN A CA 1
ATOM 5416 C C . ASN A 1 740 ? -21.642 -10.130 62.843 1.00 60.59 740 ASN A C 1
ATOM 5418 O O . ASN A 1 740 ? -21.063 -9.701 63.848 1.00 60.59 740 ASN A O 1
ATOM 5422 N N . ASN A 1 741 ? -22.275 -11.312 62.884 1.00 69.38 741 ASN A N 1
ATOM 5423 C CA . ASN A 1 741 ? -22.198 -12.232 64.036 1.00 69.38 741 ASN A CA 1
ATOM 5424 C C . ASN A 1 741 ? -21.871 -13.683 63.639 1.00 69.38 741 ASN A C 1
ATOM 5426 O O . ASN A 1 741 ? -22.677 -14.601 63.796 1.00 69.38 741 ASN A O 1
ATOM 5430 N N . VAL A 1 742 ? -20.628 -13.931 63.235 1.00 68.00 742 VAL A N 1
ATOM 5431 C CA . VAL A 1 742 ? -20.156 -15.298 62.970 1.00 68.00 742 VAL A CA 1
ATOM 5432 C C . VAL A 1 742 ? -20.140 -16.158 64.247 1.00 68.00 742 VAL A C 1
ATOM 5434 O O . VAL A 1 742 ? -19.518 -15.838 65.263 1.00 68.00 742 VAL A O 1
ATOM 5437 N N . GLY A 1 743 ? -20.816 -17.301 64.192 1.00 69.19 743 GLY A N 1
ATOM 5438 C CA . GLY A 1 743 ? -20.825 -18.382 65.173 1.00 69.19 743 GLY A CA 1
ATOM 5439 C C . GLY A 1 743 ? -21.738 -18.179 66.386 1.00 69.19 743 GLY A C 1
ATOM 5440 O O . GLY A 1 743 ? -21.837 -19.087 67.218 1.00 69.19 743 GLY A O 1
ATOM 5441 N N . GLN A 1 744 ? -22.402 -17.026 66.520 1.00 78.94 744 GLN A N 1
ATOM 5442 C CA . GLN A 1 744 ? -23.199 -16.676 67.700 1.00 78.94 744 GLN A CA 1
ATOM 5443 C C . GLN A 1 744 ? -24.706 -16.715 67.421 1.00 78.94 744 GLN A C 1
ATOM 5445 O O . GLN A 1 744 ? -25.188 -16.064 66.503 1.00 78.94 744 GLN A O 1
ATOM 5450 N N . GLU A 1 745 ? -25.472 -17.394 68.282 1.00 89.25 745 GLU A N 1
ATOM 5451 C CA . GLU A 1 745 ? -26.939 -17.359 68.233 1.00 89.25 745 GLU A CA 1
ATOM 5452 C C . GLU A 1 745 ? -27.496 -16.027 68.773 1.00 89.25 745 GLU A C 1
ATOM 5454 O O . GLU A 1 745 ? -27.245 -15.650 69.927 1.00 89.25 745 GLU A O 1
ATOM 5459 N N . LEU A 1 746 ? -28.320 -15.350 67.975 1.00 90.56 746 LEU A N 1
ATOM 5460 C CA . LEU A 1 746 ? -29.086 -14.167 68.360 1.00 90.56 746 LEU A CA 1
ATOM 5461 C C . LEU A 1 746 ? -30.566 -14.525 68.494 1.00 90.56 746 LEU A C 1
ATOM 5463 O O . LEU A 1 746 ? -31.122 -15.307 67.735 1.00 90.56 746 LEU A O 1
ATOM 5467 N N . THR A 1 747 ? -31.221 -14.005 69.536 1.00 92.94 747 THR A N 1
ATOM 5468 C CA . THR A 1 747 ? -32.615 -14.352 69.865 1.00 92.94 747 THR A CA 1
ATOM 5469 C C . THR A 1 747 ? -33.512 -13.130 69.834 1.00 92.94 747 THR A C 1
ATOM 5471 O O . THR A 1 747 ? -33.242 -12.130 70.505 1.00 92.94 747 THR A O 1
ATOM 5474 N N . TYR A 1 748 ? -34.657 -13.261 69.176 1.00 94.38 748 TYR A N 1
ATOM 5475 C CA . TYR A 1 748 ? -35.669 -12.224 69.018 1.00 94.38 748 TYR A CA 1
ATOM 5476 C C . TYR A 1 748 ? -37.020 -12.694 69.539 1.00 94.38 748 TYR A C 1
ATOM 5478 O O . TYR A 1 748 ? -37.322 -13.891 69.558 1.00 94.38 748 TYR A O 1
ATOM 5486 N N . GLN A 1 749 ? -37.833 -11.747 70.012 1.00 94.38 749 GLN A N 1
ATOM 5487 C CA . GLN A 1 749 ? -39.117 -12.037 70.642 1.00 94.38 749 GLN A CA 1
ATOM 5488 C C . GLN A 1 749 ? -40.129 -10.934 70.349 1.00 94.38 749 GLN A C 1
ATOM 5490 O O . GLN A 1 749 ? -39.862 -9.765 70.608 1.00 94.38 749 GLN A O 1
ATOM 5495 N N . PHE A 1 750 ? -41.327 -11.322 69.921 1.00 95.38 750 PHE A N 1
ATOM 5496 C CA . PHE A 1 750 ? -42.442 -10.408 69.698 1.00 95.38 750 PHE A CA 1
ATOM 5497 C C . PHE A 1 750 ? -43.755 -10.989 70.239 1.00 95.38 750 PHE A C 1
ATOM 5499 O O . PHE A 1 750 ? -44.053 -12.171 70.064 1.00 95.38 750 PHE A O 1
ATOM 5506 N N . LEU A 1 751 ? -44.567 -10.151 70.892 1.00 94.00 751 LEU A N 1
ATOM 5507 C CA . LEU A 1 751 ? -45.880 -10.533 71.417 1.00 94.00 751 LEU A CA 1
ATOM 5508 C C . LEU A 1 751 ? -46.997 -9.888 70.588 1.00 94.00 751 LEU A C 1
ATOM 5510 O O . LEU A 1 751 ? -47.313 -8.709 70.759 1.00 94.00 751 LEU A O 1
ATOM 5514 N N . ASP A 1 752 ? -47.681 -10.687 69.767 1.00 93.44 752 ASP A N 1
ATOM 5515 C CA . ASP A 1 752 ? -48.934 -10.264 69.142 1.00 93.44 752 ASP A CA 1
ATOM 5516 C C . ASP A 1 752 ? -50.044 -10.252 70.200 1.00 93.44 752 ASP A C 1
ATOM 5518 O O . ASP A 1 752 ? -50.606 -11.291 70.554 1.00 93.44 752 ASP A O 1
ATOM 5522 N N . THR A 1 753 ? -50.359 -9.061 70.711 1.00 88.75 753 THR A N 1
ATOM 5523 C CA . THR A 1 753 ? -51.375 -8.834 71.755 1.00 88.75 753 THR A CA 1
ATOM 5524 C C . THR A 1 753 ? -52.815 -8.838 71.237 1.00 88.75 753 THR A C 1
ATOM 5526 O O . THR A 1 753 ? -53.764 -8.813 72.026 1.00 88.75 753 THR A O 1
ATOM 5529 N N . ARG A 1 754 ? -53.017 -8.855 69.913 1.00 84.19 754 ARG A N 1
ATOM 5530 C CA . ARG A 1 754 ? -54.345 -8.827 69.280 1.00 84.19 754 ARG A CA 1
ATOM 5531 C C . ARG A 1 754 ? -54.426 -9.830 68.123 1.00 84.19 754 ARG A C 1
ATOM 5533 O O . ARG A 1 754 ? -54.756 -9.414 67.007 1.00 84.19 754 ARG A O 1
ATOM 5540 N N . PRO A 1 755 ? -54.147 -11.125 68.358 1.00 86.62 755 PRO A N 1
ATOM 5541 C CA . PRO A 1 755 ? -54.231 -12.131 67.310 1.00 86.62 755 PRO A CA 1
ATOM 5542 C C . PRO A 1 755 ? -55.685 -12.309 66.863 1.00 86.62 755 PRO A C 1
ATOM 5544 O O . PRO A 1 755 ? -56.623 -12.110 67.643 1.00 86.62 755 PRO A O 1
ATOM 5547 N N . ASN A 1 756 ? -55.889 -12.719 65.612 1.00 78.50 756 ASN A N 1
ATOM 5548 C CA . ASN A 1 756 ? -57.221 -13.018 65.099 1.00 78.50 756 ASN A CA 1
ATOM 5549 C C . ASN A 1 756 ? -57.842 -14.190 65.874 1.00 78.50 756 ASN A C 1
ATOM 5551 O O . ASN A 1 756 ? -57.156 -15.113 66.319 1.00 78.50 756 ASN A O 1
ATOM 5555 N N . VAL A 1 757 ? -59.167 -14.181 66.022 1.00 68.69 757 VAL A N 1
ATOM 5556 C CA . VAL A 1 757 ? -59.898 -15.341 66.549 1.00 68.69 757 VAL A CA 1
ATOM 5557 C C . VAL A 1 757 ? -59.952 -16.409 65.458 1.00 68.69 757 VAL A C 1
ATOM 5559 O O . VAL A 1 757 ? -60.516 -16.161 64.396 1.00 68.69 757 VAL A O 1
ATOM 5562 N N . GLY A 1 758 ? -59.414 -17.597 65.734 1.00 75.12 758 GLY A N 1
ATOM 5563 C CA . GLY A 1 758 ? -59.260 -18.664 64.742 1.00 75.12 758 GLY A CA 1
ATOM 5564 C C . GLY A 1 758 ? -57.795 -18.930 64.408 1.00 75.12 758 GLY A C 1
ATOM 5565 O O . GLY A 1 758 ? -56.913 -18.642 65.214 1.00 75.12 758 GLY A O 1
ATOM 5566 N N . VAL A 1 759 ? -57.535 -19.492 63.232 1.00 80.12 759 VAL A N 1
ATOM 5567 C CA . VAL A 1 759 ? -56.172 -19.764 62.764 1.00 80.12 759 VAL A CA 1
ATOM 5568 C C . VAL A 1 759 ? -55.465 -18.450 62.420 1.00 80.12 759 VAL A C 1
ATOM 5570 O O . VAL A 1 759 ? -56.024 -17.605 61.727 1.00 80.12 759 VAL A O 1
ATOM 5573 N N . ASN A 1 760 ? -54.249 -18.274 62.931 1.00 88.19 760 ASN A N 1
ATOM 5574 C CA . ASN A 1 760 ? -53.337 -17.192 62.572 1.00 88.19 760 ASN A CA 1
ATOM 5575 C C . ASN A 1 760 ? -52.105 -17.802 61.913 1.00 88.19 760 ASN A C 1
ATOM 5577 O O . ASN A 1 760 ? -51.518 -18.726 62.476 1.00 88.19 760 ASN A O 1
ATOM 5581 N N . TYR A 1 761 ? -51.717 -17.260 60.767 1.00 91.94 761 TYR A N 1
ATOM 5582 C CA . TYR A 1 761 ? -50.475 -17.581 60.074 1.00 91.94 761 TYR A CA 1
ATOM 5583 C C . TYR A 1 761 ? -49.498 -16.444 60.333 1.00 91.94 761 TYR A C 1
ATOM 5585 O O . TYR A 1 761 ? -49.877 -15.288 60.140 1.00 91.94 761 TYR A O 1
ATOM 5593 N N . TYR A 1 762 ? -48.281 -16.746 60.771 1.00 95.62 762 TYR A N 1
ATOM 5594 C CA . TYR A 1 762 ? -47.219 -15.752 60.897 1.00 95.62 762 TYR A CA 1
ATOM 5595 C C . TYR A 1 762 ? -46.063 -16.120 59.983 1.00 95.62 762 TYR A C 1
ATOM 5597 O O . TYR A 1 762 ? -45.647 -17.277 59.960 1.00 95.62 762 TYR A O 1
ATOM 5605 N N . LYS A 1 763 ? -45.571 -15.128 59.250 1.00 94.81 763 LYS A N 1
ATOM 5606 C CA . LYS A 1 763 ? -44.465 -15.232 58.297 1.00 94.81 763 LYS A CA 1
ATOM 5607 C C . LYS A 1 763 ? -43.364 -14.293 58.775 1.00 94.81 763 LYS A C 1
ATOM 5609 O O . LYS A 1 763 ? -43.684 -13.185 59.206 1.00 94.81 763 LYS A O 1
ATOM 5614 N N . LEU A 1 764 ? -42.125 -14.753 58.741 1.00 95.44 764 LEU A N 1
ATOM 5615 C CA . LEU A 1 764 ? -40.939 -13.962 59.054 1.00 95.44 764 LEU A CA 1
ATOM 5616 C C . LEU A 1 764 ? -40.153 -13.769 57.758 1.00 95.44 764 LEU A C 1
ATOM 5618 O O . LEU A 1 764 ? -40.111 -14.696 56.948 1.00 95.44 764 LEU A O 1
ATOM 5622 N N . SER A 1 765 ? -39.546 -12.606 57.589 1.00 92.25 765 SER A N 1
ATOM 5623 C CA . SER A 1 765 ? -38.492 -12.369 56.607 1.00 92.25 765 SER A CA 1
ATOM 5624 C C . SER A 1 765 ? -37.309 -11.660 57.237 1.00 92.25 765 SER A C 1
ATOM 5626 O O . SER A 1 765 ? -37.467 -10.981 58.261 1.00 92.25 765 SER A O 1
ATOM 5628 N N . ALA A 1 766 ? -36.150 -11.854 56.625 1.00 89.69 766 ALA A N 1
ATOM 5629 C CA . ALA A 1 766 ? -34.983 -11.007 56.788 1.00 89.69 766 ALA A CA 1
ATOM 5630 C C . ALA A 1 766 ? -34.943 -10.028 55.615 1.00 89.69 766 ALA A C 1
ATOM 5632 O O . ALA A 1 766 ? -35.395 -10.363 54.525 1.00 89.69 766 ALA A O 1
ATOM 5633 N N . VAL A 1 767 ? -34.490 -8.815 55.889 1.00 81.81 767 VAL A N 1
ATOM 5634 C CA . VAL A 1 767 ? -34.223 -7.779 54.902 1.00 81.81 767 VAL A CA 1
ATOM 5635 C C . VAL A 1 767 ? -32.749 -7.447 55.031 1.00 81.81 767 VAL A C 1
ATOM 5637 O O . VAL A 1 767 ? -32.307 -7.102 56.135 1.00 81.81 767 VAL A O 1
ATOM 5640 N N . GLU A 1 768 ? -32.033 -7.606 53.934 1.00 81.00 768 GLU A N 1
ATOM 5641 C CA . GLU A 1 768 ? -30.620 -7.261 53.803 1.00 81.00 768 GLU A CA 1
ATOM 5642 C C . GLU A 1 768 ? -30.447 -5.741 53.621 1.00 81.00 768 GLU A C 1
ATOM 5644 O O . GLU A 1 768 ? -31.441 -5.008 53.516 1.00 81.00 768 GLU A O 1
ATOM 5649 N N . PHE A 1 769 ? -29.211 -5.239 53.681 1.00 68.12 769 PHE A N 1
ATOM 5650 C CA . PHE A 1 769 ? -28.936 -3.809 53.466 1.00 68.12 769 PHE A CA 1
ATOM 5651 C C . PHE A 1 769 ? -29.269 -3.364 52.032 1.00 68.12 769 PHE A C 1
ATOM 5653 O O . PHE A 1 769 ? -29.935 -2.338 51.893 1.00 68.12 769 PHE A O 1
ATOM 5660 N N . ASN A 1 770 ? -29.021 -4.218 51.030 1.00 63.06 770 ASN A N 1
ATOM 5661 C CA . ASN A 1 770 ? -29.465 -4.081 49.627 1.00 63.06 770 ASN A CA 1
ATOM 5662 C C . ASN A 1 770 ? -30.999 -4.184 49.427 1.00 63.06 770 ASN A C 1
ATOM 5664 O O . ASN A 1 770 ? -31.510 -4.317 48.321 1.00 63.06 770 ASN A O 1
ATOM 5668 N N . LEU A 1 771 ? -31.785 -4.167 50.510 1.00 68.00 771 LEU A N 1
ATOM 5669 C CA . LEU A 1 771 ? -33.250 -4.243 50.511 1.00 68.00 771 LEU A CA 1
ATOM 5670 C C . LEU A 1 771 ? -33.856 -5.558 49.986 1.00 68.00 771 LEU A C 1
ATOM 5672 O O . LEU A 1 771 ? -35.095 -5.672 49.987 1.00 68.00 771 LEU A O 1
ATOM 5676 N N . SER A 1 772 ? -33.039 -6.562 49.651 1.00 70.75 772 SER A N 1
ATOM 5677 C CA . SER A 1 772 ? -33.501 -7.912 49.331 1.00 70.75 772 SER A CA 1
ATOM 5678 C C . SER A 1 772 ? -34.293 -8.488 50.519 1.00 70.75 772 SER A C 1
ATOM 5680 O O . SER A 1 772 ? -34.027 -8.185 51.687 1.00 70.75 772 SER A O 1
ATOM 5682 N N . GLU A 1 773 ? -35.351 -9.269 50.255 1.00 83.19 773 GLU A N 1
ATOM 5683 C CA . GLU A 1 773 ? -36.215 -9.816 51.315 1.00 83.19 773 GLU A CA 1
ATOM 5684 C C . GLU A 1 773 ? -36.376 -11.341 51.202 1.00 83.19 773 GLU A C 1
ATOM 5686 O O . GLU A 1 773 ? -37.223 -11.853 50.460 1.00 83.19 773 GLU A O 1
ATOM 5691 N N . GLU A 1 774 ? -35.635 -12.087 52.026 1.00 83.88 774 GLU A N 1
ATOM 5692 C CA . GLU A 1 774 ? -35.757 -13.542 52.130 1.00 83.88 774 GLU A CA 1
ATOM 5693 C C . GLU A 1 774 ? -36.896 -13.936 53.087 1.00 83.88 774 GLU A C 1
ATOM 5695 O O . GLU A 1 774 ? -36.984 -13.488 54.234 1.00 83.88 774 GLU A O 1
ATOM 5700 N N . PHE A 1 775 ? -37.787 -14.830 52.649 1.00 84.00 775 PHE A N 1
ATOM 5701 C CA . PHE A 1 775 ? -38.915 -15.295 53.455 1.00 84.00 775 PHE A CA 1
ATOM 5702 C C . PHE A 1 775 ? -38.711 -16.683 54.059 1.00 84.00 775 PHE A C 1
ATOM 5704 O O . PHE A 1 775 ? -38.574 -17.683 53.359 1.00 84.00 775 PHE A O 1
ATOM 5711 N N . PHE A 1 776 ? -38.924 -16.778 55.370 1.00 88.06 776 PHE A N 1
ATOM 5712 C CA . PHE A 1 776 ? -38.845 -18.033 56.107 1.00 88.06 776 PHE A CA 1
ATOM 5713 C C . PHE A 1 776 ? -40.186 -18.764 56.244 1.00 88.06 776 PHE A C 1
ATOM 5715 O O . PHE A 1 776 ? -41.269 -18.300 55.865 1.00 88.06 776 PHE A O 1
ATOM 5722 N N . ASN A 1 777 ? -40.108 -19.939 56.874 1.00 82.38 777 ASN A N 1
ATOM 5723 C CA . ASN A 1 777 ? -41.243 -20.803 57.176 1.00 82.38 777 ASN A CA 1
ATOM 5724 C C . ASN A 1 777 ? -42.388 -20.081 57.911 1.00 82.38 777 ASN A C 1
ATOM 5726 O O . ASN A 1 777 ? -42.188 -19.260 58.804 1.00 82.38 777 ASN A O 1
ATOM 5730 N N . VAL A 1 778 ? -43.624 -20.472 57.591 1.00 89.75 778 VAL A N 1
ATOM 5731 C CA . VAL A 1 778 ? -44.837 -19.943 58.229 1.00 89.75 778 VAL A CA 1
ATOM 5732 C C . VAL A 1 778 ? -45.200 -20.762 59.468 1.00 89.75 778 VAL A C 1
ATOM 5734 O O . VAL A 1 778 ? -45.373 -21.980 59.400 1.00 89.75 778 VAL A O 1
ATOM 5737 N N . ILE A 1 779 ? -45.423 -20.090 60.597 1.00 92.69 779 ILE A N 1
ATOM 5738 C CA . ILE A 1 779 ? -45.955 -20.710 61.818 1.00 92.69 779 ILE A CA 1
ATOM 5739 C C . ILE A 1 779 ? -47.468 -20.510 61.923 1.00 92.69 779 ILE A C 1
ATOM 5741 O O . ILE A 1 779 ? -48.014 -19.461 61.577 1.00 92.69 779 ILE A O 1
ATOM 5745 N N . ILE A 1 780 ? -48.164 -21.520 62.447 1.00 90.81 780 ILE A N 1
ATOM 5746 C CA . ILE A 1 780 ? -49.627 -21.534 62.531 1.00 90.81 780 ILE A CA 1
ATOM 5747 C C . ILE A 1 780 ? -50.067 -21.634 63.991 1.00 90.81 780 ILE A C 1
ATOM 5749 O O . ILE A 1 780 ? -49.778 -22.616 64.676 1.00 90.81 780 ILE A O 1
ATOM 5753 N N . LEU A 1 781 ? -50.832 -20.647 64.461 1.00 88.62 781 LEU A N 1
ATOM 5754 C CA . LEU A 1 781 ? -51.413 -20.631 65.803 1.00 88.62 781 LEU A CA 1
ATOM 5755 C C . LEU A 1 781 ? -52.938 -20.558 65.745 1.00 88.62 781 LEU A C 1
ATOM 5757 O O . LEU A 1 781 ? -53.529 -19.546 65.370 1.00 88.62 781 LEU A O 1
ATOM 5761 N N . ASP A 1 782 ? -53.588 -21.648 66.158 1.00 82.19 782 ASP A N 1
ATOM 5762 C CA . ASP A 1 782 ? -55.044 -21.709 66.264 1.00 82.19 782 ASP A CA 1
ATOM 5763 C C . ASP A 1 782 ? -55.540 -21.126 67.596 1.00 82.19 782 ASP A C 1
ATOM 5765 O O . ASP A 1 782 ? -55.467 -21.754 68.666 1.00 82.19 782 ASP A O 1
ATOM 5769 N N . ASN A 1 783 ? -56.092 -19.923 67.498 1.00 76.81 783 ASN A N 1
ATOM 5770 C CA . ASN A 1 783 ? -56.728 -19.155 68.561 1.00 76.81 783 ASN A CA 1
ATOM 5771 C C . ASN A 1 783 ? -58.253 -19.355 68.574 1.00 76.81 783 ASN A C 1
ATOM 5773 O O . ASN A 1 783 ? -58.991 -18.561 69.163 1.00 76.81 783 ASN A O 1
ATOM 5777 N N . SER A 1 784 ? -58.752 -20.421 67.937 1.00 68.56 784 SER A N 1
ATOM 5778 C CA . SER A 1 784 ? -60.159 -20.808 67.992 1.00 68.56 784 SER A CA 1
ATOM 5779 C C . SER A 1 784 ? -60.613 -21.057 69.427 1.00 68.56 784 SER A C 1
ATOM 5781 O O . SER A 1 784 ? -60.084 -21.896 70.162 1.00 68.56 784 SER A O 1
ATOM 5783 N N . ILE A 1 785 ? -61.688 -20.375 69.813 1.00 58.62 785 ILE A N 1
ATOM 5784 C CA . ILE A 1 785 ? -62.406 -20.645 71.057 1.00 58.62 785 ILE A CA 1
ATOM 5785 C C . ILE A 1 785 ? -63.269 -21.896 70.828 1.00 58.62 785 ILE A C 1
ATOM 5787 O O . ILE A 1 785 ? -64.226 -21.866 70.053 1.00 58.62 785 ILE A O 1
ATOM 5791 N N . LYS A 1 786 ? -62.942 -23.018 71.483 1.00 49.09 786 LYS A N 1
ATOM 5792 C CA . LYS A 1 786 ? -63.695 -24.278 71.332 1.00 49.09 786 LYS A CA 1
ATOM 5793 C C . LYS A 1 786 ? -65.121 -24.158 71.904 1.00 49.09 786 LYS A C 1
ATOM 5795 O O . LYS A 1 786 ? -65.293 -24.003 73.109 1.00 49.09 786 LYS A O 1
ATOM 5800 N N . GLY A 1 787 ? -66.129 -24.297 71.030 1.00 55.94 787 GLY A N 1
ATOM 5801 C CA . GLY A 1 787 ? -67.567 -24.395 71.345 1.00 55.94 787 GLY A CA 1
ATOM 5802 C C . GLY A 1 787 ? -68.430 -23.400 70.551 1.00 55.94 787 GLY A C 1
ATOM 5803 O O . GLY A 1 787 ? -68.308 -22.193 70.747 1.00 55.94 787 GLY A O 1
ATOM 5804 N N . LYS A 1 788 ? -69.322 -23.876 69.660 1.00 52.84 788 LYS A N 1
ATOM 5805 C CA . LYS A 1 788 ? -70.247 -23.004 68.899 1.00 52.84 788 LYS A CA 1
ATOM 5806 C C . LYS A 1 788 ? -71.203 -22.297 69.873 1.00 52.84 788 LYS A C 1
ATOM 5808 O O . LYS A 1 788 ? -72.064 -22.929 70.476 1.00 52.84 788 LYS A O 1
ATOM 5813 N N . LYS A 1 789 ? -71.051 -20.978 70.002 1.00 68.38 789 LYS A N 1
ATOM 5814 C CA . LYS A 1 789 ? -71.887 -20.094 70.835 1.00 68.38 789 LYS A CA 1
ATOM 5815 C C . LYS A 1 789 ? -73.160 -19.602 70.132 1.00 68.38 789 LYS A C 1
ATOM 5817 O O . LYS A 1 789 ? -73.897 -18.807 70.699 1.00 68.38 789 LYS A O 1
ATOM 5822 N N . TYR A 1 790 ? -73.425 -20.045 68.906 1.00 78.00 790 TYR A N 1
ATOM 5823 C CA . TYR A 1 790 ? -74.581 -19.618 68.122 1.00 78.00 790 TYR A CA 1
ATOM 5824 C C . TYR A 1 790 ? -75.197 -20.784 67.341 1.00 78.00 790 TYR A C 1
ATOM 5826 O O . TYR A 1 790 ? -74.527 -21.772 67.029 1.00 78.00 790 TYR A O 1
ATOM 5834 N N . THR A 1 791 ? -76.477 -20.650 67.002 1.00 82.62 791 THR A N 1
ATOM 5835 C CA . THR A 1 791 ? -77.222 -21.554 66.121 1.00 82.62 791 THR A CA 1
ATOM 5836 C C . THR A 1 791 ? -78.098 -20.744 65.169 1.00 82.62 791 THR A C 1
ATOM 5838 O O . THR A 1 791 ? -78.807 -19.837 65.595 1.00 82.62 791 THR A O 1
ATOM 5841 N N . VAL A 1 792 ? -78.065 -21.078 63.878 1.00 85.06 792 VAL A N 1
ATOM 5842 C CA . VAL A 1 792 ? -78.929 -20.470 62.855 1.00 85.06 792 VAL A CA 1
ATOM 5843 C C . VAL A 1 792 ? -79.967 -21.494 62.426 1.00 85.06 792 VAL A C 1
ATOM 5845 O O . VAL A 1 792 ? -79.615 -22.623 62.082 1.00 85.06 792 VAL A O 1
ATOM 5848 N N . ARG A 1 793 ? -81.253 -21.128 62.461 1.00 84.44 793 ARG A N 1
ATOM 5849 C CA . ARG A 1 793 ? -82.335 -22.019 62.034 1.00 84.44 793 ARG A CA 1
ATOM 5850 C C . ARG A 1 793 ? -83.537 -21.292 61.413 1.00 84.44 793 ARG A C 1
ATOM 5852 O O . ARG A 1 793 ? -83.927 -20.231 61.896 1.00 84.44 793 ARG A O 1
ATOM 5859 N N . PRO A 1 794 ? -84.202 -21.914 60.427 1.00 83.25 794 PRO A N 1
ATOM 5860 C CA . PRO A 1 794 ? -83.703 -23.045 59.641 1.00 83.25 794 PRO A CA 1
ATOM 5861 C C . PRO A 1 794 ? -82.620 -22.586 58.642 1.00 83.25 794 PRO A C 1
ATOM 5863 O O . PRO A 1 794 ? -82.596 -21.422 58.250 1.00 83.25 794 PRO A O 1
ATOM 5866 N N . THR A 1 795 ? -81.729 -23.490 58.221 1.00 81.50 795 THR A N 1
ATOM 5867 C CA . THR A 1 795 ? -80.712 -23.219 57.180 1.00 81.50 795 THR A CA 1
ATOM 5868 C C . THR A 1 795 ? -81.269 -23.314 55.754 1.00 81.50 795 THR A C 1
ATOM 5870 O O . THR A 1 795 ? -80.640 -22.822 54.824 1.00 81.50 795 THR A O 1
ATOM 5873 N N . ILE A 1 796 ? -82.470 -23.880 55.582 1.00 86.00 796 ILE A N 1
ATOM 5874 C CA . ILE A 1 796 ? -83.297 -23.780 54.370 1.00 86.00 796 ILE A CA 1
ATOM 5875 C C . ILE A 1 796 ? -84.584 -23.053 54.769 1.00 86.00 796 ILE A C 1
ATOM 5877 O O . ILE A 1 796 ? -85.317 -23.522 55.643 1.00 86.00 796 ILE A O 1
ATOM 5881 N N . VAL A 1 797 ? -84.843 -21.882 54.190 1.00 88.25 797 VAL A N 1
ATOM 5882 C CA . VAL A 1 797 ? -85.838 -20.925 54.692 1.00 88.25 797 VAL A CA 1
ATOM 5883 C C . VAL A 1 797 ? -86.756 -20.415 53.586 1.00 88.25 797 VAL A C 1
ATOM 5885 O O . VAL A 1 797 ? -86.319 -20.169 52.470 1.00 88.25 797 VAL A O 1
ATOM 5888 N N . ARG A 1 798 ? -88.035 -20.189 53.912 1.00 84.94 798 ARG A N 1
ATOM 5889 C CA . ARG A 1 798 ? -88.994 -19.500 53.025 1.00 84.94 798 ARG A CA 1
ATOM 5890 C C . ARG A 1 798 ? -89.362 -18.098 53.491 1.00 84.94 798 ARG A C 1
ATOM 5892 O O . ARG A 1 798 ? -89.612 -17.243 52.649 1.00 84.94 798 ARG A O 1
ATOM 5899 N N . THR A 1 799 ? -89.422 -17.868 54.802 1.00 86.19 799 THR A N 1
ATOM 5900 C CA . THR A 1 799 ? -89.933 -16.615 55.380 1.00 86.19 799 THR A CA 1
ATOM 5901 C C . THR A 1 799 ? -88.939 -15.956 56.323 1.00 86.19 799 THR A C 1
ATOM 5903 O O . THR A 1 799 ? -88.466 -14.878 56.000 1.00 86.19 799 THR A O 1
ATOM 5906 N N . ASN A 1 800 ? -88.583 -16.577 57.451 1.00 90.06 800 ASN A N 1
ATOM 5907 C CA . ASN A 1 800 ? -87.691 -15.977 58.448 1.00 90.06 800 ASN A CA 1
ATOM 5908 C C . ASN A 1 800 ? -86.573 -16.929 58.878 1.00 90.06 800 ASN A C 1
ATOM 5910 O O . ASN A 1 800 ? -86.829 -18.109 59.124 1.00 90.06 800 ASN A O 1
ATOM 5914 N N . VAL A 1 801 ? -85.365 -16.389 59.033 1.00 91.25 801 VAL A N 1
ATOM 5915 C CA . VAL A 1 801 ? -84.223 -17.069 59.661 1.00 91.25 801 VAL A CA 1
ATOM 5916 C C . VAL A 1 801 ? -84.036 -16.524 61.063 1.00 91.25 801 VAL A C 1
ATOM 5918 O O . VAL A 1 801 ? -84.048 -15.309 61.253 1.00 91.25 801 VAL A O 1
ATOM 5921 N N . ILE A 1 802 ? -83.835 -17.416 62.026 1.00 89.88 802 ILE A N 1
ATOM 5922 C CA . ILE A 1 802 ? -83.565 -17.089 63.423 1.00 89.88 802 ILE A CA 1
ATOM 5923 C C . ILE A 1 802 ? -82.104 -17.411 63.733 1.00 89.88 802 ILE A C 1
ATOM 5925 O O . ILE A 1 802 ? -81.612 -18.486 63.390 1.00 89.88 802 ILE A O 1
ATOM 5929 N N . VAL A 1 803 ? -81.425 -16.482 64.397 1.00 89.44 803 VAL A N 1
ATOM 5930 C CA . VAL A 1 803 ? -80.044 -16.606 64.863 1.00 89.44 803 VAL A CA 1
ATOM 5931 C C . VAL A 1 803 ? -80.065 -16.515 66.383 1.00 89.44 803 VAL A C 1
ATOM 5933 O O . VAL A 1 803 ? -80.266 -15.433 66.927 1.00 89.44 803 VAL A O 1
ATOM 5936 N N . ASP A 1 804 ? -79.883 -17.641 67.065 1.00 85.81 804 ASP A N 1
ATOM 5937 C CA . ASP A 1 804 ? -79.740 -17.676 68.521 1.00 85.81 804 ASP A CA 1
ATOM 5938 C C . ASP A 1 804 ? -78.277 -17.687 68.903 1.00 85.81 804 ASP A C 1
ATOM 5940 O O . ASP A 1 804 ? -77.489 -18.463 68.363 1.00 85.81 804 ASP A O 1
ATOM 5944 N N . ILE A 1 805 ? -77.927 -16.837 69.853 1.00 82.81 805 ILE A N 1
ATOM 5945 C CA . ILE A 1 805 ? -76.562 -16.566 70.256 1.00 82.81 805 ILE A CA 1
ATOM 5946 C C . ILE A 1 805 ? -76.521 -16.570 71.779 1.00 82.81 805 ILE A C 1
ATOM 5948 O O . ILE A 1 805 ? -77.229 -15.807 72.431 1.00 82.81 805 ILE A O 1
ATOM 5952 N N . ASN A 1 806 ? -75.661 -17.406 72.343 1.00 73.69 806 ASN A N 1
ATOM 5953 C CA . ASN A 1 806 ? -75.454 -17.524 73.776 1.00 73.69 806 ASN A CA 1
ATOM 5954 C C . ASN A 1 806 ? -74.090 -16.918 74.131 1.00 73.69 806 ASN A C 1
ATOM 5956 O O . ASN A 1 806 ? -73.095 -17.175 73.452 1.00 73.69 806 ASN A O 1
ATOM 5960 N N . SER A 1 807 ? -74.019 -16.165 75.231 1.00 65.50 807 SER A N 1
ATOM 5961 C CA . SER A 1 807 ? -72.754 -15.673 75.810 1.00 65.50 807 SER A CA 1
ATOM 5962 C C . SER A 1 807 ? -72.024 -14.575 75.020 1.00 65.50 807 SER A C 1
ATOM 5964 O O . SER A 1 807 ? -70.800 -14.466 75.127 1.00 65.50 807 SER A O 1
ATOM 5966 N N . PHE A 1 808 ? -72.756 -13.766 74.253 1.00 68.75 808 PHE A N 1
ATOM 5967 C CA . PHE A 1 808 ? -72.264 -12.507 73.684 1.00 68.75 808 PHE A CA 1
ATOM 5968 C C . PHE A 1 808 ? -72.954 -11.327 74.372 1.00 68.75 808 PHE A C 1
ATOM 5970 O O . PHE A 1 808 ? -74.132 -11.434 74.698 1.00 68.75 808 PHE A O 1
ATOM 5977 N N . ASN A 1 809 ? -72.245 -10.211 74.569 1.00 69.12 809 ASN A N 1
ATOM 5978 C CA . ASN A 1 809 ? -72.800 -9.024 75.234 1.00 69.12 809 ASN A CA 1
ATOM 5979 C C . ASN A 1 809 ? -73.605 -8.153 74.259 1.00 69.12 809 ASN A C 1
ATOM 5981 O O . ASN A 1 809 ? -74.758 -7.820 74.527 1.00 69.12 809 ASN A O 1
ATOM 5985 N N . GLN A 1 810 ? -73.009 -7.830 73.108 1.00 81.38 810 GLN A N 1
ATOM 5986 C CA . GLN A 1 810 ? -73.633 -7.052 72.041 1.00 81.38 810 GLN A CA 1
ATOM 5987 C C . GLN A 1 810 ? -73.191 -7.601 70.686 1.00 81.38 810 GLN A C 1
ATOM 5989 O O . GLN A 1 810 ? -71.997 -7.695 70.423 1.00 81.38 810 GLN A O 1
ATOM 5994 N N . VAL A 1 811 ? -74.134 -7.942 69.807 1.00 84.56 811 VAL A N 1
ATOM 5995 C CA . VAL A 1 811 ? -73.829 -8.498 68.480 1.00 84.56 811 VAL A CA 1
ATOM 5996 C C . VAL A 1 811 ? -74.454 -7.658 67.382 1.00 84.56 811 VAL A C 1
ATOM 5998 O O . VAL A 1 811 ? -75.645 -7.354 67.418 1.00 84.56 811 VAL A O 1
ATOM 6001 N N . ARG A 1 812 ? -73.664 -7.344 66.356 1.00 88.25 812 ARG A N 1
ATOM 6002 C CA . ARG A 1 812 ? -74.157 -6.867 65.065 1.00 88.25 812 ARG A CA 1
ATOM 6003 C C . ARG A 1 812 ? -74.305 -8.047 64.114 1.00 88.25 812 ARG A C 1
ATOM 6005 O O . ARG A 1 812 ? -73.315 -8.661 63.732 1.00 88.25 812 ARG A O 1
ATOM 6012 N N . LEU A 1 813 ? -75.536 -8.343 63.721 1.00 90.31 813 LEU A N 1
ATOM 6013 C CA . LEU A 1 813 ? -75.866 -9.327 62.697 1.00 90.31 813 LEU A CA 1
ATOM 6014 C C . LEU A 1 813 ? -76.048 -8.639 61.352 1.00 90.31 813 LEU A C 1
ATOM 6016 O O . LEU A 1 813 ? -76.717 -7.616 61.271 1.00 90.31 813 LEU A O 1
ATOM 6020 N N . SER A 1 814 ? -75.498 -9.217 60.294 1.00 90.44 814 SER A N 1
ATOM 6021 C CA . SER A 1 814 ? -75.590 -8.710 58.928 1.00 90.44 814 SER A CA 1
ATOM 6022 C C . SER A 1 814 ? -75.901 -9.850 57.963 1.00 90.44 814 SER A C 1
ATOM 6024 O O . SER A 1 814 ? -75.311 -10.921 58.058 1.00 90.44 814 SER A O 1
ATOM 6026 N N . LEU A 1 815 ? -76.835 -9.625 57.048 1.00 92.00 815 LEU A N 1
ATOM 6027 C CA . LEU A 1 815 ? -77.222 -10.544 55.986 1.00 92.00 815 LEU A CA 1
ATOM 6028 C C . LEU A 1 815 ? -76.652 -10.030 54.667 1.00 92.00 815 LEU A C 1
ATOM 6030 O O . LEU A 1 815 ? -76.909 -8.884 54.301 1.00 92.00 815 LEU A O 1
ATOM 6034 N N . TYR A 1 816 ? -75.940 -10.887 53.949 1.00 89.69 816 TYR A N 1
ATOM 6035 C CA . TYR A 1 816 ? -75.338 -10.598 52.653 1.00 89.69 816 TYR A CA 1
ATOM 6036 C C . TYR A 1 816 ? -75.876 -11.549 51.583 1.00 89.69 816 TYR A C 1
ATOM 6038 O O . TYR A 1 816 ? -76.196 -12.709 51.874 1.00 89.69 816 TYR A O 1
ATOM 6046 N N . SER A 1 817 ? -75.957 -11.078 50.341 1.00 87.50 817 SER A N 1
ATOM 6047 C CA . SER A 1 817 ? -76.006 -11.964 49.173 1.00 87.50 817 SER A CA 1
ATOM 6048 C C . SER A 1 817 ? -74.633 -12.594 48.913 1.00 87.50 817 SER A C 1
ATOM 6050 O O . SER A 1 817 ? -73.631 -12.198 49.510 1.00 87.50 817 SER A O 1
ATOM 6052 N N . LEU A 1 818 ? -74.587 -13.619 48.057 1.00 83.38 818 LEU A N 1
ATOM 6053 C CA . LEU A 1 818 ? -73.362 -14.381 47.781 1.00 83.38 818 LEU A CA 1
ATOM 6054 C C . LEU A 1 818 ? -72.252 -13.549 47.113 1.00 83.38 818 LEU A C 1
ATOM 6056 O O . LEU A 1 818 ? -71.080 -13.842 47.309 1.00 83.38 818 LEU A O 1
ATOM 6060 N N . ASP A 1 819 ? -72.623 -12.502 46.379 1.00 78.25 819 ASP A N 1
ATOM 6061 C CA . ASP A 1 819 ? -71.731 -11.505 45.769 1.00 78.25 819 ASP A CA 1
ATOM 6062 C C . ASP A 1 819 ? -71.220 -10.445 46.772 1.00 78.25 819 ASP A C 1
ATOM 6064 O O . ASP A 1 819 ? -70.576 -9.478 46.382 1.00 78.25 819 ASP A O 1
ATOM 6068 N N . GLY A 1 820 ? -71.510 -10.598 48.071 1.00 77.31 820 GLY A N 1
ATOM 6069 C CA . GLY A 1 820 ? -70.986 -9.735 49.133 1.00 77.31 820 GLY A CA 1
ATOM 6070 C C . GLY A 1 820 ? -71.788 -8.456 49.395 1.00 77.31 820 GLY A C 1
ATOM 6071 O O . GLY A 1 820 ? -71.419 -7.678 50.276 1.00 77.31 820 GLY A O 1
ATOM 6072 N N . LYS A 1 821 ? -72.916 -8.227 48.708 1.00 83.38 821 LYS A N 1
ATOM 6073 C CA . LYS A 1 821 ? -73.762 -7.046 48.952 1.00 83.38 821 LYS A CA 1
ATOM 6074 C C . LYS A 1 821 ? -74.537 -7.166 50.269 1.00 83.38 821 LYS A C 1
ATOM 6076 O O . LYS A 1 821 ? -75.250 -8.140 50.508 1.00 83.38 821 LYS A O 1
ATOM 6081 N N . LEU A 1 822 ? -74.437 -6.143 51.123 1.00 88.56 822 LEU A N 1
ATOM 6082 C CA . LEU A 1 822 ? -75.172 -6.060 52.391 1.00 88.56 822 LEU A CA 1
ATOM 6083 C C . LEU A 1 822 ? -76.672 -5.838 52.139 1.00 88.56 822 LEU A C 1
ATOM 6085 O O . LEU A 1 822 ? -77.071 -4.829 51.560 1.00 88.56 822 LEU A O 1
ATOM 6089 N N . LEU A 1 823 ? -77.510 -6.764 52.606 1.00 88.75 823 LEU A N 1
ATOM 6090 C CA . LEU A 1 823 ? -78.967 -6.742 52.421 1.00 88.75 823 LEU A CA 1
ATOM 6091 C C . LEU A 1 823 ? -79.715 -6.253 53.660 1.00 88.75 823 LEU A C 1
ATOM 6093 O O . LEU A 1 823 ? -80.755 -5.607 53.546 1.00 88.75 823 LEU A O 1
ATOM 6097 N N . ASN A 1 824 ? -79.226 -6.598 54.851 1.00 87.94 824 ASN A N 1
ATOM 6098 C CA . ASN A 1 824 ? -79.830 -6.189 56.116 1.00 87.94 824 ASN A CA 1
ATOM 6099 C C . ASN A 1 824 ? -78.782 -6.216 57.231 1.00 87.94 824 ASN A C 1
ATOM 6101 O O . ASN A 1 824 ? -77.906 -7.075 57.228 1.00 87.94 824 ASN A O 1
ATOM 6105 N N . THR A 1 825 ? -78.874 -5.316 58.205 1.00 91.31 825 THR A N 1
ATOM 6106 C CA . THR A 1 825 ? -78.032 -5.344 59.402 1.00 91.31 825 THR A CA 1
ATOM 6107 C C . THR A 1 825 ? -78.836 -4.930 60.629 1.00 91.31 825 THR A C 1
ATOM 6109 O O . THR A 1 825 ? -79.704 -4.062 60.556 1.00 91.31 825 THR A O 1
ATOM 6112 N N . THR A 1 826 ? -78.564 -5.557 61.769 1.00 85.31 826 THR A N 1
ATOM 6113 C CA . THR A 1 826 ? -79.191 -5.236 63.051 1.00 85.31 826 THR A CA 1
ATOM 6114 C C . THR A 1 826 ? -78.189 -5.392 64.186 1.00 85.31 826 THR A C 1
ATOM 6116 O O . THR A 1 826 ? -77.352 -6.289 64.165 1.00 85.31 826 THR A O 1
ATOM 6119 N N . SER A 1 827 ? -78.248 -4.507 65.180 1.00 88.75 827 SER A N 1
ATOM 6120 C CA . SER A 1 827 ? -77.416 -4.592 66.385 1.00 88.75 827 SER A CA 1
ATOM 6121 C C . SER A 1 827 ? -78.297 -4.931 67.580 1.00 88.75 827 SER A C 1
ATOM 6123 O O . SER A 1 827 ? -79.280 -4.242 67.843 1.00 88.75 827 SER A O 1
ATOM 6125 N N . LEU A 1 828 ? -77.943 -5.995 68.291 1.00 84.81 828 LEU A N 1
ATOM 6126 C CA . LEU A 1 828 ? -78.729 -6.581 69.368 1.00 84.81 828 LEU A CA 1
ATOM 6127 C C . LEU A 1 828 ? -77.884 -6.661 70.640 1.00 84.81 828 LEU A C 1
ATOM 6129 O O . LEU A 1 828 ? -76.694 -6.965 70.591 1.00 84.81 828 LEU A O 1
ATOM 6133 N N . GLN A 1 829 ? -78.517 -6.379 71.773 1.00 82.88 829 GLN A N 1
ATOM 6134 C CA . GLN A 1 829 ? -77.932 -6.497 73.109 1.00 82.88 829 GLN A CA 1
ATOM 6135 C C . GLN A 1 829 ? -78.461 -7.765 73.778 1.00 82.88 829 GLN A C 1
ATOM 6137 O O . GLN A 1 829 ? -79.602 -8.158 73.520 1.00 82.88 829 GLN A O 1
ATOM 6142 N N . ALA A 1 830 ? -77.648 -8.388 74.628 1.00 76.88 830 ALA A N 1
ATOM 6143 C CA . ALA A 1 830 ? -78.059 -9.555 75.397 1.00 76.88 830 ALA A CA 1
ATOM 6144 C C . ALA A 1 830 ? -79.256 -9.261 76.304 1.00 76.88 830 ALA A C 1
ATOM 6146 O O . ALA A 1 830 ? -79.369 -8.183 76.894 1.00 76.88 830 ALA A O 1
ATOM 6147 N N . ASP A 1 831 ? -80.139 -10.248 76.445 1.00 71.75 831 ASP A N 1
ATOM 6148 C CA . ASP A 1 831 ? -81.130 -10.236 77.511 1.00 71.75 831 ASP A CA 1
ATOM 6149 C C . ASP A 1 831 ? -80.457 -10.384 78.890 1.00 71.75 831 ASP A C 1
ATOM 6151 O O . ASP A 1 831 ? -79.269 -10.695 79.008 1.00 71.75 831 ASP A O 1
ATOM 6155 N N . GLY A 1 832 ? -81.217 -10.183 79.972 1.00 59.28 832 GLY A N 1
ATOM 6156 C CA . GLY A 1 832 ? -80.707 -10.312 81.346 1.00 59.28 832 GLY A CA 1
ATOM 6157 C C . GLY A 1 832 ? -80.168 -11.706 81.720 1.00 59.28 832 GLY A C 1
ATOM 6158 O O . GLY A 1 832 ? -79.719 -11.883 82.849 1.00 59.28 832 GLY A O 1
ATOM 6159 N N . SER A 1 833 ? -80.220 -12.683 80.805 1.00 63.22 833 SER A N 1
ATOM 6160 C CA . SER A 1 833 ? -79.670 -14.038 80.942 1.00 63.22 833 SER A CA 1
ATOM 6161 C C . SER A 1 833 ? -78.474 -14.305 80.010 1.00 63.22 833 SER A C 1
ATOM 6163 O O . SER A 1 833 ? -77.964 -15.425 79.998 1.00 63.22 833 SER A O 1
ATOM 6165 N N . GLY A 1 834 ? -77.999 -13.306 79.252 1.00 66.62 834 GLY A N 1
ATOM 6166 C CA . GLY A 1 834 ? -76.827 -13.418 78.377 1.00 66.62 834 GLY A CA 1
ATOM 6167 C C . GLY A 1 834 ? -77.101 -14.032 76.997 1.00 66.62 834 GLY A C 1
ATOM 6168 O O . GLY A 1 834 ? -76.150 -14.470 76.342 1.00 66.62 834 GLY A O 1
ATOM 6169 N N . ASN A 1 835 ? -78.366 -14.092 76.561 1.00 78.44 835 ASN A N 1
ATOM 6170 C CA . ASN A 1 835 ? -78.758 -14.638 75.258 1.00 78.44 835 ASN A CA 1
ATOM 6171 C C . ASN A 1 835 ? -79.258 -13.535 74.313 1.00 78.44 835 ASN A C 1
ATOM 6173 O O . ASN A 1 835 ? -79.890 -12.566 74.733 1.00 78.44 835 ASN A O 1
ATOM 6177 N N . ILE A 1 836 ? -78.993 -13.698 73.018 1.00 84.00 836 ILE A N 1
ATOM 6178 C CA . ILE A 1 836 ? -79.437 -12.812 71.938 1.00 84.00 836 ILE A CA 1
ATOM 6179 C C . ILE A 1 836 ? -80.153 -13.658 70.887 1.00 84.00 836 ILE A C 1
ATOM 6181 O O . ILE A 1 836 ? -79.634 -14.683 70.451 1.00 84.00 836 ILE A O 1
ATOM 6185 N N . GLN A 1 837 ? -81.317 -13.195 70.430 1.00 87.31 837 GLN A N 1
ATOM 6186 C CA . GLN A 1 837 ? -82.024 -13.790 69.299 1.00 87.31 837 GLN A CA 1
ATOM 6187 C C . GLN A 1 837 ? -82.256 -12.737 68.212 1.00 87.31 837 GLN A C 1
ATOM 6189 O O . GLN A 1 837 ? -82.962 -11.752 68.424 1.00 87.31 837 GLN A O 1
ATOM 6194 N N . GLY A 1 838 ? -81.656 -12.948 67.042 1.00 88.12 838 GLY A N 1
ATOM 6195 C CA . GLY A 1 838 ? -81.867 -12.136 65.846 1.00 88.12 838 GLY A CA 1
ATOM 6196 C C . GLY A 1 838 ? -82.788 -12.816 64.844 1.00 88.12 838 GLY A C 1
ATOM 6197 O O . GLY A 1 838 ? -82.802 -14.041 64.740 1.00 88.12 838 GLY A O 1
ATOM 6198 N N . VAL A 1 839 ? -83.551 -12.024 64.088 1.00 91.00 839 VAL A N 1
ATOM 6199 C CA . VAL A 1 839 ? -84.456 -12.531 63.048 1.00 91.00 839 VAL A CA 1
ATOM 6200 C C . VAL A 1 839 ? -84.259 -11.750 61.754 1.00 91.00 839 VAL A C 1
ATOM 6202 O O . VAL A 1 839 ? -84.363 -10.524 61.750 1.00 91.00 839 VAL A O 1
ATOM 6205 N N . PHE A 1 840 ? -84.036 -12.463 60.650 1.00 92.69 840 PHE A N 1
ATOM 6206 C CA . PHE A 1 840 ? -84.028 -11.899 59.300 1.00 92.69 840 PHE A CA 1
ATOM 6207 C C . PHE A 1 840 ? -85.265 -12.341 58.527 1.00 92.69 840 PHE A C 1
ATOM 6209 O O . PHE A 1 840 ? -85.529 -13.538 58.407 1.00 92.69 840 PHE A O 1
ATOM 6216 N N . ASN A 1 841 ? -86.004 -11.375 57.978 1.00 89.75 841 ASN A N 1
ATOM 6217 C CA . ASN A 1 841 ? -87.100 -11.645 57.054 1.00 89.75 841 ASN A CA 1
ATOM 6218 C C . ASN A 1 841 ? -86.556 -11.786 55.629 1.00 89.75 841 ASN A C 1
ATOM 6220 O O . ASN A 1 841 ? -86.004 -10.845 55.067 1.00 89.75 841 ASN A O 1
ATOM 6224 N N . MET A 1 842 ? -86.742 -12.972 55.063 1.00 89.12 842 MET A N 1
ATOM 6225 C CA . MET A 1 842 ? -86.272 -13.390 53.746 1.00 89.12 842 MET A CA 1
ATOM 6226 C C . MET A 1 842 ? -87.378 -13.346 52.683 1.00 89.12 842 MET A C 1
ATOM 6228 O O . MET A 1 842 ? -87.125 -13.674 51.531 1.00 89.12 842 MET A O 1
ATOM 6232 N N . SER A 1 843 ? -88.617 -12.992 53.041 1.00 87.06 843 SER A N 1
ATOM 6233 C CA . SER A 1 843 ? -89.801 -13.189 52.181 1.00 87.06 843 SER A CA 1
ATOM 6234 C C . SER A 1 843 ? -89.739 -12.414 50.860 1.00 87.06 843 SER A C 1
ATOM 6236 O O . SER A 1 843 ? -90.319 -12.857 49.875 1.00 87.06 843 SER A O 1
ATOM 6238 N N . ASN A 1 844 ? -89.028 -11.283 50.842 1.00 86.38 844 ASN A N 1
ATOM 6239 C CA . ASN A 1 844 ? -88.887 -10.408 49.674 1.00 86.38 844 ASN A CA 1
ATOM 6240 C C . ASN A 1 844 ? -87.549 -10.595 48.938 1.00 86.38 844 ASN A C 1
ATOM 6242 O O . ASN A 1 844 ? -87.222 -9.796 48.063 1.00 86.38 844 ASN A O 1
ATOM 6246 N N . LEU A 1 845 ? -86.757 -11.602 49.316 1.00 89.38 845 LEU A N 1
ATOM 6247 C CA . LEU A 1 845 ? -85.491 -11.923 48.663 1.00 89.38 845 LEU A CA 1
ATOM 6248 C C . LEU A 1 845 ? -85.700 -13.051 47.635 1.00 89.38 845 LEU A C 1
ATOM 6250 O O . LEU A 1 845 ? -86.484 -13.967 47.911 1.00 89.38 845 LEU A O 1
ATOM 6254 N N . PRO A 1 846 ? -85.025 -13.001 46.470 1.00 89.94 846 PRO A N 1
ATOM 6255 C CA . PRO A 1 846 ? -85.028 -14.095 45.499 1.00 89.94 846 PRO A CA 1
ATOM 6256 C C . PRO A 1 846 ? -84.573 -15.433 46.101 1.00 89.94 846 PRO A C 1
ATOM 6258 O O . PRO A 1 846 ? -83.878 -15.472 47.115 1.00 89.94 846 PRO A O 1
ATOM 6261 N N . SER A 1 847 ? -84.938 -16.544 45.464 1.00 88.38 847 SER A N 1
ATOM 6262 C CA . SER A 1 847 ? -84.392 -17.858 45.819 1.00 88.38 847 SER A CA 1
ATOM 6263 C C . SER A 1 847 ? -82.884 -17.883 45.540 1.00 88.38 847 SER A C 1
ATOM 6265 O O . SER A 1 847 ? -82.442 -17.437 44.481 1.00 88.38 847 SER A O 1
ATOM 6267 N N . GLY A 1 848 ? -82.081 -18.375 46.484 1.00 87.31 848 GLY A N 1
ATOM 6268 C CA . GLY A 1 848 ? -80.620 -18.310 46.387 1.00 87.31 848 GLY A CA 1
ATOM 6269 C C . GLY A 1 848 ? -79.888 -18.564 47.705 1.00 87.31 848 GLY A C 1
ATOM 6270 O O . GLY A 1 848 ? -80.506 -18.791 48.747 1.00 87.31 848 GLY A O 1
ATOM 6271 N N . LEU A 1 849 ? -78.553 -18.545 47.655 1.00 88.31 849 LEU A N 1
ATOM 6272 C CA . LEU A 1 849 ? -77.678 -18.703 48.820 1.00 88.31 849 LEU A CA 1
ATOM 6273 C C . LEU A 1 849 ? -77.343 -17.335 49.433 1.00 88.31 849 LEU A C 1
ATOM 6275 O O . LEU A 1 849 ? -76.935 -16.415 48.727 1.00 88.31 849 LEU A O 1
ATOM 6279 N N . TYR A 1 850 ? -77.467 -17.230 50.753 1.00 90.38 850 TYR A N 1
ATOM 6280 C CA . TYR A 1 850 ? -77.204 -16.023 51.534 1.00 90.38 850 TYR A CA 1
ATOM 6281 C C . TYR A 1 850 ? -76.247 -16.318 52.691 1.00 90.38 850 TYR A C 1
ATOM 6283 O O . TYR A 1 850 ? -76.187 -17.442 53.201 1.00 90.38 850 TYR A O 1
ATOM 6291 N N . LEU A 1 851 ? -75.515 -15.292 53.123 1.00 89.69 851 LEU A N 1
ATOM 6292 C CA . LEU A 1 851 ? -74.570 -15.365 54.236 1.00 89.69 851 LEU A CA 1
ATOM 6293 C C . LEU A 1 851 ? -75.066 -14.514 55.400 1.00 89.69 851 LEU A C 1
ATOM 6295 O O . LEU A 1 851 ? -75.340 -13.326 55.241 1.00 89.69 851 LEU A O 1
ATOM 6299 N N . ILE A 1 852 ? -75.149 -15.109 56.586 1.00 89.19 852 ILE A N 1
ATOM 6300 C CA . ILE A 1 852 ? -75.384 -14.383 57.833 1.00 89.19 852 ILE A CA 1
ATOM 6301 C C . ILE A 1 852 ? -74.056 -14.252 58.558 1.00 89.19 852 ILE A C 1
ATOM 6303 O O . ILE A 1 852 ? -73.472 -15.258 58.946 1.00 89.19 852 ILE A O 1
ATOM 6307 N N . ASN A 1 853 ? -73.618 -13.020 58.779 1.00 89.19 853 ASN A N 1
ATOM 6308 C CA . ASN A 1 853 ? -72.444 -12.674 59.566 1.00 89.19 853 ASN A CA 1
ATOM 6309 C C . ASN A 1 853 ? -72.880 -12.107 60.923 1.00 89.19 853 ASN A C 1
ATOM 6311 O O . ASN A 1 853 ? -73.785 -11.274 60.976 1.00 89.19 853 ASN A O 1
ATOM 6315 N N . GLY A 1 854 ? -72.246 -12.528 62.012 1.00 83.56 854 GLY A N 1
ATOM 6316 C CA . GLY A 1 854 ? -72.403 -11.906 63.322 1.00 83.56 854 GLY A CA 1
ATOM 6317 C C . GLY A 1 854 ? -71.069 -11.465 63.895 1.00 83.56 854 GLY A C 1
ATOM 6318 O O . GLY A 1 854 ? -70.120 -12.238 63.875 1.00 83.56 854 GLY A O 1
ATOM 6319 N N . ILE A 1 855 ? -71.008 -10.242 64.422 1.00 82.06 855 ILE A N 1
ATOM 6320 C CA . ILE A 1 855 ? -69.815 -9.656 65.044 1.00 82.06 855 ILE A CA 1
ATOM 6321 C C . ILE A 1 855 ? -70.165 -9.201 66.459 1.00 82.06 855 ILE A C 1
ATOM 6323 O O . ILE A 1 855 ? -71.076 -8.390 66.629 1.00 82.06 855 ILE A O 1
ATOM 6327 N N . ASP A 1 856 ? -69.431 -9.673 67.464 1.00 76.94 856 ASP A N 1
ATOM 6328 C CA . ASP A 1 856 ? -69.439 -9.070 68.796 1.00 76.94 856 ASP A CA 1
ATOM 6329 C C . ASP A 1 856 ? -68.829 -7.674 68.721 1.00 76.94 856 ASP A C 1
ATOM 6331 O O . ASP A 1 856 ? -67.648 -7.522 68.405 1.00 76.94 856 ASP A O 1
ATOM 6335 N N . THR A 1 857 ? -69.609 -6.639 69.011 1.00 72.38 857 THR A N 1
ATOM 6336 C CA . THR A 1 857 ? -69.107 -5.263 68.929 1.00 72.38 857 THR A CA 1
ATOM 6337 C C . THR A 1 857 ? -68.197 -4.889 70.099 1.00 72.38 857 THR A C 1
ATOM 6339 O O . THR A 1 857 ? -67.623 -3.806 70.077 1.00 72.38 857 THR A O 1
ATOM 6342 N N . VAL A 1 858 ? -68.062 -5.759 71.107 1.00 64.56 858 VAL A N 1
ATOM 6343 C CA . VAL A 1 858 ? -67.167 -5.573 72.256 1.00 64.56 858 VAL A CA 1
ATOM 6344 C C . VAL A 1 858 ? -65.885 -6.391 72.097 1.00 64.56 858 VAL A C 1
ATOM 6346 O O . VAL A 1 858 ? -64.801 -5.846 72.265 1.00 64.56 858 VAL A O 1
ATOM 6349 N N . SER A 1 859 ? -65.987 -7.684 71.767 1.00 61.38 859 SER A N 1
ATOM 6350 C CA . SER A 1 859 ? -64.812 -8.569 71.644 1.00 61.38 859 SER A CA 1
ATOM 6351 C C . SER A 1 859 ? -64.245 -8.692 70.225 1.00 61.38 859 SER A C 1
ATOM 6353 O O . SER A 1 859 ? -63.171 -9.258 70.044 1.00 61.38 859 SER A O 1
ATOM 6355 N N . GLY A 1 860 ? -64.961 -8.213 69.204 1.00 61.94 860 GLY A N 1
ATOM 6356 C CA . GLY A 1 860 ? -64.585 -8.373 67.796 1.00 61.94 860 GLY A CA 1
ATOM 6357 C C . GLY A 1 860 ? -64.799 -9.786 67.236 1.00 61.94 860 GLY A C 1
ATOM 6358 O O . GLY A 1 860 ? -64.591 -9.996 66.041 1.00 61.94 860 GLY A O 1
ATOM 6359 N N . GLN A 1 861 ? -65.241 -10.751 68.056 1.00 67.31 861 GLN A N 1
ATOM 6360 C CA . GLN A 1 861 ? -65.470 -12.136 67.642 1.00 67.31 861 GLN A CA 1
ATOM 6361 C C . GLN A 1 861 ? -66.512 -12.211 66.517 1.00 67.31 861 GLN A C 1
ATOM 6363 O O . GLN A 1 861 ? -67.615 -11.680 66.654 1.00 67.31 861 GLN A O 1
ATOM 6368 N N . ARG A 1 862 ? -66.181 -12.912 65.424 1.00 75.50 862 ARG A N 1
ATOM 6369 C CA . ARG A 1 862 ? -67.058 -13.064 64.255 1.00 75.50 862 ARG A CA 1
ATOM 6370 C C . ARG A 1 862 ? -67.561 -14.492 64.077 1.00 75.50 862 ARG A C 1
ATOM 6372 O O . ARG A 1 862 ? -66.899 -15.453 64.463 1.00 75.50 862 ARG A O 1
ATOM 6379 N N . PHE A 1 863 ? -68.713 -14.633 63.437 1.00 77.12 863 PHE A N 1
ATOM 6380 C CA . PHE A 1 863 ? -69.171 -15.890 62.864 1.00 77.12 863 PHE A CA 1
ATOM 6381 C C . PHE A 1 863 ? -69.854 -15.667 61.523 1.00 77.12 863 PHE A C 1
ATOM 6383 O O . PHE A 1 863 ? -70.350 -14.579 61.240 1.00 77.12 863 PHE A O 1
ATOM 6390 N N . THR A 1 864 ? -69.887 -16.698 60.683 1.00 83.00 864 THR A N 1
ATOM 6391 C CA . THR A 1 864 ? -70.614 -16.674 59.413 1.00 83.00 864 THR A CA 1
ATOM 6392 C C . THR A 1 864 ? -71.303 -18.010 59.186 1.00 83.00 864 THR A C 1
ATOM 6394 O O . THR A 1 864 ? -70.695 -19.058 59.384 1.00 83.00 864 THR A O 1
ATOM 6397 N N . GLU A 1 865 ? -72.568 -17.979 58.773 1.00 84.56 865 GLU A N 1
ATOM 6398 C CA . GLU A 1 865 ? -73.355 -19.174 58.478 1.00 84.56 865 GLU A CA 1
ATOM 6399 C C . GLU A 1 865 ? -74.113 -19.007 57.154 1.00 84.56 865 GLU A C 1
ATOM 6401 O O . GLU A 1 865 ? -74.596 -17.921 56.820 1.00 84.56 865 GLU A O 1
ATOM 6406 N N . LYS A 1 866 ? -74.208 -20.102 56.396 1.00 87.12 866 LYS A N 1
ATOM 6407 C CA . LYS A 1 866 ? -74.879 -20.162 55.093 1.00 87.12 866 LYS A CA 1
ATOM 6408 C C . LYS A 1 866 ? -76.360 -20.490 55.261 1.00 87.12 866 LYS A C 1
ATOM 6410 O O . LYS A 1 866 ? -76.714 -21.391 56.022 1.00 87.12 866 LYS A O 1
ATOM 6415 N N . VAL A 1 867 ? -77.219 -19.802 54.510 1.00 88.31 867 VAL A N 1
ATOM 6416 C CA . VAL A 1 867 ? -78.663 -20.062 54.482 1.00 88.31 867 VAL A CA 1
ATOM 6417 C C . VAL A 1 867 ? -79.185 -20.049 53.050 1.00 88.31 867 VAL A C 1
ATOM 6419 O O . VAL A 1 867 ? -78.856 -19.161 52.271 1.00 88.31 867 VAL A O 1
ATOM 6422 N N . ILE A 1 868 ? -80.023 -21.024 52.708 1.00 88.56 868 ILE A N 1
ATOM 6423 C CA . ILE A 1 868 ? -80.634 -21.170 51.386 1.00 88.56 868 ILE A CA 1
ATOM 6424 C C . ILE A 1 868 ? -82.080 -20.674 51.447 1.00 88.56 868 ILE A C 1
ATOM 6426 O O . ILE A 1 868 ? -82.884 -21.194 52.224 1.00 88.56 868 ILE A O 1
ATOM 6430 N N . LYS A 1 869 ? -82.420 -19.679 50.624 1.00 89.00 869 LYS A N 1
ATOM 6431 C CA . LYS A 1 869 ? -83.794 -19.216 50.406 1.00 89.00 869 LYS A CA 1
ATOM 6432 C C . LYS A 1 869 ? -84.434 -20.028 49.282 1.00 89.00 869 LYS A C 1
ATOM 6434 O O . LYS A 1 869 ? -83.926 -20.019 48.162 1.00 89.00 869 LYS A O 1
ATOM 6439 N N . GLU A 1 870 ? -85.546 -20.692 49.593 1.00 82.69 870 GLU A N 1
ATOM 6440 C CA . GLU A 1 870 ? -86.440 -21.321 48.603 1.00 82.69 870 GLU A CA 1
ATOM 6441 C C . GLU A 1 870 ? -87.430 -20.331 48.000 1.00 82.69 870 GLU A C 1
ATOM 6443 O O . GLU A 1 870 ? -88.021 -19.524 48.766 1.00 82.69 870 GLU A O 1
#

Secondary structure (DSSP, 8-state):
-------------TTSS---S-SSSS-GGGPPP-SS-SSS-TTT-SSSS-SSS-HHHHTT--SS-SSS-GGG-SSSS-SSS-HHHHTT---TT-SSSSSSSSS---SSSSSS-TTTSSSS---------SS-SSS-GGG-SSTT-SSS-HHHHTT---SS-SSS-S---SS-SS--TTT-S-TTSTT-TT-S-----SSSSSS-GGG-SSTT-SSS-HHHHTS-TTT-----S--SSSSS--TTT--SSSTT-S--S-----SSSSSS-GGG-SSTT--SS-HHHHHH-TT-SSS-SSSS--SS----SSSSSS-TTT-SS-S----TTTT--GGGS---S-SSSS-GGGS---TT-SSS-TTT-SSTT-SSS-HHHH-S--SS-SSS-TTS-SSTT-SSS-HHHHTT---SS-SSSSSSSSS---SSSSSS-TTTSSSS---------SS-SSS-GGG-TTTT-SSS-HHHHHT---SS-SSSPSS--SS-SS--TTT-S-TTSSS-TT-S-PPP-SSSSSS-GGG-TTTT-SSS-HHHHSS-TTT-----S--SSSSS--TTT--SSSTT-TT-S-----SSSSSS-GGG-TTTT-SSS-HHHHHH-TTSSSS----TT-TT--TT--SSSSSS-TTT-S-SS--SSSSS---TTTT--TTSS---S-TTSSS-GGG--------EEEEEEEEEETTEEEEEEEEE--BSEEEEEEEEESSSSS-EEEEEEE-SSSSB-TT-EEEEEEEESSPPSSEEEEEEEEEETT--EEE-PPEEEE---SS--EEEE-SEESSEEEEEEES-SEEEEEEEETTS-EEEEEEEEPPTTSEEEEEEE-TTSPSEEEEEEEEETTT--EEEEEEEE-

Sequence (870 aa):
MNPSTNIPTDGQTPTGFPNLDGNTTERDWRESIDTDGDGIPNEVDLDDDNDGITDVIEGTDDTDGDGIPDSQDLDSDNDGITDVTESGGSDPDNNGIIGTGLVPGDSDGDGLADVVDTDGTNTGNPNIDTDGDGIPNTQDLDSDNDGLTDVVESGGSDINNDGIADGTDPDHDGILSSADQDPTGYGDTGNTLNPTNTDGNGNPNYLDIDADNDGIVDNVEWQTTAGYIAPTGLDSDGDGIDNAYDQTLGFGDAGNTNTPTNTDGTDTPDYIDLNSDNSEQPDNVEAWDTNNNGIIDGSEPISGTTTDSDGDGLLDVYDTMNPSTNIPTDGQTPTGFPNLDGNTTERDWRESIDTDGDGIPNEVDLDDDNDGITDVIEGTDDTDGDGIPDSQDLDSDNDGITDVTESGGSDPDNNGIIGTGLVPGDSDGDGLADVVDTDGTNTGNPNIDTDGDGIPNTQDLDSDNDGLTDIVESGGTDANNDGIADGTDPDHDGILSSADQDPTGYGDTGNTLNPTNTDGNGNPNYLDIDADNDGIVDNVEWQTTAGYIAPTGLDSDGDGIDNAYDQTLGFGDAGNTNTPTNTDGTDTPDYIDLDSDNTEQPDNVEAWDTNNDGIINLGENVTGVSSTLDSDGDGLLDIYDNLVTTPKEGSGSIDITDGETATSFPNLDTPSTPERDWRETMTPLPLELISFNGHKVNGGNQLNWVTKDEKDIDKFRLYRSFDGINYHLLTTENSKSQHNNVGQELTYQFLDTRPNVGVNYYKLSAVEFNLSEEFFNVIILDNSIKGKKYTVRPTIVRTNVIVDINSFNQVRLSLYSLDGKLLNTTSLQADGSGNIQGVFNMSNLPSGLYLINGIDTVSGQRFTEKVIKE

Foldseek 3Di:
DDDDDDDDDDPDDPPPADPPPPLDPDGPVPDADQLLSLPDHPVQAQQSLQLQAGCVQQPFPQQCPPPQRLSSAQQRLQLQAGQSVLLVADDPQQQSHGDYDSHADDPAPRNHHCRQDVHPPSGTGHQDQFCPLPQGPSNAQQSLQLQAGQSVQLVADDPQPLSHGDADQQAPQNHGPSQQPDNHYRRDGRRGSPFDQLCPDFDGRSQAQQRVQLLAGLSQQQDFQVGRFDFPSDDDQSHNHGPSQDPDRDRRDGDGPNRGDQQCPPDDGRSSAQQRQPDPQGLSQQQQVQQPPSHGPDDPDPPDDPDDPQSQNHHPRSQPPPNNHSPSGSPPGQVNGDDPLVLDSGGRSRDQDQLLSLNQHPVQAQQSLQLFAGCVQQPQPQQCPPPQRSSSAQQSLQLLQGQNVQLVADDPQQFSHGDDDSHADDDPPRNHHCRQDVDPPSGTRHQFQQQQLPQGPSNAQQSLQLQAGQSVQLPADDPQPLSHGPADQSCRRNHGPSQAPCSNDHTHRPTPRDQDQLCPAADGRSNAQQRVQLLAGQSLQQDFLVGRFDFPSDDQQSHNHGPSQDPDHYHSDGDGPNHGDQLCPPDDGRSSDQQSLPLPQGLSQQQQCQPPPSHGCQDPPLVPADSRDQQQSRNHGPSNAPCRPNHDDDDDGDPSRSPPGSPSGDDDQPPPDSHGRSSDNDPPPDWAWPDWDWDDDDQAIKIKTKIAWDAQFQWKWKWKDPVQPDTDTDDIGGDPDPRTGHPDIDMDMDGPRQADAAKMKMKMWTAGPSRDIHTDDIDIDGNHDPDDQWDWPDLEDAFKIKIKGAQAAKKKKWKAAPVGHTDDIDIFGADPRRMTMDMDTCNPPDFHKMKIKMARPVSRDIDIDIHTHD

pLDDT: mean 83.69, std 12.3, range [32.31, 96.56]